Protein AF-A0A1G2Z1W2-F1 (afdb_monomer)

pLDDT: mean 92.96, std 8.69, range [34.88, 98.88]

Structure (mmCIF, N/CA/C/O backbone):
data_AF-A0A1G2Z1W2-F1
#
_entry.id   AF-A0A1G2Z1W2-F1
#
loop_
_atom_site.group_PDB
_atom_site.id
_atom_site.type_symbol
_atom_site.label_atom_id
_atom_site.label_alt_id
_atom_site.label_comp_id
_atom_site.label_asym_id
_atom_site.label_entity_id
_atom_site.label_seq_id
_atom_site.pdbx_PDB_ins_code
_atom_site.Cartn_x
_atom_site.Cartn_y
_atom_site.Cartn_z
_atom_site.occupancy
_atom_site.B_iso_or_equiv
_atom_site.auth_seq_id
_atom_site.auth_comp_id
_atom_site.auth_asym_id
_atom_site.auth_atom_id
_atom_site.pdbx_PDB_model_num
ATOM 1 N N . LEU A 1 1 ? -13.202 0.026 4.446 1.00 71.88 1 LEU A N 1
ATOM 2 C CA . LEU A 1 1 ? -12.846 -0.843 3.310 1.00 71.88 1 LEU A CA 1
ATOM 3 C C . LEU A 1 1 ? -12.136 -2.039 3.817 1.00 71.88 1 LEU A C 1
ATOM 5 O O . LEU A 1 1 ? -11.236 -1.894 4.629 1.00 71.88 1 LEU A O 1
ATOM 9 N N . TYR A 1 2 ? -12.531 -3.186 3.313 1.00 85.88 2 TYR A N 1
ATOM 10 C CA . TYR A 1 2 ? -11.848 -4.411 3.625 1.00 85.88 2 TYR A CA 1
ATOM 11 C C . TYR A 1 2 ? -11.833 -5.260 2.369 1.00 85.88 2 TYR A C 1
ATOM 13 O O . TYR A 1 2 ? -12.865 -5.385 1.714 1.00 85.88 2 TYR A O 1
ATOM 21 N N . TRP A 1 3 ? -10.676 -5.829 2.061 1.00 90.25 3 TRP A N 1
ATOM 22 C CA . TRP A 1 3 ? -10.535 -6.864 1.053 1.00 90.25 3 TRP A CA 1
ATOM 23 C C . TRP A 1 3 ? -9.904 -8.080 1.720 1.00 90.25 3 TRP A C 1
ATOM 25 O O . TRP A 1 3 ? -8.816 -7.973 2.282 1.00 90.25 3 TRP A O 1
ATOM 35 N N . ALA A 1 4 ? -10.594 -9.218 1.680 1.00 91.75 4 ALA A N 1
ATOM 36 C CA . ALA A 1 4 ? -9.973 -10.499 1.997 1.00 91.75 4 ALA A CA 1
ATOM 37 C C . ALA A 1 4 ? -9.286 -11.021 0.744 1.00 91.75 4 ALA A C 1
ATOM 39 O O . ALA A 1 4 ? -9.849 -10.923 -0.346 1.00 91.75 4 ALA A O 1
ATOM 40 N N . ASN A 1 5 ? -8.101 -11.592 0.927 1.00 92.25 5 ASN A N 1
ATOM 41 C CA . ASN A 1 5 ? -7.374 -12.310 -0.103 1.00 92.25 5 ASN A CA 1
ATOM 42 C C . ASN A 1 5 ? -7.261 -13.778 0.314 1.00 92.25 5 ASN A C 1
ATOM 44 O O . ASN A 1 5 ? -6.732 -14.068 1.388 1.00 92.25 5 ASN A O 1
ATOM 48 N N . VAL A 1 6 ? -7.788 -14.682 -0.509 1.00 92.94 6 VAL A N 1
ATOM 49 C CA . VAL A 1 6 ? -7.682 -16.126 -0.313 1.00 92.94 6 VAL A CA 1
ATOM 50 C C . VAL A 1 6 ? -6.874 -16.708 -1.461 1.00 92.94 6 VAL A C 1
ATOM 52 O O . VAL A 1 6 ? -7.348 -16.770 -2.596 1.00 92.94 6 VAL A O 1
ATOM 55 N N . ALA A 1 7 ? -5.658 -17.150 -1.145 1.00 93.25 7 ALA A N 1
ATOM 56 C CA . ALA A 1 7 ? -4.825 -17.894 -2.074 1.00 93.25 7 ALA A CA 1
ATOM 57 C C . ALA A 1 7 ? -5.368 -19.321 -2.250 1.00 93.25 7 ALA A C 1
ATOM 59 O O . ALA A 1 7 ? -5.729 -19.991 -1.278 1.00 93.25 7 ALA A O 1
ATOM 60 N N . VAL A 1 8 ? -5.425 -19.780 -3.496 1.00 93.12 8 VAL A N 1
ATOM 61 C CA . VAL A 1 8 ? -5.879 -21.118 -3.891 1.00 93.12 8 VAL A CA 1
ATOM 62 C C . VAL A 1 8 ? -4.878 -21.724 -4.860 1.00 93.12 8 VAL A C 1
ATOM 64 O O . VAL A 1 8 ? -4.378 -21.027 -5.739 1.00 93.12 8 VAL A O 1
ATOM 67 N N . HIS A 1 9 ? -4.598 -23.017 -4.714 1.00 93.25 9 HIS A N 1
ATOM 68 C CA . HIS A 1 9 ? -3.774 -23.749 -5.673 1.00 93.25 9 HIS A CA 1
ATOM 69 C C . HIS A 1 9 ? -4.472 -23.792 -7.036 1.00 93.25 9 HIS A C 1
ATOM 71 O O . HIS A 1 9 ? -5.678 -24.049 -7.100 1.00 93.25 9 HIS A O 1
ATOM 77 N N . VAL A 1 10 ? -3.722 -23.582 -8.118 1.00 94.75 10 VAL A N 1
ATOM 78 C CA . VAL A 1 10 ? -4.261 -23.580 -9.486 1.00 94.75 10 VAL A CA 1
ATOM 79 C C . VAL A 1 10 ? -3.436 -24.444 -10.433 1.00 94.75 10 VAL A C 1
ATOM 81 O O . VAL A 1 10 ? -2.288 -24.778 -10.170 1.00 94.75 10 VAL A O 1
ATOM 84 N N . ASN A 1 11 ? -4.046 -24.868 -11.533 1.00 94.38 11 ASN A N 1
ATOM 85 C CA . ASN A 1 11 ? -3.431 -25.647 -12.604 1.00 94.38 11 ASN A CA 1
ATOM 86 C C . ASN A 1 11 ? -4.302 -25.535 -13.868 1.00 94.38 11 ASN A C 1
ATOM 88 O O . ASN A 1 11 ? -5.266 -24.766 -13.903 1.00 94.38 11 ASN A O 1
ATOM 92 N N . ASP A 1 12 ? -3.989 -26.314 -14.904 1.00 96.19 12 ASP A N 1
ATOM 93 C CA . ASP A 1 12 ? -4.707 -26.276 -16.185 1.00 96.19 12 ASP A CA 1
ATOM 94 C C . ASP A 1 12 ? -6.192 -26.684 -16.103 1.00 96.19 12 ASP A C 1
ATOM 96 O O . ASP A 1 12 ? -6.970 -26.397 -17.026 1.00 96.19 12 ASP A O 1
ATOM 100 N N . ASP A 1 13 ? -6.589 -27.322 -15.000 1.00 97.19 13 ASP A N 1
ATOM 101 C CA . ASP A 1 13 ? -7.950 -27.756 -14.693 1.00 97.19 13 ASP A CA 1
ATOM 102 C C . ASP A 1 13 ? -8.655 -26.826 -13.690 1.00 97.19 13 ASP A C 1
ATOM 104 O O . ASP A 1 13 ? -9.794 -27.091 -13.295 1.00 97.19 13 ASP A O 1
ATOM 108 N N . TYR A 1 14 ? -8.020 -25.719 -13.293 1.00 97.56 14 TYR A N 1
ATOM 109 C CA . TYR A 1 14 ? -8.613 -24.742 -12.390 1.00 97.56 14 TYR A CA 1
ATOM 110 C C . TYR A 1 14 ? -9.492 -23.729 -13.128 1.00 97.56 14 TYR A C 1
ATOM 112 O O . TYR A 1 14 ? -9.069 -23.074 -14.088 1.00 97.56 14 TYR A O 1
ATOM 120 N N . GLN A 1 15 ? -10.716 -23.570 -12.627 1.00 97.56 15 GLN A N 1
ATOM 121 C CA . GLN A 1 15 ? -11.714 -22.642 -13.134 1.00 97.56 15 GLN A CA 1
ATOM 122 C C . GLN A 1 15 ? -12.184 -21.683 -12.038 1.00 97.56 15 GLN A C 1
ATOM 124 O O . GLN A 1 15 ? -12.613 -22.099 -10.960 1.00 97.56 15 GLN A O 1
ATOM 129 N N . VAL A 1 16 ? -12.194 -20.390 -12.340 1.00 97.25 16 VAL A N 1
ATOM 130 C CA . VAL A 1 16 ? -12.794 -19.355 -11.498 1.00 97.25 16 VAL A CA 1
ATOM 131 C C . VAL A 1 16 ? -14.272 -19.215 -11.809 1.00 97.25 16 VAL A C 1
ATOM 133 O O . VAL A 1 16 ? -14.702 -19.190 -12.960 1.00 97.25 16 VAL A O 1
ATOM 136 N N . ILE A 1 17 ? -15.067 -19.110 -10.753 1.00 96.56 17 ILE A N 1
ATOM 137 C CA . ILE A 1 17 ? -16.518 -19.081 -10.826 1.00 96.56 17 ILE A CA 1
ATOM 138 C C . ILE A 1 17 ? -16.985 -17.741 -10.271 1.00 96.56 17 ILE A C 1
ATOM 140 O O . ILE A 1 17 ? -17.149 -17.552 -9.061 1.00 96.56 17 ILE A O 1
ATOM 144 N N . PHE A 1 18 ? -17.213 -16.804 -11.188 1.00 96.38 18 PHE A N 1
ATOM 145 C CA . PHE A 1 18 ? -18.070 -15.658 -10.918 1.00 96.38 18 PHE A CA 1
ATOM 146 C C . PHE A 1 18 ? -19.538 -16.030 -11.152 1.00 96.38 18 PHE A C 1
ATOM 148 O O . PHE A 1 18 ? -19.828 -16.885 -11.995 1.00 96.38 18 PHE A O 1
ATOM 155 N N . PRO A 1 19 ? -20.471 -15.424 -10.400 1.00 94.38 19 PRO A N 1
ATOM 156 C CA . PRO A 1 19 ? -21.889 -15.683 -10.580 1.00 94.38 19 PRO A CA 1
ATOM 157 C C . PRO A 1 19 ? -22.423 -15.349 -11.978 1.00 94.38 19 PRO A C 1
ATOM 159 O O . PRO A 1 19 ? -21.851 -14.503 -12.667 1.00 94.38 19 PRO A O 1
ATOM 162 N N . PRO A 1 20 ? -23.568 -15.942 -12.364 1.00 91.50 20 PRO A N 1
ATOM 163 C CA . PRO A 1 20 ? -24.259 -15.661 -13.621 1.00 91.50 20 PRO A CA 1
ATOM 164 C C . PRO A 1 20 ? -24.502 -14.180 -13.941 1.00 91.50 20 PRO A C 1
ATOM 166 O O . PRO A 1 20 ? -24.516 -13.831 -15.120 1.00 91.50 20 PRO A O 1
ATOM 169 N N . SER A 1 21 ? -24.700 -13.305 -12.947 1.00 92.06 21 SER A N 1
ATOM 170 C CA . SER A 1 21 ? -24.908 -11.876 -13.224 1.00 92.06 21 SER A CA 1
ATOM 171 C C . SER A 1 21 ? -23.671 -11.160 -13.772 1.00 92.06 21 SER A C 1
ATOM 173 O O . SER A 1 21 ? -23.793 -10.045 -14.274 1.00 92.06 21 SER A O 1
ATOM 175 N N . VAL A 1 22 ? -22.478 -11.741 -13.628 1.00 94.31 22 VAL A N 1
ATOM 176 C CA . VAL A 1 22 ? -21.221 -11.106 -14.026 1.00 94.31 22 VAL A CA 1
ATOM 177 C C . VAL A 1 22 ? -20.993 -11.355 -15.513 1.00 94.31 22 VAL A C 1
ATOM 179 O O . VAL A 1 22 ? -20.490 -12.403 -15.910 1.00 94.31 22 VAL A O 1
ATOM 182 N N . THR A 1 23 ? -21.358 -10.375 -16.339 1.00 94.56 23 THR A N 1
ATOM 183 C CA . THR A 1 23 ? -21.179 -10.420 -17.804 1.00 94.56 23 THR A CA 1
ATOM 184 C C . THR A 1 23 ? -19.966 -9.633 -18.293 1.00 94.56 23 THR A C 1
ATOM 186 O O . THR A 1 23 ? -19.616 -9.699 -19.469 1.00 94.56 23 THR A O 1
ATOM 189 N N . ALA A 1 24 ? -19.317 -8.875 -17.410 1.00 95.31 24 ALA A N 1
ATOM 190 C CA . ALA A 1 24 ? -18.117 -8.113 -17.717 1.00 95.31 24 ALA A CA 1
ATOM 191 C C . ALA A 1 24 ? -17.120 -8.175 -16.557 1.00 95.31 24 ALA A C 1
ATOM 193 O O . ALA A 1 24 ? -17.496 -8.257 -15.383 1.00 95.31 24 ALA A O 1
ATOM 194 N N . ALA A 1 25 ? -15.841 -8.094 -16.901 1.00 95.56 25 ALA A N 1
ATOM 195 C CA . ALA A 1 25 ? -14.747 -7.920 -15.965 1.00 95.56 25 ALA A CA 1
ATOM 196 C C . ALA A 1 25 ? -14.007 -6.611 -16.254 1.00 95.56 25 ALA A C 1
ATOM 198 O O . ALA A 1 25 ? -13.977 -6.129 -17.388 1.00 95.56 25 ALA A O 1
ATOM 199 N N . THR A 1 26 ? -13.401 -6.026 -15.223 1.00 94.62 26 THR A N 1
ATOM 200 C CA . THR A 1 26 ? -12.651 -4.772 -15.348 1.00 94.62 26 THR A CA 1
ATOM 201 C C . THR A 1 26 ? -11.296 -4.830 -14.662 1.00 94.62 26 THR A C 1
ATOM 203 O O . THR A 1 26 ? -11.068 -5.642 -13.762 1.00 94.62 26 THR A O 1
ATOM 206 N N . TYR A 1 27 ? -10.392 -3.946 -15.082 1.00 92.00 27 TYR A N 1
ATOM 207 C CA . TYR A 1 27 ? -9.109 -3.752 -14.422 1.00 92.00 27 TYR A CA 1
ATOM 208 C C . TYR A 1 27 ? -9.239 -2.784 -13.241 1.00 92.00 27 TYR A C 1
ATOM 210 O O . TYR A 1 27 ? -10.185 -2.007 -13.136 1.00 92.00 27 TYR A O 1
ATOM 218 N N . HIS A 1 28 ? -8.233 -2.761 -12.369 1.00 85.69 28 HIS A N 1
ATOM 219 C CA . HIS A 1 28 ? -8.225 -1.956 -11.145 1.00 85.69 28 HIS A CA 1
ATOM 220 C C . HIS A 1 28 ? -8.648 -0.485 -11.291 1.00 85.69 28 HIS A C 1
ATOM 222 O O . HIS A 1 28 ? -9.197 0.074 -10.353 1.00 85.69 28 HIS A O 1
ATOM 228 N N . SER A 1 29 ? -8.350 0.183 -12.405 1.00 82.00 29 SER A N 1
ATOM 229 C CA . SER A 1 29 ? -8.670 1.610 -12.577 1.00 82.00 29 SER A CA 1
ATOM 230 C C . SER A 1 29 ? -9.964 1.842 -13.362 1.00 82.00 29 SER A C 1
ATOM 232 O O . SER A 1 29 ? -10.246 2.982 -13.725 1.00 82.00 29 SER A O 1
ATOM 234 N N . LYS A 1 30 ? -10.732 0.778 -13.652 1.00 88.44 30 LYS A N 1
ATOM 235 C CA . LYS A 1 30 ? -11.927 0.803 -14.513 1.00 88.44 30 LYS A CA 1
ATOM 236 C C . LYS A 1 30 ? -11.662 1.489 -15.864 1.00 88.44 30 LYS A C 1
ATOM 238 O O . LYS A 1 30 ? -12.521 2.165 -16.421 1.00 88.44 30 LYS A O 1
ATOM 243 N N . ASN A 1 31 ? -10.434 1.365 -16.368 1.00 87.69 31 ASN A N 1
ATOM 244 C CA . ASN A 1 31 ? -9.975 1.957 -17.627 1.00 87.69 31 ASN A CA 1
ATOM 245 C C . ASN A 1 31 ? -9.820 0.924 -18.753 1.00 87.69 31 ASN A C 1
ATOM 247 O O . ASN A 1 31 ? -9.452 1.295 -19.863 1.00 87.69 31 ASN A O 1
ATOM 251 N N . ASP A 1 32 ? -10.096 -0.344 -18.456 1.00 92.06 32 ASP A N 1
ATOM 252 C CA . ASP A 1 32 ? -10.070 -1.462 -19.390 1.00 92.06 32 ASP A CA 1
ATOM 253 C C . ASP A 1 32 ? -11.142 -2.475 -18.959 1.00 92.06 32 ASP A C 1
ATOM 255 O O . ASP A 1 32 ? -11.325 -2.703 -17.755 1.00 92.06 32 ASP A O 1
ATOM 259 N N . PHE A 1 33 ? -11.873 -3.031 -19.920 1.00 95.19 33 PHE A N 1
ATOM 260 C CA . PHE A 1 33 ? -12.997 -3.943 -19.700 1.00 95.19 33 PHE A CA 1
ATOM 261 C C . PHE A 1 33 ? -12.946 -5.083 -20.718 1.00 95.19 33 PHE A C 1
ATOM 263 O O . PHE A 1 33 ? -12.510 -4.890 -21.850 1.00 95.19 33 PHE A O 1
ATOM 270 N N . ALA A 1 34 ? -13.438 -6.250 -20.317 1.00 95.88 34 ALA A N 1
ATOM 271 C CA . ALA A 1 34 ? -13.633 -7.404 -21.188 1.00 95.88 34 ALA A CA 1
ATOM 272 C C . ALA A 1 34 ? -14.966 -8.081 -20.859 1.00 95.88 34 ALA A C 1
ATOM 274 O O . ALA A 1 34 ? -15.425 -8.037 -19.712 1.00 95.88 34 ALA A O 1
ATOM 275 N N . HIS A 1 35 ? -15.575 -8.726 -21.851 1.00 96.06 35 HIS A N 1
ATOM 276 C CA . HIS A 1 35 ? -16.728 -9.587 -21.601 1.00 96.06 35 HIS A CA 1
ATOM 277 C C . HIS A 1 35 ? -16.319 -10.815 -20.778 1.00 96.06 35 HIS A C 1
ATOM 279 O O . HIS A 1 35 ? -15.209 -11.332 -20.916 1.00 96.06 35 HIS A O 1
ATOM 285 N N . TRP A 1 36 ? -17.218 -11.273 -19.906 1.00 94.75 36 TRP A N 1
ATOM 286 C CA . TRP A 1 36 ? -16.995 -12.423 -19.032 1.00 94.75 36 TRP A CA 1
ATOM 287 C C . TRP A 1 36 ? -18.115 -13.468 -19.182 1.00 94.75 36 TRP A C 1
ATOM 289 O O . TRP A 1 36 ? -19.285 -13.097 -19.277 1.00 94.75 36 TRP A O 1
ATOM 299 N N . PRO A 1 37 ? -17.796 -14.778 -19.156 1.00 93.56 37 PRO A N 1
ATOM 300 C CA . PRO A 1 37 ? -16.445 -15.351 -19.155 1.00 93.56 37 PRO A CA 1
ATOM 301 C C . PRO A 1 37 ? -15.809 -15.381 -20.553 1.00 93.56 37 PRO A C 1
ATOM 303 O O . PRO A 1 37 ? -14.594 -15.464 -20.667 1.00 93.56 37 PRO A O 1
ATOM 306 N N . MET A 1 38 ? -16.609 -15.288 -21.618 1.00 94.50 38 MET A N 1
ATOM 307 C CA . MET A 1 38 ? -16.114 -15.290 -22.996 1.00 94.50 38 MET A CA 1
ATOM 308 C C . MET A 1 38 ? -15.749 -13.873 -23.434 1.00 94.50 38 MET A C 1
ATOM 310 O O . MET A 1 38 ? -16.642 -13.053 -23.647 1.00 94.50 38 MET A O 1
ATOM 314 N N . ALA A 1 39 ? -14.459 -13.601 -23.612 1.00 94.81 39 ALA A N 1
ATOM 315 C CA . ALA A 1 39 ? -13.980 -12.294 -24.048 1.00 94.81 39 ALA A CA 1
ATOM 316 C C . ALA A 1 39 ? -13.980 -12.143 -25.577 1.00 94.81 39 ALA A C 1
ATOM 318 O O . ALA A 1 39 ? -13.818 -13.107 -26.335 1.00 94.81 39 ALA A O 1
ATOM 319 N N . ASN A 1 40 ? -14.126 -10.902 -26.042 1.00 91.50 40 ASN A N 1
ATOM 320 C CA . ASN A 1 40 ? -14.011 -10.533 -27.456 1.00 91.50 40 ASN A CA 1
ATOM 321 C C . ASN A 1 40 ? -13.103 -9.305 -27.668 1.00 91.50 40 ASN A C 1
ATOM 323 O O . ASN A 1 40 ? -13.138 -8.643 -28.708 1.00 91.50 40 ASN A O 1
ATOM 327 N N . GLU A 1 41 ? -12.268 -9.003 -26.677 1.00 93.69 41 GLU A N 1
ATOM 328 C CA . GLU A 1 41 ? -11.473 -7.785 -26.603 1.00 93.69 41 GLU A CA 1
ATOM 329 C C . GLU A 1 41 ? -9.975 -8.086 -26.510 1.00 93.69 41 GLU A C 1
ATOM 331 O O . GLU A 1 41 ? -9.539 -9.180 -26.143 1.00 93.69 41 GLU A O 1
ATOM 336 N N . ASN A 1 42 ? -9.172 -7.065 -26.811 1.00 92.00 42 ASN A N 1
ATOM 337 C CA . ASN A 1 42 ? -7.828 -6.981 -26.264 1.00 92.00 42 ASN A CA 1
ATOM 338 C C . ASN A 1 42 ? -7.945 -6.391 -24.856 1.00 92.00 42 ASN A C 1
ATOM 340 O O . ASN A 1 42 ? -8.435 -5.274 -24.716 1.00 92.00 42 ASN A O 1
ATOM 344 N N . TYR A 1 43 ? -7.500 -7.132 -23.847 1.00 92.44 43 TYR A N 1
ATOM 345 C CA . TYR A 1 43 ? -7.539 -6.715 -22.451 1.00 92.44 43 TYR A CA 1
ATOM 346 C C . TYR A 1 43 ? -6.119 -6.740 -21.896 1.00 92.44 43 TYR A C 1
ATOM 348 O O . TYR A 1 43 ? -5.414 -7.750 -21.981 1.00 92.44 43 TYR A O 1
ATOM 356 N N . ARG A 1 44 ? -5.663 -5.602 -21.365 1.00 89.81 44 ARG A N 1
ATOM 357 C CA . ARG A 1 44 ? -4.308 -5.419 -20.815 1.00 89.81 44 ARG A CA 1
ATOM 358 C C . ARG A 1 44 ? -3.174 -5.791 -21.781 1.00 89.81 44 ARG A C 1
ATOM 360 O O . ARG A 1 44 ? -2.088 -6.167 -21.350 1.00 89.81 44 ARG A O 1
ATOM 367 N N . GLY A 1 45 ? -3.394 -5.624 -23.086 1.00 85.31 45 GLY A N 1
ATOM 368 C CA . GLY A 1 45 ? -2.399 -5.899 -24.127 1.00 85.31 45 GLY A CA 1
ATOM 369 C C . GLY A 1 45 ? -2.371 -7.353 -24.609 1.00 85.31 45 GLY A C 1
ATOM 370 O O . GLY A 1 45 ? -1.552 -7.682 -25.471 1.00 85.31 45 GLY A O 1
ATOM 371 N N . VAL A 1 46 ? -3.258 -8.210 -24.096 1.00 88.94 46 VAL A N 1
ATOM 372 C CA . VAL A 1 46 ? -3.440 -9.590 -24.547 1.00 88.94 46 VAL A CA 1
ATOM 373 C C . VAL A 1 46 ? -4.735 -9.698 -25.349 1.00 88.94 46 VAL A C 1
ATOM 375 O O . VAL A 1 46 ? -5.795 -9.250 -24.924 1.00 88.94 46 VAL A O 1
ATOM 378 N N . ASP A 1 47 ? -4.643 -10.304 -26.530 1.00 91.31 47 ASP A N 1
ATOM 379 C CA . ASP A 1 47 ? -5.796 -10.613 -27.373 1.00 91.31 47 ASP A CA 1
ATOM 380 C C . ASP A 1 47 ? -6.534 -11.845 -26.831 1.00 91.31 47 ASP A C 1
ATOM 382 O O . ASP A 1 47 ? -6.022 -12.961 -26.940 1.00 91.31 47 ASP A O 1
ATOM 386 N N . TYR A 1 48 ? -7.715 -11.628 -26.248 1.00 94.19 48 TYR A N 1
ATOM 387 C CA . TYR A 1 48 ? -8.566 -12.673 -25.671 1.00 94.19 48 TYR A CA 1
ATOM 388 C C . TYR A 1 48 ? -9.808 -12.963 -26.524 1.00 94.19 48 TYR A C 1
ATOM 390 O O . TYR A 1 48 ? -10.783 -13.530 -26.033 1.00 94.19 48 TYR A O 1
ATOM 398 N N . ARG A 1 49 ? -9.806 -12.600 -27.812 1.00 94.88 49 ARG A N 1
ATOM 399 C CA . ARG A 1 49 ? -10.956 -12.848 -28.692 1.00 94.88 49 ARG A CA 1
ATOM 400 C C . ARG A 1 49 ? -11.293 -14.335 -28.795 1.00 94.88 49 ARG A C 1
ATOM 402 O O . ARG A 1 49 ? -10.497 -15.125 -29.297 1.00 94.88 49 ARG A O 1
ATOM 409 N N . GLY A 1 50 ? -12.498 -14.694 -28.352 1.00 95.00 50 GLY A N 1
ATOM 410 C CA . GLY A 1 50 ? -12.990 -16.072 -28.341 1.00 95.00 50 GLY A CA 1
ATOM 411 C C . GLY A 1 50 ? -12.404 -16.937 -27.221 1.00 95.00 50 GLY A C 1
ATOM 412 O O . GLY A 1 50 ? -12.529 -18.158 -27.285 1.00 95.00 50 GLY A O 1
ATOM 413 N N . VAL A 1 51 ? -11.766 -16.329 -26.217 1.00 96.50 51 VAL A N 1
ATOM 414 C CA . VAL A 1 51 ? -11.144 -17.031 -25.088 1.00 96.50 51 VAL A CA 1
ATOM 415 C C . VAL A 1 51 ? -12.077 -17.021 -23.878 1.00 96.50 51 VAL A C 1
ATOM 417 O O . VAL A 1 51 ? -12.688 -16.002 -23.560 1.00 96.50 51 VAL A O 1
ATOM 420 N N . ASP A 1 52 ? -12.173 -18.163 -23.199 1.00 96.94 52 ASP A N 1
ATOM 421 C CA . ASP A 1 52 ? -12.862 -18.297 -21.914 1.00 96.94 52 ASP A CA 1
ATOM 422 C C . ASP A 1 52 ? -11.917 -17.880 -20.774 1.00 96.94 52 ASP A C 1
ATOM 424 O O . ASP A 1 52 ? -11.005 -18.625 -20.408 1.00 96.94 52 ASP A O 1
ATOM 428 N N . LEU A 1 53 ? -12.131 -16.690 -20.217 1.00 97.19 53 LEU A N 1
ATOM 429 C CA . LEU A 1 53 ? -11.339 -16.108 -19.130 1.00 97.19 53 LEU A CA 1
ATOM 430 C C . LEU A 1 53 ? -11.549 -16.800 -17.775 1.00 97.19 53 LEU A C 1
ATOM 432 O O . LEU A 1 53 ? -10.862 -16.491 -16.805 1.00 97.19 53 LEU A O 1
ATOM 436 N N . SER A 1 54 ? -12.502 -17.730 -17.663 1.00 96.62 54 SER A N 1
ATOM 437 C CA . SER A 1 54 ? -12.702 -18.453 -16.405 1.00 96.62 54 SER A CA 1
ATOM 438 C C . SER A 1 54 ? -11.599 -19.476 -16.121 1.00 96.62 54 SER A C 1
ATOM 440 O O . SER A 1 54 ? -11.476 -19.915 -14.982 1.00 96.62 54 SER A O 1
ATOM 442 N N . TRP A 1 55 ? -10.780 -19.848 -17.110 1.00 97.69 55 TRP A N 1
ATOM 443 C CA . TRP A 1 55 ? -9.751 -20.882 -16.967 1.00 97.69 55 TRP A CA 1
ATOM 444 C C . TRP A 1 55 ? -8.353 -20.302 -16.795 1.00 97.69 55 TRP A C 1
ATOM 446 O O . TRP A 1 55 ? -7.863 -19.597 -17.674 1.00 97.69 55 TRP A O 1
ATOM 456 N N . TRP A 1 56 ? -7.659 -20.724 -15.737 1.00 96.31 56 TRP A N 1
ATOM 457 C CA . TRP A 1 56 ? -6.289 -20.288 -15.435 1.00 96.31 56 TRP A CA 1
ATOM 458 C C . TRP A 1 56 ? -5.316 -20.497 -16.610 1.00 96.31 56 TRP A C 1
ATOM 460 O O . TRP A 1 56 ? -4.569 -19.597 -16.989 1.00 96.31 56 TRP A O 1
ATOM 470 N N . LYS A 1 57 ? -5.388 -21.658 -17.279 1.00 96.31 57 LYS A N 1
ATOM 471 C CA . LYS A 1 57 ? -4.534 -21.985 -18.441 1.00 96.31 57 LYS A CA 1
ATOM 472 C C . LYS A 1 57 ? -4.618 -20.991 -19.605 1.00 96.31 57 LYS A C 1
ATOM 474 O O . LYS A 1 57 ? -3.735 -20.974 -20.461 1.00 96.31 57 LYS A O 1
ATOM 479 N N . ASN A 1 58 ? -5.690 -20.200 -19.680 1.00 96.38 58 ASN A N 1
ATOM 480 C CA . ASN A 1 58 ? -5.937 -19.298 -20.798 1.00 96.38 58 ASN A CA 1
ATOM 481 C C . ASN A 1 58 ? -5.260 -17.933 -20.631 1.00 96.38 58 ASN A C 1
ATOM 483 O O . ASN A 1 58 ? -5.282 -17.139 -21.573 1.00 96.38 58 ASN A O 1
ATOM 487 N N . HIS A 1 59 ? -4.641 -17.651 -19.485 1.00 95.00 59 HIS A N 1
ATOM 488 C CA . HIS A 1 59 ? -3.998 -16.371 -19.212 1.00 95.00 59 HIS A CA 1
ATOM 489 C C . HIS A 1 59 ? -2.490 -16.488 -19.453 1.00 95.00 59 HIS A C 1
ATOM 491 O O . HIS A 1 59 ? -1.781 -17.088 -18.667 1.00 95.00 59 HIS A O 1
ATOM 497 N N . PRO A 1 60 ? -1.925 -15.961 -20.548 1.00 91.56 60 PRO A N 1
ATOM 498 C CA . PRO A 1 60 ? -0.498 -16.125 -20.828 1.00 91.56 60 PRO A CA 1
ATOM 499 C C . PRO A 1 60 ? 0.400 -15.168 -20.031 1.00 91.56 60 PRO A C 1
ATOM 501 O O . PRO A 1 60 ? 1.617 -15.310 -20.062 1.00 91.56 60 PRO A O 1
ATOM 504 N N . GLU A 1 61 ? -0.177 -14.190 -19.332 1.00 91.56 61 GLU A N 1
ATOM 505 C CA . GLU A 1 61 ? 0.511 -13.115 -18.607 1.00 91.56 61 GLU A CA 1
ATOM 506 C C . GLU A 1 61 ? -0.217 -12.830 -17.284 1.00 91.56 61 GLU A C 1
ATOM 508 O O . GLU A 1 61 ? -1.430 -13.066 -17.229 1.00 91.56 61 GLU A O 1
ATOM 513 N N . PRO A 1 62 ? 0.473 -12.317 -16.243 1.00 92.62 62 PRO A N 1
ATOM 514 C CA . PRO A 1 62 ? -0.170 -11.930 -14.992 1.00 92.62 62 PRO A CA 1
ATOM 515 C C . PRO A 1 62 ? -1.342 -10.975 -15.230 1.00 92.62 62 PRO A C 1
ATOM 517 O O . PRO A 1 62 ? -1.222 -9.993 -15.974 1.00 92.62 62 PRO A O 1
ATOM 520 N N . VAL A 1 63 ? -2.487 -11.239 -14.604 1.00 93.62 63 VAL A N 1
ATOM 521 C CA . VAL A 1 63 ? -3.728 -10.521 -14.918 1.00 93.62 63 VAL A CA 1
ATOM 522 C C . VAL A 1 63 ? -4.647 -10.399 -13.706 1.00 93.62 63 VAL A C 1
ATOM 524 O O . VAL A 1 63 ? -4.602 -11.180 -12.762 1.00 93.62 63 VAL A O 1
ATOM 527 N N . SER A 1 64 ? -5.479 -9.355 -13.717 1.00 94.50 64 SER A N 1
ATOM 528 C CA . SER A 1 64 ? -6.558 -9.157 -12.749 1.00 94.50 64 SER A CA 1
ATOM 529 C C . SER A 1 64 ? -7.897 -9.048 -13.453 1.00 94.50 64 SER A C 1
ATOM 531 O O . SER A 1 64 ? -8.004 -8.322 -14.445 1.00 94.50 64 SER A O 1
ATOM 533 N N . PHE A 1 65 ? -8.924 -9.654 -12.867 1.00 96.12 65 PHE A N 1
ATOM 534 C CA . PHE A 1 65 ? -10.314 -9.514 -13.287 1.00 96.12 65 PHE A CA 1
ATOM 535 C C . PHE A 1 65 ? -11.172 -9.153 -12.081 1.00 96.12 65 PHE A C 1
ATOM 537 O O . PHE A 1 65 ? -11.326 -9.957 -11.166 1.00 96.12 65 PHE A O 1
ATOM 544 N N . PHE A 1 66 ? -11.729 -7.945 -12.068 1.00 96.00 66 PHE A N 1
ATOM 545 C CA . PHE A 1 66 ? -12.759 -7.551 -11.109 1.00 96.00 66 PHE A CA 1
ATOM 546 C C . PHE A 1 66 ? -14.128 -7.847 -11.708 1.00 96.00 66 PHE A C 1
ATOM 548 O O . PHE A 1 66 ? -14.406 -7.403 -12.821 1.00 96.00 66 PHE A O 1
ATOM 555 N N . ALA A 1 67 ? -14.979 -8.559 -10.974 1.00 95.31 67 ALA A N 1
ATOM 556 C CA . ALA A 1 67 ? -16.356 -8.794 -11.380 1.00 95.31 67 ALA A CA 1
ATOM 557 C C . ALA A 1 67 ? -17.122 -7.465 -11.430 1.00 95.31 67 ALA A C 1
ATOM 559 O O . ALA A 1 67 ? -17.204 -6.752 -10.427 1.00 95.31 67 ALA A O 1
ATOM 560 N N . TRP A 1 68 ? -17.697 -7.137 -12.587 1.00 93.75 68 TRP A N 1
ATOM 561 C CA . TRP A 1 68 ? -18.543 -5.959 -12.738 1.00 93.75 68 TRP A CA 1
ATOM 562 C C . TRP A 1 68 ? -20.000 -6.289 -12.394 1.00 93.75 68 TRP A C 1
ATOM 564 O O . TRP A 1 68 ? -20.557 -7.257 -12.903 1.00 93.75 68 TRP A O 1
ATOM 574 N N . ASP A 1 69 ? -20.608 -5.464 -11.539 1.00 90.44 69 ASP A N 1
ATOM 575 C CA . ASP A 1 69 ? -22.039 -5.493 -11.195 1.00 90.44 69 ASP A CA 1
ATOM 576 C C . ASP A 1 69 ? -22.592 -6.849 -10.687 1.00 90.44 69 ASP A C 1
ATOM 578 O O . ASP A 1 69 ? -23.697 -7.272 -11.030 1.00 90.44 69 ASP A O 1
ATOM 582 N N . LYS A 1 70 ? -21.826 -7.540 -9.831 1.00 92.81 70 LYS A N 1
ATOM 583 C CA . LYS A 1 70 ? -22.225 -8.804 -9.178 1.00 92.81 70 LYS A CA 1
ATOM 584 C C . LYS A 1 70 ? -23.536 -8.656 -8.375 1.00 92.81 70 LYS A C 1
ATOM 586 O O . LYS A 1 70 ? -23.623 -7.782 -7.510 1.00 92.81 70 LYS A O 1
ATOM 591 N N . LYS A 1 71 ? -24.522 -9.537 -8.600 1.00 93.62 71 LYS A N 1
ATOM 592 C CA . LYS A 1 71 ? -25.852 -9.521 -7.947 1.00 93.62 71 LYS A CA 1
ATOM 593 C C . LYS A 1 71 ? -26.087 -10.672 -6.970 1.00 93.62 71 LYS A C 1
ATOM 595 O O . LYS A 1 71 ? -27.048 -10.640 -6.207 1.00 93.62 71 LYS A O 1
ATOM 600 N N . GLU A 1 72 ? -25.248 -11.696 -7.002 1.00 95.12 72 GLU A N 1
ATOM 601 C CA . GLU A 1 72 ? -25.350 -12.860 -6.133 1.00 95.12 72 GLU A CA 1
ATOM 602 C C . GLU A 1 72 ? -24.349 -12.797 -4.974 1.00 95.12 72 GLU A C 1
ATOM 604 O O . GLU A 1 72 ? -23.281 -12.186 -5.052 1.00 95.12 72 GLU A O 1
ATOM 609 N N . ASP A 1 73 ? -24.689 -13.501 -3.894 1.00 97.25 73 ASP A N 1
ATOM 610 C CA . ASP A 1 73 ? -23.927 -13.532 -2.641 1.00 97.25 73 ASP A CA 1
ATOM 611 C C . ASP A 1 73 ? -22.685 -14.431 -2.686 1.00 97.25 73 ASP A C 1
ATOM 613 O O . ASP A 1 73 ? -22.055 -14.639 -1.653 1.00 97.25 73 ASP A O 1
ATOM 617 N N . PHE A 1 74 ? -22.324 -15.007 -3.835 1.00 97.50 74 PHE A N 1
ATOM 618 C CA . PHE A 1 74 ? -21.261 -16.007 -3.909 1.00 97.50 74 PHE A CA 1
ATOM 619 C C . PHE A 1 74 ? -20.203 -15.697 -4.966 1.00 97.50 74 PHE A C 1
ATOM 621 O O . PHE A 1 74 ? -20.398 -14.884 -5.858 1.00 97.50 74 PHE A O 1
ATOM 628 N N . MET A 1 75 ? -19.058 -16.354 -4.846 1.00 97.50 75 MET A N 1
ATOM 629 C CA . MET A 1 75 ? -18.087 -16.580 -5.920 1.00 97.50 75 MET A CA 1
ATOM 630 C C . MET A 1 75 ? -17.195 -17.751 -5.498 1.00 97.50 75 MET A C 1
ATOM 632 O O . MET A 1 75 ? -17.348 -18.283 -4.397 1.00 97.50 75 MET A O 1
ATOM 636 N N . GLY A 1 76 ? -16.229 -18.138 -6.318 1.00 97.38 76 GLY A N 1
ATOM 637 C CA . GLY A 1 76 ? -15.178 -19.041 -5.870 1.00 97.38 76 GLY A CA 1
ATOM 638 C C . GLY A 1 76 ? -14.354 -19.565 -7.024 1.00 97.38 76 GLY A C 1
ATOM 639 O O . GLY A 1 76 ? -14.235 -18.917 -8.061 1.00 97.38 76 GLY A O 1
ATOM 640 N N . GLY A 1 77 ? -13.819 -20.761 -6.848 1.00 97.38 77 GLY A N 1
ATOM 641 C CA . GLY A 1 77 ? -13.187 -21.496 -7.928 1.00 97.38 77 GLY A CA 1
ATOM 642 C C . GLY A 1 77 ? -13.143 -22.986 -7.640 1.00 97.38 77 GLY A C 1
ATOM 643 O O . GLY A 1 77 ? -13.417 -23.436 -6.522 1.00 97.38 77 GLY A O 1
ATOM 644 N N . TYR A 1 78 ? -12.886 -23.751 -8.690 1.00 97.94 78 TYR A N 1
ATOM 645 C CA . TYR A 1 78 ? -12.957 -25.199 -8.684 1.00 97.94 78 TYR A CA 1
ATOM 646 C C . TYR A 1 78 ? -11.850 -25.783 -9.554 1.00 97.94 78 TYR A C 1
ATOM 648 O O . TYR A 1 78 ? -11.707 -25.421 -10.719 1.00 97.94 78 TYR A O 1
ATOM 656 N N . ASP A 1 79 ? -11.100 -26.709 -8.979 1.00 97.56 79 ASP A N 1
ATOM 657 C CA . ASP A 1 79 ? -10.153 -27.565 -9.667 1.00 97.56 79 ASP A CA 1
ATOM 658 C C . ASP A 1 79 ? -10.889 -28.821 -10.148 1.00 97.56 79 ASP A C 1
ATOM 660 O O . ASP A 1 79 ? -11.317 -29.667 -9.353 1.00 97.56 79 ASP A O 1
ATOM 664 N N . HIS A 1 80 ? -11.070 -28.934 -11.463 1.00 96.94 80 HIS A N 1
ATOM 665 C CA . HIS A 1 80 ? -11.756 -30.071 -12.074 1.00 96.94 80 HIS A CA 1
ATOM 666 C C . HIS A 1 80 ? -10.916 -31.351 -12.052 1.00 96.94 80 HIS A C 1
ATOM 668 O O . HIS A 1 80 ? -11.493 -32.440 -12.004 1.00 96.94 80 HIS A O 1
ATOM 674 N N . GLY A 1 81 ? -9.586 -31.235 -12.028 1.00 96.12 81 GLY A N 1
ATOM 675 C CA . GLY A 1 81 ? -8.659 -32.363 -11.956 1.00 96.12 81 GLY A CA 1
ATOM 676 C C . GLY A 1 81 ? -8.635 -32.988 -10.561 1.00 96.12 81 GLY A C 1
ATOM 677 O O . GLY A 1 81 ? -8.694 -34.210 -10.424 1.00 96.12 81 GLY A O 1
ATOM 678 N N . GLN A 1 82 ? -8.642 -32.153 -9.519 1.00 95.56 82 GLN A N 1
ATOM 679 C CA . GLN A 1 82 ? -8.734 -32.582 -8.115 1.00 95.56 82 GLN A CA 1
ATOM 680 C C . GLN A 1 82 ? -10.174 -32.815 -7.646 1.00 95.56 82 GLN A C 1
ATOM 682 O O . GLN A 1 82 ? -10.402 -33.324 -6.548 1.00 95.56 82 GLN A O 1
ATOM 687 N N . GLN A 1 83 ? -11.154 -32.420 -8.460 1.00 96.81 83 GLN A N 1
ATOM 688 C CA . GLN A 1 83 ? -12.573 -32.423 -8.119 1.00 96.81 83 GLN A CA 1
ATOM 689 C C . GLN A 1 83 ? -12.862 -31.704 -6.795 1.00 96.81 83 GLN A C 1
ATOM 691 O O . GLN A 1 83 ? -13.714 -32.136 -6.016 1.00 96.81 83 GLN A O 1
ATOM 696 N N . ALA A 1 84 ? -12.192 -30.587 -6.533 1.00 96.62 84 ALA A N 1
ATOM 697 C CA . ALA A 1 84 ? -12.316 -29.835 -5.291 1.00 96.62 84 ALA A CA 1
ATOM 698 C C . ALA A 1 84 ? -12.302 -28.331 -5.562 1.00 96.62 84 ALA A C 1
ATOM 700 O O . ALA A 1 84 ? -11.736 -27.867 -6.542 1.00 96.62 84 ALA A O 1
ATOM 701 N N . GLY A 1 85 ? -12.924 -27.548 -4.691 1.00 96.00 85 GLY A N 1
ATOM 702 C CA . GLY A 1 85 ? -12.947 -26.100 -4.834 1.00 96.00 85 GLY A CA 1
ATOM 703 C C . GLY A 1 85 ? -13.255 -25.390 -3.533 1.00 96.00 85 GLY A C 1
ATOM 704 O O . GLY A 1 85 ? -13.521 -26.015 -2.503 1.00 96.00 85 GLY A O 1
ATOM 705 N N . VAL A 1 86 ? -13.251 -24.066 -3.604 1.00 97.06 86 VAL A N 1
ATOM 706 C CA . VAL A 1 86 ? -13.616 -23.193 -2.494 1.00 97.06 86 VAL A CA 1
ATOM 707 C C . VAL A 1 86 ? -14.723 -22.250 -2.933 1.00 97.06 86 VAL A C 1
ATOM 709 O O . VAL A 1 86 ? -14.713 -21.710 -4.041 1.00 97.06 86 VAL A O 1
ATOM 712 N N . VAL A 1 87 ? -15.685 -22.058 -2.041 1.00 97.69 87 VAL A N 1
ATOM 713 C CA . VAL A 1 87 ? -16.798 -21.135 -2.216 1.00 97.69 87 VAL A CA 1
ATOM 714 C C . VAL A 1 87 ? -16.666 -20.019 -1.197 1.00 97.69 87 VAL A C 1
ATOM 716 O O . VAL A 1 87 ? -16.473 -20.275 -0.008 1.00 97.69 87 VAL A O 1
ATOM 719 N N . HIS A 1 88 ? -16.833 -18.790 -1.666 1.00 98.00 88 HIS A N 1
ATOM 720 C CA . HIS A 1 88 ? -17.132 -17.635 -0.839 1.00 98.00 88 HIS A CA 1
ATOM 721 C C . HIS A 1 88 ? -18.640 -17.379 -0.822 1.00 98.00 88 HIS A C 1
ATOM 723 O O . HIS A 1 88 ? -19.280 -17.421 -1.874 1.00 98.00 88 HIS A O 1
ATOM 729 N N . VAL A 1 89 ? -19.183 -17.030 0.349 1.00 97.88 89 VAL A N 1
ATOM 730 C CA . VAL A 1 89 ? -20.535 -16.483 0.511 1.00 97.88 89 VAL A CA 1
ATOM 731 C C . VAL A 1 89 ? -20.515 -15.246 1.414 1.00 97.88 89 VAL A C 1
ATOM 733 O O . VAL A 1 89 ? -20.018 -15.292 2.540 1.00 97.88 89 VAL A O 1
ATOM 736 N N . GLY A 1 90 ? -21.127 -14.155 0.959 1.00 96.62 90 GLY A N 1
ATOM 737 C CA . GLY A 1 90 ? -21.321 -12.921 1.716 1.00 96.62 90 GLY A CA 1
ATOM 738 C C . GLY A 1 90 ? -22.423 -12.069 1.092 1.00 96.62 90 GLY A C 1
ATOM 739 O O . GLY A 1 90 ? -22.575 -12.060 -0.123 1.00 96.62 90 GLY A O 1
ATOM 740 N N . ASN A 1 91 ? -23.189 -11.347 1.917 1.00 95.69 91 ASN A N 1
ATOM 741 C CA . ASN A 1 91 ? -24.264 -10.465 1.443 1.00 95.69 91 ASN A CA 1
ATOM 742 C C . ASN A 1 91 ? -23.699 -9.450 0.437 1.00 95.69 91 ASN A C 1
ATOM 744 O O . ASN A 1 91 ? -22.990 -8.538 0.861 1.00 95.69 91 ASN A O 1
ATOM 748 N N . HIS A 1 92 ? -24.021 -9.571 -0.851 1.00 94.62 92 HIS A N 1
ATOM 749 C CA . HIS A 1 92 ? -23.446 -8.762 -1.931 1.00 94.62 92 HIS A CA 1
ATOM 750 C C . HIS A 1 92 ? -23.748 -7.263 -1.810 1.00 94.62 92 HIS A C 1
ATOM 752 O O . HIS A 1 92 ? -23.030 -6.454 -2.390 1.00 94.62 92 HIS A O 1
ATOM 758 N N . GLN A 1 93 ? -24.760 -6.870 -1.029 1.00 93.62 93 GLN A N 1
ATOM 759 C CA . GLN A 1 93 ? -25.031 -5.458 -0.732 1.00 93.62 93 GLN A CA 1
ATOM 760 C C . GLN A 1 93 ? -23.961 -4.842 0.181 1.00 93.62 93 GLN A C 1
ATOM 762 O O . GLN A 1 93 ? -23.791 -3.626 0.208 1.00 93.62 93 GLN A O 1
ATOM 767 N N . VAL A 1 94 ? -23.244 -5.680 0.938 1.00 93.56 94 VAL A N 1
ATOM 768 C CA . VAL A 1 94 ? -22.124 -5.286 1.800 1.00 93.56 94 VAL A CA 1
ATOM 769 C C . VAL A 1 94 ? -20.803 -5.777 1.212 1.00 93.56 94 VAL A C 1
ATOM 771 O O . VAL A 1 94 ? -19.890 -4.981 1.054 1.00 93.56 94 VAL A O 1
ATOM 774 N N . VAL A 1 95 ? -20.696 -7.057 0.851 1.00 94.38 95 VAL A N 1
ATOM 775 C CA . VAL A 1 95 ? -19.531 -7.708 0.226 1.00 94.38 95 VAL A CA 1
ATOM 776 C C . VAL A 1 95 ? -19.666 -7.671 -1.305 1.00 94.38 95 VAL A C 1
ATOM 778 O O . VAL A 1 95 ? -19.824 -8.688 -1.990 1.00 94.38 95 VAL A O 1
ATOM 781 N N . CYS A 1 96 ? -19.682 -6.459 -1.854 1.00 91.94 96 CYS A N 1
ATOM 782 C CA . CYS A 1 96 ? -19.929 -6.216 -3.275 1.00 91.94 96 CYS A CA 1
ATOM 783 C C . CYS A 1 96 ? -18.723 -6.541 -4.173 1.00 91.94 96 CYS A C 1
ATOM 785 O O . CYS A 1 96 ? -18.923 -6.992 -5.301 1.00 91.94 96 CYS A O 1
ATOM 787 N N . GLY A 1 97 ? -17.488 -6.429 -3.677 1.00 93.25 97 GLY A N 1
ATOM 788 C CA . GLY A 1 97 ? -16.278 -6.724 -4.448 1.00 93.25 97 GLY A CA 1
ATOM 789 C C . GLY A 1 97 ? -16.044 -8.218 -4.665 1.00 93.25 97 GLY A C 1
ATOM 790 O O . GLY A 1 97 ? -16.251 -9.027 -3.759 1.00 93.25 97 GLY A O 1
ATOM 791 N N . ALA A 1 98 ? -15.609 -8.581 -5.869 1.00 95.31 98 ALA A N 1
ATOM 792 C CA . ALA A 1 98 ? -15.084 -9.900 -6.213 1.00 95.31 98 ALA A CA 1
ATOM 793 C C . ALA A 1 98 ? -14.001 -9.731 -7.283 1.00 95.31 98 ALA A C 1
ATOM 795 O O . ALA A 1 98 ? -14.192 -8.988 -8.248 1.00 95.31 98 ALA A O 1
ATOM 796 N N . LYS A 1 99 ? -12.854 -10.380 -7.097 1.00 95.25 99 LYS A N 1
ATOM 797 C CA . LYS A 1 99 ? -11.695 -10.239 -7.975 1.00 95.25 99 LYS A CA 1
ATOM 798 C C . LYS A 1 99 ? -10.904 -11.543 -8.035 1.00 95.25 99 LYS A C 1
ATOM 800 O O . LYS A 1 99 ? -10.727 -12.210 -7.021 1.00 95.25 99 LYS A O 1
ATOM 805 N N . LEU A 1 100 ? -10.408 -11.848 -9.226 1.00 95.81 100 LEU A N 1
ATOM 806 C CA . LEU A 1 100 ? -9.347 -12.812 -9.481 1.00 95.81 100 LEU A CA 1
ATOM 807 C C . LEU A 1 100 ? -8.043 -12.058 -9.756 1.00 95.81 100 LEU A C 1
ATOM 809 O O . LEU A 1 100 ? -8.033 -11.123 -10.562 1.00 95.81 100 LEU A O 1
ATOM 813 N N . TRP A 1 101 ? -6.952 -12.471 -9.123 1.00 95.38 101 TRP A N 1
ATOM 814 C CA . TRP A 1 101 ? -5.596 -12.136 -9.552 1.00 95.38 101 TRP A CA 1
ATOM 815 C C . TRP A 1 101 ? -4.754 -13.405 -9.650 1.00 95.38 101 TRP A C 1
ATOM 817 O O . TRP A 1 101 ? -4.924 -14.324 -8.854 1.00 95.38 101 TRP A O 1
ATOM 827 N N . GLU A 1 102 ? -3.861 -13.463 -10.629 1.00 94.38 102 GLU A N 1
ATOM 828 C CA . GLU A 1 102 ? -2.975 -14.606 -10.835 1.00 94.38 102 GLU A CA 1
ATOM 829 C C . GLU A 1 102 ? -1.712 -14.211 -11.606 1.00 94.38 102 GLU A C 1
ATOM 831 O O . GLU A 1 102 ? -1.716 -13.274 -12.411 1.00 94.38 102 GLU A O 1
ATOM 836 N N . TRP A 1 103 ? -0.640 -14.973 -11.381 1.00 92.06 103 TRP A N 1
ATOM 837 C CA . TRP A 1 103 ? 0.653 -14.802 -12.047 1.00 92.06 103 TRP A CA 1
ATOM 838 C C . TRP A 1 103 ? 0.720 -15.399 -13.457 1.00 92.06 103 TRP A C 1
ATOM 840 O O . TRP A 1 103 ? 1.595 -15.009 -14.227 1.00 92.06 103 TRP A O 1
ATOM 850 N N . SER A 1 104 ? -0.246 -16.255 -13.815 1.00 91.62 104 SER A N 1
ATOM 851 C CA . SER A 1 104 ? -0.385 -16.971 -15.094 1.00 91.62 104 SER A CA 1
ATOM 852 C C . SER A 1 104 ? 0.515 -18.215 -15.300 1.00 91.62 104 SER A C 1
ATOM 854 O O . SER A 1 104 ? 1.605 -18.305 -14.737 1.00 91.62 104 SER A O 1
ATOM 856 N N . PRO A 1 105 ? 0.102 -19.194 -16.136 1.00 93.75 105 PRO A N 1
ATOM 857 C CA . PRO A 1 105 ? 0.930 -20.318 -16.609 1.00 93.75 105 PRO A CA 1
ATOM 858 C C . PRO A 1 105 ? 2.151 -19.930 -17.462 1.00 93.75 105 PRO A C 1
ATOM 860 O O . PRO A 1 105 ? 2.994 -20.785 -17.749 1.00 93.75 105 PRO A O 1
ATOM 863 N N . GLY A 1 106 ? 2.239 -18.683 -17.935 1.00 92.44 106 GLY A N 1
ATOM 864 C CA . GLY A 1 106 ? 3.338 -18.201 -18.773 1.00 92.44 106 GLY A CA 1
ATOM 865 C C . GLY A 1 106 ? 4.679 -18.171 -18.034 1.00 92.44 106 GLY A C 1
ATOM 866 O O . GLY A 1 106 ? 4.735 -18.178 -16.810 1.00 92.44 106 GLY A O 1
ATOM 867 N N . ALA A 1 107 ? 5.796 -18.099 -18.764 1.00 91.75 107 ALA A N 1
ATOM 868 C CA . ALA A 1 107 ? 7.130 -18.172 -18.155 1.00 91.75 107 ALA A CA 1
ATOM 869 C C . ALA A 1 107 ? 7.403 -17.062 -17.120 1.00 91.75 107 ALA A C 1
ATOM 871 O O . ALA A 1 107 ? 8.144 -17.297 -16.168 1.00 91.75 107 ALA A O 1
ATOM 872 N N . THR A 1 108 ? 6.791 -15.881 -17.269 1.00 90.06 108 THR A N 1
ATOM 873 C CA . THR A 1 108 ? 6.790 -14.837 -16.233 1.00 90.06 108 THR A CA 1
ATOM 874 C C . THR A 1 108 ? 6.109 -15.312 -14.954 1.00 90.06 108 THR A C 1
ATOM 876 O O . THR A 1 108 ? 6.712 -15.212 -13.891 1.00 90.06 108 THR A O 1
ATOM 879 N N . GLY A 1 109 ? 4.909 -15.883 -15.040 1.00 91.44 109 GLY A N 1
ATOM 880 C CA . GLY A 1 109 ? 4.197 -16.384 -13.869 1.00 91.44 109 GLY A CA 1
ATOM 881 C C . GLY A 1 109 ? 4.860 -17.580 -13.203 1.00 91.44 109 GLY A C 1
ATOM 882 O O . GLY A 1 109 ? 5.036 -17.591 -11.992 1.00 91.44 109 GLY A O 1
ATOM 883 N N . ARG A 1 110 ? 5.383 -18.520 -13.998 1.00 91.81 110 ARG A N 1
ATOM 884 C CA . ARG A 1 110 ? 6.139 -19.679 -13.485 1.00 91.81 110 ARG A CA 1
ATOM 885 C C . ARG A 1 110 ? 7.403 -19.287 -12.723 1.00 91.81 110 ARG A C 1
ATOM 887 O O . ARG A 1 110 ? 7.880 -20.061 -11.900 1.00 91.81 110 ARG A O 1
ATOM 894 N N . MET A 1 111 ? 7.972 -18.114 -13.006 1.00 92.38 111 MET A N 1
ATOM 895 C CA . MET A 1 111 ? 9.063 -17.577 -12.197 1.00 92.38 111 MET A CA 1
ATOM 896 C C . MET A 1 111 ? 8.551 -17.095 -10.835 1.00 92.38 111 MET A C 1
ATOM 898 O O . MET A 1 111 ? 9.180 -17.372 -9.820 1.00 92.38 111 MET A O 1
ATOM 902 N N . TRP A 1 112 ? 7.392 -16.439 -10.793 1.00 91.62 112 TRP A N 1
ATOM 903 C CA . TRP A 1 112 ? 6.768 -16.005 -9.543 1.00 91.62 112 TRP A CA 1
ATOM 904 C C . TRP A 1 112 ? 6.348 -17.163 -8.644 1.00 91.62 112 TRP A C 1
ATOM 906 O O . TRP A 1 112 ? 6.521 -17.051 -7.433 1.00 91.62 112 TRP A O 1
ATOM 916 N N . ASP A 1 113 ? 5.927 -18.295 -9.216 1.00 90.75 113 ASP A N 1
ATOM 917 C CA . ASP A 1 113 ? 5.706 -19.529 -8.453 1.00 90.75 113 ASP A CA 1
ATOM 918 C C . ASP A 1 113 ? 6.961 -19.895 -7.640 1.00 90.75 113 ASP A C 1
ATOM 920 O O . ASP A 1 113 ? 6.863 -20.214 -6.460 1.00 90.75 113 ASP A O 1
ATOM 924 N N . LYS A 1 114 ? 8.157 -19.779 -8.234 1.00 88.56 114 LYS A N 1
ATOM 925 C CA . LYS A 1 114 ? 9.432 -20.063 -7.552 1.00 88.56 114 LYS A CA 1
ATOM 926 C C . LYS A 1 114 ? 9.844 -18.986 -6.546 1.00 88.56 114 LYS A C 1
ATOM 928 O O . LYS A 1 114 ? 10.531 -19.297 -5.582 1.00 88.56 114 LYS A O 1
ATOM 933 N N . ILE A 1 115 ? 9.496 -17.722 -6.801 1.00 89.69 115 ILE A N 1
ATOM 934 C CA . ILE A 1 115 ? 9.870 -16.593 -5.931 1.00 89.69 115 ILE A CA 1
ATOM 935 C C . ILE A 1 115 ? 9.003 -16.567 -4.668 1.00 89.69 115 ILE A C 1
ATOM 937 O O . ILE A 1 115 ? 9.489 -16.206 -3.599 1.00 89.69 115 ILE A O 1
ATOM 941 N N . LEU A 1 116 ? 7.715 -16.894 -4.801 1.00 89.81 116 LEU A N 1
ATOM 942 C CA . LEU A 1 116 ? 6.713 -16.675 -3.756 1.00 89.81 116 LEU A CA 1
ATOM 943 C C . LEU A 1 116 ? 6.200 -17.960 -3.109 1.00 89.81 116 LEU A C 1
ATOM 945 O O . LEU A 1 116 ? 5.487 -17.870 -2.110 1.00 89.81 116 LEU A O 1
ATOM 949 N N . THR A 1 117 ? 6.543 -19.134 -3.643 1.00 87.50 117 THR A N 1
ATOM 950 C CA . THR A 1 117 ? 6.159 -20.419 -3.049 1.00 87.50 117 THR A CA 1
ATOM 951 C C . THR A 1 117 ? 7.369 -21.323 -2.859 1.00 87.50 117 THR A C 1
ATOM 953 O O . THR A 1 117 ? 8.251 -21.382 -3.712 1.00 87.50 117 THR A O 1
ATOM 956 N N . ASP A 1 118 ? 7.394 -22.048 -1.738 1.00 86.75 118 ASP A N 1
ATOM 957 C CA . ASP A 1 118 ? 8.439 -23.038 -1.469 1.00 86.75 118 ASP A CA 1
ATOM 958 C C . ASP A 1 118 ? 8.169 -24.328 -2.264 1.00 86.75 118 ASP A C 1
ATOM 960 O O . ASP A 1 118 ? 8.958 -24.736 -3.115 1.00 86.75 118 ASP A O 1
ATOM 964 N N . ALA A 1 119 ? 7.033 -24.981 -1.983 1.00 86.44 119 ALA A N 1
ATOM 965 C CA . ALA A 1 119 ? 6.642 -26.260 -2.587 1.00 86.44 119 ALA A CA 1
ATOM 966 C C . ALA A 1 119 ? 5.182 -26.305 -3.072 1.00 86.44 119 ALA A C 1
ATOM 968 O O . ALA A 1 119 ? 4.783 -27.300 -3.677 1.00 86.44 119 ALA A O 1
ATOM 969 N N . ASP A 1 120 ? 4.397 -25.254 -2.814 1.00 84.75 120 ASP A N 1
ATOM 970 C CA . ASP A 1 120 ? 2.962 -25.225 -3.121 1.00 84.75 120 ASP A CA 1
ATOM 971 C C . ASP A 1 120 ? 2.671 -24.950 -4.605 1.00 84.75 120 ASP A C 1
ATOM 973 O O . ASP A 1 120 ? 1.614 -25.335 -5.092 1.00 84.75 120 ASP A O 1
ATOM 977 N N . GLY A 1 121 ? 3.609 -24.361 -5.356 1.00 89.94 121 GLY A N 1
ATOM 978 C CA . GLY A 1 121 ? 3.469 -24.162 -6.797 1.00 89.94 121 GLY A CA 1
ATOM 979 C C . GLY A 1 121 ? 2.513 -23.018 -7.172 1.00 89.94 121 GLY A C 1
ATOM 980 O O . GLY A 1 121 ? 2.332 -22.083 -6.393 1.00 89.94 121 GLY A O 1
ATOM 981 N N . PRO A 1 122 ? 1.935 -23.031 -8.385 1.00 93.75 122 PRO A N 1
ATOM 982 C CA . PRO A 1 122 ? 1.097 -21.935 -8.855 1.00 93.75 122 PRO A CA 1
ATOM 983 C C . PRO A 1 122 ? -0.141 -21.732 -7.984 1.00 93.75 122 PRO A C 1
ATOM 985 O O . PRO A 1 122 ? -0.866 -22.671 -7.639 1.00 93.75 122 PRO A O 1
ATOM 988 N N . TYR A 1 123 ? -0.430 -20.464 -7.702 1.00 94.50 123 TYR A N 1
ATOM 989 C CA . TYR A 1 123 ? -1.618 -20.051 -6.971 1.00 94.50 123 TYR A CA 1
ATOM 990 C C . TYR A 1 123 ? -2.336 -18.894 -7.675 1.00 94.50 123 TYR A C 1
ATOM 992 O O . TYR A 1 123 ? -1.754 -18.140 -8.459 1.00 94.50 123 TYR A O 1
ATOM 1000 N N . ALA A 1 124 ? -3.622 -18.759 -7.376 1.00 94.75 124 ALA A N 1
ATOM 1001 C CA . ALA A 1 124 ? -4.411 -17.580 -7.692 1.00 94.75 124 ALA A CA 1
ATOM 1002 C C . ALA A 1 124 ? -4.973 -16.975 -6.407 1.00 94.75 124 ALA A C 1
ATOM 1004 O O . ALA A 1 124 ? -5.094 -17.634 -5.376 1.00 94.75 124 ALA A O 1
ATOM 1005 N N . GLU A 1 125 ? -5.339 -15.709 -6.484 1.00 95.44 125 GLU A N 1
ATOM 1006 C CA . GLU A 1 125 ? -5.896 -14.930 -5.393 1.00 95.44 125 GLU A CA 1
ATOM 1007 C C . GLU A 1 125 ? -7.370 -14.657 -5.682 1.00 95.44 125 GLU A C 1
ATOM 1009 O O . GLU A 1 125 ? -7.722 -13.867 -6.566 1.00 95.44 125 GLU A O 1
ATOM 1014 N N . LEU A 1 126 ? -8.245 -15.321 -4.924 1.00 96.12 126 LEU A N 1
ATOM 1015 C CA . LEU A 1 126 ? -9.666 -15.008 -4.882 1.00 96.12 126 LEU A CA 1
ATOM 1016 C C . LEU A 1 126 ? -9.874 -13.924 -3.831 1.00 96.12 126 LEU A C 1
ATOM 1018 O O . LEU A 1 126 ? -9.723 -14.161 -2.630 1.00 96.12 126 LEU A O 1
ATOM 1022 N N . MET A 1 127 ? -10.226 -12.726 -4.278 1.00 95.62 127 MET A N 1
ATOM 1023 C CA . MET A 1 127 ? -10.405 -11.584 -3.395 1.00 95.62 127 MET A CA 1
ATOM 1024 C C . MET A 1 127 ? -11.853 -11.116 -3.357 1.00 95.62 127 MET A C 1
ATOM 1026 O O . MET A 1 127 ? -12.526 -11.048 -4.385 1.00 95.62 127 MET A O 1
ATOM 1030 N N . VAL A 1 128 ? -12.315 -10.712 -2.176 1.00 94.69 128 VAL A N 1
ATOM 1031 C CA . VAL A 1 128 ? -13.666 -10.168 -1.970 1.00 94.69 128 VAL A CA 1
ATOM 1032 C C . VAL A 1 128 ? -13.618 -8.905 -1.128 1.00 94.69 128 VAL A C 1
ATOM 1034 O O . VAL A 1 128 ? -12.848 -8.816 -0.171 1.00 94.69 128 VAL A O 1
ATOM 1037 N N . GLY A 1 129 ? -14.431 -7.920 -1.509 1.00 92.69 129 GLY A N 1
ATOM 1038 C CA . GLY A 1 129 ? -14.389 -6.563 -0.970 1.00 92.69 129 GLY A CA 1
ATOM 1039 C C . GLY A 1 129 ? -15.686 -6.171 -0.271 1.00 92.69 129 GLY A C 1
ATOM 1040 O O . GLY A 1 129 ? -16.764 -6.365 -0.830 1.00 92.69 129 GLY A O 1
ATOM 1041 N N . ALA A 1 130 ? -15.591 -5.597 0.931 1.00 92.19 130 ALA A N 1
ATOM 1042 C CA . ALA A 1 130 ? -16.725 -5.030 1.658 1.00 92.19 130 ALA A CA 1
ATOM 1043 C C . ALA A 1 130 ? -16.789 -3.496 1.516 1.00 92.19 130 ALA A C 1
ATOM 1045 O O . ALA A 1 130 ? -15.786 -2.800 1.723 1.00 92.19 130 ALA A O 1
ATOM 1046 N N . TRP A 1 131 ? -17.985 -2.986 1.202 1.00 89.81 131 TRP A N 1
ATOM 1047 C CA . TRP A 1 131 ? -18.327 -1.586 0.906 1.00 89.81 131 TRP A CA 1
ATOM 1048 C C . TRP A 1 131 ? -17.591 -0.966 -0.287 1.00 89.81 131 TRP A C 1
ATOM 1050 O O . TRP A 1 131 ? -17.598 0.251 -0.443 1.00 89.81 131 TRP A O 1
ATOM 1060 N N . SER A 1 132 ? -16.953 -1.786 -1.119 1.00 87.81 132 SER A N 1
ATOM 1061 C CA . SER A 1 132 ? -16.340 -1.355 -2.369 1.00 87.81 132 SER A CA 1
ATOM 1062 C C . SER A 1 132 ? -16.225 -2.522 -3.339 1.00 87.81 132 SER A C 1
ATOM 1064 O O . SER A 1 132 ? -15.885 -3.641 -2.944 1.00 87.81 132 SER A O 1
ATOM 1066 N N . ASP A 1 133 ? -16.513 -2.245 -4.608 1.00 86.06 133 ASP A N 1
ATOM 1067 C CA . ASP A 1 133 ? -16.413 -3.211 -5.697 1.00 86.06 133 ASP A CA 1
ATOM 1068 C C . ASP A 1 133 ? -15.002 -3.262 -6.314 1.00 86.06 133 ASP A C 1
ATOM 1070 O O . ASP A 1 133 ? -14.713 -4.157 -7.107 1.00 86.06 133 ASP A O 1
ATOM 1074 N N . ASN A 1 134 ? -14.105 -2.335 -5.941 1.00 84.94 134 ASN A N 1
ATOM 1075 C CA . ASN A 1 134 ? -12.792 -2.183 -6.566 1.00 84.94 134 ASN A CA 1
ATOM 1076 C C . ASN A 1 134 ? -11.670 -1.726 -5.594 1.00 84.94 134 ASN A C 1
ATOM 1078 O O . ASN A 1 134 ? -11.923 -1.190 -4.520 1.00 84.94 134 ASN A O 1
ATOM 1082 N N . GLN A 1 135 ? -10.400 -1.932 -5.968 1.00 77.19 135 GLN A N 1
ATOM 1083 C CA . GLN A 1 135 ? -9.211 -1.714 -5.112 1.00 77.19 135 GLN A CA 1
ATOM 1084 C C . GLN A 1 135 ? -8.481 -0.343 -5.223 1.00 77.19 135 GLN A C 1
ATOM 1086 O O . GLN A 1 135 ? -7.380 -0.219 -4.686 1.00 77.19 135 GLN A O 1
ATOM 1091 N N . PRO A 1 136 ? -9.043 0.714 -5.847 1.00 68.31 136 PRO A N 1
ATOM 1092 C CA . PRO A 1 136 ? -8.684 2.095 -5.502 1.00 68.31 136 PRO A CA 1
ATOM 1093 C C . PRO A 1 136 ? -9.862 2.927 -4.969 1.00 68.31 136 PRO A C 1
ATOM 1095 O O . PRO A 1 136 ? -9.676 4.089 -4.631 1.00 68.31 136 PRO A O 1
ATOM 1098 N N . ASP A 1 137 ? -11.078 2.378 -4.916 1.00 68.94 137 ASP A N 1
ATOM 1099 C CA . ASP A 1 137 ? -12.276 3.130 -4.523 1.00 68.94 137 ASP A CA 1
ATOM 1100 C C . ASP A 1 137 ? -12.535 2.982 -3.018 1.00 68.94 137 ASP A C 1
ATOM 1102 O O . ASP A 1 137 ? -13.305 2.120 -2.583 1.00 68.94 137 ASP A O 1
ATOM 1106 N N . TYR A 1 138 ? -11.820 3.776 -2.212 1.00 69.12 138 TYR A N 1
ATOM 1107 C CA . TYR A 1 138 ? -11.828 3.659 -0.755 1.00 69.12 138 TYR A CA 1
ATOM 1108 C C . TYR A 1 138 ? -12.830 4.612 -0.060 1.00 69.12 138 TYR A C 1
ATOM 1110 O O . TYR A 1 138 ? -12.502 5.749 0.223 1.00 69.12 138 TYR A O 1
ATOM 1118 N N . SER A 1 139 ? -14.040 4.181 0.304 1.00 67.69 139 SER A N 1
ATOM 1119 C CA . SER A 1 139 ? -14.885 4.822 1.337 1.00 67.69 139 SER A CA 1
ATOM 1120 C C . SER A 1 139 ? -14.188 4.997 2.705 1.00 67.69 139 SER A C 1
ATOM 1122 O O . SER A 1 139 ? -13.540 4.073 3.208 1.00 67.69 139 SER A O 1
ATOM 1124 N N . TRP A 1 140 ? -14.419 6.113 3.391 1.00 72.44 140 TRP A N 1
ATOM 1125 C CA . TRP A 1 140 ? -13.807 6.376 4.701 1.00 72.44 140 TRP A CA 1
ATOM 1126 C C . TRP A 1 140 ? -14.621 5.785 5.866 1.00 72.44 140 TRP A C 1
ATOM 1128 O O . TRP A 1 140 ? -15.790 5.413 5.710 1.00 72.44 140 TRP A O 1
ATOM 1138 N N . ILE A 1 141 ? -13.977 5.661 7.028 1.00 85.81 141 ILE A N 1
ATOM 1139 C CA . ILE A 1 141 ? -14.619 5.351 8.313 1.00 85.81 141 ILE A CA 1
ATOM 1140 C C . ILE A 1 141 ? -14.639 6.656 9.113 1.00 85.81 141 ILE A C 1
ATOM 1142 O O . ILE A 1 141 ? -13.607 7.323 9.225 1.00 85.81 141 ILE A O 1
ATOM 1146 N N . LYS A 1 142 ? -15.810 7.057 9.613 1.00 89.50 142 LYS A N 1
ATOM 1147 C CA . LYS A 1 142 ? -15.936 8.249 10.463 1.00 89.50 142 LYS A CA 1
ATOM 1148 C C . LYS A 1 142 ? -15.287 7.999 11.835 1.00 89.50 142 LYS A C 1
ATOM 1150 O O . LYS A 1 142 ? -15.162 6.846 12.245 1.00 89.50 142 LYS A O 1
ATOM 1155 N N . PRO A 1 143 ? -14.885 9.046 12.577 1.00 92.81 143 PRO A N 1
ATOM 1156 C CA . PRO A 1 143 ? -14.387 8.880 13.940 1.00 92.81 143 PRO A CA 1
ATOM 1157 C C . PRO A 1 143 ? -15.342 8.026 14.784 1.00 92.81 143 PRO A C 1
ATOM 1159 O O . PRO A 1 143 ? -16.544 8.283 14.789 1.00 92.81 143 PRO A O 1
ATOM 1162 N N . HIS A 1 144 ? -14.803 7.012 15.464 1.00 93.00 144 HIS A N 1
ATOM 1163 C CA . HIS A 1 144 ? -15.545 6.034 16.272 1.00 93.00 144 HIS A CA 1
ATOM 1164 C C . HIS A 1 144 ? -16.590 5.178 15.526 1.00 93.00 144 HIS A C 1
ATOM 1166 O O . HIS A 1 144 ? -17.222 4.333 16.147 1.00 93.00 144 HIS A O 1
ATOM 1172 N N . GLU A 1 145 ? -16.781 5.314 14.210 1.00 92.31 145 GLU A N 1
ATOM 1173 C CA . GLU A 1 145 ? -17.736 4.481 13.471 1.00 92.31 145 GLU A CA 1
ATOM 1174 C C . GLU A 1 145 ? -17.319 3.003 13.494 1.00 92.31 145 GLU A C 1
ATOM 1176 O O . GLU A 1 145 ? -16.207 2.644 13.106 1.00 92.31 145 GLU A O 1
ATOM 1181 N N . VAL A 1 146 ? -18.250 2.129 13.888 1.00 91.56 146 VAL A N 1
ATOM 1182 C CA . VAL A 1 146 ? -18.066 0.675 13.852 1.00 91.56 146 VAL A CA 1
ATOM 1183 C C . VAL A 1 146 ? -18.848 0.095 12.679 1.00 91.56 146 VAL A C 1
ATOM 1185 O O . VAL A 1 146 ? -20.073 0.201 12.614 1.00 91.56 146 VAL A O 1
ATOM 1188 N N . LYS A 1 147 ? -18.141 -0.554 11.748 1.00 90.44 147 LYS A N 1
ATOM 1189 C CA . LYS A 1 147 ? -18.741 -1.293 10.630 1.00 90.44 147 LYS A CA 1
ATOM 1190 C C . LYS A 1 147 ? -18.543 -2.791 10.828 1.00 90.44 147 LYS A C 1
ATOM 1192 O O . LYS A 1 147 ? -17.414 -3.255 10.950 1.00 90.44 147 LYS A O 1
ATOM 1197 N N . VAL A 1 148 ? -19.635 -3.553 10.794 1.00 90.00 148 VAL A N 1
ATOM 1198 C CA . VAL A 1 148 ? -19.616 -5.016 10.946 1.00 90.00 148 VAL A CA 1
ATOM 1199 C C . VAL A 1 148 ? -20.155 -5.677 9.688 1.00 90.00 148 VAL A C 1
ATOM 1201 O O . VAL A 1 148 ? -21.207 -5.309 9.172 1.00 90.00 148 VAL A O 1
ATOM 1204 N N . PHE A 1 149 ? -19.440 -6.689 9.213 1.00 92.50 149 PHE A N 1
ATOM 1205 C CA . PHE A 1 149 ? -19.855 -7.536 8.103 1.00 92.50 149 PHE A CA 1
ATOM 1206 C C . PHE A 1 149 ? -19.463 -8.985 8.391 1.00 92.50 149 PHE A C 1
ATOM 1208 O O . PHE A 1 149 ? -18.666 -9.265 9.287 1.00 92.50 149 PHE A O 1
ATOM 1215 N N . LYS A 1 150 ? -20.054 -9.918 7.643 1.00 94.00 150 LYS A N 1
ATOM 1216 C CA . LYS A 1 150 ? -19.718 -11.341 7.699 1.00 94.00 150 LYS A CA 1
ATOM 1217 C C . LYS A 1 150 ? -19.509 -11.858 6.286 1.00 94.00 150 LYS A C 1
ATOM 1219 O O . LYS A 1 150 ? -20.264 -11.512 5.380 1.00 94.00 150 LYS A O 1
ATOM 1224 N N . GLN A 1 151 ? -18.508 -12.706 6.145 1.00 94.44 151 GLN A N 1
ATOM 1225 C CA . GLN A 1 151 ? -18.210 -13.476 4.947 1.00 94.44 151 GLN A CA 1
ATOM 1226 C C . GLN A 1 151 ? -17.810 -14.882 5.383 1.00 94.44 151 GLN A C 1
ATOM 1228 O O . GLN A 1 151 ? -17.313 -15.077 6.496 1.00 94.44 151 GLN A O 1
ATOM 1233 N N . TYR A 1 152 ? -18.050 -15.853 4.517 1.00 96.56 152 TYR A N 1
ATOM 1234 C CA . TYR A 1 152 ? -17.869 -17.263 4.809 1.00 96.56 152 TYR A CA 1
ATOM 1235 C C . TYR A 1 152 ? -17.124 -17.913 3.657 1.00 96.56 152 TYR A C 1
ATOM 1237 O O . TYR A 1 152 ? -17.441 -17.666 2.497 1.00 96.56 152 TYR A O 1
ATOM 1245 N N . TRP A 1 153 ? -16.165 -18.766 3.995 1.00 97.19 153 TRP A N 1
ATOM 1246 C CA . TRP A 1 153 ? -15.417 -19.568 3.040 1.00 97.19 153 TRP A CA 1
ATOM 1247 C C . TRP A 1 153 ? -15.579 -21.034 3.420 1.00 97.19 153 TRP A C 1
ATOM 1249 O O . TRP A 1 153 ? -15.399 -21.387 4.588 1.00 97.19 153 TRP A O 1
ATOM 1259 N N . TYR A 1 154 ? -15.950 -21.884 2.467 1.00 97.06 154 TYR A N 1
ATOM 1260 C CA . TYR A 1 154 ? -16.068 -23.320 2.707 1.00 97.06 154 TYR A CA 1
ATOM 1261 C C . TYR A 1 154 ? -15.646 -24.143 1.484 1.00 97.06 154 TYR A C 1
ATOM 1263 O O . TYR A 1 154 ? -15.797 -23.687 0.347 1.00 97.06 154 TYR A O 1
ATOM 1271 N N . PRO A 1 155 ? -15.113 -25.359 1.696 1.00 96.44 155 PRO A N 1
ATOM 1272 C CA . PRO A 1 155 ? -14.706 -26.229 0.606 1.00 96.44 155 PRO A CA 1
ATOM 1273 C C . PRO A 1 155 ? -15.903 -26.964 -0.008 1.00 96.44 155 PRO A C 1
ATOM 1275 O O . PRO A 1 155 ? -16.881 -27.278 0.674 1.00 96.44 155 PRO A O 1
ATOM 1278 N N . ILE A 1 156 ? -15.774 -27.319 -1.281 1.00 97.12 156 ILE A N 1
ATOM 1279 C CA . ILE A 1 156 ? -16.683 -28.205 -2.018 1.00 97.12 156 ILE A CA 1
ATOM 1280 C C . ILE A 1 156 ? -15.875 -29.286 -2.737 1.00 97.12 156 ILE A C 1
ATOM 1282 O O . ILE A 1 156 ? -14.703 -29.076 -3.047 1.00 97.12 156 ILE A O 1
ATOM 1286 N N . ARG A 1 157 ? -16.482 -30.445 -3.006 1.00 97.19 157 ARG A N 1
ATOM 1287 C CA . ARG A 1 157 ? -15.827 -31.558 -3.703 1.00 97.19 157 ARG A CA 1
ATOM 1288 C C . ARG A 1 157 ? -16.796 -32.373 -4.559 1.00 97.19 157 ARG A C 1
ATOM 1290 O O . ARG A 1 157 ? -17.995 -32.373 -4.308 1.00 97.19 157 ARG A O 1
ATOM 1297 N N . GLU A 1 158 ? -16.260 -33.025 -5.585 1.00 97.38 158 GLU A N 1
ATOM 1298 C CA . GLU A 1 158 ? -16.875 -34.062 -6.436 1.00 97.38 158 GLU A CA 1
ATOM 1299 C C . GLU A 1 158 ? -18.203 -33.692 -7.130 1.00 97.38 158 GLU A C 1
ATOM 1301 O O . GLU A 1 158 ? -18.872 -34.558 -7.687 1.00 97.38 158 GLU A O 1
ATOM 1306 N N . ILE A 1 159 ? -18.589 -32.410 -7.151 1.00 96.50 159 ILE A N 1
ATOM 1307 C CA . ILE A 1 159 ? -19.810 -31.917 -7.818 1.00 96.50 159 ILE A CA 1
ATOM 1308 C C . ILE A 1 159 ? -19.568 -31.324 -9.218 1.00 96.50 159 ILE A C 1
ATOM 1310 O O . ILE A 1 159 ? -20.532 -30.977 -9.904 1.00 96.50 159 ILE A O 1
ATOM 1314 N N . GLY A 1 160 ? -18.310 -31.263 -9.676 1.00 93.00 160 GLY A N 1
ATOM 1315 C CA . GLY A 1 160 ? -17.936 -30.803 -11.022 1.00 93.00 160 GLY A CA 1
ATOM 1316 C C . GLY A 1 160 ? -18.089 -29.293 -11.230 1.00 93.00 160 GLY A C 1
ATOM 1317 O O . GLY A 1 160 ? -18.594 -28.869 -12.264 1.00 93.00 160 GLY A O 1
ATOM 1318 N N . GLY A 1 161 ? -17.723 -28.492 -10.227 1.00 94.81 161 GLY A N 1
ATOM 1319 C CA . GLY A 1 161 ? -17.980 -27.052 -10.172 1.00 94.81 161 GLY A CA 1
ATOM 1320 C C . GLY A 1 161 ? -19.293 -26.717 -9.466 1.00 94.81 161 GLY A C 1
ATOM 1321 O O . GLY A 1 161 ? -19.924 -27.571 -8.845 1.00 94.81 161 GLY A O 1
ATOM 1322 N N . PHE A 1 162 ? -19.710 -25.456 -9.530 1.00 96.50 162 PHE A N 1
ATOM 1323 C CA . PHE A 1 162 ? -20.982 -24.998 -8.972 1.00 96.50 162 PHE A CA 1
ATOM 1324 C C . PHE A 1 162 ? -21.516 -23.807 -9.766 1.00 96.50 162 PHE A C 1
ATOM 1326 O O . PHE A 1 162 ? -20.752 -23.048 -10.359 1.00 96.50 162 PHE A O 1
ATOM 1333 N N . LYS A 1 163 ? -22.840 -23.651 -9.790 1.00 94.94 163 LYS A N 1
ATOM 1334 C CA . LYS A 1 163 ? -23.528 -22.531 -10.454 1.00 94.94 163 LYS A CA 1
ATOM 1335 C C . LYS A 1 163 ? -24.310 -21.653 -9.479 1.00 94.94 163 LYS A C 1
ATOM 1337 O O . LYS A 1 163 ? -24.757 -20.575 -9.855 1.00 94.94 163 LYS A O 1
ATOM 1342 N N . TYR A 1 164 ? -24.495 -22.126 -8.247 1.00 97.38 164 TYR A N 1
ATOM 1343 C CA . TYR A 1 164 ? -25.133 -21.393 -7.163 1.00 97.38 164 TYR A CA 1
ATOM 1344 C C . TYR A 1 164 ? -24.630 -21.892 -5.811 1.00 97.38 164 TYR A C 1
ATOM 1346 O O . TYR A 1 164 ? -24.371 -23.088 -5.650 1.00 97.38 164 TYR A O 1
ATOM 1354 N N . ALA A 1 165 ? -24.513 -20.990 -4.840 1.00 98.06 165 ALA A N 1
ATOM 1355 C CA . ALA A 1 165 ? -24.089 -21.333 -3.493 1.00 98.06 165 ALA A CA 1
ATOM 1356 C C . ALA A 1 165 ? -24.704 -20.405 -2.437 1.00 98.06 165 ALA A C 1
ATOM 1358 O O . ALA A 1 165 ? -24.983 -19.236 -2.701 1.00 98.06 165 ALA A O 1
ATOM 1359 N N . ASN A 1 166 ? -24.908 -20.938 -1.234 1.00 98.00 166 ASN A N 1
ATOM 1360 C CA . ASN A 1 166 ? -25.363 -20.208 -0.050 1.00 98.00 166 ASN A CA 1
ATOM 1361 C C . ASN A 1 166 ? -24.692 -20.784 1.217 1.00 98.00 166 ASN A C 1
ATOM 1363 O O . ASN A 1 166 ? -23.739 -21.554 1.118 1.00 98.00 166 ASN A O 1
ATOM 1367 N N . LEU A 1 167 ? -25.149 -20.418 2.419 1.00 97.56 167 LEU A N 1
ATOM 1368 C CA . LEU A 1 167 ? -24.550 -20.918 3.668 1.00 97.56 167 LEU A CA 1
ATOM 1369 C C . LEU A 1 167 ? -24.825 -22.404 3.954 1.00 97.56 167 LEU A C 1
ATOM 1371 O O . LEU A 1 167 ? -24.104 -23.001 4.752 1.00 97.56 167 LEU A O 1
ATOM 1375 N N . ASP A 1 168 ? -25.841 -23.005 3.332 1.00 98.12 168 ASP A N 1
ATOM 1376 C CA . ASP A 1 168 ? -26.195 -24.416 3.522 1.00 98.12 168 ASP A CA 1
ATOM 1377 C C . ASP A 1 168 ? -25.423 -25.349 2.571 1.00 98.12 168 ASP A C 1
ATOM 1379 O O . ASP A 1 168 ? -25.219 -26.526 2.892 1.00 98.12 168 ASP A O 1
ATOM 1383 N N . GLY A 1 169 ? -24.972 -24.845 1.418 1.00 97.81 169 GLY A N 1
ATOM 1384 C CA . GLY A 1 169 ? -24.169 -25.600 0.459 1.00 97.81 169 GLY A CA 1
ATOM 1385 C C . GLY A 1 169 ? -24.060 -24.960 -0.924 1.00 97.81 169 GLY A C 1
ATOM 1386 O O . GLY A 1 169 ? -24.512 -23.840 -1.154 1.00 97.81 169 GLY A O 1
ATOM 1387 N N . ALA A 1 170 ? -23.488 -25.720 -1.856 1.00 98.50 170 ALA A N 1
ATOM 1388 C CA . ALA A 1 170 ? -23.370 -25.373 -3.270 1.00 98.50 170 ALA A CA 1
ATOM 1389 C C . ALA A 1 170 ? -24.116 -26.380 -4.153 1.00 98.50 170 ALA A C 1
ATOM 1391 O O . ALA A 1 170 ? -24.242 -27.558 -3.800 1.00 98.50 170 ALA A O 1
ATOM 1392 N N . ALA A 1 171 ? -24.601 -25.908 -5.301 1.00 98.12 171 ALA A N 1
ATOM 1393 C CA . ALA A 1 171 ? -25.307 -26.699 -6.297 1.00 98.12 171 ALA A CA 1
ATOM 1394 C C . ALA A 1 171 ? -24.664 -26.544 -7.678 1.00 98.12 171 ALA A C 1
ATOM 1396 O O . ALA A 1 171 ? -24.329 -25.436 -8.110 1.00 98.12 171 ALA A O 1
ATOM 1397 N N . ASN A 1 172 ? -24.562 -27.661 -8.390 1.00 97.38 172 ASN A N 1
ATOM 1398 C CA . ASN A 1 172 ? -24.251 -27.694 -9.811 1.00 97.38 172 ASN A CA 1
ATOM 1399 C C . ASN A 1 172 ? -25.437 -28.279 -10.582 1.00 97.38 172 ASN A C 1
ATOM 1401 O O . ASN A 1 172 ? -26.086 -29.211 -10.103 1.00 97.38 172 ASN A O 1
ATOM 1405 N N . LEU A 1 173 ? -25.716 -27.735 -11.763 1.00 96.81 173 LEU A N 1
ATOM 1406 C CA . LEU A 1 173 ? -26.729 -28.243 -12.684 1.00 96.81 173 LEU A CA 1
ATOM 1407 C C . LEU A 1 173 ? -26.321 -27.876 -14.108 1.00 96.81 173 LEU A C 1
ATOM 1409 O O . LEU A 1 173 ? -26.252 -26.699 -14.464 1.00 96.81 173 LEU A O 1
ATOM 1413 N N . GLU A 1 174 ? -26.075 -28.898 -14.912 1.00 94.38 174 GLU A N 1
ATOM 1414 C CA . GLU A 1 174 ? -25.653 -28.788 -16.300 1.00 94.38 174 GLU A CA 1
ATOM 1415 C C . GLU A 1 174 ? -26.532 -29.687 -17.166 1.00 94.38 174 GLU A C 1
ATOM 1417 O O . GLU A 1 174 ? -26.901 -30.790 -16.763 1.00 94.38 174 GLU A O 1
ATOM 1422 N N . LEU A 1 175 ? -26.876 -29.207 -18.359 1.00 93.81 175 LEU A N 1
ATOM 1423 C CA . LEU A 1 175 ? -27.583 -29.983 -19.370 1.00 93.81 175 LEU A CA 1
ATOM 1424 C C . LEU A 1 175 ? -26.602 -30.290 -20.501 1.00 93.81 175 LEU A C 1
ATOM 1426 O O . LEU A 1 175 ? -26.148 -29.375 -21.189 1.00 93.81 175 LEU A O 1
ATOM 1430 N N . ALA A 1 176 ? -26.267 -31.566 -20.669 1.00 87.50 176 ALA A N 1
ATOM 1431 C CA . ALA A 1 176 ? -25.433 -32.040 -21.761 1.00 87.50 176 ALA A CA 1
ATOM 1432 C C . ALA A 1 176 ? -26.217 -32.084 -23.084 1.00 87.50 176 ALA A C 1
ATOM 1434 O O . ALA A 1 176 ? -27.448 -32.126 -23.107 1.00 87.50 176 ALA A O 1
ATOM 1435 N N . SER A 1 177 ? -25.492 -32.105 -24.206 1.00 83.50 177 SER A N 1
ATOM 1436 C CA . SER A 1 177 ? -26.057 -32.088 -25.566 1.00 83.50 177 SER A CA 1
ATOM 1437 C C . SER A 1 177 ? -26.866 -33.335 -25.944 1.00 83.50 177 SER A C 1
ATOM 1439 O O . SER A 1 177 ? -27.556 -33.332 -26.957 1.00 83.50 177 SER A O 1
ATOM 1441 N N . ASN A 1 178 ? -26.788 -34.397 -25.147 1.00 86.06 178 ASN A N 1
ATOM 1442 C CA . ASN A 1 178 ? -27.476 -35.672 -25.338 1.00 86.06 178 ASN A CA 1
ATOM 1443 C C . ASN A 1 178 ? -28.760 -35.797 -24.494 1.00 86.06 178 ASN A C 1
ATOM 1445 O O . ASN A 1 178 ? -29.141 -36.913 -24.148 1.00 86.06 178 ASN A O 1
ATOM 1449 N N . ASP A 1 179 ? -29.390 -34.674 -24.130 1.00 91.88 179 ASP A N 1
ATOM 1450 C CA . ASP A 1 179 ? -30.578 -34.625 -23.265 1.00 91.88 179 ASP A CA 1
ATOM 1451 C C . ASP A 1 179 ? -30.356 -35.324 -21.904 1.00 91.88 179 ASP A C 1
ATOM 1453 O O . ASP A 1 179 ? -31.236 -36.003 -21.372 1.00 91.88 179 ASP A O 1
ATOM 1457 N N . VAL A 1 180 ? -29.170 -35.161 -21.306 1.00 95.19 180 VAL A N 1
ATOM 1458 C CA . VAL A 1 180 ? -28.856 -35.647 -19.951 1.00 95.19 180 VAL A CA 1
ATOM 1459 C C . VAL A 1 180 ? -28.530 -34.468 -19.044 1.00 95.19 180 VAL A C 1
ATOM 1461 O O . VAL A 1 180 ? -27.621 -33.687 -19.318 1.00 95.19 180 VAL A O 1
ATOM 1464 N N . ALA A 1 181 ? -29.256 -34.351 -17.933 1.00 96.25 181 ALA A N 1
ATOM 1465 C CA . ALA A 1 181 ? -28.959 -33.384 -16.888 1.00 96.25 181 ALA A CA 1
ATOM 1466 C C . ALA A 1 181 ? -28.031 -34.003 -15.838 1.00 96.25 181 ALA A C 1
ATOM 1468 O O . ALA A 1 181 ? -28.370 -35.020 -15.225 1.00 96.25 181 ALA A O 1
ATOM 1469 N N . LYS A 1 182 ? -26.887 -33.364 -15.594 1.00 96.44 182 LYS A N 1
ATOM 1470 C CA . LYS A 1 182 ? -25.984 -33.668 -14.483 1.00 96.44 182 LYS A CA 1
ATOM 1471 C C . LYS A 1 182 ? -26.205 -32.636 -13.390 1.00 96.44 182 LYS A C 1
ATOM 1473 O O . LYS A 1 182 ? -26.065 -31.440 -13.631 1.00 96.44 182 LYS A O 1
ATOM 1478 N N . PHE A 1 183 ? -26.548 -33.081 -12.188 1.00 97.25 183 PHE A N 1
ATOM 1479 C CA . PHE A 1 183 ? -26.723 -32.181 -11.052 1.00 97.25 183 PHE A CA 1
ATOM 1480 C C . PHE A 1 183 ? -26.094 -32.746 -9.787 1.00 97.25 183 PHE A C 1
ATOM 1482 O O . PHE A 1 183 ? -25.946 -33.961 -9.635 1.00 97.25 183 PHE A O 1
ATOM 1489 N N . GLY A 1 184 ? -25.714 -31.856 -8.878 1.00 97.56 184 GLY A N 1
ATOM 1490 C CA . GLY A 1 184 ? -25.070 -32.245 -7.637 1.00 97.56 184 GLY A CA 1
ATOM 1491 C C . GLY A 1 184 ? -25.127 -31.186 -6.552 1.00 97.56 184 GLY A C 1
ATOM 1492 O O . GLY A 1 184 ? -25.367 -30.009 -6.822 1.00 97.56 184 GLY A O 1
ATOM 1493 N N . PHE A 1 185 ? -24.905 -31.633 -5.320 1.00 98.56 185 PHE A N 1
ATOM 1494 C CA . PHE A 1 185 ? -24.914 -30.813 -4.118 1.00 98.56 185 PHE A CA 1
ATOM 1495 C C . PHE A 1 185 ? -23.748 -31.176 -3.197 1.00 98.56 185 PHE A C 1
ATOM 1497 O O . PHE A 1 185 ? -23.432 -32.353 -3.019 1.00 98.56 185 PHE A O 1
ATOM 1504 N N . ASN A 1 186 ? -23.170 -30.169 -2.546 1.00 98.50 186 ASN A N 1
ATOM 1505 C CA . ASN A 1 186 ? -22.264 -30.341 -1.411 1.00 98.50 186 ASN A CA 1
ATOM 1506 C C . ASN A 1 186 ? -22.719 -29.402 -0.291 1.00 98.50 186 ASN A C 1
ATOM 1508 O O . ASN A 1 186 ? -22.786 -28.193 -0.499 1.00 98.50 186 ASN A O 1
ATOM 1512 N N . THR A 1 187 ? -23.034 -29.937 0.889 1.00 98.31 187 THR A N 1
ATOM 1513 C CA . THR A 1 187 ? -23.535 -29.138 2.019 1.00 98.31 187 THR A CA 1
ATOM 1514 C C . THR A 1 187 ? -22.428 -28.751 2.993 1.00 98.31 187 THR A C 1
ATOM 1516 O O . THR A 1 187 ? -21.434 -29.461 3.122 1.00 98.31 187 THR A O 1
ATOM 1519 N N . THR A 1 188 ? -22.618 -27.651 3.724 1.00 97.69 188 THR A N 1
ATOM 1520 C CA . THR A 1 188 ? -21.702 -27.177 4.784 1.00 97.69 188 THR A CA 1
ATOM 1521 C C . THR A 1 188 ? -21.905 -27.903 6.119 1.00 97.69 188 THR A C 1
ATOM 1523 O O . THR A 1 188 ? -21.108 -27.768 7.043 1.00 97.69 188 THR A O 1
ATOM 1526 N N . SER A 1 189 ? -22.970 -28.700 6.231 1.00 97.31 189 SER A N 1
ATOM 1527 C CA . SER A 1 189 ? -23.332 -29.502 7.405 1.00 97.31 189 SER A CA 1
ATOM 1528 C C . SER A 1 189 ? -23.838 -30.883 6.990 1.00 97.31 189 SER A C 1
ATOM 1530 O O . SER A 1 189 ? -24.253 -31.080 5.845 1.00 97.31 189 SER A O 1
ATOM 1532 N N . ARG A 1 190 ? -23.801 -31.852 7.913 1.00 97.94 190 ARG A N 1
ATOM 1533 C CA . ARG A 1 190 ? -24.299 -33.216 7.671 1.00 97.94 190 ARG A CA 1
ATOM 1534 C C . ARG A 1 190 ? -25.825 -33.281 7.770 1.00 97.94 190 ARG A C 1
ATOM 1536 O O . ARG A 1 190 ? -26.412 -32.757 8.715 1.00 97.94 190 ARG A O 1
ATOM 1543 N N . TYR A 1 191 ? -26.446 -33.998 6.838 1.00 97.88 191 TYR A N 1
ATOM 1544 C CA . TYR A 1 191 ? -27.878 -34.278 6.789 1.00 97.88 191 TYR A CA 1
ATOM 1545 C C . TYR A 1 191 ? -28.112 -35.738 6.386 1.00 97.88 191 TYR A C 1
ATOM 1547 O O . TYR A 1 191 ? -27.854 -36.118 5.250 1.00 97.88 191 TYR A O 1
ATOM 1555 N N . GLU A 1 192 ? -28.645 -36.561 7.292 1.00 96.75 192 GLU A N 1
ATOM 1556 C CA . GLU A 1 192 ? -28.770 -38.014 7.059 1.00 96.75 192 GLU A CA 1
ATOM 1557 C C . GLU A 1 192 ? -29.932 -38.428 6.147 1.00 96.75 192 GLU A C 1
ATOM 1559 O O . GLU A 1 192 ? -29.944 -39.531 5.603 1.00 96.75 192 GLU A O 1
ATOM 1564 N N . LYS A 1 193 ? -30.948 -37.570 6.019 1.00 97.06 193 LYS A N 1
ATOM 1565 C CA . LYS A 1 193 ? -32.189 -37.851 5.280 1.00 97.06 193 LYS A CA 1
ATOM 1566 C C . LYS A 1 193 ? -32.621 -36.644 4.447 1.00 97.06 193 LYS A C 1
ATOM 1568 O O . LYS A 1 193 ? -33.774 -36.220 4.520 1.00 97.06 193 LYS A O 1
ATOM 1573 N N . ALA A 1 194 ? -31.683 -36.045 3.719 1.00 97.94 194 ALA A N 1
ATOM 1574 C CA . ALA A 1 194 ? -31.994 -34.968 2.787 1.00 97.94 194 ALA A CA 1
ATOM 1575 C C . ALA A 1 194 ? -32.670 -35.532 1.526 1.00 97.94 194 ALA A C 1
ATOM 1577 O O . ALA A 1 194 ? -32.365 -36.645 1.111 1.00 97.94 194 ALA A O 1
ATOM 1578 N N . ARG A 1 195 ? -33.583 -34.785 0.907 1.00 98.19 195 ARG A N 1
ATOM 1579 C CA . ARG A 1 195 ? -34.231 -35.143 -0.364 1.00 98.19 195 ARG A CA 1
ATOM 1580 C C . ARG A 1 195 ? -33.584 -34.346 -1.489 1.00 98.19 195 ARG A C 1
ATOM 1582 O O . ARG A 1 195 ? -33.731 -33.126 -1.522 1.00 98.19 195 ARG A O 1
ATOM 1589 N N . ALA A 1 196 ? -32.873 -35.029 -2.381 1.00 98.38 196 ALA A N 1
ATOM 1590 C CA . ALA A 1 196 ? -32.301 -34.458 -3.595 1.00 98.38 196 ALA A CA 1
ATOM 1591 C C . ALA A 1 196 ? -33.273 -34.669 -4.762 1.00 98.38 196 ALA A C 1
ATOM 1593 O O . ALA A 1 196 ? -33.712 -35.795 -5.006 1.00 98.38 196 ALA A O 1
ATOM 1594 N N . MET A 1 197 ? -33.617 -33.597 -5.472 1.00 98.31 197 MET A N 1
ATOM 1595 C CA . MET A 1 197 ? -34.594 -33.614 -6.558 1.00 98.31 197 MET A CA 1
ATOM 1596 C C . MET A 1 197 ? -34.086 -32.863 -7.787 1.00 98.31 197 MET A C 1
ATOM 1598 O O . MET A 1 197 ? -33.454 -31.814 -7.661 1.00 98.31 197 MET A O 1
ATOM 1602 N N . LEU A 1 198 ? -34.465 -33.360 -8.963 1.00 98.25 198 LEU A N 1
ATOM 1603 C CA . LEU A 1 198 ? -34.406 -32.630 -10.227 1.00 98.25 198 LEU A CA 1
ATOM 1604 C C . LEU A 1 198 ? -35.826 -32.482 -10.771 1.00 98.25 198 LEU A C 1
ATOM 1606 O O . LEU A 1 198 ? -36.573 -33.463 -10.854 1.00 98.25 198 LEU A O 1
ATOM 1610 N N . ARG A 1 199 ? -36.199 -31.262 -11.147 1.00 97.19 199 ARG A N 1
ATOM 1611 C CA . ARG A 1 199 ? -37.515 -30.928 -11.700 1.00 97.19 199 ARG A CA 1
ATOM 1612 C C . ARG A 1 199 ? -37.380 -30.297 -13.079 1.00 97.19 199 ARG A C 1
ATOM 1614 O O . ARG A 1 199 ? -36.373 -29.653 -13.338 1.00 97.19 199 ARG A O 1
ATOM 1621 N N . ALA A 1 200 ? -38.399 -30.466 -13.914 1.00 94.25 200 ALA A N 1
ATOM 1622 C CA . ALA A 1 200 ? -38.645 -29.660 -15.105 1.00 94.25 200 ALA A CA 1
ATOM 1623 C C . ALA A 1 200 ? -40.013 -28.980 -14.946 1.00 94.25 200 ALA A C 1
ATOM 1625 O O . ALA A 1 200 ? -41.047 -29.655 -15.009 1.00 94.25 200 ALA A O 1
ATOM 1626 N N . GLY A 1 201 ? -40.025 -27.678 -14.651 1.00 87.50 201 GLY A N 1
ATOM 1627 C CA . GLY A 1 201 ? -41.222 -26.996 -14.143 1.00 87.50 201 GLY A CA 1
ATOM 1628 C C . GLY A 1 201 ? -41.790 -27.700 -12.900 1.00 87.50 201 GLY A C 1
ATOM 1629 O O . GLY A 1 201 ? -41.058 -28.004 -11.957 1.00 87.50 201 GLY A O 1
ATOM 1630 N N . ASP A 1 202 ? -43.082 -28.033 -12.918 1.00 87.69 202 ASP A N 1
ATOM 1631 C CA . ASP A 1 202 ? -43.748 -28.749 -11.816 1.00 87.69 202 ASP A CA 1
ATOM 1632 C C . ASP A 1 202 ? -43.477 -30.265 -11.798 1.00 87.69 202 ASP A C 1
ATOM 1634 O O . ASP A 1 202 ? -43.806 -30.958 -10.830 1.00 87.69 202 ASP A O 1
ATOM 1638 N N . LYS A 1 203 ? -42.878 -30.817 -12.860 1.00 93.56 203 LYS A N 1
ATOM 1639 C CA . LYS A 1 203 ? -42.651 -32.258 -12.986 1.00 93.56 203 LYS A CA 1
ATOM 1640 C C . LYS A 1 203 ? -41.351 -32.663 -12.299 1.00 93.56 203 LYS A C 1
ATOM 1642 O O . LYS A 1 203 ? -40.272 -32.235 -12.698 1.00 93.56 203 LYS A O 1
ATOM 1647 N N . VAL A 1 204 ? -41.434 -33.569 -11.327 1.00 96.12 204 VAL A N 1
ATOM 1648 C CA . VAL A 1 204 ? -40.251 -34.214 -10.739 1.00 96.12 204 VAL A CA 1
ATOM 1649 C C . VAL A 1 204 ? -39.713 -35.262 -11.713 1.00 96.12 204 VAL A C 1
ATOM 1651 O O . VAL A 1 204 ? -40.402 -36.227 -12.041 1.00 96.12 204 VAL A O 1
ATOM 1654 N N . LEU A 1 205 ? -38.489 -35.055 -12.195 1.00 96.69 205 LEU A N 1
ATOM 1655 C CA . LEU A 1 205 ? -37.780 -35.990 -13.072 1.00 96.69 205 LEU A CA 1
ATOM 1656 C C . LEU A 1 205 ? -36.975 -37.013 -12.272 1.00 96.69 205 LEU A C 1
ATOM 1658 O O . LEU A 1 205 ? -36.817 -38.154 -12.697 1.00 96.69 205 LEU A O 1
ATOM 1662 N N . PHE A 1 206 ? -36.479 -36.606 -11.105 1.00 98.00 206 PHE A N 1
ATOM 1663 C CA . PHE A 1 206 ? -35.726 -37.460 -10.203 1.00 98.00 206 PHE A CA 1
ATOM 1664 C C . PHE A 1 206 ? -35.942 -37.031 -8.756 1.00 98.00 206 PHE A C 1
ATOM 1666 O O . PHE A 1 206 ? -35.992 -35.837 -8.459 1.00 98.00 206 PHE A O 1
ATOM 1673 N N . GLU A 1 207 ? -36.006 -38.010 -7.859 1.00 97.75 207 GLU A N 1
ATOM 1674 C CA . GLU A 1 207 ? -36.022 -37.795 -6.420 1.00 97.75 207 GLU A CA 1
ATOM 1675 C C . GLU A 1 207 ? -35.309 -38.944 -5.695 1.00 97.75 207 GLU A C 1
ATOM 1677 O O . GLU A 1 207 ? -35.557 -40.117 -5.978 1.00 97.75 207 GLU A O 1
ATOM 1682 N N . GLN A 1 208 ? -34.453 -38.608 -4.728 1.00 98.12 208 GLN A N 1
ATOM 1683 C CA . GLN A 1 208 ? -33.802 -39.582 -3.856 1.00 98.12 208 GLN A CA 1
ATOM 1684 C C . GLN A 1 208 ? -33.582 -39.014 -2.447 1.00 98.12 208 GLN A C 1
ATOM 1686 O O . GLN A 1 208 ? -33.137 -37.879 -2.282 1.00 98.12 208 GLN A O 1
ATOM 1691 N N . THR A 1 209 ? -33.825 -39.836 -1.422 1.00 98.12 209 THR A N 1
ATOM 1692 C CA . THR A 1 209 ? -33.378 -39.553 -0.050 1.00 98.12 209 THR A CA 1
ATOM 1693 C C . THR A 1 209 ? -31.914 -39.958 0.113 1.00 98.12 209 THR A C 1
ATOM 1695 O O . THR A 1 209 ? -31.549 -41.098 -0.176 1.00 98.12 209 THR A O 1
ATOM 1698 N N . VAL A 1 210 ? -31.081 -39.037 0.591 1.00 97.81 210 VAL A N 1
ATOM 1699 C CA . VAL A 1 210 ? -29.624 -39.171 0.673 1.00 97.81 210 VAL A CA 1
ATOM 1700 C C . VAL A 1 210 ? -29.090 -38.725 2.035 1.00 97.81 210 VAL A C 1
ATOM 1702 O O . VAL A 1 210 ? -29.650 -37.845 2.690 1.00 97.81 210 VAL A O 1
ATOM 1705 N N . SER A 1 211 ? -27.974 -39.334 2.435 1.00 97.81 211 SER A N 1
ATOM 1706 C CA . SER A 1 211 ? -27.109 -38.851 3.513 1.00 97.81 211 SER A CA 1
ATOM 1707 C C . SER A 1 211 ? -25.985 -38.042 2.865 1.00 97.81 211 SER A C 1
ATOM 1709 O O . SER A 1 211 ? -25.233 -38.600 2.062 1.00 97.81 211 SER A O 1
ATOM 1711 N N . ILE A 1 212 ? -25.927 -36.742 3.158 1.00 98.25 212 ILE A N 1
ATOM 1712 C CA . ILE A 1 212 ? -25.062 -35.745 2.506 1.00 98.25 212 ILE A CA 1
ATOM 1713 C C . ILE A 1 212 ? -24.324 -34.905 3.557 1.00 98.25 212 ILE A C 1
ATOM 1715 O O . ILE A 1 212 ? -24.855 -34.649 4.639 1.00 98.25 212 ILE A O 1
ATOM 1719 N N . GLY A 1 213 ? -23.097 -34.481 3.266 1.00 97.44 213 GLY A N 1
ATOM 1720 C CA . GLY A 1 213 ? -22.290 -33.647 4.159 1.00 97.44 213 GLY A CA 1
ATOM 1721 C C . GLY A 1 213 ? -21.077 -33.027 3.459 1.00 97.44 213 GLY A C 1
ATOM 1722 O O . GLY A 1 213 ? -20.860 -33.303 2.278 1.00 97.44 213 GLY A O 1
ATOM 1723 N N . PRO A 1 214 ? -20.253 -32.241 4.181 1.00 96.62 214 PRO A N 1
ATOM 1724 C CA . PRO A 1 214 ? -19.043 -31.622 3.625 1.00 96.62 214 PRO A CA 1
ATOM 1725 C C . PRO A 1 214 ? -18.061 -32.611 2.981 1.00 96.62 214 PRO A C 1
ATOM 1727 O O . PRO A 1 214 ? -17.367 -32.270 2.029 1.00 96.62 214 PRO A O 1
ATOM 1730 N N . ASP A 1 215 ? -18.010 -33.830 3.511 1.00 95.81 215 ASP A N 1
ATOM 1731 C CA . ASP A 1 215 ? -17.168 -34.957 3.101 1.00 95.81 215 ASP A CA 1
ATOM 1732 C C . ASP A 1 215 ? -17.900 -35.986 2.227 1.00 95.81 215 ASP A C 1
ATOM 1734 O O . ASP A 1 215 ? -17.289 -36.956 1.792 1.00 95.81 215 ASP A O 1
ATOM 1738 N N . LYS A 1 216 ? -19.206 -35.807 2.004 1.00 97.00 216 LYS A N 1
ATOM 1739 C CA . LYS A 1 216 ? -20.062 -36.759 1.293 1.00 97.00 216 LYS A CA 1
ATOM 1740 C C . LYS A 1 216 ? -21.031 -36.002 0.381 1.00 97.00 216 LYS A C 1
ATOM 1742 O O . LYS A 1 216 ? -22.193 -35.824 0.760 1.00 97.00 216 LYS A O 1
ATOM 1747 N N . PRO A 1 217 ? -20.561 -35.503 -0.773 1.00 97.31 217 PRO A N 1
ATOM 1748 C CA . PRO A 1 217 ? -21.409 -34.821 -1.743 1.00 97.31 217 PRO A CA 1
ATOM 1749 C C . PRO A 1 217 ? -22.379 -35.797 -2.425 1.00 97.31 217 PRO A C 1
ATOM 1751 O O . PRO A 1 217 ? -22.287 -37.018 -2.288 1.00 97.31 217 PRO A O 1
ATOM 1754 N N . PHE A 1 218 ? -23.333 -35.246 -3.171 1.00 98.12 218 PHE A N 1
ATOM 1755 C CA . PHE A 1 218 ? -24.263 -36.006 -4.001 1.00 98.12 218 PHE A CA 1
ATOM 1756 C C . PHE A 1 218 ? -24.169 -35.540 -5.450 1.00 98.12 218 PHE A C 1
ATOM 1758 O O . PHE A 1 218 ? -24.241 -34.341 -5.704 1.00 98.12 218 PHE A O 1
ATOM 1765 N N . THR A 1 219 ? -24.092 -36.473 -6.395 1.00 97.62 219 THR A N 1
ATOM 1766 C CA . THR A 1 219 ? -24.192 -36.200 -7.833 1.00 97.62 219 THR A CA 1
ATOM 1767 C C . THR A 1 219 ? -25.063 -37.239 -8.527 1.00 97.62 219 THR A C 1
ATOM 1769 O O . THR A 1 219 ? -25.150 -38.398 -8.104 1.00 97.62 219 THR A O 1
ATOM 1772 N N . LYS A 1 220 ? -25.739 -36.827 -9.602 1.00 97.56 220 LYS A N 1
ATOM 1773 C CA . LYS A 1 220 ? -26.553 -37.719 -10.424 1.00 97.56 220 LYS A CA 1
ATOM 1774 C C . LYS A 1 220 ? -26.668 -37.218 -11.859 1.00 97.56 220 LYS A C 1
ATOM 1776 O O . LYS A 1 220 ? -26.805 -36.022 -12.099 1.00 97.56 220 LYS A O 1
ATOM 1781 N N . GLU A 1 221 ? -26.681 -38.163 -12.791 1.00 96.88 221 GLU A N 1
ATOM 1782 C CA . GLU A 1 221 ? -27.065 -37.948 -14.185 1.00 96.88 221 GLU A CA 1
ATOM 1783 C C . GLU A 1 221 ? -28.471 -38.507 -14.421 1.00 96.88 221 GLU A C 1
ATOM 1785 O O . GLU A 1 221 ? -28.793 -39.621 -13.988 1.00 96.88 221 GLU A O 1
ATOM 1790 N N . VAL A 1 222 ? -29.322 -37.712 -15.066 1.00 96.69 222 VAL A N 1
ATOM 1791 C CA . VAL A 1 222 ? -30.736 -38.018 -15.300 1.00 96.69 222 VAL A CA 1
ATOM 1792 C C . VAL A 1 222 ? -31.082 -37.673 -16.749 1.00 96.69 222 VAL A C 1
ATOM 1794 O O . VAL A 1 222 ? -30.949 -36.509 -17.130 1.00 96.69 222 VAL A O 1
ATOM 1797 N N . PRO A 1 223 ? -31.545 -38.638 -17.562 1.00 95.62 223 PRO A N 1
ATOM 1798 C CA . PRO A 1 223 ? -32.103 -38.343 -18.877 1.00 95.62 223 PRO A CA 1
ATOM 1799 C C . PRO A 1 223 ? -33.307 -37.406 -18.753 1.00 95.62 223 PRO A C 1
ATOM 1801 O O . PRO A 1 223 ? -34.199 -37.637 -17.929 1.00 95.62 223 PRO A O 1
ATOM 1804 N N . VAL A 1 224 ? -33.348 -36.363 -19.575 1.00 95.19 224 VAL A N 1
ATOM 1805 C CA . VAL A 1 224 ? -34.447 -35.397 -19.629 1.00 95.19 224 VAL A CA 1
ATOM 1806 C C . VAL A 1 224 ? -35.224 -35.548 -20.940 1.00 95.19 224 VAL A C 1
ATOM 1808 O O . VAL A 1 224 ? -34.717 -36.125 -21.901 1.00 95.19 224 VAL A O 1
ATOM 1811 N N . PRO A 1 225 ? -36.487 -35.090 -21.008 1.00 91.62 225 PRO A N 1
ATOM 1812 C CA . PRO A 1 225 ? -37.234 -35.102 -22.262 1.00 91.62 225 PRO A CA 1
ATOM 1813 C C . PRO A 1 225 ? -36.500 -34.334 -23.373 1.00 91.62 225 PRO A C 1
ATOM 1815 O O . PRO A 1 225 ? -35.950 -33.264 -23.116 1.00 91.62 225 PRO A O 1
ATOM 1818 N N . ALA A 1 226 ? -36.538 -34.842 -24.606 1.00 89.56 226 ALA A N 1
ATOM 1819 C CA . ALA A 1 226 ? -35.910 -34.176 -25.745 1.00 89.56 226 ALA A CA 1
ATOM 1820 C C . ALA A 1 226 ? -36.421 -32.734 -25.910 1.00 89.56 226 ALA A C 1
ATOM 1822 O O . ALA A 1 226 ? -37.627 -32.480 -25.834 1.00 89.56 226 ALA A O 1
ATOM 1823 N N . GLY A 1 227 ? -35.498 -31.796 -26.134 1.00 88.50 227 GLY A N 1
ATOM 1824 C CA . GLY A 1 227 ? -35.815 -30.372 -26.281 1.00 88.50 227 GLY A CA 1
ATOM 1825 C C . GLY A 1 227 ? -36.059 -29.623 -24.965 1.00 88.50 227 GLY A C 1
ATOM 1826 O O . GLY A 1 227 ? -36.411 -28.443 -25.012 1.00 88.50 227 GLY A O 1
ATOM 1827 N N . THR A 1 228 ? -35.856 -30.269 -23.810 1.00 91.81 228 THR A N 1
ATOM 1828 C CA . THR A 1 228 ? -35.799 -29.579 -22.510 1.00 91.81 228 THR A CA 1
ATOM 1829 C C . THR A 1 228 ? -34.705 -28.519 -22.555 1.00 91.81 228 THR A C 1
ATOM 1831 O O . THR A 1 228 ? -33.562 -28.816 -22.903 1.00 91.81 228 THR A O 1
ATOM 1834 N N . LYS A 1 229 ? -35.021 -27.278 -22.190 1.00 92.19 229 LYS A N 1
ATOM 1835 C CA . LYS A 1 229 ? -34.015 -26.224 -22.061 1.00 92.19 229 LYS A CA 1
ATOM 1836 C C . LYS A 1 229 ? -33.395 -26.278 -20.674 1.00 92.19 229 LYS A C 1
ATOM 1838 O O . LYS A 1 229 ? -34.041 -26.644 -19.695 1.00 92.19 229 LYS A O 1
ATOM 1843 N N . ARG A 1 230 ? -32.149 -25.813 -20.553 1.00 92.38 230 ARG A N 1
ATOM 1844 C CA . ARG A 1 230 ? -31.476 -25.696 -19.247 1.00 92.38 230 ARG A CA 1
ATOM 1845 C C . ARG A 1 230 ? -32.292 -24.885 -18.232 1.00 92.38 230 ARG A C 1
ATOM 1847 O O . ARG A 1 230 ? -32.267 -25.197 -17.051 1.00 92.38 230 ARG A O 1
ATOM 1854 N N . THR A 1 231 ? -33.020 -23.871 -18.695 1.00 94.38 231 THR A N 1
ATOM 1855 C CA . THR A 1 231 ? -33.843 -22.983 -17.867 1.00 94.38 231 THR A CA 1
ATOM 1856 C C . THR A 1 231 ? -35.152 -23.616 -17.409 1.00 94.38 231 THR A C 1
ATOM 1858 O O . THR A 1 231 ? -35.763 -23.110 -16.474 1.00 94.38 231 THR A O 1
ATOM 1861 N N . ASP A 1 232 ? -35.561 -24.746 -17.992 1.00 94.38 232 ASP A N 1
ATOM 1862 C CA . ASP A 1 232 ? -36.719 -25.508 -17.519 1.00 94.38 232 ASP A CA 1
ATOM 1863 C C . ASP A 1 232 ? -36.375 -26.330 -16.266 1.00 94.38 232 ASP A C 1
ATOM 1865 O O . ASP A 1 232 ? -37.273 -26.732 -15.523 1.00 94.38 232 ASP A O 1
ATOM 1869 N N . LEU A 1 233 ? -35.083 -26.595 -16.032 1.00 97.12 233 LEU A N 1
ATOM 1870 C CA . LEU A 1 233 ? -34.599 -27.493 -14.990 1.00 97.12 233 LEU A CA 1
ATOM 1871 C C . LEU A 1 233 ? -34.377 -26.785 -13.654 1.00 97.12 233 LEU A C 1
ATOM 1873 O O . LEU A 1 233 ? -33.842 -25.683 -13.589 1.00 97.12 233 LEU A O 1
ATOM 1877 N N . THR A 1 234 ? -34.721 -27.453 -12.556 1.00 98.06 234 THR A N 1
ATOM 1878 C CA . THR A 1 234 ? -34.427 -26.978 -11.198 1.00 98.06 234 THR A CA 1
ATOM 1879 C C . THR A 1 234 ? -33.888 -28.111 -10.336 1.00 98.06 234 THR A C 1
ATOM 1881 O O . THR A 1 234 ? -34.548 -29.137 -10.156 1.00 98.06 234 THR A O 1
ATOM 1884 N N . ALA A 1 235 ? -32.699 -27.913 -9.772 1.00 98.12 235 ALA A N 1
ATOM 1885 C CA . ALA A 1 235 ? -32.100 -28.799 -8.783 1.00 98.12 235 ALA A CA 1
ATOM 1886 C C . ALA A 1 235 ? -32.474 -28.304 -7.378 1.00 98.12 235 ALA A C 1
ATOM 1888 O O . ALA A 1 235 ? -32.211 -27.151 -7.039 1.00 98.12 235 ALA A O 1
ATOM 1889 N N . VAL A 1 236 ? -33.081 -29.165 -6.557 1.00 98.25 236 VAL A N 1
ATOM 1890 C CA . VAL A 1 236 ? -33.537 -28.820 -5.201 1.00 98.25 236 VAL A CA 1
ATOM 1891 C C . VAL A 1 236 ? -33.018 -29.830 -4.179 1.00 98.25 236 VAL A C 1
ATOM 1893 O O . VAL A 1 236 ? -33.187 -31.036 -4.356 1.00 98.25 236 VAL A O 1
ATOM 1896 N N . LEU A 1 237 ? -32.455 -29.339 -3.074 1.00 98.56 237 LEU A N 1
ATOM 1897 C CA . LEU A 1 237 ? -32.107 -30.133 -1.897 1.00 98.56 237 LEU A CA 1
ATOM 1898 C C . LEU A 1 237 ? -32.918 -29.661 -0.686 1.00 98.56 237 LEU A C 1
ATOM 1900 O O . LEU A 1 237 ? -32.904 -28.479 -0.335 1.00 98.56 237 LEU A O 1
ATOM 1904 N N . GLN A 1 238 ? -33.600 -30.590 -0.022 1.00 98.31 238 GLN A N 1
ATOM 1905 C CA . GLN A 1 238 ? -34.418 -30.320 1.164 1.00 98.31 238 GLN A CA 1
ATOM 1906 C C . GLN A 1 238 ? -34.008 -31.188 2.351 1.00 98.31 238 GLN A C 1
ATOM 1908 O O . GLN A 1 238 ? -33.554 -32.316 2.182 1.00 98.31 238 GLN A O 1
ATOM 1913 N N . THR A 1 239 ? -34.214 -30.696 3.570 1.00 97.50 239 THR A N 1
ATOM 1914 C CA . THR A 1 239 ? -34.146 -31.521 4.783 1.00 97.50 239 THR A CA 1
ATOM 1915 C C . THR A 1 239 ? -35.301 -32.529 4.825 1.00 97.50 239 THR A C 1
ATOM 1917 O O . THR A 1 239 ? -36.293 -32.404 4.104 1.00 97.50 239 THR A O 1
ATOM 1920 N N . SER A 1 240 ? -35.234 -33.490 5.749 1.00 94.88 240 SER A N 1
ATOM 1921 C CA . SER A 1 240 ? -36.348 -34.409 6.027 1.00 94.88 240 SER A CA 1
ATOM 1922 C C . SER A 1 240 ? -37.631 -33.704 6.486 1.00 94.88 240 SER A C 1
ATOM 1924 O O . SER A 1 240 ? -38.717 -34.243 6.301 1.00 94.88 240 SER A O 1
ATOM 1926 N N . SER A 1 241 ? -37.517 -32.500 7.060 1.00 95.50 241 SER A N 1
ATOM 1927 C CA . SER A 1 241 ? -38.648 -31.657 7.469 1.00 95.50 241 SER A CA 1
ATOM 1928 C C . SER A 1 241 ? -39.220 -30.790 6.340 1.00 95.50 241 SER A C 1
ATOM 1930 O O . SER A 1 241 ? -40.172 -30.052 6.574 1.00 95.50 241 SER A O 1
ATOM 1932 N N . GLY A 1 242 ? -38.652 -30.853 5.130 1.00 94.69 242 GLY A N 1
ATOM 1933 C CA . GLY A 1 242 ? -39.098 -30.069 3.974 1.00 94.69 242 GLY A CA 1
ATOM 1934 C C . GLY A 1 242 ? -38.498 -28.663 3.872 1.00 94.69 242 GLY A C 1
ATOM 1935 O O . GLY A 1 242 ? -38.872 -27.916 2.971 1.00 94.69 242 GLY A O 1
ATOM 1936 N N . ARG A 1 243 ? -37.547 -28.288 4.742 1.00 97.19 243 ARG A N 1
ATOM 1937 C CA . ARG A 1 243 ? -36.808 -27.022 4.606 1.00 97.19 243 ARG A CA 1
ATOM 1938 C C . ARG A 1 243 ? -35.878 -27.113 3.400 1.00 97.19 243 ARG A C 1
ATOM 1940 O O . ARG A 1 243 ? -35.019 -27.990 3.364 1.00 97.19 243 ARG A O 1
ATOM 1947 N N . THR A 1 244 ? -36.008 -26.201 2.443 1.00 98.12 244 THR A N 1
ATOM 1948 C CA . THR A 1 244 ? -35.059 -26.076 1.327 1.00 98.12 244 THR A CA 1
ATOM 1949 C C . THR A 1 244 ? -33.708 -25.597 1.839 1.00 98.12 244 THR A C 1
ATOM 1951 O O . THR A 1 244 ? -33.630 -24.560 2.486 1.00 98.12 244 THR A O 1
ATOM 1954 N N . LEU A 1 245 ? -32.667 -26.381 1.564 1.00 98.00 245 LEU A N 1
ATOM 1955 C CA . LEU A 1 245 ? -31.272 -26.035 1.832 1.00 98.00 245 LEU A CA 1
ATOM 1956 C C . LEU A 1 245 ? -30.700 -25.237 0.658 1.00 98.00 245 LEU A C 1
ATOM 1958 O O . LEU A 1 245 ? -30.129 -24.169 0.832 1.00 98.00 245 LEU A O 1
ATOM 1962 N N . ILE A 1 246 ? -30.906 -25.735 -0.561 1.00 98.00 246 ILE A N 1
ATOM 1963 C CA . ILE A 1 246 ? -30.468 -25.068 -1.784 1.00 98.00 246 ILE A CA 1
ATOM 1964 C C . ILE A 1 246 ? -31.423 -25.407 -2.929 1.00 98.00 246 ILE A C 1
ATOM 1966 O O . ILE A 1 246 ? -31.936 -26.525 -3.018 1.00 98.00 246 ILE A O 1
ATOM 1970 N N . SER A 1 247 ? -31.697 -24.422 -3.779 1.00 97.38 247 SER A N 1
ATOM 1971 C CA . SER A 1 247 ? -32.521 -24.561 -4.977 1.00 97.38 247 SER A CA 1
ATOM 1972 C C . SER A 1 247 ? -31.900 -23.725 -6.078 1.00 97.38 247 SER A C 1
ATOM 1974 O O . SER A 1 247 ? -31.677 -22.533 -5.880 1.00 97.38 247 SER A O 1
ATOM 1976 N N . TYR A 1 248 ? -31.625 -24.338 -7.222 1.00 96.81 248 TYR A N 1
ATOM 1977 C CA . TYR A 1 248 ? -30.997 -23.664 -8.346 1.00 96.81 248 TYR A CA 1
ATOM 1978 C C . TYR A 1 248 ? -31.717 -23.982 -9.651 1.00 96.81 248 TYR A C 1
ATOM 1980 O O . TYR A 1 248 ? -31.937 -25.147 -9.984 1.00 96.81 248 TYR A O 1
ATOM 1988 N N . GLN A 1 249 ? -32.041 -22.922 -10.383 1.00 95.69 249 GLN A N 1
ATOM 1989 C CA . GLN A 1 249 ? -32.572 -22.950 -11.736 1.00 95.69 249 GLN A CA 1
ATOM 1990 C C . GLN A 1 249 ? -31.644 -22.099 -12.615 1.00 95.69 249 GLN A C 1
ATOM 1992 O O . GLN A 1 249 ? -31.385 -20.944 -12.262 1.00 95.69 249 GLN A O 1
ATOM 1997 N N . PRO A 1 250 ? -31.120 -22.630 -13.732 1.00 93.38 250 PRO A N 1
ATOM 1998 C CA . PRO A 1 250 ? -30.322 -21.849 -14.662 1.00 93.38 250 PRO A CA 1
ATOM 1999 C C . PRO A 1 250 ? -31.111 -20.663 -15.216 1.00 93.38 250 PRO A C 1
ATOM 2001 O O . PRO A 1 250 ? -32.288 -20.788 -15.548 1.00 93.38 250 PRO A O 1
ATOM 2004 N N . VAL A 1 251 ? -30.435 -19.527 -15.368 1.00 87.94 251 VAL A N 1
ATOM 2005 C CA . VAL A 1 251 ? -30.992 -18.316 -15.984 1.00 87.94 251 VAL A CA 1
ATOM 2006 C C . VAL A 1 251 ? -30.433 -18.127 -17.394 1.00 87.94 251 VAL A C 1
ATOM 2008 O O . VAL A 1 251 ? -29.310 -18.543 -17.699 1.00 87.94 251 VAL A O 1
ATOM 2011 N N . GLU A 1 252 ? -31.214 -17.516 -18.286 1.00 84.50 252 GLU A N 1
ATOM 2012 C CA . GLU A 1 252 ? -30.670 -17.000 -19.543 1.00 84.50 252 GLU A CA 1
ATOM 2013 C C . GLU A 1 252 ? -29.885 -15.724 -19.247 1.00 84.50 252 GLU A C 1
ATOM 2015 O O . GLU A 1 252 ? -30.439 -14.736 -18.774 1.00 84.50 252 GLU A O 1
ATOM 2020 N N . ILE A 1 253 ? -28.580 -15.769 -19.504 1.00 78.19 253 ILE A N 1
ATOM 2021 C CA . ILE A 1 253 ? -27.702 -14.610 -19.391 1.00 78.19 253 ILE A CA 1
ATOM 2022 C C . ILE A 1 253 ? -27.615 -14.006 -20.787 1.00 78.19 253 ILE A C 1
ATOM 2024 O O . ILE A 1 253 ? -27.099 -14.644 -21.707 1.00 78.19 253 ILE A O 1
ATOM 2028 N N . VAL A 1 254 ? -28.133 -12.793 -20.945 1.00 76.56 254 VAL A N 1
ATOM 2029 C CA . VAL A 1 254 ? -27.926 -11.991 -22.149 1.00 76.56 254 VAL A CA 1
ATOM 2030 C C . VAL A 1 254 ? -26.783 -11.038 -21.837 1.00 76.56 254 VAL A C 1
ATOM 2032 O O . VAL A 1 254 ? -26.953 -10.121 -21.039 1.00 76.56 254 VAL A O 1
ATOM 2035 N N . SER A 1 255 ? -25.610 -11.283 -22.422 1.00 74.19 255 SER A N 1
ATOM 2036 C CA . SER A 1 255 ? -24.501 -10.333 -22.319 1.00 74.19 255 SER A CA 1
ATOM 2037 C C . SER A 1 255 ? -24.897 -9.035 -23.017 1.00 74.19 255 SER A C 1
ATOM 2039 O O . SER A 1 255 ? -25.336 -9.077 -24.169 1.00 74.19 255 SER A O 1
ATOM 2041 N N . ASP A 1 256 ? -24.731 -7.894 -22.344 1.00 80.62 256 ASP A N 1
ATOM 2042 C CA . ASP A 1 256 ? -24.771 -6.599 -23.027 1.00 80.62 256 ASP A CA 1
ATOM 2043 C C . ASP A 1 256 ? -23.629 -6.589 -24.051 1.00 80.62 256 ASP A C 1
ATOM 2045 O O . ASP A 1 256 ? -22.501 -6.883 -23.663 1.00 80.62 256 ASP A O 1
ATOM 2049 N N . PRO A 1 257 ? -23.883 -6.325 -25.344 1.00 83.88 257 PRO A N 1
ATOM 2050 C CA . PRO A 1 257 ? -22.812 -6.200 -26.329 1.00 83.88 257 PRO A CA 1
ATOM 2051 C C . PRO A 1 257 ? -21.927 -4.965 -26.098 1.00 83.88 257 PRO A C 1
ATOM 2053 O O . PRO A 1 257 ? -20.856 -4.864 -26.698 1.00 83.88 257 PRO A O 1
ATOM 2056 N N . ASN A 1 258 ? -22.377 -4.003 -25.286 1.00 89.75 258 ASN A N 1
ATOM 2057 C CA . ASN A 1 258 ? -21.635 -2.795 -24.967 1.00 89.75 258 ASN A CA 1
ATOM 2058 C C . ASN A 1 258 ? -21.005 -2.910 -23.581 1.00 89.75 258 ASN A C 1
ATOM 2060 O O . ASN A 1 258 ? -21.689 -3.018 -22.564 1.00 89.75 258 ASN A O 1
ATOM 2064 N N . LEU A 1 259 ? -19.681 -2.797 -23.538 1.00 92.50 259 LEU A N 1
ATOM 2065 C CA . LEU A 1 259 ? -18.962 -2.694 -22.277 1.00 92.50 259 LEU A CA 1
ATOM 2066 C C . LEU A 1 259 ? -19.226 -1.337 -21.596 1.00 92.50 259 LEU A C 1
ATOM 2068 O O . LEU A 1 259 ? -19.474 -0.335 -22.279 1.00 92.50 259 LEU A O 1
ATOM 2072 N N . PRO A 1 260 ? -19.130 -1.271 -20.254 1.00 91.62 260 PRO A N 1
ATOM 2073 C CA . PRO A 1 260 ? -19.252 -0.019 -19.518 1.00 91.62 260 PRO A CA 1
ATOM 2074 C C . PRO A 1 260 ? -18.245 1.045 -19.990 1.00 91.62 260 PRO A C 1
ATOM 2076 O O . PRO A 1 260 ? -17.144 0.714 -20.440 1.00 91.62 260 PRO A O 1
ATOM 2079 N N . PRO A 1 261 ? -18.575 2.343 -19.854 1.00 91.44 261 PRO A N 1
ATOM 2080 C CA . PRO A 1 261 ? -17.642 3.407 -20.192 1.00 91.44 261 PRO A CA 1
ATOM 2081 C C . PRO A 1 261 ? -16.416 3.371 -19.276 1.00 91.44 261 PRO A C 1
ATOM 2083 O O . PRO A 1 261 ? -16.525 3.227 -18.057 1.00 91.44 261 PRO A O 1
ATOM 2086 N N . THR A 1 262 ? -15.239 3.575 -19.864 1.00 90.44 262 THR A N 1
ATOM 2087 C CA . THR A 1 262 ? -13.988 3.649 -19.112 1.00 90.44 262 THR A CA 1
ATOM 2088 C C . THR A 1 262 ? -13.886 4.943 -18.313 1.00 90.44 262 THR A C 1
ATOM 2090 O O . THR A 1 262 ? -14.298 6.027 -18.745 1.00 90.44 262 THR A O 1
ATOM 2093 N N . VAL A 1 263 ? -13.290 4.839 -17.128 1.00 86.00 263 VAL A N 1
ATOM 2094 C CA . VAL A 1 263 ? -12.969 5.993 -16.294 1.00 86.00 263 VAL A CA 1
ATOM 2095 C C . VAL A 1 263 ? -11.947 6.882 -17.005 1.00 86.00 263 VAL A C 1
ATOM 2097 O O . VAL A 1 263 ? -10.952 6.400 -17.541 1.00 86.00 263 VAL A O 1
ATOM 2100 N N . LYS A 1 264 ? -12.181 8.200 -16.970 1.00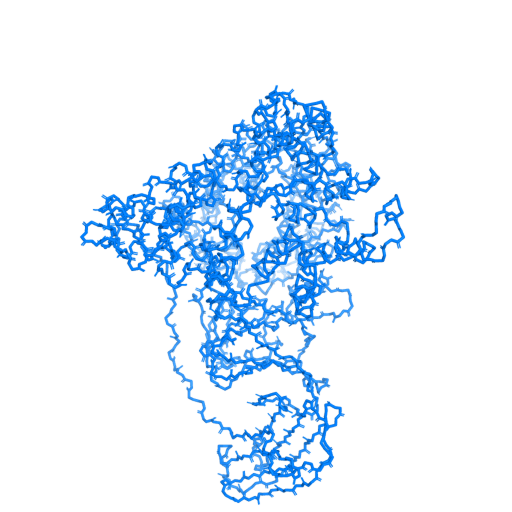 86.19 264 LYS A N 1
ATOM 2101 C CA . LYS A 1 264 ? -11.290 9.233 -17.521 1.00 86.19 264 LYS A CA 1
ATOM 2102 C C . LYS A 1 264 ? -10.615 10.042 -16.412 1.00 86.19 264 LYS A C 1
ATOM 2104 O O . LYS A 1 264 ? -11.140 10.130 -15.297 1.00 86.19 264 LYS A O 1
ATOM 2109 N N . ALA A 1 265 ? -9.466 10.631 -16.742 1.00 85.81 265 ALA A N 1
ATOM 2110 C CA . ALA A 1 265 ? -8.776 11.586 -15.881 1.00 85.81 265 ALA A CA 1
ATOM 2111 C C . ALA A 1 265 ? -9.645 12.843 -15.650 1.00 85.81 265 ALA A C 1
ATOM 2113 O O . ALA A 1 265 ? -10.395 13.227 -16.555 1.00 85.81 265 ALA A O 1
ATOM 2114 N N . PRO A 1 266 ? -9.575 13.472 -14.463 1.00 89.00 266 PRO A N 1
ATOM 2115 C CA . PRO A 1 266 ? -10.288 14.714 -14.189 1.00 89.00 266 PRO A CA 1
ATOM 2116 C C . PRO A 1 266 ? -9.732 15.881 -15.034 1.00 89.00 266 PRO A C 1
ATOM 2118 O O . PRO A 1 266 ? -8.539 15.885 -15.352 1.00 89.00 266 PRO A O 1
ATOM 2121 N N . PRO A 1 267 ? -10.567 16.875 -15.402 1.00 91.81 267 PRO A N 1
ATOM 2122 C CA . PRO A 1 267 ? -10.098 18.135 -15.985 1.00 91.81 267 PRO A CA 1
ATOM 2123 C C . PRO A 1 267 ? -9.195 18.910 -15.015 1.00 91.81 267 PRO A C 1
ATOM 2125 O O . PRO A 1 267 ? -9.279 18.711 -13.806 1.00 91.81 267 PRO A O 1
ATOM 2128 N N . ALA A 1 268 ? -8.378 19.836 -15.525 1.00 92.44 268 ALA A N 1
ATOM 2129 C CA . ALA A 1 268 ? -7.593 20.720 -14.662 1.00 92.44 268 ALA A CA 1
ATOM 2130 C C . ALA A 1 268 ? -8.513 21.629 -13.813 1.00 92.44 268 ALA A C 1
ATOM 2132 O O . ALA A 1 268 ? -9.579 22.013 -14.303 1.00 92.44 268 ALA A O 1
ATOM 2133 N N . PRO A 1 269 ? -8.106 22.045 -12.593 1.00 95.88 269 PRO A N 1
ATOM 2134 C CA . PRO A 1 269 ? -8.954 22.836 -11.690 1.00 95.88 269 PRO A CA 1
ATOM 2135 C C . PRO A 1 269 ? -9.590 24.070 -12.352 1.00 95.88 269 PRO A C 1
ATOM 2137 O O . PRO A 1 269 ? -10.803 24.262 -12.301 1.00 95.88 269 PRO A O 1
ATOM 2140 N N . LYS A 1 270 ? -8.796 24.855 -13.089 1.00 95.50 270 LYS A N 1
ATOM 2141 C CA . LYS A 1 270 ? -9.261 26.055 -13.808 1.00 95.50 270 LYS A CA 1
ATOM 2142 C C . LYS A 1 270 ? -10.378 25.794 -14.833 1.00 95.50 270 LYS A C 1
ATOM 2144 O O . LYS A 1 270 ? -11.155 26.700 -15.121 1.00 95.50 270 LYS A O 1
ATOM 2149 N N . ASP A 1 271 ? -10.453 24.580 -15.382 1.00 96.31 271 ASP A N 1
ATOM 2150 C CA . ASP A 1 271 ? -11.404 24.211 -16.436 1.00 96.31 271 ASP A CA 1
ATOM 2151 C C . ASP A 1 271 ? -12.731 23.685 -15.854 1.00 96.31 271 ASP A C 1
ATOM 2153 O O . ASP A 1 271 ? -13.728 23.563 -16.572 1.00 96.31 271 ASP A O 1
ATOM 2157 N N . ILE A 1 272 ? -12.771 23.398 -14.548 1.00 97.25 272 ILE A N 1
ATOM 2158 C CA . ILE A 1 272 ? -13.988 23.025 -13.824 1.00 97.25 272 ILE A CA 1
ATOM 2159 C C . ILE A 1 272 ? -14.787 24.292 -13.514 1.00 97.25 272 ILE A C 1
ATOM 2161 O O . ILE A 1 272 ? -14.227 25.314 -13.120 1.00 97.25 272 ILE A O 1
ATOM 2165 N N . LYS A 1 273 ? -16.111 24.259 -13.708 1.00 96.38 273 LYS A N 1
ATOM 2166 C CA . LYS A 1 273 ? -16.946 25.473 -13.704 1.00 96.38 273 LYS A CA 1
ATOM 2167 C C . LYS A 1 273 ? -17.443 25.860 -12.319 1.00 96.38 273 LYS A C 1
ATOM 2169 O O . LYS A 1 273 ? -17.537 27.049 -12.022 1.00 96.38 273 LYS A O 1
ATOM 2174 N N . THR A 1 274 ? -17.767 24.884 -11.480 1.00 98.00 274 THR A N 1
ATOM 2175 C CA . THR A 1 274 ? -18.439 25.134 -10.200 1.00 98.00 274 THR A CA 1
ATOM 2176 C C . THR A 1 274 ? -17.553 24.791 -9.004 1.00 98.00 274 THR A C 1
ATOM 2178 O O . THR A 1 274 ? -16.708 23.902 -9.073 1.00 98.00 274 THR A O 1
ATOM 2181 N N . VAL A 1 275 ? -17.774 25.487 -7.883 1.00 98.31 275 VAL A N 1
ATOM 2182 C CA . VAL A 1 275 ? -17.136 25.177 -6.588 1.00 98.31 275 VAL A CA 1
ATOM 2183 C C . VAL A 1 275 ? -17.479 23.753 -6.138 1.00 98.31 275 VAL A C 1
ATOM 2185 O O . VAL A 1 275 ? -16.631 23.050 -5.600 1.00 98.31 275 VAL A O 1
ATOM 2188 N N . GLU A 1 276 ? -18.703 23.296 -6.411 1.00 97.75 276 GLU A N 1
ATOM 2189 C CA . GLU A 1 276 ? -19.136 21.937 -6.086 1.00 97.75 276 GLU A CA 1
ATOM 2190 C C . GLU A 1 276 ? -18.359 20.866 -6.858 1.00 97.75 276 GLU A C 1
ATOM 2192 O O . GLU A 1 276 ? -17.856 19.924 -6.251 1.00 97.75 276 GLU A O 1
ATOM 2197 N N . GLU A 1 277 ? -18.206 21.009 -8.175 1.00 97.56 277 GLU A N 1
ATOM 2198 C CA . GLU A 1 277 ? -17.435 20.051 -8.975 1.00 97.56 277 GLU A CA 1
ATOM 2199 C C . GLU A 1 277 ? -15.946 20.054 -8.600 1.00 97.56 277 GLU A C 1
ATOM 2201 O O . GLU A 1 277 ? -15.319 18.995 -8.617 1.00 97.56 277 GLU A O 1
ATOM 2206 N N . LEU A 1 278 ? -15.380 21.212 -8.234 1.00 98.06 278 LEU A N 1
ATOM 2207 C CA . LEU A 1 278 ? -14.008 21.312 -7.724 1.00 98.06 278 LEU A CA 1
ATOM 2208 C C . LEU A 1 278 ? -13.851 20.524 -6.422 1.00 98.06 278 LEU A C 1
ATOM 2210 O O . LEU A 1 278 ? -12.971 19.670 -6.321 1.00 98.06 278 LEU A O 1
ATOM 2214 N N . TYR A 1 279 ? -14.752 20.751 -5.464 1.00 97.50 279 TYR A N 1
ATOM 2215 C CA . TYR A 1 279 ? -14.785 20.026 -4.198 1.00 97.50 279 TYR A CA 1
ATOM 2216 C C . TYR A 1 279 ? -14.920 18.508 -4.405 1.00 97.50 279 TYR A C 1
ATOM 2218 O O . TYR A 1 279 ? -14.120 17.740 -3.872 1.00 97.50 279 TYR A O 1
ATOM 2226 N N . LEU A 1 280 ? -15.876 18.062 -5.227 1.00 95.75 280 LEU A N 1
ATOM 2227 C CA . LEU A 1 280 ? -16.088 16.638 -5.517 1.00 95.75 280 LEU A CA 1
ATOM 2228 C C . LEU A 1 280 ? -14.898 16.005 -6.253 1.00 95.75 280 LEU A C 1
ATOM 2230 O O . LEU A 1 280 ? -14.567 14.843 -6.010 1.00 95.75 280 LEU A O 1
ATOM 2234 N N . THR A 1 281 ? -14.238 16.756 -7.136 1.00 94.56 281 THR A N 1
ATOM 2235 C CA . THR A 1 281 ? -13.037 16.277 -7.833 1.00 94.56 281 THR A CA 1
ATOM 2236 C C . THR A 1 281 ? -11.864 16.138 -6.870 1.00 94.56 281 THR A C 1
ATOM 2238 O O . THR A 1 281 ? -11.204 15.099 -6.890 1.00 94.56 281 THR A O 1
ATOM 2241 N N . GLY A 1 282 ? -11.649 17.119 -5.987 1.00 94.75 282 GLY A N 1
ATOM 2242 C CA . GLY A 1 282 ? -10.650 17.035 -4.921 1.00 94.75 282 GLY A CA 1
ATOM 2243 C C . GLY A 1 282 ? -10.881 15.821 -4.018 1.00 94.75 282 GLY A C 1
ATOM 2244 O O . GLY A 1 282 ? -9.966 15.016 -3.850 1.00 94.75 282 GLY A O 1
ATOM 2245 N N . LEU A 1 283 ? -12.125 15.603 -3.565 1.00 91.88 283 LEU A N 1
ATOM 2246 C CA . LEU A 1 283 ? -12.489 14.427 -2.763 1.00 91.88 283 LEU A CA 1
ATOM 2247 C C . LEU A 1 283 ? -12.177 13.121 -3.490 1.00 91.88 283 LEU A C 1
ATOM 2249 O O . LEU A 1 283 ? -11.606 12.208 -2.904 1.00 91.88 283 LEU A O 1
ATOM 2253 N N . ARG A 1 284 ? -12.530 13.024 -4.777 1.00 88.81 284 ARG A N 1
ATOM 2254 C CA . ARG A 1 284 ? -12.268 11.825 -5.578 1.00 88.81 284 ARG A CA 1
ATOM 2255 C C . ARG A 1 284 ? -10.772 11.557 -5.723 1.00 88.81 284 ARG A C 1
ATOM 2257 O O . ARG A 1 284 ? -10.366 10.403 -5.637 1.00 88.81 284 ARG A O 1
ATOM 2264 N N . VAL A 1 285 ? -9.965 12.591 -5.966 1.00 89.06 285 VAL A N 1
ATOM 2265 C CA . VAL A 1 285 ? -8.500 12.478 -6.083 1.00 89.06 285 VAL A CA 1
ATOM 2266 C C . VAL A 1 285 ? -7.874 12.057 -4.750 1.00 89.06 285 VAL A C 1
ATOM 2268 O O . VAL A 1 285 ? -7.004 11.184 -4.736 1.00 89.06 285 VAL A O 1
ATOM 2271 N N . GLU A 1 286 ? -8.347 12.624 -3.639 1.00 87.69 286 GLU A N 1
ATOM 2272 C CA . GLU A 1 286 ? -7.929 12.252 -2.285 1.00 87.69 286 GLU A CA 1
ATOM 2273 C C . GLU A 1 286 ? -8.304 10.793 -1.970 1.00 87.69 286 GLU A C 1
ATOM 2275 O O . GLU A 1 286 ? -7.471 10.021 -1.499 1.00 87.69 286 GLU A O 1
ATOM 2280 N N . GLN A 1 287 ? -9.531 10.383 -2.307 1.00 84.44 287 GLN A N 1
ATOM 2281 C CA . GLN A 1 287 ? -10.067 9.045 -2.051 1.00 84.44 287 GLN A CA 1
ATOM 2282 C C . GLN A 1 287 ? -9.289 7.932 -2.769 1.00 84.44 287 GLN A C 1
ATOM 2284 O O . GLN A 1 287 ? -9.056 6.874 -2.186 1.00 84.44 287 GLN A O 1
ATOM 2289 N N . ILE A 1 288 ? -8.886 8.160 -4.023 1.00 79.44 288 ILE A N 1
ATOM 2290 C CA . ILE A 1 288 ? -8.107 7.184 -4.806 1.00 79.44 288 ILE A CA 1
ATOM 2291 C C . ILE A 1 288 ? -6.614 7.177 -4.451 1.00 79.44 288 ILE A C 1
ATOM 2293 O O . ILE A 1 288 ? -5.876 6.366 -5.008 1.00 79.44 288 ILE A O 1
ATOM 2297 N N . HIS A 1 289 ? -6.173 8.088 -3.574 1.00 77.88 289 HIS A N 1
ATOM 2298 C CA . HIS A 1 289 ? -4.777 8.284 -3.185 1.00 77.88 289 HIS A CA 1
ATOM 2299 C C . HIS A 1 289 ? -3.835 8.377 -4.400 1.00 77.88 289 HIS A C 1
ATOM 2301 O O . HIS A 1 289 ? -2.877 7.614 -4.540 1.00 77.88 289 HIS A O 1
ATOM 2307 N N . ASN A 1 290 ? -4.145 9.281 -5.339 1.00 76.56 290 ASN A N 1
ATOM 2308 C CA . ASN A 1 290 ? -3.349 9.423 -6.558 1.00 76.56 290 ASN A CA 1
ATOM 2309 C C . ASN A 1 290 ? -1.976 10.051 -6.239 1.00 76.56 290 ASN A C 1
ATOM 2311 O O . ASN A 1 290 ? -1.935 11.210 -5.830 1.00 76.56 290 ASN A O 1
ATOM 2315 N N . PRO A 1 291 ? -0.843 9.373 -6.500 1.00 71.62 291 PRO A N 1
ATOM 2316 C CA . PRO A 1 291 ? 0.480 9.905 -6.162 1.00 71.62 291 PRO A CA 1
ATOM 2317 C C . PRO A 1 291 ? 0.944 11.040 -7.091 1.00 71.62 291 PRO A C 1
ATOM 2319 O O . PRO A 1 291 ? 2.017 11.606 -6.893 1.00 71.62 291 PRO A O 1
ATOM 2322 N N . ARG A 1 292 ? 0.191 11.342 -8.157 1.00 74.38 292 ARG A N 1
ATOM 2323 C CA . ARG A 1 292 ? 0.592 12.277 -9.216 1.00 74.38 292 ARG A CA 1
ATOM 2324 C C . ARG A 1 292 ? -0.295 13.509 -9.339 1.00 74.38 292 ARG A C 1
ATOM 2326 O O . ARG A 1 292 ? 0.109 14.445 -10.027 1.00 74.38 292 ARG A O 1
ATOM 2333 N N . VAL A 1 293 ? -1.470 13.512 -8.714 1.00 83.44 293 VAL A N 1
ATOM 2334 C CA . VAL A 1 293 ? -2.402 14.645 -8.729 1.00 83.44 293 VAL A CA 1
ATOM 2335 C C . VAL A 1 293 ? -2.672 15.076 -7.301 1.00 83.44 293 VAL A C 1
ATOM 2337 O O . VAL A 1 293 ? -3.144 14.282 -6.495 1.00 83.44 293 VAL A O 1
ATOM 2340 N N . ASN A 1 294 ? -2.387 16.341 -7.007 1.00 87.94 294 ASN A N 1
ATOM 2341 C CA . ASN A 1 294 ? -2.613 16.914 -5.694 1.00 87.94 294 ASN A CA 1
ATOM 2342 C C . ASN A 1 294 ? -4.093 17.323 -5.546 1.00 87.94 294 ASN A C 1
ATOM 2344 O O . ASN A 1 294 ? -4.559 18.171 -6.312 1.00 87.94 294 ASN A O 1
ATOM 2348 N N . PRO A 1 295 ? -4.858 16.762 -4.589 1.00 92.62 295 PRO A N 1
ATOM 2349 C CA . PRO A 1 295 ? -6.249 17.169 -4.377 1.00 92.62 295 PRO A CA 1
ATOM 2350 C C . PRO A 1 295 ? -6.374 18.641 -3.947 1.00 92.62 295 PRO A C 1
ATOM 2352 O O . PRO A 1 295 ? -7.390 19.272 -4.239 1.00 92.62 295 PRO A O 1
ATOM 2355 N N . PHE A 1 296 ? -5.335 19.215 -3.325 1.00 93.44 296 PHE A N 1
ATOM 2356 C CA . PHE A 1 296 ? -5.338 20.612 -2.887 1.00 93.44 296 PHE A CA 1
ATOM 2357 C C . PHE A 1 296 ? -5.458 21.614 -4.026 1.00 93.44 296 PHE A C 1
ATOM 2359 O O . PHE A 1 296 ? -6.108 22.632 -3.829 1.00 93.44 296 PHE A O 1
ATOM 2366 N N . ASP A 1 297 ? -4.947 21.309 -5.218 1.00 95.31 297 ASP A N 1
ATOM 2367 C CA . ASP A 1 297 ? -5.056 22.216 -6.366 1.00 95.31 297 ASP A CA 1
ATOM 2368 C C . ASP A 1 297 ? -6.538 22.501 -6.708 1.00 95.31 297 ASP A C 1
ATOM 2370 O O . ASP A 1 297 ? -6.895 23.588 -7.160 1.00 95.31 297 ASP A O 1
ATOM 2374 N N . TYR A 1 298 ? -7.429 21.535 -6.448 1.00 97.56 298 TYR A N 1
ATOM 2375 C CA . TYR A 1 298 ? -8.875 21.685 -6.633 1.00 97.56 298 TYR A CA 1
ATOM 2376 C C . TYR A 1 298 ? -9.534 22.430 -5.468 1.00 97.56 298 TYR A C 1
ATOM 2378 O O . TYR A 1 298 ? -10.413 23.266 -5.688 1.00 97.56 298 TYR A O 1
ATOM 2386 N N . TYR A 1 299 ? -9.116 22.145 -4.231 1.00 97.94 299 TYR A N 1
ATOM 2387 C CA . TYR A 1 299 ? -9.631 22.826 -3.041 1.00 97.94 299 TYR A CA 1
ATOM 2388 C C . TYR A 1 299 ? -9.220 24.306 -2.997 1.00 97.94 299 TYR A C 1
ATOM 2390 O O . TYR A 1 299 ? -10.024 25.156 -2.619 1.00 97.94 299 TYR A O 1
ATOM 2398 N N . GLU A 1 300 ? -7.999 24.633 -3.416 1.00 97.75 300 GLU A N 1
ATOM 2399 C CA . GLU A 1 300 ? -7.499 26.006 -3.498 1.00 97.75 300 GLU A CA 1
ATOM 2400 C C . GLU A 1 300 ? -8.272 26.818 -4.538 1.00 97.75 300 GLU A C 1
ATOM 2402 O O . GLU A 1 300 ? -8.757 27.902 -4.219 1.00 97.75 300 GLU A O 1
ATOM 2407 N N . GLU A 1 301 ? -8.484 26.271 -5.739 1.00 98.25 301 GLU A N 1
ATOM 2408 C CA . GLU A 1 301 ? -9.310 26.916 -6.767 1.00 98.25 301 GLU A CA 1
ATOM 2409 C C . GLU A 1 301 ? -10.760 27.115 -6.281 1.00 98.25 301 GLU A C 1
ATOM 2411 O O . GLU A 1 301 ? -11.365 28.164 -6.519 1.00 98.25 301 GLU A O 1
ATOM 2416 N N . ALA A 1 302 ? -11.325 26.148 -5.547 1.00 98.50 302 ALA A N 1
ATOM 2417 C CA . ALA A 1 302 ? -12.654 26.281 -4.950 1.00 98.50 302 ALA A CA 1
ATOM 2418 C C . ALA A 1 302 ? -12.719 27.442 -3.942 1.00 98.50 302 ALA A C 1
ATOM 2420 O O . ALA A 1 302 ? -13.620 28.280 -4.033 1.00 98.50 302 ALA A O 1
ATOM 2421 N N . LEU A 1 303 ? -11.744 27.538 -3.031 1.00 98.25 303 LEU A N 1
ATOM 2422 C CA . LEU A 1 303 ? -11.667 28.610 -2.031 1.00 98.25 303 LEU A CA 1
ATOM 2423 C C . LEU A 1 303 ? -11.283 29.967 -2.629 1.00 98.25 303 LEU A C 1
ATOM 2425 O O . LEU A 1 303 ? -11.632 31.000 -2.061 1.00 98.25 303 LEU A O 1
ATOM 2429 N N . GLN A 1 304 ? -10.604 30.000 -3.775 1.00 97.94 304 GLN A N 1
ATOM 2430 C CA . GLN A 1 304 ? -10.364 31.242 -4.505 1.00 97.94 304 GLN A CA 1
ATOM 2431 C C . GLN A 1 304 ? -11.676 31.830 -5.046 1.00 97.94 304 GLN A C 1
ATOM 2433 O O . GLN A 1 304 ? -11.845 33.051 -5.060 1.00 97.94 304 GLN A O 1
ATOM 2438 N N . ARG A 1 305 ? -12.613 30.974 -5.474 1.00 98.12 305 ARG A N 1
ATOM 2439 C CA . ARG A 1 305 ? -13.922 31.384 -6.009 1.00 98.12 305 ARG A CA 1
ATOM 2440 C C . ARG A 1 305 ? -14.949 31.678 -4.918 1.00 98.12 305 ARG A C 1
ATOM 2442 O O . ARG A 1 305 ? -15.694 32.647 -5.041 1.00 98.12 305 ARG A O 1
ATOM 2449 N N . ASP A 1 306 ? -14.985 30.862 -3.867 1.00 98.25 306 ASP A N 1
ATOM 2450 C CA . ASP A 1 306 ? -15.788 31.098 -2.664 1.00 98.25 306 ASP A CA 1
ATOM 2451 C C . ASP A 1 306 ? -14.945 30.832 -1.402 1.00 98.25 306 ASP A C 1
ATOM 2453 O O . ASP A 1 306 ? -14.903 29.703 -0.901 1.00 98.25 306 ASP A O 1
ATOM 2457 N N . PRO A 1 307 ? -14.308 31.872 -0.831 1.00 97.81 307 PRO A N 1
ATOM 2458 C CA . PRO A 1 307 ? -13.498 31.738 0.383 1.00 97.81 307 PRO A CA 1
ATOM 2459 C C . PRO A 1 307 ? -14.261 31.201 1.602 1.00 97.81 307 PRO A C 1
ATOM 2461 O O . PRO A 1 307 ? -13.640 30.735 2.567 1.00 97.81 307 PRO A O 1
ATOM 2464 N N . GLY A 1 308 ? -15.595 31.296 1.579 1.00 96.56 308 GLY A N 1
ATOM 2465 C CA . GLY A 1 308 ? -16.493 30.877 2.645 1.00 96.56 308 GLY A CA 1
ATOM 2466 C C . GLY A 1 308 ? -17.159 29.520 2.420 1.00 96.56 308 GLY A C 1
ATOM 2467 O O . GLY A 1 308 ? -17.952 29.136 3.280 1.00 96.56 308 GLY A O 1
ATOM 2468 N N . ASP A 1 309 ? -16.881 28.789 1.329 1.00 97.88 309 ASP A N 1
ATOM 2469 C CA . ASP A 1 309 ? -17.510 27.480 1.090 1.00 97.88 309 ASP A CA 1
ATOM 2470 C C . ASP A 1 309 ? -17.218 26.541 2.270 1.00 97.88 309 ASP A C 1
ATOM 2472 O O . ASP A 1 309 ? -16.066 26.227 2.596 1.00 97.88 309 ASP A O 1
ATOM 2476 N N . ALA A 1 310 ? -18.283 26.133 2.963 1.00 96.44 310 ALA A N 1
ATOM 2477 C CA . ALA A 1 310 ? -18.160 25.414 4.223 1.00 96.44 310 ALA A CA 1
ATOM 2478 C C . ALA A 1 310 ? -17.608 23.996 4.030 1.00 96.44 310 ALA A C 1
ATOM 2480 O O . ALA A 1 310 ? -16.866 23.514 4.884 1.00 96.44 310 ALA A O 1
ATOM 2481 N N . ARG A 1 311 ? -17.926 23.339 2.906 1.00 97.12 311 ARG A N 1
ATOM 2482 C CA . ARG A 1 311 ? -17.506 21.956 2.620 1.00 97.12 311 ARG A CA 1
ATOM 2483 C C . ARG A 1 311 ? -16.002 21.890 2.375 1.00 97.12 311 ARG A C 1
ATOM 2485 O O . ARG A 1 311 ? -15.308 21.076 2.983 1.00 97.12 311 ARG A O 1
ATOM 2492 N N . THR A 1 312 ? -15.500 22.808 1.554 1.00 98.12 312 THR A N 1
ATOM 2493 C CA . THR A 1 312 ? -14.084 22.906 1.200 1.00 98.12 312 THR A CA 1
ATOM 2494 C C . THR A 1 312 ? -13.249 23.347 2.399 1.00 98.12 312 THR A C 1
ATOM 2496 O O . THR A 1 312 ? -12.237 22.723 2.708 1.00 98.12 312 THR A O 1
ATOM 2499 N N . ASN A 1 313 ? -13.700 24.352 3.158 1.00 98.50 313 ASN A N 1
ATOM 2500 C CA . ASN A 1 313 ? -13.021 24.726 4.402 1.00 98.50 313 ASN A CA 1
ATOM 2501 C C . ASN A 1 313 ? -13.010 23.582 5.434 1.00 98.50 313 ASN A C 1
ATOM 2503 O O . ASN A 1 313 ? -12.015 23.408 6.134 1.00 98.50 313 ASN A O 1
ATOM 2507 N N . THR A 1 314 ? -14.075 22.775 5.513 1.00 97.94 314 THR A N 1
ATOM 2508 C CA . THR A 1 314 ? -14.109 21.614 6.416 1.00 97.94 314 THR A CA 1
ATOM 2509 C C . THR A 1 314 ? -13.073 20.568 6.018 1.00 97.94 314 THR A C 1
ATOM 2511 O O . THR A 1 314 ? -12.282 20.168 6.869 1.00 97.94 314 THR A O 1
ATOM 2514 N N . ILE A 1 315 ? -13.019 20.153 4.744 1.00 96.75 315 ILE A N 1
ATOM 2515 C CA . ILE A 1 315 ? -12.068 19.111 4.320 1.00 96.75 315 ILE A CA 1
ATOM 2516 C C . ILE A 1 315 ? -10.609 19.578 4.410 1.00 96.75 315 ILE A C 1
ATOM 2518 O O . ILE A 1 315 ? -9.764 18.837 4.906 1.00 96.75 315 ILE A O 1
ATOM 2522 N N . VAL A 1 316 ? -10.325 20.837 4.057 1.00 97.88 316 VAL A N 1
ATOM 2523 C CA . VAL A 1 316 ? -8.990 21.436 4.220 1.00 97.88 316 VAL A CA 1
ATOM 2524 C C . VAL A 1 316 ? -8.594 21.505 5.700 1.00 97.88 316 VAL A C 1
ATOM 2526 O O . VAL A 1 316 ? -7.457 21.206 6.060 1.00 97.88 316 VAL A O 1
ATOM 2529 N N . GLY A 1 317 ? -9.534 21.840 6.586 1.00 98.25 317 GLY A N 1
ATOM 2530 C CA . GLY A 1 317 ? -9.304 21.817 8.028 1.00 98.25 317 GLY A CA 1
ATOM 2531 C C . GLY A 1 317 ? -9.027 20.415 8.584 1.00 98.25 317 GLY A C 1
ATOM 2532 O O . GLY A 1 317 ? -8.161 20.251 9.444 1.00 98.25 317 GLY A O 1
ATOM 2533 N N . ILE A 1 318 ? -9.727 19.393 8.080 1.00 96.69 318 ILE A N 1
ATOM 2534 C CA . ILE A 1 318 ? -9.482 17.983 8.425 1.00 96.69 318 ILE A CA 1
ATOM 2535 C C . ILE A 1 318 ? -8.075 17.562 7.999 1.00 96.69 318 ILE A C 1
ATOM 2537 O O . ILE A 1 318 ? -7.363 16.942 8.790 1.00 96.69 318 ILE A O 1
ATOM 2541 N N . ASP A 1 319 ? -7.660 17.918 6.786 1.00 95.06 319 ASP A N 1
ATOM 2542 C CA . ASP A 1 319 ? -6.309 17.635 6.310 1.00 95.06 319 ASP A CA 1
ATOM 2543 C C . ASP A 1 319 ? -5.242 18.321 7.178 1.00 95.06 319 ASP A C 1
ATOM 2545 O O . ASP A 1 319 ? -4.313 17.664 7.649 1.00 95.06 319 ASP A O 1
ATOM 2549 N N . TYR A 1 320 ? -5.415 19.605 7.514 1.00 97.69 320 TYR A N 1
ATOM 2550 C CA . TYR A 1 320 ? -4.485 20.286 8.418 1.00 97.69 320 TYR A CA 1
ATOM 2551 C C . TYR A 1 320 ? -4.411 19.639 9.806 1.00 97.69 320 TYR A C 1
ATOM 2553 O O . TYR A 1 320 ? -3.324 19.578 10.382 1.00 97.69 320 TYR A O 1
ATOM 2561 N N . ASN A 1 321 ? -5.518 19.100 10.327 1.00 97.31 321 ASN A N 1
ATOM 2562 C CA . ASN A 1 321 ? -5.495 18.294 11.549 1.00 97.31 321 ASN A CA 1
ATOM 2563 C C . ASN A 1 321 ? -4.651 17.020 11.380 1.00 97.31 321 ASN A C 1
ATOM 2565 O O . ASN A 1 321 ? -3.807 16.748 12.234 1.00 97.31 321 ASN A O 1
ATOM 2569 N N . ARG A 1 322 ? -4.827 16.263 10.283 1.00 93.44 322 ARG A N 1
ATOM 2570 C CA . ARG A 1 322 ? -4.019 15.056 9.991 1.00 93.44 322 ARG A CA 1
ATOM 2571 C C . ARG A 1 322 ? -2.530 15.383 9.911 1.00 93.44 322 ARG A C 1
ATOM 2573 O O . ARG A 1 322 ? -1.703 14.637 10.420 1.00 93.44 322 ARG A O 1
ATOM 2580 N N . ARG A 1 323 ? -2.202 16.543 9.343 1.00 94.81 323 ARG A N 1
ATOM 2581 C CA . ARG A 1 323 ? -0.830 17.038 9.207 1.00 94.81 323 ARG A CA 1
ATOM 2582 C C . ARG A 1 323 ? -0.280 17.680 10.477 1.00 94.81 323 ARG A C 1
ATOM 2584 O O . ARG A 1 323 ? 0.840 18.169 10.438 1.00 94.81 323 ARG A O 1
ATOM 2591 N N . LEU A 1 324 ? -1.011 17.693 11.595 1.00 96.19 324 LEU A N 1
ATOM 2592 C CA . LEU A 1 324 ? -0.606 18.312 12.869 1.00 96.19 324 LEU A CA 1
ATOM 2593 C C . LEU A 1 324 ? -0.402 19.843 12.789 1.00 96.19 324 LEU A C 1
ATOM 2595 O O . LEU A 1 324 ? 0.396 20.409 13.541 1.00 96.19 324 LEU A O 1
ATOM 2599 N N . MET A 1 325 ? -1.098 20.515 11.866 1.00 97.06 325 MET A N 1
ATOM 2600 C CA . MET A 1 325 ? -1.078 21.970 11.650 1.00 97.06 325 MET A CA 1
ATOM 2601 C C . MET A 1 325 ? -2.331 22.620 12.255 1.00 97.06 325 MET A C 1
ATOM 2603 O O . MET A 1 325 ? -3.163 23.203 11.555 1.00 97.06 325 MET A O 1
ATOM 2607 N N . TYR A 1 326 ? -2.487 22.475 13.569 1.00 97.94 326 TYR A N 1
ATOM 2608 C CA . TYR A 1 326 ? -3.744 22.736 14.270 1.00 97.94 326 TYR A CA 1
ATOM 2609 C C . TYR A 1 326 ? -4.220 24.194 14.207 1.00 97.94 326 TYR A C 1
ATOM 2611 O O . TYR A 1 326 ? -5.424 24.432 14.168 1.00 97.94 326 TYR A O 1
ATOM 2619 N N . GLU A 1 327 ? -3.315 25.170 14.133 1.00 98.25 327 GLU A N 1
ATOM 2620 C CA . GLU A 1 327 ? -3.676 26.585 13.997 1.00 98.25 327 GLU A CA 1
ATOM 2621 C C . GLU A 1 327 ? -4.321 26.873 12.633 1.00 98.25 327 GLU A C 1
ATOM 2623 O O . GLU A 1 327 ? -5.332 27.572 12.554 1.00 98.25 327 GLU A O 1
ATOM 2628 N N . LYS A 1 328 ? -3.781 26.283 11.555 1.00 98.31 328 LYS A N 1
ATOM 2629 C CA . LYS A 1 328 ? -4.377 26.386 10.213 1.00 98.31 328 LYS A CA 1
ATOM 2630 C C . LYS A 1 328 ? -5.702 25.634 10.137 1.00 98.31 328 LYS A C 1
ATOM 2632 O O . LYS A 1 328 ? -6.654 26.133 9.540 1.00 98.31 328 LYS A O 1
ATOM 2637 N N . ALA A 1 329 ? -5.775 24.461 10.769 1.00 98.69 329 ALA A N 1
ATOM 2638 C CA . ALA A 1 329 ? -7.021 23.715 10.881 1.00 98.69 329 ALA A CA 1
ATOM 2639 C C . ALA A 1 329 ? -8.103 24.569 11.557 1.00 98.69 329 ALA A C 1
ATOM 2641 O O . ALA A 1 329 ? -9.193 24.719 11.008 1.00 98.69 329 ALA A O 1
ATOM 2642 N N . GLU A 1 330 ? -7.790 25.191 12.699 1.00 98.69 330 GLU A N 1
ATOM 2643 C CA . GLU A 1 330 ? -8.703 26.085 13.415 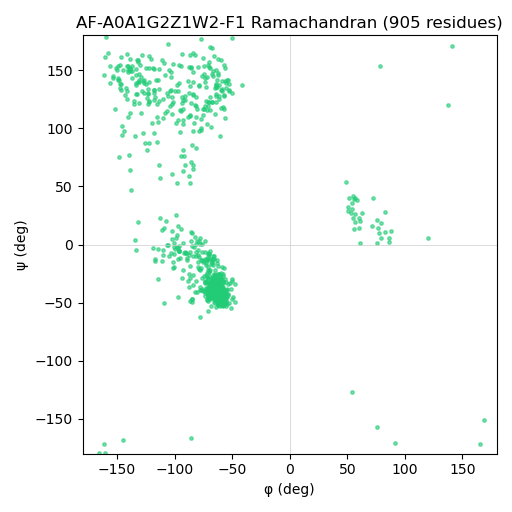1.00 98.69 330 GLU A CA 1
ATOM 2644 C C . GLU A 1 330 ? -9.208 27.229 12.526 1.00 98.69 330 GLU A C 1
ATOM 2646 O O . GLU A 1 330 ? -10.410 27.488 12.508 1.00 98.69 330 GLU A O 1
ATOM 2651 N N . GLU A 1 331 ? -8.330 27.888 11.766 1.00 98.50 331 GLU A N 1
ATOM 2652 C CA . GLU A 1 331 ? -8.713 28.993 10.880 1.00 98.50 331 GLU A CA 1
ATOM 2653 C C . GLU A 1 331 ? -9.772 28.571 9.847 1.00 98.50 331 GLU A C 1
ATOM 2655 O O . GLU A 1 331 ? -10.830 29.200 9.730 1.00 98.50 331 GLU A O 1
ATOM 2660 N N . HIS A 1 332 ? -9.511 27.485 9.116 1.00 98.69 332 HIS A N 1
ATOM 2661 C CA . HIS A 1 332 ? -10.431 26.968 8.103 1.00 98.69 332 HIS A CA 1
ATOM 2662 C C . HIS A 1 332 ? -11.735 26.456 8.726 1.00 98.69 332 HIS A C 1
ATOM 2664 O O . HIS A 1 332 ? -12.828 26.778 8.255 1.00 98.69 332 HIS A O 1
ATOM 2670 N N . LEU A 1 333 ? -11.652 25.720 9.835 1.00 98.69 333 LEU A N 1
ATOM 2671 C CA . LEU A 1 333 ? -12.830 25.156 10.493 1.00 98.69 333 LEU A CA 1
ATOM 2672 C C . LEU A 1 333 ? -13.712 26.251 11.101 1.00 98.69 333 LEU A C 1
ATOM 2674 O O . LEU A 1 333 ? -14.935 26.175 10.996 1.00 98.69 333 LEU A O 1
ATOM 2678 N N . ARG A 1 334 ? -13.130 27.326 11.650 1.00 97.88 334 ARG A N 1
ATOM 2679 C CA . ARG A 1 334 ? -13.900 28.496 12.099 1.00 97.88 334 ARG A CA 1
ATOM 2680 C C . ARG A 1 334 ? -14.603 29.202 10.941 1.00 97.88 334 ARG A C 1
ATOM 2682 O O . ARG A 1 334 ? -15.756 29.592 11.117 1.00 97.88 334 ARG A O 1
ATOM 2689 N N . ARG A 1 335 ? -13.974 29.324 9.762 1.00 97.62 335 ARG A N 1
ATOM 2690 C CA . ARG A 1 335 ? -14.639 29.853 8.552 1.00 97.62 335 ARG A CA 1
ATOM 2691 C C . ARG A 1 335 ? -15.836 28.995 8.141 1.00 97.62 335 ARG A C 1
ATOM 2693 O O . ARG A 1 335 ? -16.917 29.540 7.915 1.00 97.62 335 ARG A O 1
ATOM 2700 N N . ALA A 1 336 ? -15.674 27.671 8.120 1.00 97.25 336 ALA A N 1
ATOM 2701 C CA . ALA A 1 336 ? -16.772 26.747 7.836 1.00 97.25 336 ALA A CA 1
ATOM 2702 C C . ALA A 1 336 ? -17.921 26.895 8.850 1.00 97.25 336 ALA A C 1
ATOM 2704 O O . ALA A 1 336 ? -19.072 27.080 8.456 1.00 97.25 336 ALA A O 1
ATOM 2705 N N . VAL A 1 337 ? -17.615 26.900 10.153 1.00 95.50 337 VAL A N 1
ATOM 2706 C CA . VAL A 1 337 ? -18.616 27.070 11.221 1.00 95.50 337 VAL A CA 1
ATOM 2707 C C . VAL A 1 337 ? -19.335 28.415 11.110 1.00 95.50 337 VAL A C 1
ATOM 2709 O O . VAL A 1 337 ? -20.557 28.456 11.258 1.00 95.50 337 VAL A O 1
ATOM 2712 N N . ALA A 1 338 ? -18.612 29.502 10.822 1.00 94.50 338 ALA A N 1
ATOM 2713 C CA . ALA A 1 338 ? -19.198 30.827 10.643 1.00 94.50 338 ALA A CA 1
ATOM 2714 C C . ALA A 1 338 ? -20.189 30.855 9.470 1.00 94.50 338 ALA A C 1
ATOM 2716 O O . ALA A 1 338 ? -21.291 31.379 9.619 1.00 94.50 338 ALA A O 1
ATOM 2717 N N . ARG A 1 339 ? -19.840 30.234 8.333 1.00 93.81 339 ARG A N 1
ATOM 2718 C CA . ARG A 1 339 ? -20.744 30.107 7.180 1.00 93.81 339 ARG A CA 1
ATOM 2719 C C . ARG A 1 339 ? -21.989 29.292 7.519 1.00 93.81 339 ARG A C 1
ATOM 2721 O O . ARG A 1 339 ? -23.092 29.711 7.186 1.00 93.81 339 ARG A O 1
ATOM 2728 N N . LEU A 1 340 ? -21.815 28.147 8.176 1.00 92.44 340 LEU A N 1
ATOM 2729 C CA . LEU A 1 340 ? -22.919 27.248 8.525 1.00 92.44 340 LEU A CA 1
ATOM 2730 C C . LEU A 1 340 ? -23.851 27.833 9.598 1.00 92.44 340 LEU A C 1
ATOM 2732 O O . LEU A 1 340 ? -25.002 27.415 9.690 1.00 92.44 340 LEU A O 1
ATOM 2736 N N . SER A 1 341 ? -23.364 28.792 10.391 1.00 89.75 341 SER A N 1
ATOM 2737 C CA . SER A 1 341 ? -24.092 29.357 11.535 1.00 89.75 341 SER A CA 1
ATOM 2738 C C . SER A 1 341 ? -24.529 30.815 11.338 1.00 89.75 341 SER A C 1
ATOM 2740 O O . SER A 1 341 ? -24.894 31.471 12.310 1.00 89.75 341 SER A O 1
ATOM 2742 N N . ILE A 1 342 ? -24.464 31.351 10.112 1.00 87.38 342 ILE A N 1
ATOM 2743 C CA . ILE A 1 342 ? -24.764 32.770 9.853 1.00 87.38 342 ILE A CA 1
ATOM 2744 C C . ILE A 1 342 ? -26.234 33.116 10.140 1.00 87.38 342 ILE A C 1
ATOM 2746 O O . ILE A 1 342 ? -26.506 34.069 10.863 1.00 87.38 342 ILE A O 1
ATOM 2750 N N . ASP A 1 343 ? -27.159 32.290 9.646 1.00 84.19 343 ASP A N 1
ATOM 2751 C CA . ASP A 1 343 ? -28.611 32.469 9.807 1.00 84.19 343 ASP A CA 1
ATOM 2752 C C . ASP A 1 343 ? -29.237 31.423 10.746 1.00 84.19 343 ASP A C 1
ATOM 2754 O O . ASP A 1 343 ? -30.422 31.485 11.076 1.00 84.19 343 ASP A O 1
ATOM 2758 N N . TYR A 1 344 ? -28.439 30.453 11.198 1.00 75.69 344 TYR A N 1
ATOM 2759 C CA . TYR A 1 344 ? -28.869 29.354 12.052 1.00 75.69 344 TYR A CA 1
ATOM 2760 C C . TYR A 1 344 ? -27.985 29.293 13.289 1.00 75.69 344 TYR A C 1
ATOM 2762 O O . TYR A 1 344 ? -26.766 29.215 13.199 1.00 75.69 344 TYR A O 1
ATOM 2770 N N . THR A 1 345 ? -28.590 29.217 14.470 1.00 70.81 345 THR A N 1
ATOM 2771 C CA . THR A 1 345 ? -27.832 28.959 15.705 1.00 70.81 345 THR A CA 1
ATOM 2772 C C . THR A 1 345 ? -27.307 27.522 15.784 1.00 70.81 345 THR A C 1
ATOM 2774 O O . THR A 1 345 ? -26.527 27.204 16.683 1.00 70.81 345 THR A O 1
ATOM 2777 N N . ARG A 1 346 ? -27.744 26.639 14.869 1.00 78.94 346 ARG A N 1
ATOM 2778 C CA . ARG A 1 346 ? -27.439 25.204 14.861 1.00 78.94 346 ARG A CA 1
ATOM 2779 C C . ARG A 1 346 ? -27.192 24.708 13.433 1.00 78.94 346 ARG A C 1
ATOM 2781 O O . ARG A 1 346 ? -28.151 24.646 12.661 1.00 78.94 346 ARG A O 1
ATOM 2788 N N . PRO A 1 347 ? -25.949 24.352 13.075 1.00 83.81 347 PRO A N 1
ATOM 2789 C CA . PRO A 1 347 ? -25.675 23.738 11.785 1.00 83.81 347 PRO A CA 1
ATOM 2790 C C . PRO A 1 347 ? -26.176 22.286 11.770 1.00 83.81 347 PRO A C 1
ATOM 2792 O O . PRO A 1 347 ? -26.104 21.596 12.785 1.00 83.81 347 PRO A O 1
ATOM 2795 N N . VAL A 1 348 ? -26.701 21.834 10.626 1.00 86.06 348 VAL A N 1
ATOM 2796 C CA . VAL A 1 348 ? -27.157 20.441 10.439 1.00 86.06 348 VAL A CA 1
ATOM 2797 C C . VAL A 1 348 ? -25.969 19.482 10.401 1.00 86.06 348 VAL A C 1
ATOM 2799 O O . VAL A 1 348 ? -25.998 18.448 11.054 1.00 86.06 348 VAL A O 1
ATOM 2802 N N . ASP A 1 349 ? -24.926 19.845 9.653 1.00 90.38 349 ASP A N 1
ATOM 2803 C CA . ASP A 1 349 ? -23.650 19.133 9.624 1.00 90.38 349 ASP A CA 1
ATOM 2804 C C . ASP A 1 349 ? -22.704 19.773 10.643 1.00 90.38 349 ASP A C 1
ATOM 2806 O O . ASP A 1 349 ? -22.351 20.953 10.529 1.00 90.38 349 ASP A O 1
ATOM 2810 N N . THR A 1 350 ? -22.308 19.004 11.657 1.00 95.00 350 THR A N 1
ATOM 2811 C CA . THR A 1 350 ? -21.403 19.474 12.711 1.00 95.00 350 THR A CA 1
ATOM 2812 C C . THR A 1 350 ? -19.967 18.972 12.543 1.00 95.00 350 THR A C 1
ATOM 2814 O O . THR A 1 350 ? -19.144 19.170 13.441 1.00 95.00 350 THR A O 1
ATOM 2817 N N . GLY A 1 351 ? -19.606 18.393 11.392 1.00 95.69 351 GLY A N 1
ATOM 2818 C CA . GLY A 1 351 ? -18.255 17.882 11.150 1.00 95.69 351 GLY A CA 1
ATOM 2819 C C . GLY A 1 351 ? -17.171 18.942 11.330 1.00 95.69 351 GLY A C 1
ATOM 2820 O O . GLY A 1 351 ? -16.146 18.681 11.964 1.00 95.69 351 GLY A O 1
ATOM 2821 N N . ALA A 1 352 ? -17.434 20.177 10.891 1.00 97.19 352 ALA A N 1
ATOM 2822 C CA . ALA A 1 352 ? -16.538 21.306 11.133 1.00 97.19 352 ALA A CA 1
ATOM 2823 C C . ALA A 1 352 ? -16.328 21.587 12.636 1.00 97.19 352 ALA A C 1
ATOM 2825 O O . ALA A 1 352 ? -15.212 21.887 13.050 1.00 97.19 352 ALA A O 1
ATOM 2826 N N . LEU A 1 353 ? -17.373 21.455 13.466 1.00 97.69 353 LEU A N 1
ATOM 2827 C CA . LEU A 1 353 ? -17.296 21.654 14.921 1.00 97.69 353 LEU A CA 1
ATOM 2828 C C . LEU A 1 353 ? -16.515 20.532 15.610 1.00 97.69 353 LEU A C 1
ATOM 2830 O O . LEU A 1 353 ? -15.668 20.824 16.453 1.00 97.69 353 LEU A O 1
ATOM 2834 N N . TYR A 1 354 ? -16.749 19.270 15.233 1.00 98.38 354 TYR A N 1
ATOM 2835 C CA . TYR A 1 354 ? -16.001 18.138 15.789 1.00 98.38 354 TYR A CA 1
ATOM 2836 C C . TYR A 1 354 ? -14.500 18.298 15.529 1.00 98.38 354 TYR A C 1
ATOM 2838 O O . TYR A 1 354 ? -13.687 18.268 16.454 1.00 98.38 354 TYR A O 1
ATOM 2846 N N . HIS A 1 355 ? -14.128 18.536 14.271 1.00 98.44 355 HIS A N 1
ATOM 2847 C CA . HIS A 1 355 ? -12.727 18.703 13.900 1.00 98.44 355 HIS A CA 1
ATOM 2848 C C . HIS A 1 355 ? -12.121 19.999 14.454 1.00 98.44 355 HIS A C 1
ATOM 2850 O O . HIS A 1 355 ? -10.917 20.034 14.717 1.00 98.44 355 HIS A O 1
ATOM 2856 N N . LEU A 1 356 ? -12.927 21.045 14.683 1.00 98.69 356 LEU A N 1
ATOM 2857 C CA . LEU A 1 356 ? -12.481 22.249 15.386 1.00 98.69 356 LEU A CA 1
ATOM 2858 C C . LEU A 1 356 ? -12.137 21.917 16.842 1.00 98.69 356 LEU A C 1
ATOM 2860 O O . LEU A 1 356 ? -11.082 22.323 17.319 1.00 98.69 356 LEU A O 1
ATOM 2864 N N . GLY A 1 357 ? -12.972 21.127 17.522 1.00 98.62 357 GLY A N 1
ATOM 2865 C CA . GLY A 1 357 ? -12.689 20.623 18.867 1.00 98.62 357 GLY A CA 1
ATOM 2866 C C . GLY A 1 357 ? -11.372 19.845 18.934 1.00 98.62 357 GLY A C 1
ATOM 2867 O O . GLY A 1 357 ? -10.569 20.082 19.836 1.00 98.62 357 GLY A O 1
ATOM 2868 N N . VAL A 1 358 ? -11.094 18.992 17.940 1.00 98.44 358 VAL A N 1
ATOM 2869 C CA . VAL A 1 358 ? -9.810 18.271 17.823 1.00 98.44 358 VAL A CA 1
ATOM 2870 C C . VAL A 1 358 ? -8.630 19.246 17.712 1.00 98.44 358 VAL A C 1
ATOM 2872 O O . VAL A 1 358 ? -7.666 19.123 18.470 1.00 98.44 358 VAL A O 1
ATOM 2875 N N . ALA A 1 359 ? -8.721 20.247 16.830 1.00 98.62 359 ALA A N 1
ATOM 2876 C CA . ALA A 1 359 ? -7.673 21.254 16.645 1.00 98.62 359 ALA A CA 1
ATOM 2877 C C . ALA A 1 359 ? -7.421 22.074 17.923 1.00 98.62 359 ALA A C 1
ATOM 2879 O O . ALA A 1 359 ? -6.276 22.303 18.316 1.00 98.62 359 ALA A O 1
ATOM 2880 N N . LEU A 1 360 ? -8.494 22.500 18.596 1.00 98.69 360 LEU A N 1
ATOM 2881 C CA . LEU A 1 360 ? -8.434 23.278 19.835 1.00 98.69 360 LEU A CA 1
ATOM 2882 C C . LEU A 1 360 ? -7.843 22.460 20.988 1.00 98.69 360 LEU A C 1
ATOM 2884 O O . LEU A 1 360 ? -6.988 22.957 21.724 1.00 98.69 360 LEU A O 1
ATOM 2888 N N . ARG A 1 361 ? -8.241 21.186 21.114 1.00 97.38 361 ARG A N 1
ATOM 2889 C CA . ARG A 1 361 ? -7.695 20.260 22.115 1.00 97.38 361 ARG A CA 1
ATOM 2890 C C . ARG A 1 361 ? -6.189 20.090 21.933 1.00 97.38 361 ARG A C 1
ATOM 2892 O O . ARG A 1 361 ? -5.457 20.159 22.919 1.00 97.38 361 ARG A O 1
ATOM 2899 N N . ALA A 1 362 ? -5.727 19.898 20.699 1.00 96.25 362 ALA A N 1
ATOM 2900 C CA . ALA A 1 362 ? -4.309 19.728 20.401 1.00 96.25 362 ALA A CA 1
ATOM 2901 C C . ALA A 1 362 ? -3.472 20.992 20.683 1.00 96.25 362 ALA A C 1
ATOM 2903 O O . ALA A 1 362 ? -2.309 20.886 21.061 1.00 96.25 362 ALA A O 1
ATOM 2904 N N . GLN A 1 363 ? -4.082 22.177 20.584 1.00 96.75 363 GLN A N 1
ATOM 2905 C CA . GLN A 1 363 ? -3.498 23.459 21.004 1.00 96.75 363 GLN A CA 1
ATOM 2906 C C . GLN A 1 363 ? -3.630 23.734 22.515 1.00 96.75 363 GLN A C 1
ATOM 2908 O O . GLN A 1 363 ? -3.317 24.832 22.973 1.00 96.75 363 GLN A O 1
ATOM 2913 N N . ASN A 1 364 ? -4.125 22.772 23.303 1.00 94.56 364 ASN A N 1
ATOM 2914 C CA . ASN A 1 364 ? -4.399 22.913 24.736 1.00 94.56 364 ASN A CA 1
ATOM 2915 C C . ASN A 1 364 ? -5.440 24.008 25.087 1.00 94.56 364 ASN A C 1
ATOM 2917 O O . ASN A 1 364 ? -5.531 24.441 26.236 1.00 94.56 364 ASN A O 1
ATOM 2921 N N . LYS A 1 365 ? -6.279 24.424 24.127 1.00 97.75 365 LYS A N 1
ATOM 2922 C CA . LYS A 1 365 ? -7.432 25.323 24.332 1.00 97.75 365 LYS A CA 1
ATOM 2923 C C . LYS A 1 365 ? -8.643 24.507 24.800 1.00 97.75 365 LYS A C 1
ATOM 2925 O O . LYS A 1 365 ? -9.624 24.339 24.077 1.00 97.75 365 LYS A O 1
ATOM 2930 N N . LEU A 1 366 ? -8.531 23.915 25.990 1.00 96.19 366 LEU A N 1
ATOM 2931 C CA . LEU A 1 366 ? -9.420 22.831 26.428 1.00 96.19 366 LEU A CA 1
ATOM 2932 C C . LEU A 1 366 ? -10.882 23.253 26.621 1.00 96.19 366 LEU A C 1
ATOM 2934 O O . LEU A 1 366 ? -11.767 22.456 26.326 1.00 96.19 366 LEU A O 1
ATOM 2938 N N . ASP A 1 367 ? -11.151 24.472 27.090 1.00 96.69 367 ASP A N 1
ATOM 2939 C CA . ASP A 1 367 ? -12.531 24.931 27.300 1.00 96.69 367 ASP A CA 1
ATOM 2940 C C . ASP A 1 367 ? -13.237 25.247 25.971 1.00 96.69 367 ASP A C 1
ATOM 2942 O O . ASP A 1 367 ? -14.380 24.834 25.776 1.00 96.69 367 ASP A O 1
ATOM 2946 N N . ASP A 1 368 ? -12.535 25.858 25.010 1.00 98.19 368 ASP A N 1
ATOM 2947 C CA . ASP A 1 368 ? -13.058 26.057 23.651 1.00 98.19 368 ASP A CA 1
ATOM 2948 C C . ASP A 1 368 ? -13.294 24.712 22.945 1.00 98.19 368 ASP A C 1
ATOM 2950 O O . ASP A 1 368 ? -14.290 24.535 22.242 1.00 98.19 368 ASP A O 1
ATOM 2954 N N . ALA A 1 369 ? -12.386 23.746 23.135 1.00 98.56 369 ALA A N 1
ATOM 2955 C CA . ALA A 1 369 ? -12.549 22.396 22.603 1.00 98.56 369 ALA A CA 1
ATOM 2956 C C . ALA A 1 369 ? -13.791 21.711 23.190 1.00 98.56 369 ALA A C 1
ATOM 2958 O O . ALA A 1 369 ? -14.560 21.090 22.459 1.00 98.56 369 ALA A O 1
ATOM 2959 N N . TYR A 1 370 ? -14.003 21.856 24.499 1.00 98.38 370 TYR A N 1
ATOM 2960 C CA . TYR A 1 370 ? -15.155 21.307 25.207 1.00 98.38 370 TYR A CA 1
ATOM 2961 C C . TYR A 1 370 ? -16.481 21.888 24.683 1.00 98.38 370 TYR A C 1
ATOM 2963 O O . TYR A 1 370 ? -17.413 21.124 24.429 1.00 98.38 370 TYR A O 1
ATOM 2971 N N . ASP A 1 371 ? -16.561 23.204 24.439 1.00 97.38 371 ASP A N 1
ATOM 2972 C CA . ASP A 1 371 ? -17.729 23.830 23.789 1.00 97.38 371 ASP A CA 1
ATOM 2973 C C . ASP A 1 371 ? -17.950 23.289 22.368 1.00 97.38 371 ASP A C 1
ATOM 2975 O O . ASP A 1 371 ? -19.054 22.856 22.022 1.00 97.38 371 ASP A O 1
ATOM 2979 N N . ALA A 1 372 ? -16.892 23.256 21.553 1.00 97.81 372 ALA A N 1
ATOM 2980 C CA . ALA A 1 372 ? -16.969 22.783 20.176 1.00 97.81 372 ALA A CA 1
ATOM 2981 C C . ALA A 1 372 ? -17.449 21.325 20.096 1.00 97.81 372 ALA A C 1
ATOM 2983 O O . ALA A 1 372 ? -18.325 21.016 19.284 1.00 97.81 372 ALA A O 1
ATOM 2984 N N . PHE A 1 373 ? -16.947 20.443 20.968 1.00 98.56 373 PHE A N 1
ATOM 2985 C CA . PHE A 1 373 ? -17.405 19.058 21.033 1.00 98.56 373 PHE A CA 1
ATOM 2986 C C . PHE A 1 373 ? -18.867 18.955 21.464 1.00 98.56 373 PHE A C 1
ATOM 2988 O O . PHE A 1 373 ? -19.623 18.265 20.790 1.00 98.56 373 PHE A O 1
ATOM 2995 N N . TYR A 1 374 ? -19.315 19.671 22.501 1.00 97.75 374 TYR A N 1
ATOM 2996 C CA . TYR A 1 374 ? -20.734 19.650 22.890 1.00 97.75 374 TYR A CA 1
ATOM 2997 C C . TYR A 1 374 ? -21.665 20.132 21.782 1.00 97.75 374 TYR A C 1
ATOM 2999 O O . TYR A 1 374 ? -22.757 19.599 21.617 1.00 97.75 374 TYR A O 1
ATOM 3007 N N . ARG A 1 375 ? -21.246 21.126 21.001 1.00 95.94 375 ARG A N 1
ATOM 3008 C CA . ARG A 1 375 ? -22.016 21.575 19.836 1.00 95.94 375 ARG A CA 1
ATOM 3009 C C . ARG A 1 375 ? -21.974 20.554 18.703 1.00 95.94 375 ARG A C 1
ATOM 3011 O O . ARG A 1 375 ? -22.938 20.443 17.952 1.00 95.94 375 ARG A O 1
ATOM 3018 N N . ALA A 1 376 ? -20.892 19.785 18.593 1.00 97.12 376 ALA A N 1
ATOM 3019 C CA . ALA A 1 376 ? -20.794 18.699 17.631 1.00 97.12 376 ALA A CA 1
ATOM 3020 C C . ALA A 1 376 ? -21.752 17.537 17.936 1.00 97.12 376 ALA A C 1
ATOM 3022 O O . ALA A 1 376 ? -22.224 16.897 16.996 1.00 97.12 376 ALA A O 1
ATOM 3023 N N . THR A 1 377 ? -22.114 17.304 19.207 1.00 96.62 377 THR A N 1
ATOM 3024 C CA . THR A 1 377 ? -23.014 16.197 19.589 1.00 96.62 377 THR A CA 1
ATOM 3025 C C . THR A 1 377 ? -24.448 16.335 19.072 1.00 96.62 377 THR A C 1
ATOM 3027 O O . THR A 1 377 ? -25.234 15.389 19.179 1.00 96.62 377 THR A O 1
ATOM 3030 N N . TRP A 1 378 ? -24.805 17.501 18.524 1.00 92.69 378 TRP A N 1
ATOM 3031 C CA . TRP A 1 378 ? -26.138 17.782 17.989 1.00 92.69 378 TRP A CA 1
ATOM 3032 C C . TRP A 1 378 ? -26.417 17.068 16.658 1.00 92.69 378 TRP A C 1
ATOM 3034 O O . TRP A 1 378 ? -27.582 16.917 16.297 1.00 92.69 378 TRP A O 1
ATOM 3044 N N . ASP A 1 379 ? -25.376 16.603 15.961 1.00 92.56 379 ASP A N 1
ATOM 3045 C CA . ASP A 1 379 ? -25.483 15.719 14.797 1.00 92.56 379 ASP A CA 1
ATOM 3046 C C . ASP A 1 379 ? -25.270 14.264 15.228 1.00 92.56 379 ASP A C 1
ATOM 3048 O O . ASP A 1 379 ? -24.287 13.929 15.894 1.00 92.56 379 ASP A O 1
ATOM 3052 N N . TYR A 1 380 ? -26.160 13.378 14.783 1.00 93.50 380 TYR A N 1
ATOM 3053 C CA . TYR A 1 380 ? -26.047 11.941 15.005 1.00 93.50 380 TYR A CA 1
ATOM 3054 C C . TYR A 1 380 ? -24.699 11.381 14.525 1.00 93.50 380 TYR A C 1
ATOM 3056 O O . TYR A 1 380 ? -24.117 10.533 15.202 1.00 93.50 380 TYR A O 1
ATOM 3064 N N . ALA A 1 381 ? -24.173 11.876 13.397 1.00 92.69 381 ALA A N 1
ATOM 3065 C CA . ALA A 1 381 ? -22.932 11.371 12.810 1.00 92.69 381 ALA A CA 1
ATOM 3066 C C . ALA A 1 381 ? -21.685 11.620 13.675 1.00 92.69 381 ALA A C 1
ATOM 3068 O O . ALA A 1 381 ? -20.724 10.860 13.564 1.00 92.69 381 ALA A O 1
ATOM 3069 N N . PHE A 1 382 ? -21.699 12.654 14.521 1.00 95.75 382 PHE A N 1
ATOM 3070 C CA . PHE A 1 382 ? -20.584 13.011 15.404 1.00 95.75 382 PHE A CA 1
ATOM 3071 C C . PHE A 1 382 ? -20.917 12.858 16.890 1.00 95.75 382 PHE A C 1
ATOM 3073 O O . PHE A 1 382 ? -20.023 13.004 17.718 1.00 95.75 382 PHE A O 1
ATOM 3080 N N . HIS A 1 383 ? -22.158 12.508 17.242 1.00 96.44 383 HIS A N 1
ATOM 3081 C CA . HIS A 1 383 ? -22.613 12.324 18.619 1.00 96.44 383 HIS A CA 1
ATOM 3082 C C . HIS A 1 383 ? -21.700 11.397 19.426 1.00 96.44 383 HIS A C 1
ATOM 3084 O O . HIS A 1 383 ? -21.182 11.796 20.467 1.00 96.44 383 HIS A O 1
ATOM 3090 N N . SER A 1 384 ? -21.460 10.184 18.918 1.00 97.19 384 SER A N 1
ATOM 3091 C CA . SER A 1 384 ? -20.641 9.186 19.611 1.00 97.19 384 SER A CA 1
ATOM 3092 C C . SER A 1 384 ? -19.199 9.669 19.802 1.00 97.19 384 SER A C 1
ATOM 3094 O O . SER A 1 384 ? -18.705 9.721 20.931 1.00 97.19 384 SER A O 1
ATOM 3096 N N . ALA A 1 385 ? -18.559 10.117 18.719 1.00 97.69 385 ALA A N 1
ATOM 3097 C CA . ALA A 1 385 ? -17.178 10.587 18.741 1.00 97.69 385 ALA A CA 1
ATOM 3098 C C . ALA A 1 385 ? -16.982 11.830 19.625 1.00 97.69 385 ALA A C 1
ATOM 3100 O O . ALA A 1 385 ? -16.030 11.901 20.396 1.00 97.69 385 ALA A O 1
ATOM 3101 N N . ALA A 1 386 ? -17.881 12.812 19.551 1.00 98.38 386 ALA A N 1
ATOM 3102 C CA . ALA A 1 386 ? -17.778 14.036 20.338 1.00 98.38 386 ALA A CA 1
ATOM 3103 C C . ALA A 1 386 ? -17.971 13.771 21.839 1.00 98.38 386 ALA A C 1
ATOM 3105 O O . ALA A 1 386 ? -17.201 14.284 22.649 1.00 98.38 386 ALA A O 1
ATOM 3106 N N . TYR A 1 387 ? -18.937 12.929 22.223 1.00 98.75 387 TYR A N 1
ATOM 3107 C CA . TYR A 1 387 ? -19.112 12.547 23.626 1.00 98.75 387 TYR A CA 1
ATOM 3108 C C . TYR A 1 387 ? -17.953 11.710 24.174 1.00 98.75 387 TYR A C 1
ATOM 3110 O O . TYR A 1 387 ? -17.604 11.872 25.342 1.00 98.75 387 TYR A O 1
ATOM 3118 N N . TYR A 1 388 ? -17.308 10.886 23.343 1.00 98.69 388 TYR A N 1
ATOM 3119 C CA . TYR A 1 388 ? -16.071 10.204 23.725 1.00 98.69 388 TYR A CA 1
ATOM 3120 C C . TYR A 1 388 ? -14.963 11.219 24.063 1.00 98.69 388 TYR A C 1
ATOM 3122 O O . TYR A 1 388 ? -14.371 11.162 25.139 1.00 98.69 388 TYR A O 1
ATOM 3130 N N . GLN A 1 389 ? -14.741 12.214 23.194 1.00 98.50 389 GLN A N 1
ATOM 3131 C CA . GLN A 1 389 ? -13.753 13.280 23.425 1.00 98.50 389 GLN A CA 1
ATOM 3132 C C . GLN A 1 389 ? -14.061 14.090 24.697 1.00 98.50 389 GLN A C 1
ATOM 3134 O O . GLN A 1 389 ? -13.152 14.427 25.457 1.00 98.50 389 GLN A O 1
ATOM 3139 N N . LEU A 1 390 ? -15.341 14.384 24.953 1.00 98.81 390 LEU A N 1
ATOM 3140 C CA . LEU A 1 390 ? -15.790 15.056 26.174 1.00 98.81 390 LEU A CA 1
ATOM 3141 C C . LEU A 1 390 ? -15.494 14.227 27.430 1.00 98.81 390 LEU A C 1
ATOM 3143 O O . LEU A 1 390 ? -14.959 14.780 28.391 1.00 98.81 390 LEU A O 1
ATOM 3147 N N . ALA A 1 391 ? -15.775 12.920 27.399 1.00 98.75 391 ALA A N 1
ATOM 3148 C CA . ALA A 1 391 ? -15.502 12.018 28.514 1.00 98.75 391 ALA A CA 1
ATOM 3149 C C . ALA A 1 391 ? -14.008 11.995 28.870 1.00 98.75 391 ALA A C 1
ATOM 3151 O O . ALA A 1 391 ? -13.665 12.141 30.042 1.00 98.75 391 ALA A O 1
ATOM 3152 N N . GLU A 1 392 ? -13.112 11.921 27.877 1.00 98.38 392 GLU A N 1
ATOM 3153 C CA . GLU A 1 392 ? -11.664 12.011 28.116 1.00 98.38 392 GLU A CA 1
ATOM 3154 C C . GLU A 1 392 ? -11.268 13.347 28.776 1.00 98.38 392 GLU A C 1
ATOM 3156 O O . GLU A 1 392 ? -10.490 13.369 29.734 1.00 98.38 392 GLU A O 1
ATOM 3161 N N . LEU A 1 393 ? -11.824 14.476 28.314 1.00 98.19 393 LEU A N 1
ATOM 3162 C CA . LEU A 1 393 ? -11.562 15.791 28.913 1.00 98.19 393 LEU A CA 1
ATOM 3163 C C . LEU A 1 393 ? -12.084 15.891 30.355 1.00 98.19 393 LEU A C 1
ATOM 3165 O O . LEU A 1 393 ? -11.406 16.466 31.212 1.00 98.19 393 LEU A O 1
ATOM 3169 N N . SER A 1 394 ? -13.254 15.322 30.648 1.00 98.62 394 SER A N 1
ATOM 3170 C CA . SER A 1 394 ? -13.799 15.263 32.007 1.00 98.62 394 SER A CA 1
ATOM 3171 C C . SER A 1 394 ? -12.994 14.324 32.912 1.00 98.62 394 SER A C 1
ATOM 3173 O O . SER A 1 394 ? -12.750 14.685 34.066 1.00 98.62 394 SER A O 1
ATOM 3175 N N . CYS A 1 395 ? -12.468 13.203 32.397 1.00 98.44 395 CYS A N 1
ATOM 3176 C CA . CYS A 1 395 ? -11.493 12.366 33.110 1.00 98.44 395 CYS A CA 1
ATOM 3177 C C . CYS A 1 395 ? -10.243 13.160 33.499 1.00 98.44 395 CYS A C 1
ATOM 3179 O O . CYS A 1 395 ? -9.855 13.139 34.667 1.00 98.44 395 CYS A O 1
ATOM 3181 N N . ARG A 1 396 ? -9.674 13.949 32.574 1.00 95.44 396 ARG A N 1
ATOM 3182 C CA . ARG A 1 396 ? -8.505 14.805 32.861 1.00 95.44 396 ARG A CA 1
ATOM 3183 C C . ARG A 1 396 ? -8.773 15.846 33.949 1.00 95.44 396 ARG A C 1
ATOM 3185 O O . ARG A 1 396 ? -7.851 16.225 34.666 1.00 95.44 396 ARG A O 1
ATOM 3192 N N . LYS A 1 397 ? -10.021 16.313 34.073 1.00 95.88 397 LYS A N 1
ATOM 3193 C CA . LYS A 1 397 ? -10.471 17.237 35.131 1.00 95.88 397 LYS A CA 1
ATOM 3194 C C . LYS A 1 397 ? -10.836 16.518 36.445 1.00 95.88 397 LYS A C 1
ATOM 3196 O O . LYS A 1 397 ? -11.200 17.190 37.406 1.00 95.88 397 LYS A O 1
ATOM 3201 N N . GLY A 1 398 ? -10.764 15.183 36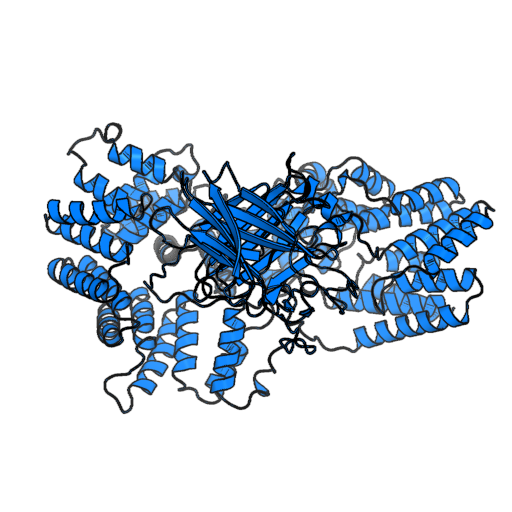.501 1.00 96.50 398 GLY A N 1
ATOM 3202 C CA . GLY A 1 398 ? -11.174 14.371 37.655 1.00 96.50 398 GLY A CA 1
ATOM 3203 C C . GLY A 1 398 ? -12.691 14.301 37.874 1.00 96.50 398 GLY A C 1
ATOM 3204 O O . GLY A 1 398 ? -13.141 13.929 38.954 1.00 96.50 398 GLY A O 1
ATOM 3205 N N . GLN A 1 399 ? -13.491 14.680 36.874 1.00 98.19 399 GLN A N 1
ATOM 3206 C CA . GLN A 1 399 ? -14.955 14.745 36.938 1.00 98.19 399 GLN A CA 1
ATOM 3207 C C . GLN A 1 399 ? -15.568 13.414 36.480 1.00 98.19 399 GLN A C 1
ATOM 3209 O O . GLN A 1 399 ? -16.153 13.327 35.399 1.00 98.19 399 GLN A O 1
ATOM 3214 N N . PHE A 1 400 ? -15.386 12.354 37.270 1.00 98.50 400 PHE A N 1
ATOM 3215 C CA . PHE A 1 400 ? -15.719 10.989 36.849 1.00 98.50 400 PHE A CA 1
ATOM 3216 C C . PHE A 1 400 ? -17.220 10.731 36.680 1.00 98.50 400 PHE A C 1
ATOM 3218 O O . PHE A 1 400 ? -17.598 9.976 35.789 1.00 98.50 400 PHE A O 1
ATOM 3225 N N . GLU A 1 401 ? -18.081 11.373 37.470 1.00 98.56 401 GLU A N 1
ATOM 3226 C CA . GLU A 1 401 ? -19.535 11.298 37.295 1.00 98.56 401 GLU A CA 1
ATOM 3227 C C . GLU A 1 401 ? -19.955 11.865 35.934 1.00 98.56 401 GLU A C 1
ATOM 3229 O O . GLU A 1 401 ? -20.641 11.188 35.172 1.00 98.56 401 GLU A O 1
ATOM 3234 N N . THR A 1 402 ? -19.471 13.062 35.592 1.00 98.75 402 THR A N 1
ATOM 3235 C CA . THR A 1 402 ? -19.727 13.696 34.291 1.00 98.75 402 THR A CA 1
ATOM 3236 C C . THR A 1 402 ? -19.161 12.862 33.144 1.00 98.75 402 THR A C 1
ATOM 3238 O O . THR A 1 402 ? -19.836 12.662 32.138 1.00 98.75 402 THR A O 1
ATOM 3241 N N . ALA A 1 403 ? -17.941 12.338 33.299 1.00 98.81 403 ALA A N 1
ATOM 3242 C CA . ALA A 1 403 ? -17.323 11.482 32.292 1.00 98.81 403 ALA A CA 1
ATOM 3243 C C . ALA A 1 403 ? -18.138 10.198 32.060 1.00 98.81 403 ALA A C 1
ATOM 3245 O O . ALA A 1 403 ? -18.290 9.767 30.918 1.00 98.81 403 ALA A O 1
ATOM 3246 N N . LEU A 1 404 ? -18.702 9.609 33.124 1.00 98.88 404 LEU A N 1
ATOM 3247 C CA . LEU A 1 404 ? -19.575 8.440 33.024 1.00 98.88 404 LEU A CA 1
ATOM 3248 C C . LEU A 1 404 ? -20.873 8.763 32.264 1.00 98.88 404 LEU A C 1
ATOM 3250 O O . LEU A 1 404 ? -21.288 7.987 31.408 1.00 98.88 404 LEU A O 1
ATOM 3254 N N . GLU A 1 405 ? -21.493 9.914 32.530 1.00 98.75 405 GLU A N 1
ATOM 3255 C CA . GLU A 1 405 ? -22.676 10.362 31.783 1.00 98.75 405 GLU A CA 1
ATOM 3256 C C . GLU A 1 405 ? -22.358 10.593 30.299 1.00 98.75 405 GLU A C 1
ATOM 3258 O O . GLU A 1 405 ? -23.111 10.169 29.421 1.00 98.75 405 GLU A O 1
ATOM 3263 N N . GLN A 1 406 ? -21.223 11.229 30.003 1.00 98.81 406 GLN A N 1
ATOM 3264 C CA . GLN A 1 406 ? -20.786 11.507 28.635 1.00 98.81 406 GLN A CA 1
ATOM 3265 C C . GLN A 1 406 ? -20.457 10.228 27.867 1.00 98.81 406 GLN A C 1
ATOM 3267 O O . GLN A 1 406 ? -20.908 10.072 26.735 1.00 98.81 406 GLN A O 1
ATOM 3272 N N . ILE A 1 407 ? -19.728 9.284 28.465 1.00 98.69 407 ILE A N 1
ATOM 3273 C CA . ILE A 1 407 ? -19.418 8.023 27.782 1.00 98.69 407 ILE A CA 1
ATOM 3274 C C . ILE A 1 407 ? -20.679 7.170 27.576 1.00 98.69 407 ILE A C 1
ATOM 3276 O O . ILE A 1 407 ? -20.802 6.486 26.561 1.00 98.69 407 ILE A O 1
ATOM 3280 N N . ASP A 1 408 ? -21.668 7.275 28.470 1.00 98.69 408 ASP A N 1
ATOM 3281 C CA . ASP A 1 408 ? -22.987 6.669 28.272 1.00 98.69 408 ASP A CA 1
ATOM 3282 C C . ASP A 1 408 ? -23.745 7.301 27.095 1.00 98.69 408 ASP A C 1
ATOM 3284 O O . ASP A 1 408 ? -24.368 6.576 26.317 1.00 98.69 408 ASP A O 1
ATOM 3288 N N . GLN A 1 409 ? -23.651 8.624 26.903 1.00 98.56 409 GLN A N 1
ATOM 3289 C CA . GLN A 1 409 ? -24.176 9.274 25.695 1.00 98.56 409 GLN A CA 1
ATOM 3290 C C . GLN A 1 409 ? -23.430 8.820 24.436 1.00 98.56 409 GLN A C 1
ATOM 3292 O O . GLN A 1 409 ? -24.073 8.495 23.439 1.00 98.56 409 GLN A O 1
ATOM 3297 N N . SER A 1 410 ? -22.099 8.703 24.488 1.00 98.44 410 SER A N 1
ATOM 3298 C CA . SER A 1 410 ? -21.303 8.206 23.358 1.00 98.44 410 SER A CA 1
ATOM 3299 C C . SER A 1 410 ? -21.772 6.822 22.886 1.00 98.44 410 SER A C 1
ATOM 3301 O O . SER A 1 410 ? -21.977 6.595 21.689 1.00 98.44 410 SER A O 1
ATOM 3303 N N . LEU A 1 411 ? -22.021 5.919 23.838 1.00 97.94 411 LEU A N 1
ATOM 3304 C CA . LEU A 1 411 ? -22.497 4.556 23.592 1.00 97.94 411 LEU A CA 1
ATOM 3305 C C . LEU A 1 411 ? -23.985 4.483 23.213 1.00 97.94 411 LEU A C 1
ATOM 3307 O O . LEU A 1 411 ? -24.428 3.453 22.702 1.00 97.94 411 LEU A O 1
ATOM 3311 N N . SER A 1 412 ? -24.761 5.549 23.432 1.00 96.94 412 SER A N 1
ATOM 3312 C CA . SER A 1 412 ? -26.201 5.569 23.140 1.00 96.94 412 SER A CA 1
ATOM 3313 C C . SER A 1 412 ? -26.510 5.494 21.640 1.00 96.94 412 SER A C 1
ATOM 3315 O O . SER A 1 412 ? -27.523 4.910 21.252 1.00 96.94 412 SER A O 1
ATOM 3317 N N . THR A 1 413 ? -25.621 6.024 20.791 1.00 94.50 413 THR A N 1
ATOM 3318 C CA . THR A 1 413 ? -25.734 5.945 19.325 1.00 94.50 413 THR A CA 1
ATOM 3319 C C . THR A 1 413 ? -24.765 4.944 18.699 1.00 94.50 413 THR A C 1
ATOM 3321 O O . THR A 1 413 ? -24.919 4.613 17.525 1.00 94.50 413 THR A O 1
ATOM 3324 N N . ASN A 1 414 ? -23.810 4.418 19.473 1.00 93.94 414 ASN A N 1
ATOM 3325 C CA . ASN A 1 414 ? -22.830 3.440 19.012 1.00 93.94 414 ASN A CA 1
ATOM 3326 C C . ASN A 1 414 ? -22.408 2.474 20.130 1.00 93.94 414 ASN A C 1
ATOM 3328 O O . ASN A 1 414 ? -21.310 2.541 20.680 1.00 93.94 414 ASN A O 1
ATOM 3332 N N . SER A 1 415 ? -23.281 1.526 20.457 1.00 94.69 415 SER A N 1
ATOM 3333 C CA . SER A 1 415 ? -23.029 0.568 21.540 1.00 94.69 415 SER A CA 1
ATOM 3334 C C . SER A 1 415 ? -21.927 -0.454 21.230 1.00 94.69 415 SER A C 1
ATOM 3336 O O . SER A 1 415 ? -21.590 -1.258 22.098 1.00 94.69 415 SER A O 1
ATOM 3338 N N . GLN A 1 416 ? -21.428 -0.490 19.987 1.00 93.56 416 GLN A N 1
ATOM 3339 C CA . GLN A 1 416 ? -20.415 -1.444 19.534 1.00 93.56 416 GLN A CA 1
ATOM 3340 C C . GLN A 1 416 ? -18.986 -0.891 19.591 1.00 93.56 416 GLN A C 1
ATOM 3342 O O . GLN A 1 416 ? -18.049 -1.660 19.392 1.00 93.56 416 GLN A O 1
ATOM 3347 N N . ASP A 1 417 ? -18.786 0.385 19.914 1.00 95.75 417 ASP A N 1
ATOM 3348 C CA . ASP A 1 417 ? -17.447 0.944 20.112 1.00 95.75 417 ASP A CA 1
ATOM 3349 C C . ASP A 1 417 ? -16.774 0.283 21.330 1.00 95.75 417 ASP A C 1
ATOM 3351 O O . ASP A 1 417 ? -17.252 0.426 22.460 1.00 95.75 417 ASP A O 1
ATOM 3355 N N . SER A 1 418 ? -15.718 -0.512 21.113 1.00 95.19 418 SER A N 1
ATOM 3356 C CA . SER A 1 418 ? -14.981 -1.148 22.213 1.00 95.19 418 SER A CA 1
ATOM 3357 C C . SER A 1 418 ? -14.190 -0.121 23.018 1.00 95.19 418 SER A C 1
ATOM 3359 O O . SER A 1 418 ? -14.324 -0.115 24.238 1.00 95.19 418 SER A O 1
ATOM 3361 N N . LYS A 1 419 ? -13.523 0.846 22.367 1.00 95.69 419 LYS A N 1
ATOM 3362 C CA . LYS A 1 419 ? -12.777 1.914 23.053 1.00 95.69 419 LYS A CA 1
ATOM 3363 C C . LYS A 1 419 ? -13.670 2.712 24.004 1.00 95.69 419 LYS A C 1
ATOM 3365 O O . LYS A 1 419 ? -13.278 2.983 25.139 1.00 95.69 419 LYS A O 1
ATOM 3370 N N . ALA A 1 420 ? -14.894 3.054 23.595 1.00 98.12 420 ALA A N 1
ATOM 3371 C CA . ALA A 1 420 ? -15.836 3.741 24.483 1.00 98.12 420 ALA A CA 1
ATOM 3372 C C . ALA A 1 420 ? -16.300 2.856 25.659 1.00 98.12 420 ALA A C 1
ATOM 3374 O O . ALA A 1 420 ? -16.446 3.334 26.789 1.00 98.12 420 ALA A O 1
ATOM 3375 N N . ARG A 1 421 ? -16.503 1.552 25.423 1.00 98.44 421 ARG A N 1
ATOM 3376 C CA . ARG A 1 421 ? -16.824 0.578 26.481 1.00 98.44 421 ARG A CA 1
ATOM 3377 C C . ARG A 1 421 ? -15.666 0.416 27.469 1.00 98.44 421 ARG A C 1
ATOM 3379 O O . ARG A 1 421 ? -15.913 0.360 28.676 1.00 98.44 421 ARG A O 1
ATOM 3386 N N . ASP A 1 422 ? -14.431 0.412 26.992 1.00 98.25 422 ASP A N 1
ATOM 3387 C CA . ASP A 1 422 ? -13.249 0.313 27.840 1.00 98.25 422 ASP A CA 1
ATOM 3388 C C . ASP A 1 422 ? -13.027 1.579 28.651 1.00 98.25 422 ASP A C 1
ATOM 3390 O O . ASP A 1 422 ? -12.862 1.483 29.866 1.00 98.25 422 ASP A O 1
ATOM 3394 N N . LEU A 1 423 ? -13.148 2.765 28.046 1.00 98.56 423 LEU A N 1
ATOM 3395 C CA . LEU A 1 423 ? -13.089 4.027 28.785 1.00 98.56 423 LEU A CA 1
ATOM 3396 C C . LEU A 1 423 ? -14.154 4.075 29.890 1.00 98.56 423 LEU A C 1
ATOM 3398 O O . LEU A 1 423 ? -13.865 4.466 31.023 1.00 98.56 423 LEU A O 1
ATOM 3402 N N . LYS A 1 424 ? -15.371 3.586 29.620 1.00 98.75 424 LYS A N 1
ATOM 3403 C CA . LYS A 1 424 ? -16.398 3.430 30.659 1.00 98.75 424 LYS A CA 1
ATOM 3404 C C . LYS A 1 424 ? -15.935 2.508 31.792 1.00 98.75 424 LYS A C 1
ATOM 3406 O O . LYS A 1 424 ? -16.170 2.818 32.962 1.00 98.75 424 LYS A O 1
ATOM 3411 N N . ALA A 1 425 ? -15.282 1.388 31.485 1.00 98.56 425 ALA A N 1
ATOM 3412 C CA . ALA A 1 425 ? -14.735 0.494 32.503 1.00 98.56 425 ALA A CA 1
ATOM 3413 C C . ALA A 1 425 ? -13.603 1.149 33.317 1.00 98.56 425 ALA A C 1
ATOM 3415 O O . ALA A 1 425 ? -13.602 1.009 34.544 1.00 98.56 425 ALA A O 1
ATOM 3416 N N . VAL A 1 426 ? -12.714 1.912 32.668 1.00 98.44 426 VAL A N 1
ATOM 3417 C CA . VAL A 1 426 ? -11.659 2.707 33.320 1.00 98.44 426 VAL A CA 1
ATOM 3418 C C . VAL A 1 426 ? -12.287 3.707 34.299 1.00 98.44 426 VAL A C 1
ATOM 3420 O O . VAL A 1 426 ? -11.959 3.700 35.486 1.00 98.44 426 VAL A O 1
ATOM 3423 N N . ILE A 1 427 ? -13.263 4.508 33.848 1.00 98.75 427 ILE A N 1
ATOM 3424 C CA . ILE A 1 427 ? -13.991 5.477 34.688 1.00 98.75 427 ILE A CA 1
ATOM 3425 C C . ILE A 1 427 ? -14.612 4.776 35.903 1.00 98.75 427 ILE A C 1
ATOM 3427 O O . ILE A 1 427 ? -14.423 5.206 37.041 1.00 98.75 427 ILE A O 1
ATOM 3431 N N . LEU A 1 428 ? -15.300 3.650 35.693 1.00 98.62 428 LEU A N 1
ATOM 3432 C CA . LEU A 1 428 ? -15.919 2.882 36.776 1.00 98.62 428 LEU A CA 1
ATOM 3433 C C . LEU A 1 428 ? -14.895 2.326 37.776 1.00 98.62 428 LEU A C 1
ATOM 3435 O O . LEU A 1 428 ? -15.207 2.259 38.966 1.00 98.62 428 LEU A O 1
ATOM 3439 N N . ARG A 1 429 ? -13.688 1.941 37.340 1.00 97.44 429 ARG A N 1
ATOM 3440 C CA . ARG A 1 429 ? -12.604 1.556 38.257 1.00 97.44 429 ARG A CA 1
ATOM 3441 C C . ARG A 1 429 ? -12.172 2.743 39.120 1.00 97.44 429 ARG A C 1
ATOM 3443 O O . ARG A 1 429 ? -12.059 2.574 40.332 1.00 97.44 429 ARG A O 1
ATOM 3450 N N . HIS A 1 430 ? -11.982 3.926 38.533 1.00 96.94 430 HIS A N 1
ATOM 3451 C CA . HIS A 1 430 ? -11.622 5.142 39.279 1.00 96.94 430 HIS A CA 1
ATOM 3452 C C . HIS A 1 430 ? -12.729 5.619 40.236 1.00 96.94 430 HIS A C 1
ATOM 3454 O O . HIS A 1 430 ? -12.427 6.227 41.258 1.00 96.94 430 HIS A O 1
ATOM 3460 N N . MET A 1 431 ? -13.992 5.278 39.964 1.00 97.75 431 MET A N 1
ATOM 3461 C CA . MET A 1 431 ? -15.133 5.508 40.863 1.00 97.75 431 MET A CA 1
ATOM 3462 C C . MET A 1 431 ? -15.338 4.405 41.923 1.00 97.75 431 MET A C 1
ATOM 3464 O O . MET A 1 431 ? -16.394 4.366 42.556 1.00 97.75 431 MET A O 1
ATOM 3468 N N . ASP A 1 432 ? -14.397 3.469 42.078 1.00 96.62 432 ASP A N 1
ATOM 3469 C CA . ASP A 1 432 ? -14.500 2.313 42.985 1.00 96.62 432 ASP A CA 1
ATOM 3470 C C . ASP A 1 432 ? -15.742 1.424 42.729 1.00 96.62 432 ASP A C 1
ATOM 3472 O O . ASP A 1 432 ? -16.404 0.908 43.632 1.00 96.62 432 ASP A O 1
ATOM 3476 N N . LYS A 1 433 ? -16.074 1.201 41.447 1.00 97.69 433 LYS A N 1
ATOM 3477 C CA . LYS A 1 433 ? -17.160 0.306 40.989 1.00 97.69 433 LYS A CA 1
ATOM 3478 C C . LYS A 1 433 ? -16.624 -0.927 40.233 1.00 97.69 433 LYS A C 1
ATOM 3480 O O . LYS A 1 433 ? -17.067 -1.217 39.115 1.00 97.69 433 LYS A O 1
ATOM 3485 N N . PRO A 1 434 ? -15.740 -1.750 40.835 1.00 95.56 434 PRO A N 1
ATOM 3486 C CA . PRO A 1 434 ? -15.001 -2.807 40.132 1.00 95.56 434 PRO A CA 1
ATOM 3487 C C . PRO A 1 434 ? -15.883 -3.932 39.569 1.00 95.56 434 PRO A C 1
ATOM 3489 O O . PRO A 1 434 ? -15.529 -4.563 38.575 1.00 95.56 434 PRO A O 1
ATOM 3492 N N . LYS A 1 435 ? -17.049 -4.201 40.177 1.00 96.94 435 LYS A N 1
ATOM 3493 C CA . LYS A 1 435 ? -17.990 -5.218 39.670 1.00 96.94 435 LYS A CA 1
ATOM 3494 C C . LYS A 1 435 ? -18.597 -4.817 38.325 1.00 96.94 435 LYS A C 1
ATOM 3496 O O . LYS A 1 435 ? -18.748 -5.673 37.459 1.00 96.94 435 LYS A O 1
ATOM 3501 N N . GLN A 1 436 ? -18.934 -3.536 38.161 1.00 98.19 436 GLN A N 1
ATOM 3502 C CA . GLN A 1 436 ? -19.516 -3.022 36.921 1.00 98.19 436 GLN A CA 1
ATOM 3503 C C . GLN A 1 436 ? -18.457 -2.977 35.818 1.00 98.19 436 GLN A C 1
ATOM 3505 O O . GLN A 1 436 ? -18.695 -3.517 34.740 1.00 98.19 436 GLN A O 1
ATOM 3510 N N . ALA A 1 437 ? -17.267 -2.449 36.132 1.00 98.19 437 ALA A N 1
ATOM 3511 C CA . ALA A 1 437 ? -16.123 -2.447 35.221 1.00 98.19 437 ALA A CA 1
ATOM 3512 C C . ALA A 1 437 ? -15.819 -3.863 34.700 1.00 98.19 437 ALA A C 1
ATOM 3514 O O . ALA A 1 437 ? -15.806 -4.097 33.495 1.00 98.19 437 ALA A O 1
ATOM 3515 N N . ARG A 1 438 ? -15.706 -4.854 35.597 1.00 97.75 438 ARG A N 1
ATOM 3516 C CA . ARG A 1 438 ? -15.461 -6.257 35.218 1.00 97.75 438 ARG A CA 1
ATOM 3517 C C . ARG A 1 438 ? -16.524 -6.824 34.275 1.00 97.75 438 ARG A C 1
ATOM 3519 O O . ARG A 1 438 ? -16.178 -7.592 33.379 1.00 97.75 438 ARG A O 1
ATOM 3526 N N . GLY A 1 439 ? -17.797 -6.488 34.485 1.00 97.81 439 GLY A N 1
ATOM 3527 C CA . GLY A 1 439 ? -18.892 -6.946 33.628 1.00 97.81 439 GLY A CA 1
ATOM 3528 C C . GLY A 1 439 ? -18.739 -6.464 32.185 1.00 97.81 439 GLY A C 1
ATOM 3529 O O . GLY A 1 439 ? -18.866 -7.266 31.261 1.00 97.81 439 GLY A O 1
ATOM 3530 N N . ILE A 1 440 ? -18.390 -5.186 32.007 1.00 98.19 440 ILE A N 1
ATOM 3531 C CA . ILE A 1 440 ? -18.142 -4.585 30.689 1.00 98.19 440 ILE A CA 1
ATOM 3532 C C . ILE A 1 440 ? -16.939 -5.253 30.021 1.00 98.19 440 ILE A C 1
ATOM 3534 O O . ILE A 1 440 ? -17.079 -5.809 28.933 1.00 98.19 440 ILE A O 1
ATOM 3538 N N . LEU A 1 441 ? -15.802 -5.298 30.720 1.00 97.75 441 LEU A N 1
ATOM 3539 C CA . LEU A 1 441 ? -14.550 -5.865 30.210 1.00 97.75 441 LEU A CA 1
ATOM 3540 C C . LEU A 1 441 ? -14.696 -7.339 29.809 1.00 97.75 441 LEU A C 1
ATOM 3542 O O . LEU A 1 441 ? -14.129 -7.780 28.818 1.00 97.75 441 LEU A O 1
ATOM 3546 N N . THR A 1 442 ? -15.496 -8.117 30.546 1.00 97.44 442 THR A N 1
ATOM 3547 C CA . THR A 1 442 ? -15.771 -9.522 30.194 1.00 97.44 442 THR A CA 1
ATOM 3548 C C . THR A 1 442 ? -16.551 -9.637 28.883 1.00 97.44 442 THR A C 1
ATOM 3550 O O . THR A 1 442 ? -16.323 -10.573 28.120 1.00 97.44 442 THR A O 1
ATOM 3553 N N . SER A 1 443 ? -17.475 -8.707 28.610 1.00 96.94 443 SER A N 1
ATOM 3554 C CA . SER A 1 443 ? -18.194 -8.684 27.333 1.00 96.94 443 SER A CA 1
ATOM 3555 C C . SER A 1 443 ? -17.282 -8.265 26.186 1.00 96.94 443 SER A C 1
ATOM 3557 O O . SER A 1 443 ? -17.318 -8.923 25.150 1.00 96.94 443 SER A O 1
ATOM 3559 N N . VAL A 1 444 ? -16.455 -7.230 26.386 1.00 97.38 444 VAL A N 1
ATOM 3560 C CA . VAL A 1 444 ? -15.478 -6.770 25.384 1.00 97.38 444 VAL A CA 1
ATOM 3561 C C . VAL A 1 444 ? -14.522 -7.906 25.030 1.00 97.38 444 VAL A C 1
ATOM 3563 O O . VAL A 1 444 ? -14.476 -8.310 23.878 1.00 97.38 444 VAL A O 1
ATOM 3566 N N . LEU A 1 445 ? -13.894 -8.549 26.019 1.00 96.19 445 LEU A N 1
ATOM 3567 C CA . LEU A 1 445 ? -12.932 -9.639 25.792 1.00 96.19 445 LEU A CA 1
ATOM 3568 C C . LEU A 1 445 ? -13.539 -10.927 25.209 1.00 96.19 445 LEU A C 1
ATOM 3570 O O . LEU A 1 445 ? -12.809 -11.821 24.780 1.00 96.19 445 LEU A O 1
ATOM 3574 N N . ARG A 1 446 ? -14.869 -11.063 25.221 1.00 96.50 446 ARG A N 1
ATOM 3575 C CA . ARG A 1 446 ? -15.572 -12.145 24.517 1.00 96.50 446 ARG A CA 1
ATOM 3576 C C . ARG A 1 446 ? -15.742 -11.829 23.028 1.00 96.50 446 ARG A C 1
ATOM 3578 O O . ARG A 1 446 ? -15.806 -12.761 22.232 1.00 96.50 446 ARG A O 1
ATOM 3585 N N . GLU A 1 447 ? -15.868 -10.552 22.678 1.00 94.00 447 GLU A N 1
ATOM 3586 C CA . GLU A 1 447 ? -15.997 -10.062 21.301 1.00 94.00 447 GLU A CA 1
ATOM 3587 C C . GLU A 1 447 ? -14.620 -9.879 20.650 1.00 94.00 447 GLU A C 1
ATOM 3589 O O . GLU A 1 447 ? -14.401 -10.389 19.554 1.00 94.00 447 GLU A O 1
ATOM 3594 N N . ASP A 1 448 ? -13.690 -9.235 21.359 1.00 95.56 448 ASP A N 1
ATOM 3595 C CA . ASP A 1 448 ? -12.295 -9.042 20.972 1.00 95.56 448 ASP A CA 1
ATOM 3596 C C . ASP A 1 448 ? -11.343 -9.516 22.091 1.00 95.56 448 ASP A C 1
ATOM 3598 O O . ASP A 1 448 ? -11.044 -8.782 23.038 1.00 95.56 448 ASP A O 1
ATOM 3602 N N . PRO A 1 449 ? -10.839 -10.761 22.011 1.00 94.62 449 PRO A N 1
ATOM 3603 C CA . PRO A 1 449 ? -9.889 -11.297 22.983 1.00 94.62 449 PRO A CA 1
ATOM 3604 C C . PRO A 1 449 ? -8.512 -10.612 22.995 1.00 94.62 449 PRO A C 1
ATOM 3606 O O . PRO A 1 449 ? -7.710 -10.938 23.876 1.00 94.62 449 PRO A O 1
ATOM 3609 N N . LEU A 1 450 ? -8.220 -9.741 22.020 1.00 95.00 450 LEU A N 1
ATOM 3610 C CA . LEU A 1 450 ? -6.967 -8.995 21.882 1.00 95.00 450 LEU A CA 1
ATOM 3611 C C . LEU A 1 450 ? -7.138 -7.495 22.167 1.00 95.00 450 LEU A C 1
ATOM 3613 O O . LEU A 1 450 ? -6.219 -6.723 21.897 1.00 95.00 450 LEU A O 1
ATOM 3617 N N . ASP A 1 451 ? -8.257 -7.084 22.771 1.00 97.06 451 ASP A N 1
ATOM 3618 C CA . ASP A 1 451 ? -8.416 -5.714 23.254 1.00 97.06 451 ASP A CA 1
ATOM 3619 C C . ASP A 1 451 ? -7.477 -5.451 24.448 1.00 97.06 451 ASP A C 1
ATOM 3621 O O . ASP A 1 451 ? -7.712 -5.873 25.587 1.00 97.06 451 ASP A O 1
ATOM 3625 N N . PHE A 1 452 ? -6.356 -4.780 24.179 1.00 97.00 452 PHE A N 1
ATOM 3626 C CA . PHE A 1 452 ? -5.282 -4.617 25.157 1.00 97.00 452 PHE A CA 1
ATOM 3627 C C . PHE A 1 452 ? -5.626 -3.655 26.294 1.00 97.00 452 PHE A C 1
ATOM 3629 O O . PHE A 1 452 ? -5.110 -3.844 27.401 1.00 97.00 452 PHE A O 1
ATOM 3636 N N . LEU A 1 453 ? -6.497 -2.665 26.064 1.00 97.38 453 LEU A N 1
ATOM 3637 C CA . LEU A 1 453 ? -6.978 -1.790 27.131 1.00 97.38 453 LEU A CA 1
ATOM 3638 C C . LEU A 1 453 ? -7.891 -2.585 28.062 1.00 97.38 453 LEU A C 1
ATOM 3640 O O . LEU A 1 453 ? -7.670 -2.585 29.278 1.00 97.38 453 LEU A O 1
ATOM 3644 N N . ALA A 1 454 ? -8.813 -3.371 27.500 1.00 97.38 454 ALA A N 1
ATOM 3645 C CA . ALA A 1 454 ? -9.681 -4.231 28.288 1.00 97.38 454 ALA A CA 1
ATOM 3646 C C . ALA A 1 454 ? -8.891 -5.279 29.096 1.00 97.38 454 ALA A C 1
ATOM 3648 O O . ALA A 1 454 ? -9.157 -5.517 30.283 1.00 97.38 454 ALA A O 1
ATOM 3649 N N . MET A 1 455 ? -7.880 -5.901 28.477 1.00 96.75 455 MET A N 1
ATOM 3650 C CA . MET A 1 455 ? -6.986 -6.846 29.150 1.00 96.75 455 MET A CA 1
ATOM 3651 C C . MET A 1 455 ? -6.183 -6.175 30.275 1.00 96.75 455 MET A C 1
ATOM 3653 O O . MET A 1 455 ? -6.039 -6.765 31.351 1.00 96.75 455 MET A O 1
ATOM 3657 N N . ASN A 1 456 ? -5.669 -4.959 30.058 1.00 96.69 456 ASN A N 1
ATOM 3658 C CA . ASN A 1 456 ? -4.903 -4.233 31.070 1.00 96.69 456 ASN A CA 1
ATOM 3659 C C . ASN A 1 456 ? -5.778 -3.797 32.248 1.00 96.69 456 ASN A C 1
ATOM 3661 O O . ASN A 1 456 ? -5.389 -3.991 33.397 1.00 96.69 456 ASN A O 1
ATOM 3665 N N . GLU A 1 457 ? -6.987 -3.306 31.992 1.00 96.62 457 GLU A N 1
ATOM 3666 C CA . GLU A 1 457 ? -7.953 -2.981 33.044 1.00 96.62 457 GLU A CA 1
ATOM 3667 C C . GLU A 1 457 ? -8.378 -4.225 33.835 1.00 96.62 457 GLU A C 1
ATOM 3669 O O . GLU A 1 457 ? -8.464 -4.191 35.067 1.00 96.62 457 GLU A O 1
ATOM 3674 N N . MET A 1 458 ? -8.554 -5.370 33.166 1.00 94.69 458 MET A N 1
ATOM 3675 C CA . MET A 1 458 ? -8.811 -6.638 33.851 1.00 94.69 458 MET A CA 1
ATOM 3676 C C . MET A 1 458 ? -7.639 -7.044 34.758 1.00 94.69 458 MET A C 1
ATOM 3678 O O . MET A 1 458 ? -7.870 -7.499 35.880 1.00 94.69 458 MET A O 1
ATOM 3682 N N . TYR A 1 459 ? -6.396 -6.844 34.308 1.00 93.12 459 TYR A N 1
ATOM 3683 C CA . TYR A 1 459 ? -5.201 -7.023 35.135 1.00 93.12 459 TYR A CA 1
ATOM 3684 C C . TYR A 1 459 ? -5.207 -6.079 36.348 1.00 93.12 459 TYR A C 1
ATOM 3686 O O . TYR A 1 459 ? -5.052 -6.542 37.479 1.00 93.12 459 TYR A O 1
ATOM 3694 N N . LEU A 1 460 ? -5.461 -4.781 36.156 1.00 93.19 460 LEU A N 1
ATOM 3695 C CA . LEU A 1 460 ? -5.497 -3.798 37.246 1.00 93.19 460 LEU A CA 1
ATOM 3696 C C . LEU A 1 460 ? -6.567 -4.127 38.302 1.00 93.19 460 LEU A C 1
ATOM 3698 O O . LEU A 1 460 ? -6.313 -3.965 39.494 1.00 93.19 460 LEU A O 1
ATOM 3702 N N . LEU A 1 461 ? -7.727 -4.657 37.894 1.00 91.69 461 LEU A N 1
ATOM 3703 C CA . LEU A 1 461 ? -8.792 -5.107 38.804 1.00 91.69 461 LEU A CA 1
ATOM 3704 C C . LEU A 1 461 ? -8.453 -6.388 39.588 1.00 91.69 461 LEU A C 1
ATOM 3706 O O . LEU A 1 461 ? -9.101 -6.670 40.601 1.00 91.69 461 LEU A O 1
ATOM 3710 N N . GLN A 1 462 ? -7.512 -7.202 39.103 1.00 87.25 462 GLN A N 1
ATOM 3711 C CA . GLN A 1 462 ? -7.116 -8.480 39.713 1.00 87.25 462 GLN A CA 1
ATOM 3712 C C . GLN A 1 462 ? -5.811 -8.384 40.510 1.00 87.25 462 GLN A C 1
ATOM 3714 O O . GLN A 1 462 ? -5.563 -9.226 41.382 1.00 87.25 462 GLN A O 1
ATOM 3719 N N . ARG A 1 463 ? -5.001 -7.353 40.242 1.00 81.25 463 ARG A N 1
ATOM 3720 C CA . ARG A 1 463 ? -3.688 -7.157 40.850 1.00 81.25 463 ARG A CA 1
ATOM 3721 C C . ARG A 1 463 ? -3.796 -7.087 42.372 1.00 81.25 463 ARG A C 1
ATOM 3723 O O . ARG A 1 463 ? -4.399 -6.174 42.936 1.00 81.25 463 ARG A O 1
ATOM 3730 N N . LYS A 1 464 ? -3.145 -8.026 43.062 1.00 68.38 464 LYS A N 1
ATOM 3731 C CA . LYS A 1 464 ? -3.004 -7.978 44.525 1.00 68.38 464 LYS A CA 1
ATOM 3732 C C . LYS A 1 464 ? -1.946 -6.937 44.928 1.00 68.38 464 LYS A C 1
ATOM 3734 O O . LYS A 1 464 ? -0.937 -6.811 44.234 1.00 68.38 464 LYS A O 1
ATOM 3739 N N . PRO A 1 465 ? -2.110 -6.223 46.056 1.00 60.28 465 PRO A N 1
ATOM 3740 C CA . PRO A 1 465 ? -1.052 -5.366 46.586 1.00 60.28 465 PRO A CA 1
ATOM 3741 C C . PRO A 1 465 ? 0.197 -6.195 46.937 1.00 60.28 465 PRO A C 1
ATOM 3743 O O . PRO A 1 465 ? 0.094 -7.176 47.673 1.00 60.28 465 PRO A O 1
ATOM 3746 N N . GLY A 1 466 ? 1.375 -5.808 46.435 1.00 60.72 466 GLY A N 1
ATOM 3747 C CA . GLY A 1 466 ? 2.665 -6.415 46.798 1.00 60.72 466 GLY A CA 1
ATOM 3748 C C . GLY A 1 466 ? 3.651 -6.590 45.628 1.00 60.72 466 GLY A C 1
ATOM 3749 O O . GLY A 1 466 ? 3.279 -6.415 44.471 1.00 60.72 466 GLY A O 1
ATOM 3750 N N . PRO A 1 467 ? 4.921 -6.956 45.903 1.00 51.69 467 PRO A N 1
ATOM 3751 C CA . PRO A 1 467 ? 6.002 -6.996 44.906 1.00 51.69 467 PRO A CA 1
ATOM 3752 C C . PRO A 1 467 ? 5.991 -8.227 43.976 1.00 51.69 467 PRO A C 1
ATOM 3754 O O . PRO A 1 467 ? 6.851 -8.346 43.106 1.00 51.69 467 PRO A O 1
ATOM 3757 N N . ARG A 1 468 ? 5.034 -9.157 44.114 1.00 56.44 468 ARG A N 1
ATOM 3758 C CA . ARG A 1 468 ? 4.995 -10.419 43.343 1.00 56.44 468 ARG A CA 1
ATOM 3759 C C . ARG A 1 468 ? 4.283 -10.279 41.996 1.00 56.44 468 ARG A C 1
ATOM 3761 O O . ARG A 1 468 ? 3.376 -11.035 41.669 1.00 56.44 468 ARG A O 1
ATOM 3768 N N . ARG A 1 469 ? 4.716 -9.303 41.196 1.00 58.81 469 ARG A N 1
ATOM 3769 C CA . ARG A 1 469 ? 4.160 -9.021 39.861 1.00 58.81 469 ARG A CA 1
ATOM 3770 C C . ARG A 1 469 ? 4.350 -10.183 38.875 1.00 58.81 469 ARG A C 1
ATOM 3772 O O . ARG A 1 469 ? 3.489 -10.412 38.038 1.00 58.81 469 ARG A O 1
ATOM 3779 N N . ALA A 1 470 ? 5.452 -10.927 38.995 1.00 54.66 470 ALA A N 1
ATOM 3780 C CA . ALA A 1 470 ? 5.780 -12.064 38.128 1.00 54.66 470 ALA A CA 1
ATOM 3781 C C . ALA A 1 470 ? 4.897 -13.310 38.362 1.00 54.66 470 ALA A C 1
ATOM 3783 O O . ALA A 1 470 ? 4.911 -14.234 37.552 1.00 54.66 470 ALA A O 1
ATOM 3784 N N . GLU A 1 471 ? 4.124 -13.341 39.451 1.00 58.66 471 GLU A N 1
ATOM 3785 C CA . GLU A 1 471 ? 3.209 -14.440 39.792 1.00 58.66 471 GLU A CA 1
ATOM 3786 C C . GLU A 1 471 ? 1.757 -14.160 39.348 1.00 58.66 471 GLU A C 1
ATOM 3788 O O . GLU A 1 471 ? 0.898 -15.023 39.506 1.00 58.66 471 GLU A O 1
ATOM 3793 N N . ASP A 1 472 ? 1.471 -12.978 38.784 1.00 71.25 472 ASP A N 1
ATOM 3794 C CA . ASP A 1 472 ? 0.129 -12.585 38.341 1.00 71.25 472 ASP A CA 1
ATOM 3795 C C . ASP A 1 472 ? -0.190 -13.168 36.952 1.00 71.25 472 ASP A C 1
ATOM 3797 O O . ASP A 1 472 ? 0.382 -12.770 35.934 1.00 71.25 472 ASP A O 1
ATOM 3801 N N . GLU A 1 473 ? -1.109 -14.132 36.908 1.00 80.31 473 GLU A N 1
ATOM 3802 C CA . GLU A 1 473 ? -1.536 -14.799 35.672 1.00 80.31 473 GLU A CA 1
ATOM 3803 C C . GLU A 1 473 ? -2.158 -13.838 34.645 1.00 80.31 473 GLU A C 1
ATOM 3805 O O . GLU A 1 473 ? -1.959 -14.017 33.441 1.00 80.31 473 GLU A O 1
ATOM 3810 N N . ALA A 1 474 ? -2.857 -12.782 35.081 1.00 80.62 474 ALA A N 1
ATOM 3811 C CA . ALA A 1 474 ? -3.425 -11.795 34.163 1.00 80.62 474 ALA A CA 1
ATOM 3812 C C . ALA A 1 474 ? -2.324 -10.948 33.512 1.00 80.62 474 ALA A C 1
ATOM 3814 O O . ALA A 1 474 ? -2.375 -10.702 32.305 1.00 80.62 474 ALA A O 1
ATOM 3815 N N . ALA A 1 475 ? -1.289 -10.579 34.275 1.00 82.00 475 ALA A N 1
ATOM 3816 C CA . ALA A 1 475 ? -0.119 -9.883 33.739 1.00 82.00 475 ALA A CA 1
ATOM 3817 C C . ALA A 1 475 ? 0.641 -10.741 32.717 1.00 82.00 475 ALA A C 1
ATOM 3819 O O . ALA A 1 475 ? 0.999 -10.248 31.647 1.00 82.00 475 ALA A O 1
ATOM 3820 N N . LYS A 1 476 ? 0.846 -12.035 33.013 1.00 83.94 476 LYS A N 1
ATOM 3821 C CA . LYS A 1 476 ? 1.485 -12.977 32.077 1.00 83.94 476 LYS A CA 1
ATOM 3822 C C . LYS A 1 476 ? 0.687 -13.112 30.784 1.00 83.94 476 LYS A C 1
ATOM 3824 O O . LYS A 1 476 ? 1.270 -13.058 29.705 1.00 83.94 476 LYS A O 1
ATOM 3829 N N . LYS A 1 477 ? -0.640 -13.262 30.886 1.00 88.94 477 LYS A N 1
ATOM 3830 C CA . LYS A 1 477 ? -1.525 -13.374 29.721 1.00 88.94 477 LYS A CA 1
ATOM 3831 C C . LYS A 1 477 ? -1.484 -12.111 28.858 1.00 88.94 477 LYS A C 1
ATOM 3833 O O . LYS A 1 477 ? -1.402 -12.226 27.639 1.00 88.94 477 LYS A O 1
ATOM 3838 N N . LEU A 1 478 ? -1.514 -10.931 29.480 1.00 91.69 478 LEU A N 1
ATOM 3839 C CA . LEU A 1 478 ? -1.397 -9.653 28.780 1.00 91.69 478 LEU A CA 1
ATOM 3840 C C . LEU A 1 478 ? -0.047 -9.520 28.070 1.00 91.69 478 LEU A C 1
ATOM 3842 O O . LEU A 1 478 ? -0.015 -9.242 26.877 1.00 91.69 478 LEU A O 1
ATOM 3846 N N . ASP A 1 479 ? 1.062 -9.765 28.768 1.00 88.12 479 ASP A N 1
ATOM 3847 C CA . ASP A 1 479 ? 2.394 -9.659 28.165 1.00 88.12 479 ASP A CA 1
ATOM 3848 C C . ASP A 1 479 ? 2.592 -10.663 27.016 1.00 88.12 479 ASP A C 1
ATOM 3850 O O . ASP A 1 479 ? 3.211 -10.323 26.006 1.00 88.12 479 ASP A O 1
ATOM 3854 N N . ALA A 1 480 ? 2.038 -11.876 27.137 1.00 90.94 480 ALA A N 1
ATOM 3855 C CA . ALA A 1 480 ? 2.041 -12.865 26.062 1.00 90.94 480 ALA A CA 1
ATOM 3856 C C . ALA A 1 480 ? 1.219 -12.398 24.847 1.00 90.94 480 ALA A C 1
ATOM 3858 O O . ALA A 1 480 ? 1.695 -12.502 23.718 1.00 90.94 480 ALA A O 1
ATOM 3859 N N . ALA A 1 481 ? 0.023 -11.840 25.066 1.00 93.81 481 ALA A N 1
ATOM 3860 C CA . ALA A 1 481 ? -0.835 -11.331 23.994 1.00 93.81 481 ALA A CA 1
ATOM 3861 C C . ALA A 1 481 ? -0.232 -10.107 23.282 1.00 93.81 481 ALA A C 1
ATOM 3863 O O . ALA A 1 481 ? -0.315 -10.004 22.060 1.00 93.81 481 ALA A O 1
ATOM 3864 N N . MET A 1 482 ? 0.434 -9.214 24.022 1.00 93.81 482 MET A N 1
ATOM 3865 C CA . MET A 1 482 ? 1.132 -8.050 23.461 1.00 93.81 482 MET A CA 1
ATOM 3866 C C . MET A 1 482 ? 2.436 -8.426 22.736 1.00 93.81 482 MET A C 1
ATOM 3868 O O . MET A 1 482 ? 3.006 -7.587 22.045 1.00 93.81 482 MET A O 1
ATOM 3872 N N . ARG A 1 483 ? 2.933 -9.666 22.886 1.00 93.25 483 ARG A N 1
ATOM 3873 C CA . ARG A 1 483 ? 4.112 -10.227 22.185 1.00 93.25 483 ARG A CA 1
ATOM 3874 C C . ARG A 1 483 ? 5.415 -9.434 22.356 1.00 93.25 483 ARG A C 1
ATOM 3876 O O . ARG A 1 483 ? 6.326 -9.573 21.547 1.00 93.25 483 ARG A O 1
ATOM 3883 N N . ARG A 1 484 ? 5.508 -8.585 23.388 1.00 91.06 484 ARG A N 1
ATOM 3884 C CA . ARG A 1 484 ? 6.578 -7.575 23.525 1.00 91.06 484 ARG A CA 1
ATOM 3885 C C . ARG A 1 484 ? 6.720 -6.666 22.288 1.00 91.06 484 ARG A C 1
ATOM 3887 O O . ARG A 1 484 ? 7.782 -6.105 22.048 1.00 91.06 484 ARG A O 1
ATOM 3894 N N . ASP A 1 485 ? 5.634 -6.479 21.538 1.00 94.25 485 ASP A N 1
ATOM 3895 C CA . ASP A 1 485 ? 5.551 -5.537 20.425 1.00 94.25 485 ASP A CA 1
ATOM 3896 C C . ASP A 1 485 ? 5.437 -4.109 20.971 1.00 94.25 485 ASP A C 1
ATOM 3898 O O . ASP A 1 485 ? 4.425 -3.736 21.572 1.00 94.25 485 ASP A O 1
ATOM 3902 N N . VAL A 1 486 ? 6.486 -3.309 20.769 1.00 94.69 486 VAL A N 1
ATOM 3903 C CA . VAL A 1 486 ? 6.599 -1.958 21.334 1.00 94.69 486 VAL A CA 1
ATOM 3904 C C . VAL A 1 486 ? 5.453 -1.036 20.921 1.00 94.69 486 VAL A C 1
ATOM 3906 O O . VAL A 1 486 ? 5.026 -0.202 21.722 1.00 94.69 486 VAL A O 1
ATOM 3909 N N . GLN A 1 487 ? 4.903 -1.205 19.714 1.00 95.75 487 GLN A N 1
ATOM 3910 C CA . GLN A 1 487 ? 3.834 -0.334 19.232 1.00 95.75 487 GLN A CA 1
ATOM 3911 C C . GLN A 1 487 ? 2.545 -0.545 20.022 1.00 95.75 487 GLN A C 1
ATOM 3913 O O . GLN A 1 487 ? 1.836 0.426 20.274 1.00 95.75 487 GLN A O 1
ATOM 3918 N N . THR A 1 488 ? 2.294 -1.770 20.486 1.00 96.19 488 THR A N 1
ATOM 3919 C CA . THR A 1 488 ? 1.146 -2.100 21.340 1.00 96.19 488 THR A CA 1
ATOM 3920 C C . THR A 1 488 ? 1.240 -1.422 22.710 1.00 96.19 488 THR A C 1
ATOM 3922 O O . THR A 1 488 ? 0.243 -0.935 23.234 1.00 96.19 488 THR A O 1
ATOM 3925 N N . TYR A 1 489 ? 2.442 -1.343 23.296 1.00 97.12 489 TYR A N 1
ATOM 3926 C CA . TYR A 1 489 ? 2.644 -0.652 24.578 1.00 97.12 489 TYR A CA 1
ATOM 3927 C C . TYR A 1 489 ? 2.504 0.866 24.448 1.00 97.12 489 TYR A C 1
ATOM 3929 O O . TYR A 1 489 ? 1.939 1.494 25.339 1.00 97.12 489 TYR A O 1
ATOM 3937 N N . LEU A 1 490 ? 3.011 1.453 23.358 1.00 97.69 490 LEU A N 1
ATOM 3938 C CA . LEU A 1 490 ? 2.868 2.889 23.102 1.00 97.69 490 LEU A CA 1
ATOM 3939 C C . LEU A 1 490 ? 1.403 3.278 22.860 1.00 97.69 490 LEU A C 1
ATOM 3941 O O . LEU A 1 490 ? 0.981 4.313 23.366 1.00 97.69 490 LEU A O 1
ATOM 3945 N N . GLU A 1 491 ? 0.634 2.447 22.148 1.00 96.88 491 GLU A N 1
ATOM 3946 C CA . GLU A 1 491 ? -0.809 2.655 21.944 1.00 96.88 491 GLU A CA 1
ATOM 3947 C C . GLU A 1 491 ? -1.572 2.614 23.272 1.00 96.88 491 GLU A C 1
ATOM 3949 O O . GLU A 1 491 ? -2.247 3.572 23.633 1.00 96.88 491 GLU A O 1
ATOM 3954 N N . LEU A 1 492 ? -1.372 1.552 24.058 1.00 97.50 492 LEU A N 1
ATOM 3955 C CA . LEU A 1 492 ? -2.030 1.401 25.353 1.00 97.50 492 LEU A CA 1
ATOM 3956 C C . LEU A 1 492 ? -1.660 2.535 26.326 1.00 97.50 492 LEU A C 1
ATOM 3958 O O . LEU A 1 492 ? -2.495 3.004 27.095 1.00 97.50 492 LEU A O 1
ATOM 3962 N N . ALA A 1 493 ? -0.406 2.994 26.308 1.00 98.12 493 ALA A N 1
ATOM 3963 C CA . ALA A 1 493 ? 0.004 4.147 27.101 1.00 98.12 493 ALA A CA 1
ATOM 3964 C C . ALA A 1 493 ? -0.679 5.439 26.625 1.00 98.12 493 ALA A C 1
ATOM 3966 O O . ALA A 1 493 ? -1.086 6.242 27.463 1.00 98.12 493 ALA A O 1
ATOM 3967 N N . ALA A 1 494 ? -0.834 5.630 25.310 1.00 97.38 494 ALA A N 1
ATOM 3968 C CA . ALA A 1 494 ? -1.522 6.782 24.735 1.00 97.38 494 ALA A CA 1
ATOM 3969 C C . ALA A 1 494 ? -3.007 6.839 25.141 1.00 97.38 494 ALA A C 1
ATOM 3971 O O . ALA A 1 494 ? -3.474 7.919 25.507 1.00 97.38 494 ALA A O 1
ATOM 3972 N N . ASP A 1 495 ? -3.707 5.697 25.185 1.00 96.88 495 ASP A N 1
ATOM 3973 C CA . ASP A 1 495 ? -5.099 5.624 25.666 1.00 96.88 495 ASP A CA 1
ATOM 3974 C C . ASP A 1 495 ? -5.222 6.107 27.132 1.00 96.88 495 ASP A C 1
ATOM 3976 O O . ASP A 1 495 ? -6.142 6.842 27.486 1.00 96.88 495 ASP A O 1
ATOM 3980 N N . TYR A 1 496 ? -4.262 5.782 28.008 1.00 98.38 496 TYR A N 1
ATOM 3981 C CA . TYR A 1 496 ? -4.248 6.320 29.379 1.00 98.38 496 TYR A CA 1
ATOM 3982 C C . TYR A 1 496 ? -3.851 7.802 29.438 1.00 98.38 496 TYR A C 1
ATOM 3984 O O . TYR A 1 496 ? -4.409 8.577 30.225 1.00 98.38 496 TYR A O 1
ATOM 3992 N N . MET A 1 497 ? -2.895 8.218 28.603 1.00 97.19 497 MET A N 1
ATOM 3993 C CA . MET A 1 497 ? -2.445 9.610 28.513 1.00 97.19 497 MET A CA 1
ATOM 3994 C C . MET A 1 497 ? -3.573 10.549 28.071 1.00 97.19 497 MET A C 1
ATOM 3996 O O . MET A 1 497 ? -3.659 11.668 28.585 1.00 97.19 497 MET A O 1
ATOM 4000 N N . SER A 1 498 ? -4.453 10.112 27.161 1.00 95.12 498 SER A N 1
ATOM 4001 C CA . SER A 1 498 ? -5.573 10.922 26.660 1.00 95.12 498 SER A CA 1
ATOM 4002 C C . SER A 1 498 ? -6.536 11.342 27.778 1.00 95.12 498 SER A C 1
ATOM 4004 O O . SER A 1 498 ? -7.080 12.448 27.731 1.00 95.12 498 SER A O 1
ATOM 4006 N N . CYS A 1 499 ? -6.665 10.504 28.811 1.00 96.31 499 CYS A N 1
ATOM 4007 C CA . CYS A 1 499 ? -7.527 10.692 29.977 1.00 96.31 499 CYS A CA 1
ATOM 4008 C C . CYS A 1 499 ? -6.806 11.295 31.195 1.00 96.31 499 CYS A C 1
ATOM 4010 O O . CYS A 1 499 ? -7.448 11.612 32.195 1.00 96.31 499 CYS A O 1
ATOM 4012 N N . GLY A 1 500 ? -5.483 11.483 31.127 1.00 95.75 500 GLY A N 1
ATOM 4013 C CA . GLY A 1 500 ? -4.670 11.986 32.242 1.00 95.75 500 GLY A CA 1
ATOM 4014 C C . GLY A 1 500 ? -4.324 10.935 33.305 1.00 95.75 500 GLY A C 1
ATOM 4015 O O . GLY A 1 500 ? -3.937 11.293 34.417 1.00 95.75 500 GLY A O 1
ATOM 4016 N N . PHE A 1 501 ? -4.438 9.645 32.981 1.00 97.44 501 PHE A N 1
ATOM 4017 C CA . PHE A 1 501 ? -4.116 8.528 33.874 1.00 97.44 501 PHE A CA 1
ATOM 4018 C C . PHE A 1 501 ? -2.624 8.174 33.795 1.00 97.44 501 PHE A C 1
ATOM 4020 O O . PHE A 1 501 ? -2.198 7.173 33.218 1.00 97.44 501 PHE A O 1
ATOM 4027 N N . TRP A 1 502 ? -1.798 9.065 34.345 1.00 96.75 502 TRP A N 1
ATOM 4028 C CA . TRP A 1 502 ? -0.340 9.011 34.208 1.00 96.75 502 TRP A CA 1
ATOM 4029 C C . TRP A 1 502 ? 0.305 7.785 34.868 1.00 96.75 502 TRP A C 1
ATOM 4031 O O . TRP A 1 502 ? 1.301 7.277 34.357 1.00 96.75 502 TRP A O 1
ATOM 4041 N N . ASP A 1 503 ? -0.243 7.295 35.982 1.00 95.75 503 ASP A N 1
ATOM 4042 C CA . ASP A 1 503 ? 0.313 6.141 36.700 1.00 95.75 503 ASP A CA 1
ATOM 4043 C C . ASP A 1 503 ? 0.157 4.840 35.907 1.00 95.75 503 ASP A C 1
ATOM 4045 O O . ASP A 1 503 ? 1.098 4.048 35.809 1.00 95.75 503 ASP A O 1
ATOM 4049 N N . GLU A 1 504 ? -1.002 4.642 35.287 1.00 97.12 504 GLU A N 1
ATOM 4050 C CA . GLU A 1 504 ? -1.273 3.525 34.392 1.00 97.12 504 GLU A CA 1
ATOM 4051 C C . GLU A 1 504 ? -0.381 3.579 33.145 1.00 97.12 504 GLU A C 1
ATOM 4053 O O . GLU A 1 504 ? 0.238 2.572 32.792 1.00 97.12 504 GLU A O 1
ATOM 4058 N N . ALA A 1 505 ? -0.226 4.757 32.529 1.00 98.06 505 ALA A N 1
ATOM 4059 C CA . ALA A 1 505 ? 0.685 4.939 31.399 1.00 98.06 505 ALA A CA 1
ATOM 4060 C C . ALA A 1 505 ? 2.148 4.617 31.774 1.00 98.06 505 ALA A C 1
ATOM 4062 O O . ALA A 1 505 ? 2.836 3.904 31.037 1.00 98.06 505 ALA A O 1
ATOM 4063 N N . ILE A 1 506 ? 2.622 5.072 32.943 1.00 97.00 506 ILE A N 1
ATOM 4064 C CA . ILE A 1 506 ? 3.962 4.737 33.458 1.00 97.00 506 ILE A CA 1
ATOM 4065 C C . ILE A 1 506 ? 4.102 3.227 33.662 1.00 97.00 506 ILE A C 1
ATOM 4067 O O . ILE A 1 506 ? 5.134 2.662 33.291 1.00 97.00 506 ILE A O 1
ATOM 4071 N N . ASP A 1 507 ? 3.094 2.558 34.228 1.00 94.81 507 ASP A N 1
ATOM 4072 C CA . ASP A 1 507 ? 3.133 1.111 34.449 1.00 94.81 507 ASP A CA 1
ATOM 4073 C C . ASP A 1 507 ? 3.263 0.329 33.131 1.00 94.81 507 ASP A C 1
ATOM 4075 O O . ASP A 1 507 ? 4.101 -0.574 33.027 1.00 94.81 507 ASP A O 1
ATOM 4079 N N . VAL A 1 508 ? 2.487 0.708 32.111 1.00 96.44 508 VAL A N 1
ATOM 4080 C CA . VAL A 1 508 ? 2.535 0.117 30.764 1.00 96.44 508 VAL A CA 1
ATOM 4081 C C . VAL A 1 508 ? 3.917 0.302 30.139 1.00 96.44 508 VAL A C 1
ATOM 4083 O O . VAL A 1 508 ? 4.553 -0.673 29.730 1.00 96.44 508 VAL A O 1
ATOM 4086 N N . LEU A 1 509 ? 4.425 1.533 30.107 1.00 97.38 509 LEU A N 1
ATOM 4087 C CA . LEU A 1 509 ? 5.710 1.838 29.477 1.00 97.38 509 LEU A CA 1
ATOM 4088 C C . LEU A 1 509 ? 6.892 1.215 30.235 1.00 97.38 509 LEU A C 1
ATOM 4090 O O . LEU A 1 509 ? 7.857 0.751 29.626 1.00 97.38 509 LEU A O 1
ATOM 4094 N N . THR A 1 510 ? 6.804 1.123 31.563 1.00 95.12 510 THR A N 1
ATOM 4095 C CA . THR A 1 510 ? 7.815 0.438 32.382 1.00 95.12 510 THR A CA 1
ATOM 4096 C C . THR A 1 510 ? 7.862 -1.060 32.065 1.00 95.12 510 THR A C 1
ATOM 4098 O O . THR A 1 510 ? 8.946 -1.643 32.056 1.00 95.12 510 THR A O 1
ATOM 4101 N N . ARG A 1 511 ? 6.724 -1.699 31.743 1.00 92.12 511 ARG A N 1
ATOM 4102 C CA . ARG A 1 511 ? 6.704 -3.101 31.276 1.00 92.12 511 ARG A CA 1
ATOM 4103 C C . ARG A 1 511 ? 7.371 -3.288 29.917 1.00 92.12 511 ARG A C 1
ATOM 4105 O O . ARG A 1 511 ? 8.052 -4.301 29.728 1.00 92.12 511 ARG A O 1
ATOM 4112 N N . ALA A 1 512 ? 7.204 -2.340 28.996 1.00 94.00 512 ALA A N 1
ATOM 4113 C CA . ALA A 1 512 ? 7.930 -2.353 27.728 1.00 94.00 512 ALA A CA 1
ATOM 4114 C C . ALA A 1 512 ? 9.442 -2.259 27.993 1.00 94.00 512 ALA A C 1
ATOM 4116 O O . ALA A 1 512 ? 10.200 -3.144 27.600 1.00 94.00 512 ALA A O 1
ATOM 4117 N N . GLY A 1 513 ? 9.842 -1.269 28.797 1.00 92.75 513 GLY A N 1
ATOM 4118 C CA . GLY A 1 513 ? 11.228 -0.953 29.141 1.00 92.75 513 GLY A CA 1
ATOM 4119 C C . GLY A 1 513 ? 11.937 -1.903 30.116 1.00 92.75 513 GLY A C 1
ATOM 4120 O O . GLY A 1 513 ? 13.058 -1.596 30.520 1.00 92.75 513 GLY A O 1
ATOM 4121 N N . ARG A 1 514 ? 11.315 -3.002 30.563 1.00 89.62 514 ARG A N 1
ATOM 4122 C CA . ARG A 1 514 ? 11.838 -3.810 31.685 1.00 89.62 514 ARG A CA 1
ATOM 4123 C C . ARG A 1 514 ? 13.074 -4.650 31.357 1.00 89.62 514 ARG A C 1
ATOM 4125 O O . ARG A 1 514 ? 13.889 -4.869 32.246 1.00 89.62 514 ARG A O 1
ATOM 4132 N N . ASP A 1 515 ? 13.197 -5.124 30.120 1.00 89.44 515 ASP A N 1
ATOM 4133 C CA . ASP A 1 515 ? 14.289 -5.989 29.670 1.00 89.44 515 ASP A CA 1
ATOM 4134 C C . ASP A 1 515 ? 15.135 -5.245 28.638 1.00 89.44 515 ASP A C 1
ATOM 4136 O O . ASP A 1 515 ? 14.719 -5.057 27.502 1.00 89.44 515 ASP A O 1
ATOM 4140 N N . LYS A 1 516 ? 16.325 -4.796 29.041 1.00 89.25 516 LYS A N 1
ATOM 4141 C CA . LYS A 1 516 ? 17.215 -3.995 28.185 1.00 89.25 516 LYS A CA 1
ATOM 4142 C C . LYS A 1 516 ? 17.949 -4.823 27.127 1.00 89.25 516 LYS A C 1
ATOM 4144 O O . LYS A 1 516 ? 18.773 -4.267 26.410 1.00 89.25 516 LYS A O 1
ATOM 4149 N N . THR A 1 517 ? 17.718 -6.133 27.074 1.00 90.19 517 THR A N 1
ATOM 4150 C CA . THR A 1 517 ? 18.361 -7.024 26.102 1.00 90.19 517 THR A CA 1
ATOM 4151 C C . THR A 1 517 ? 17.508 -7.257 24.859 1.00 90.19 517 THR A C 1
ATOM 4153 O O . THR A 1 517 ? 18.021 -7.763 23.864 1.00 90.19 517 THR A O 1
ATOM 4156 N N . ASP A 1 518 ? 16.235 -6.852 24.886 1.00 91.88 518 ASP A N 1
ATOM 4157 C CA . ASP A 1 518 ? 15.324 -6.984 23.753 1.00 91.88 518 ASP A CA 1
ATOM 4158 C C . ASP A 1 518 ? 15.045 -5.656 23.031 1.00 91.88 518 ASP A C 1
ATOM 4160 O O . ASP A 1 518 ? 15.444 -4.566 23.457 1.00 91.88 518 ASP A O 1
ATOM 4164 N N . PHE A 1 519 ? 14.341 -5.762 21.902 1.00 92.56 519 PHE A N 1
ATOM 4165 C CA . PHE A 1 519 ? 13.991 -4.621 21.060 1.00 92.56 519 PHE A CA 1
ATOM 4166 C C . PHE A 1 519 ? 13.095 -3.605 21.783 1.00 92.56 519 PHE A C 1
ATOM 4168 O O . PHE A 1 519 ? 13.347 -2.405 21.721 1.00 92.56 519 PHE A O 1
ATOM 4175 N N . ALA A 1 520 ? 12.072 -4.055 22.516 1.00 92.88 520 ALA A N 1
ATOM 4176 C CA . ALA A 1 520 ? 11.138 -3.154 23.193 1.00 92.88 520 ALA A CA 1
ATOM 4177 C C . ALA A 1 520 ? 11.809 -2.360 24.323 1.00 92.88 520 ALA A C 1
ATOM 4179 O O . ALA A 1 520 ? 11.532 -1.173 24.499 1.00 92.88 520 ALA A O 1
ATOM 4180 N N . GLY A 1 521 ? 12.708 -2.990 25.078 1.00 94.75 521 GLY A N 1
ATOM 4181 C CA . GLY A 1 521 ? 13.438 -2.352 26.161 1.00 94.75 521 GLY A CA 1
ATOM 4182 C C . GLY A 1 521 ? 14.641 -1.536 25.712 1.00 94.75 521 GLY A C 1
ATOM 4183 O O . GLY A 1 521 ? 15.200 -0.814 26.533 1.00 94.75 521 GLY A O 1
ATOM 4184 N N . THR A 1 522 ? 15.014 -1.567 24.437 1.00 95.69 522 THR A N 1
ATOM 4185 C CA . THR A 1 522 ? 16.002 -0.644 23.852 1.00 95.69 522 THR A CA 1
ATOM 4186 C C . THR A 1 522 ? 15.364 0.406 22.942 1.00 95.69 522 THR A C 1
ATOM 4188 O O . THR A 1 522 ? 16.055 1.292 22.451 1.00 95.69 522 THR A O 1
ATOM 4191 N N . TYR A 1 523 ? 14.039 0.378 22.765 1.00 97.25 523 TYR A N 1
ATOM 4192 C CA . TYR A 1 523 ? 13.346 1.285 21.858 1.00 97.25 523 TYR A CA 1
ATOM 4193 C C . TYR A 1 523 ? 13.274 2.727 22.411 1.00 97.25 523 TYR A C 1
ATOM 4195 O O . TYR A 1 523 ? 12.703 2.953 23.485 1.00 97.25 523 TYR A O 1
ATOM 4203 N N . PRO A 1 524 ? 13.779 3.740 21.683 1.00 97.81 524 PRO A N 1
ATOM 4204 C CA . PRO A 1 524 ? 13.949 5.108 22.186 1.00 97.81 524 PRO A CA 1
ATOM 4205 C C . PRO A 1 524 ? 12.630 5.784 22.584 1.00 97.81 524 PRO A C 1
ATOM 4207 O O . PRO A 1 524 ? 12.571 6.461 23.613 1.00 97.81 524 PRO A O 1
ATOM 4210 N N . LEU A 1 525 ? 11.546 5.589 21.816 1.00 98.38 525 LEU A N 1
ATOM 4211 C CA . LEU A 1 525 ? 10.267 6.250 22.114 1.00 98.38 525 LEU A CA 1
ATOM 4212 C C . LEU A 1 525 ? 9.657 5.806 23.443 1.00 98.38 525 LEU A C 1
ATOM 4214 O O . LEU A 1 525 ? 8.962 6.606 24.056 1.00 98.38 525 LEU A O 1
ATOM 4218 N N . VAL A 1 526 ? 9.941 4.595 23.937 1.00 98.12 526 VAL A N 1
ATOM 4219 C CA . VAL A 1 526 ? 9.459 4.173 25.265 1.00 98.12 526 VAL A CA 1
ATOM 4220 C C . VAL A 1 526 ? 9.960 5.141 26.338 1.00 98.12 526 VAL A C 1
ATOM 4222 O O . VAL A 1 526 ? 9.202 5.548 27.215 1.00 98.12 526 VAL A O 1
ATOM 4225 N N . TYR A 1 527 ? 11.218 5.569 26.237 1.00 98.31 527 TYR A N 1
ATOM 4226 C CA . TYR A 1 527 ? 11.841 6.474 27.198 1.00 98.31 527 TYR A CA 1
ATOM 4227 C C . TYR A 1 527 ? 11.431 7.927 27.004 1.00 98.31 527 TYR A C 1
ATOM 4229 O O . TYR A 1 527 ? 11.214 8.614 27.999 1.00 98.31 527 TYR A O 1
ATOM 4237 N N . TYR A 1 528 ? 11.255 8.381 25.758 1.00 98.62 528 TYR A N 1
ATOM 4238 C CA . TYR A 1 528 ? 10.675 9.701 25.501 1.00 98.62 528 TYR A CA 1
ATOM 4239 C C . TYR A 1 528 ? 9.255 9.805 26.075 1.00 98.62 528 TYR A C 1
ATOM 4241 O O . TYR A 1 528 ? 8.943 10.779 26.757 1.00 98.62 528 TYR A O 1
ATOM 4249 N N . TYR A 1 529 ? 8.418 8.782 25.877 1.00 98.56 529 TYR A N 1
ATOM 4250 C CA . TYR A 1 529 ? 7.075 8.731 26.458 1.00 98.56 529 TYR A CA 1
ATOM 4251 C C . TYR A 1 529 ? 7.122 8.661 27.991 1.00 98.56 529 TYR A C 1
ATOM 4253 O O . TYR A 1 529 ? 6.407 9.411 28.650 1.00 98.56 529 TYR A O 1
ATOM 4261 N N . LEU A 1 530 ? 7.987 7.821 28.578 1.00 97.94 530 LEU A N 1
ATOM 4262 C CA . LEU A 1 530 ? 8.156 7.759 30.036 1.00 97.94 530 LEU A CA 1
ATOM 4263 C C . LEU A 1 530 ? 8.568 9.113 30.616 1.00 97.94 530 LEU A C 1
ATOM 4265 O O . LEU A 1 530 ? 7.997 9.539 31.617 1.00 97.94 530 LEU A O 1
ATOM 4269 N N . ALA A 1 531 ? 9.534 9.792 29.995 1.00 97.94 531 ALA A N 1
ATOM 4270 C CA . ALA A 1 531 ? 9.980 11.114 30.416 1.00 97.94 531 ALA A CA 1
ATOM 4271 C C . ALA A 1 531 ? 8.838 12.133 30.336 1.00 97.94 531 ALA A C 1
ATOM 4273 O O . ALA A 1 531 ? 8.592 12.860 31.299 1.00 97.94 531 ALA A O 1
ATOM 4274 N N . PHE A 1 532 ? 8.093 12.139 29.227 1.00 97.69 532 PHE A N 1
ATOM 4275 C CA . PHE A 1 532 ? 6.937 13.011 29.053 1.00 97.69 532 PHE A CA 1
ATOM 4276 C C . PHE A 1 532 ? 5.888 12.783 30.146 1.00 97.69 532 PHE A C 1
ATOM 4278 O O . PHE A 1 532 ? 5.494 13.737 30.815 1.00 97.69 532 PHE A O 1
ATOM 4285 N N . VAL A 1 533 ? 5.478 11.537 30.393 1.00 96.88 533 VAL A N 1
ATOM 4286 C CA . VAL A 1 533 ? 4.459 11.232 31.407 1.00 96.88 533 VAL A CA 1
ATOM 4287 C C . VAL A 1 533 ? 4.949 11.560 32.824 1.00 96.88 533 VAL A C 1
ATOM 4289 O O . VAL A 1 533 ? 4.196 12.132 33.610 1.00 96.88 533 VAL A O 1
ATOM 4292 N N . GLN A 1 534 ? 6.216 11.288 33.152 1.00 95.75 534 GLN A N 1
ATOM 4293 C CA . GLN A 1 534 ? 6.799 11.677 34.446 1.00 95.75 534 GLN A CA 1
ATOM 4294 C C . GLN A 1 534 ? 6.852 13.200 34.625 1.00 95.75 534 GLN A C 1
ATOM 4296 O O . GLN A 1 534 ? 6.608 13.701 35.726 1.00 95.75 534 GLN A O 1
ATOM 4301 N N . SER A 1 535 ? 7.086 13.949 33.543 1.00 95.00 535 SER A N 1
ATOM 4302 C CA . SER A 1 535 ? 7.072 15.413 33.584 1.00 95.00 535 SER A CA 1
ATOM 4303 C C . SER A 1 535 ? 5.693 15.970 33.951 1.00 95.00 535 SER A C 1
ATOM 4305 O O . SER A 1 535 ? 5.616 16.929 34.716 1.00 95.00 535 SER A O 1
ATOM 4307 N N . GLN A 1 536 ? 4.605 15.312 33.521 1.00 93.69 536 GLN A N 1
ATOM 4308 C CA . GLN A 1 536 ? 3.232 15.692 33.890 1.00 93.69 536 GLN A CA 1
ATOM 4309 C C . GLN A 1 536 ? 2.956 15.522 35.393 1.00 93.69 536 GLN A C 1
ATOM 4311 O O . GLN A 1 536 ? 2.066 16.172 35.938 1.00 93.69 536 GLN A O 1
ATOM 4316 N N . LYS A 1 537 ? 3.737 14.679 36.083 1.00 91.38 537 LYS A N 1
ATOM 4317 C CA . LYS A 1 537 ? 3.678 14.487 37.540 1.00 91.38 537 LYS A CA 1
ATOM 4318 C C . LYS A 1 537 ? 4.599 15.424 38.332 1.00 91.38 537 LYS A C 1
ATOM 4320 O O . LYS A 1 537 ? 4.534 15.428 39.559 1.00 91.38 537 LYS A O 1
ATOM 4325 N N . GLY A 1 538 ? 5.454 16.199 37.662 1.00 88.38 538 GLY A N 1
ATOM 4326 C CA . GLY A 1 538 ? 6.368 17.153 38.297 1.00 88.38 538 GLY A CA 1
ATOM 4327 C C . GLY A 1 538 ? 7.686 16.572 38.834 1.00 88.38 538 GLY A C 1
ATOM 4328 O O . GLY A 1 538 ? 8.411 17.289 39.525 1.00 88.38 538 GLY A O 1
ATOM 4329 N N . ASP A 1 539 ? 8.049 15.319 38.524 1.00 82.25 539 ASP A N 1
ATOM 4330 C CA . ASP A 1 539 ? 9.347 14.744 38.930 1.00 82.25 539 ASP A CA 1
ATOM 4331 C C . ASP A 1 539 ? 10.459 15.105 37.929 1.00 82.25 539 ASP A C 1
ATOM 4333 O O . ASP A 1 539 ? 10.779 14.361 36.996 1.00 82.25 539 ASP A O 1
ATOM 4337 N N . SER A 1 540 ? 11.058 16.282 38.120 1.00 85.50 540 SER A N 1
ATOM 4338 C CA . SER A 1 540 ? 12.060 16.839 37.200 1.00 85.50 540 SER A CA 1
ATOM 4339 C C . SER A 1 540 ? 13.329 15.976 37.070 1.00 85.50 540 SER A C 1
ATOM 4341 O O . SER A 1 540 ? 13.871 15.828 35.975 1.00 85.50 540 SER A O 1
ATOM 4343 N N . LYS A 1 541 ? 13.790 15.331 38.154 1.00 90.62 541 LYS A N 1
ATOM 4344 C CA . LYS A 1 541 ? 15.051 14.566 38.132 1.00 90.62 541 LYS A CA 1
ATOM 4345 C C . LYS A 1 541 ? 14.908 13.253 37.361 1.00 90.62 541 LYS A C 1
ATOM 4347 O O . LYS A 1 541 ? 15.792 12.898 36.574 1.00 90.62 541 LYS A O 1
ATOM 4352 N N . VAL A 1 542 ? 13.814 12.525 37.590 1.00 93.19 542 VAL A N 1
ATOM 4353 C CA . VAL A 1 542 ? 13.520 11.292 36.845 1.00 93.19 542 VAL A CA 1
ATOM 4354 C C . VAL A 1 542 ? 13.272 11.616 35.372 1.00 93.19 542 VAL A C 1
ATOM 4356 O O . VAL A 1 542 ? 13.804 10.926 34.503 1.00 93.19 542 VAL A O 1
ATOM 4359 N N . THR A 1 543 ? 12.556 12.710 35.096 1.00 94.31 543 THR A N 1
ATOM 4360 C CA . THR A 1 543 ? 12.300 13.209 33.736 1.00 94.31 543 THR A CA 1
ATOM 4361 C C . THR A 1 543 ? 13.597 13.441 32.956 1.00 94.31 543 THR A C 1
ATOM 4363 O O . THR A 1 543 ? 13.773 12.876 31.877 1.00 94.31 543 THR A O 1
ATOM 4366 N N . ASP A 1 544 ? 14.543 14.203 33.513 1.00 93.62 544 ASP A N 1
ATOM 4367 C CA . ASP A 1 544 ? 15.806 14.527 32.830 1.00 93.62 544 ASP A CA 1
ATOM 4368 C C . ASP A 1 544 ? 16.672 13.284 32.581 1.00 93.62 544 ASP A C 1
ATOM 4370 O O . ASP A 1 544 ? 17.316 13.152 31.535 1.00 93.62 544 ASP A O 1
ATOM 4374 N N . THR A 1 545 ? 16.651 12.340 33.528 1.00 95.62 545 THR A N 1
ATOM 4375 C CA . THR A 1 545 ? 17.354 11.057 33.396 1.00 95.62 545 THR A CA 1
ATOM 4376 C C . THR A 1 545 ? 16.785 10.242 32.236 1.00 95.62 545 THR A C 1
ATOM 4378 O O . THR A 1 545 ? 17.542 9.677 31.449 1.00 95.62 545 THR A O 1
ATOM 4381 N N . LEU A 1 546 ? 15.458 10.196 32.104 1.00 97.25 546 LEU A N 1
ATOM 4382 C CA . LEU A 1 546 ? 14.785 9.444 31.048 1.00 97.25 546 LEU A CA 1
ATOM 4383 C C . LEU A 1 546 ? 14.973 10.079 29.668 1.00 97.25 546 LEU A C 1
ATOM 4385 O O . LEU A 1 546 ? 15.229 9.341 28.722 1.00 97.25 546 LEU A O 1
ATOM 4389 N N . TYR A 1 547 ? 14.920 11.411 29.541 1.00 97.06 547 TYR A N 1
ATOM 4390 C CA . TYR A 1 547 ? 15.235 12.075 28.268 1.00 97.06 547 TYR A CA 1
ATOM 4391 C C . TYR A 1 547 ? 16.687 11.834 27.841 1.00 97.06 547 TYR A C 1
ATOM 4393 O O . TYR A 1 547 ? 16.945 11.518 26.682 1.00 97.06 547 TYR A O 1
ATOM 4401 N N . SER A 1 548 ? 17.631 11.907 28.785 1.00 95.50 548 SER A N 1
ATOM 4402 C CA . SER A 1 548 ? 19.041 11.594 28.508 1.00 95.50 548 SER A CA 1
ATOM 4403 C C . SER A 1 548 ? 19.232 10.132 28.100 1.00 95.50 548 SER A C 1
ATOM 4405 O O . SER A 1 548 ? 20.018 9.827 27.210 1.00 95.50 548 SER A O 1
ATOM 4407 N N . LEU A 1 549 ? 18.493 9.212 28.722 1.00 95.88 549 LEU A N 1
ATOM 4408 C CA . LEU A 1 549 ? 18.509 7.808 28.332 1.00 95.88 549 LEU A CA 1
ATOM 4409 C C . LEU A 1 549 ? 17.925 7.619 26.923 1.00 95.88 549 LEU A C 1
ATOM 4411 O O . LEU A 1 549 ? 18.532 6.937 26.103 1.00 95.88 549 LEU A O 1
ATOM 4415 N N . ALA A 1 550 ? 16.795 8.260 26.620 1.00 97.56 550 ALA A N 1
ATOM 4416 C CA . ALA A 1 550 ? 16.116 8.166 25.330 1.00 97.56 550 ALA A CA 1
ATOM 4417 C C . ALA A 1 550 ? 17.014 8.585 24.155 1.00 97.56 550 ALA A C 1
ATOM 4419 O O . ALA A 1 550 ? 17.046 7.896 23.135 1.00 97.56 550 ALA A O 1
ATOM 4420 N N . SER A 1 551 ? 17.789 9.662 24.318 1.00 96.44 551 SER A N 1
ATOM 4421 C CA . SER A 1 551 ? 18.685 10.183 23.276 1.00 96.44 551 SER A CA 1
ATOM 4422 C C . SER A 1 551 ? 19.912 9.303 23.005 1.00 96.44 551 SER A C 1
ATOM 4424 O O . SER A 1 551 ? 20.576 9.474 21.983 1.00 96.44 551 SER A O 1
ATOM 4426 N N . THR A 1 552 ? 20.201 8.340 23.886 1.00 94.62 552 THR A N 1
ATOM 4427 C CA . THR A 1 552 ? 21.326 7.396 23.748 1.00 94.62 552 THR A CA 1
ATOM 4428 C C . THR A 1 552 ? 20.904 6.004 23.284 1.00 94.62 552 THR A C 1
ATOM 4430 O O . THR A 1 552 ? 21.763 5.175 22.990 1.00 94.62 552 THR A O 1
ATOM 4433 N N . MET A 1 553 ? 19.598 5.738 23.196 1.00 96.19 553 MET A N 1
ATOM 4434 C CA . MET A 1 553 ? 19.083 4.463 22.702 1.00 96.19 553 MET A CA 1
ATOM 4435 C C . MET A 1 553 ? 19.345 4.280 21.194 1.00 96.19 553 MET A C 1
ATOM 4437 O O . MET A 1 553 ? 19.395 5.274 20.457 1.00 96.19 553 MET A O 1
ATOM 4441 N N . PRO A 1 554 ? 19.475 3.026 20.713 1.00 94.88 554 PRO A N 1
ATOM 4442 C CA . PRO A 1 554 ? 19.607 2.727 19.289 1.00 94.88 554 PRO A CA 1
ATOM 4443 C C . PRO A 1 554 ? 18.476 3.339 18.456 1.00 94.88 554 PRO A C 1
ATOM 4445 O O . PRO A 1 554 ? 17.316 3.356 18.868 1.00 94.88 554 PRO A O 1
ATOM 4448 N N . ALA A 1 555 ? 18.817 3.840 17.268 1.00 93.69 555 ALA A N 1
ATOM 4449 C CA . ALA A 1 555 ? 17.850 4.440 16.346 1.00 93.69 555 ALA A CA 1
ATOM 4450 C C . ALA A 1 555 ? 17.253 3.433 15.351 1.00 93.69 555 ALA A C 1
ATOM 4452 O O . ALA A 1 555 ? 16.353 3.784 14.581 1.00 93.69 555 ALA A O 1
ATOM 4453 N N . ASP A 1 556 ? 17.760 2.201 15.357 1.00 90.31 556 ASP A N 1
ATOM 4454 C CA . ASP A 1 556 ? 17.363 1.133 14.452 1.00 90.31 556 ASP A CA 1
ATOM 4455 C C . ASP A 1 556 ? 15.869 0.829 14.564 1.00 90.31 556 ASP A C 1
ATOM 4457 O O . ASP A 1 556 ? 15.315 0.678 15.653 1.00 90.31 556 ASP A O 1
ATOM 4461 N N . TYR A 1 557 ? 15.210 0.752 13.407 1.00 91.19 557 TYR A N 1
ATOM 4462 C CA . TYR A 1 557 ? 13.782 0.454 13.276 1.00 91.19 557 TYR A CA 1
ATOM 4463 C C . TYR A 1 557 ? 12.836 1.371 14.081 1.00 91.19 557 TYR A C 1
ATOM 4465 O O . TYR A 1 557 ? 11.694 0.996 14.351 1.00 91.19 557 TYR A O 1
ATOM 4473 N N . CYS A 1 558 ? 13.268 2.588 14.436 1.00 95.19 558 CYS A N 1
ATOM 4474 C CA . CYS A 1 558 ? 12.413 3.578 15.088 1.00 95.19 558 CYS A CA 1
ATOM 4475 C C . CYS A 1 558 ? 11.739 4.519 14.073 1.00 95.19 558 CYS A C 1
ATOM 4477 O O . CYS A 1 558 ? 12.350 5.469 13.570 1.00 95.19 558 CYS A O 1
ATOM 4479 N N . PHE A 1 559 ? 10.450 4.279 13.819 1.00 93.69 559 PHE A N 1
ATOM 4480 C CA . PHE A 1 559 ? 9.617 5.056 12.893 1.00 93.69 559 PHE A CA 1
ATOM 4481 C C . PHE A 1 559 ? 8.356 5.565 13.610 1.00 93.69 559 PHE A C 1
ATOM 4483 O O . PHE A 1 559 ? 7.339 4.870 13.635 1.00 93.69 559 PHE A O 1
ATOM 4490 N N . PRO A 1 560 ? 8.405 6.742 14.263 1.00 95.25 560 PRO A N 1
ATOM 4491 C CA . PRO A 1 560 ? 7.218 7.317 14.888 1.00 95.25 560 PRO A CA 1
ATOM 4492 C C . PRO A 1 560 ? 6.156 7.646 13.828 1.00 95.25 560 PRO A C 1
ATOM 4494 O O . PRO A 1 560 ? 6.482 8.248 12.810 1.00 95.25 560 PRO A O 1
ATOM 4497 N N . PHE A 1 561 ? 4.891 7.302 14.092 1.00 94.38 561 PHE A N 1
ATOM 4498 C CA . PHE A 1 561 ? 3.758 7.552 13.179 1.00 94.38 561 PHE A CA 1
ATOM 4499 C C . PHE A 1 561 ? 2.509 8.142 13.868 1.00 94.38 561 PHE A C 1
ATOM 4501 O O . PHE A 1 561 ? 1.471 8.307 13.234 1.00 94.38 561 PHE A O 1
ATOM 4508 N N . ARG A 1 562 ? 2.581 8.443 15.174 1.00 94.44 562 ARG A N 1
ATOM 4509 C CA . ARG A 1 562 ? 1.441 8.909 15.986 1.00 94.44 562 ARG A CA 1
ATOM 4510 C C . ARG A 1 562 ? 1.483 10.408 16.260 1.00 94.44 562 ARG A C 1
ATOM 4512 O O . ARG A 1 562 ? 2.559 10.966 16.479 1.00 94.44 562 ARG A O 1
ATOM 4519 N N . ALA A 1 563 ? 0.315 11.037 16.379 1.00 94.06 563 ALA A N 1
ATOM 4520 C CA . ALA A 1 563 ? 0.202 12.444 16.773 1.00 94.06 563 ALA A CA 1
ATOM 4521 C C . ALA A 1 563 ? 0.750 12.693 18.193 1.00 94.06 563 ALA A C 1
ATOM 4523 O O . ALA A 1 563 ? 1.439 13.686 18.435 1.00 94.06 563 ALA A O 1
ATOM 4524 N N . GLU A 1 564 ? 0.534 11.755 19.117 1.00 96.00 564 GLU A N 1
ATOM 4525 C CA . GLU A 1 564 ? 1.048 11.794 20.489 1.00 96.00 564 GLU A CA 1
ATOM 4526 C C . GLU A 1 564 ? 2.579 11.791 20.509 1.00 96.00 564 GLU A C 1
ATOM 4528 O O . GLU A 1 564 ? 3.186 12.462 21.344 1.00 96.00 564 GLU A O 1
ATOM 4533 N N . SER A 1 565 ? 3.220 11.105 19.554 1.00 97.62 565 SER A N 1
ATOM 4534 C CA . SER A 1 565 ? 4.681 11.107 19.440 1.00 97.62 565 SER A CA 1
ATOM 4535 C C . SER A 1 565 ? 5.207 12.502 19.105 1.00 97.62 565 SER A C 1
ATOM 4537 O O . SER A 1 565 ? 6.259 12.880 19.613 1.00 97.62 565 SER A O 1
ATOM 4539 N N . ALA A 1 566 ? 4.474 13.307 18.325 1.00 96.31 566 ALA A N 1
ATOM 4540 C CA . ALA A 1 566 ? 4.860 14.694 18.064 1.00 96.31 566 ALA A CA 1
ATOM 4541 C C . ALA A 1 566 ? 4.831 15.535 19.344 1.00 96.31 566 ALA A C 1
ATOM 4543 O O . ALA A 1 566 ? 5.745 16.325 19.565 1.00 96.31 566 ALA A O 1
ATOM 4544 N N . VAL A 1 567 ? 3.807 15.365 20.189 1.00 95.81 567 VAL A N 1
ATOM 4545 C CA . VAL A 1 567 ? 3.696 16.072 21.478 1.00 95.81 567 VAL A CA 1
ATOM 4546 C C . VAL A 1 567 ? 4.862 15.694 22.390 1.00 95.81 567 VAL A C 1
ATOM 4548 O O . VAL A 1 567 ? 5.556 16.569 22.903 1.00 95.81 567 VAL A O 1
ATOM 4551 N N . VAL A 1 568 ? 5.124 14.392 22.523 1.00 98.06 568 VAL A N 1
ATOM 4552 C CA . VAL A 1 568 ? 6.212 13.848 23.344 1.00 98.06 568 VAL A CA 1
ATOM 4553 C C . VAL A 1 568 ? 7.584 14.349 22.874 1.00 98.06 568 VAL A C 1
ATOM 4555 O O . VAL A 1 568 ? 8.388 14.806 23.684 1.00 98.06 568 VAL A O 1
ATOM 4558 N N . LEU A 1 569 ? 7.860 14.302 21.568 1.00 98.44 569 LEU A N 1
ATOM 4559 C CA . LEU A 1 569 ? 9.147 14.728 21.008 1.00 98.44 569 LEU A CA 1
ATOM 4560 C C . LEU A 1 569 ? 9.329 16.250 21.067 1.00 98.44 569 LEU A C 1
ATOM 4562 O O . LEU A 1 569 ? 10.428 16.716 21.357 1.00 98.44 569 LEU A O 1
ATOM 4566 N N . LYS A 1 570 ? 8.266 17.039 20.854 1.00 97.12 570 LYS A N 1
ATOM 4567 C CA . LYS A 1 570 ? 8.315 18.499 21.041 1.00 97.12 570 LYS A CA 1
ATOM 4568 C C . LYS A 1 570 ? 8.618 18.859 22.496 1.00 97.12 570 LYS A C 1
ATOM 4570 O O . LYS A 1 570 ? 9.503 19.674 22.725 1.00 97.12 570 LYS A O 1
ATOM 4575 N N . ALA A 1 571 ? 7.986 18.191 23.462 1.00 96.69 571 ALA A N 1
ATOM 4576 C CA . ALA A 1 571 ? 8.283 18.387 24.882 1.00 96.69 571 ALA A CA 1
ATOM 4577 C C . ALA A 1 571 ? 9.737 18.016 25.235 1.00 96.69 571 ALA A C 1
ATOM 4579 O O . ALA A 1 571 ? 10.387 18.716 26.013 1.00 96.69 571 ALA A O 1
ATOM 4580 N N . ALA A 1 572 ? 10.284 16.957 24.625 1.00 97.81 572 ALA A N 1
ATOM 4581 C CA . ALA A 1 572 ? 11.697 16.610 24.771 1.00 97.81 572 ALA A CA 1
ATOM 4582 C C . ALA A 1 572 ? 12.617 17.737 24.269 1.00 97.81 572 ALA A C 1
ATOM 4584 O O . ALA A 1 572 ? 13.582 18.089 24.945 1.00 97.81 572 ALA A O 1
ATOM 4585 N N . LEU A 1 573 ? 12.291 18.343 23.122 1.00 97.88 573 LEU A N 1
ATOM 4586 C CA . LEU A 1 573 ? 13.056 19.444 22.525 1.00 97.88 573 LEU A CA 1
ATOM 4587 C C . LEU A 1 573 ? 12.899 20.776 23.272 1.00 97.88 573 LEU A C 1
ATOM 4589 O O . LEU A 1 573 ? 13.850 21.554 23.328 1.00 97.88 573 LEU A O 1
ATOM 4593 N N . GLU A 1 574 ? 11.738 21.038 23.872 1.00 96.00 574 GLU A N 1
ATOM 4594 C CA . GLU A 1 574 ? 11.535 22.170 24.786 1.00 96.00 574 GLU A CA 1
ATOM 4595 C C . GLU A 1 574 ? 12.392 22.022 26.047 1.00 96.00 574 GLU A C 1
ATOM 4597 O O . GLU A 1 574 ? 12.955 23.001 26.542 1.00 96.00 574 GLU A O 1
ATOM 4602 N N . ARG A 1 575 ? 12.533 20.788 26.552 1.00 93.50 575 ARG A N 1
ATOM 4603 C CA . ARG A 1 575 ? 13.379 20.484 27.710 1.00 93.50 575 ARG A CA 1
ATOM 4604 C C . ARG A 1 575 ? 14.870 20.498 27.365 1.00 93.50 575 ARG A C 1
ATOM 4606 O O . ARG A 1 575 ? 15.664 20.978 28.174 1.00 93.50 575 ARG A O 1
ATOM 4613 N N . ASN A 1 576 ? 15.244 19.975 26.196 1.00 94.81 576 ASN A N 1
ATOM 4614 C CA . ASN A 1 576 ? 16.611 19.924 25.686 1.00 94.81 576 ASN A CA 1
ATOM 4615 C C . ASN A 1 576 ? 16.664 20.127 24.158 1.00 94.81 576 ASN A C 1
ATOM 4617 O O . ASN A 1 576 ? 16.548 19.184 23.374 1.00 94.81 576 ASN A O 1
ATOM 4621 N N . ALA A 1 577 ? 16.944 21.359 23.730 1.00 96.31 577 ALA A N 1
ATOM 4622 C CA . ALA A 1 577 ? 17.009 21.712 22.312 1.00 96.31 577 ALA A CA 1
ATOM 4623 C C . ALA A 1 577 ? 18.183 21.064 21.548 1.00 96.31 577 ALA A C 1
ATOM 4625 O O . ALA A 1 577 ? 18.169 21.066 20.312 1.00 96.31 577 ALA A O 1
ATOM 4626 N N . THR A 1 578 ? 19.186 20.520 22.253 1.00 96.38 578 THR A N 1
ATOM 4627 C CA . THR A 1 578 ? 20.365 19.860 21.665 1.00 96.38 578 THR A CA 1
ATOM 4628 C C . THR A 1 578 ? 20.235 18.337 21.597 1.00 96.38 578 THR A C 1
ATOM 4630 O O . THR A 1 578 ? 21.223 17.640 21.382 1.00 96.38 578 THR A O 1
ATOM 4633 N N . ASP A 1 579 ? 19.031 17.784 21.746 1.00 97.94 579 ASP A N 1
ATOM 4634 C CA . ASP A 1 579 ? 18.794 16.363 21.500 1.00 97.94 579 ASP A CA 1
ATOM 4635 C C . ASP A 1 579 ? 18.716 16.068 19.987 1.00 97.94 579 ASP A C 1
ATOM 4637 O O . ASP A 1 579 ? 17.683 16.250 19.334 1.00 97.94 579 ASP A O 1
ATOM 4641 N N . ALA A 1 580 ? 19.828 15.590 19.419 1.00 97.81 580 ALA A N 1
ATOM 4642 C CA . ALA A 1 580 ? 19.911 15.233 18.004 1.00 97.81 580 ALA A CA 1
ATOM 4643 C C . ALA A 1 580 ? 18.912 14.134 17.601 1.00 97.81 580 ALA A C 1
ATOM 4645 O O . ALA A 1 580 ? 18.407 14.150 16.473 1.00 97.81 580 ALA A O 1
ATOM 4646 N N . ARG A 1 581 ? 18.627 13.170 18.488 1.00 98.19 581 ARG A N 1
ATOM 4647 C CA . ARG A 1 581 ? 17.749 12.032 18.188 1.00 98.19 581 ARG A CA 1
ATOM 4648 C C . ARG A 1 581 ? 16.281 12.446 18.234 1.00 98.19 581 ARG A C 1
ATOM 4650 O O . ARG A 1 581 ? 15.540 12.064 17.333 1.00 98.19 581 ARG A O 1
ATOM 4657 N N . ALA A 1 582 ? 15.880 13.302 19.173 1.00 98.31 582 ALA A N 1
ATOM 4658 C CA . ALA A 1 582 ? 14.524 13.853 19.201 1.00 98.31 582 ALA A CA 1
ATOM 4659 C C . ALA A 1 582 ? 14.199 14.660 17.930 1.00 98.31 582 ALA A C 1
ATOM 4661 O O . ALA A 1 582 ? 13.141 14.450 17.333 1.00 98.31 582 ALA A O 1
ATOM 4662 N N . HIS A 1 583 ? 15.127 15.509 17.459 1.00 98.56 583 HIS A N 1
ATOM 4663 C CA . HIS A 1 583 ? 14.986 16.188 16.160 1.00 98.56 583 HIS A CA 1
ATOM 4664 C C . HIS A 1 583 ? 14.854 15.179 15.012 1.00 98.56 583 HIS A C 1
ATOM 4666 O O . HIS A 1 583 ? 13.978 15.325 14.164 1.00 98.56 583 HIS A O 1
ATOM 4672 N N . TYR A 1 584 ? 15.676 14.127 14.992 1.00 98.62 584 TYR A N 1
ATOM 4673 C CA . TYR A 1 584 ? 15.602 13.096 13.954 1.00 98.62 584 TYR A CA 1
ATOM 4674 C C . TYR A 1 584 ? 14.251 12.370 13.923 1.00 98.62 584 TYR A C 1
ATOM 4676 O O . TYR A 1 584 ? 13.629 12.279 12.863 1.00 98.62 584 TYR A O 1
ATOM 4684 N N . TYR A 1 585 ? 13.769 11.896 15.075 1.00 98.56 585 TYR A N 1
ATOM 4685 C CA . TYR A 1 585 ? 12.489 11.193 15.169 1.00 98.56 585 TYR A CA 1
ATOM 4686 C C . TYR A 1 585 ? 11.310 12.108 14.832 1.00 98.56 585 TYR A C 1
ATOM 4688 O O . TYR A 1 585 ? 10.378 11.671 14.158 1.00 98.56 585 TYR A O 1
ATOM 4696 N N . LEU A 1 586 ? 11.364 13.383 15.233 1.00 98.38 586 LEU A N 1
ATOM 4697 C CA . LEU A 1 586 ? 10.337 14.352 14.859 1.00 98.38 586 LEU A CA 1
ATOM 4698 C C . LEU A 1 586 ? 10.341 14.596 13.346 1.00 98.38 586 LEU A C 1
ATOM 4700 O O . LEU A 1 586 ? 9.276 14.649 12.739 1.00 98.38 586 LEU A O 1
ATOM 4704 N N . GLY A 1 587 ? 11.520 14.676 12.724 1.00 97.75 587 GLY A N 1
ATOM 4705 C CA . GLY A 1 587 ? 11.634 14.759 11.271 1.00 97.75 587 GLY A CA 1
ATOM 4706 C C . GLY A 1 587 ? 11.032 13.543 10.563 1.00 97.75 587 GLY A C 1
ATOM 4707 O O . GLY A 1 587 ? 10.248 13.710 9.633 1.00 97.75 587 GLY A O 1
ATOM 4708 N N . ASN A 1 588 ? 11.304 12.331 11.058 1.00 97.56 588 ASN A N 1
ATOM 4709 C CA . ASN A 1 588 ? 10.730 11.096 10.507 1.00 97.56 588 ASN A CA 1
ATOM 4710 C C . ASN A 1 588 ? 9.200 11.098 10.554 1.00 97.56 588 ASN A C 1
ATOM 4712 O O . ASN A 1 588 ? 8.565 10.734 9.570 1.00 97.56 588 ASN A O 1
ATOM 4716 N N . LEU A 1 589 ? 8.623 11.539 11.673 1.00 96.88 589 LEU A N 1
ATOM 4717 C CA . LEU A 1 589 ? 7.175 11.637 11.843 1.00 96.88 589 LEU A CA 1
ATOM 4718 C C . LEU A 1 589 ? 6.539 12.659 10.891 1.00 96.88 589 LEU A C 1
ATOM 4720 O O . LEU A 1 589 ? 5.419 12.468 10.433 1.00 96.88 589 LEU A O 1
ATOM 4724 N N . LEU A 1 590 ? 7.232 13.769 10.630 1.00 96.50 590 LEU A N 1
ATOM 4725 C CA . LEU A 1 590 ? 6.683 14.890 9.871 1.00 96.50 590 LEU A CA 1
ATOM 4726 C C . LEU A 1 590 ? 6.844 14.750 8.357 1.00 96.50 590 LEU A C 1
ATOM 4728 O O . LEU A 1 590 ? 6.146 15.456 7.639 1.00 96.50 590 LEU A O 1
ATOM 4732 N N . TYR A 1 591 ? 7.743 13.901 7.856 1.00 95.06 591 TYR A N 1
ATOM 4733 C CA . TYR A 1 591 ? 8.166 13.960 6.453 1.00 95.06 591 TYR A CA 1
ATOM 4734 C C . TYR A 1 591 ? 7.029 13.793 5.441 1.00 95.06 591 TYR A C 1
ATOM 4736 O O . TYR A 1 591 ? 6.983 14.540 4.472 1.00 95.06 591 TYR A O 1
ATOM 4744 N N . ASP A 1 592 ? 6.088 12.882 5.682 1.00 88.75 592 ASP A N 1
ATOM 4745 C CA . ASP A 1 592 ? 4.978 12.639 4.750 1.00 88.75 592 ASP A CA 1
ATOM 4746 C C . ASP A 1 592 ? 3.998 13.830 4.659 1.00 88.75 592 ASP A C 1
ATOM 4748 O O . ASP A 1 592 ? 3.394 14.084 3.621 1.00 88.75 592 ASP A O 1
ATOM 4752 N N . TRP A 1 593 ? 3.865 14.611 5.738 1.00 89.94 593 TRP A N 1
ATOM 4753 C CA . TRP A 1 593 ? 2.795 15.609 5.905 1.00 89.94 593 TRP A CA 1
ATOM 4754 C C . TRP A 1 593 ? 3.272 17.065 5.948 1.00 89.94 593 TRP A C 1
ATOM 4756 O O . TRP A 1 593 ? 2.542 17.996 5.584 1.00 89.94 593 TRP A O 1
ATOM 4766 N N . GLN A 1 594 ? 4.488 17.277 6.440 1.00 94.56 594 GLN A N 1
ATOM 4767 C CA . GLN A 1 594 ? 5.171 18.561 6.576 1.00 94.56 594 GLN A CA 1
ATOM 4768 C C . GLN A 1 594 ? 6.649 18.395 6.178 1.00 94.56 594 GLN A C 1
ATOM 4770 O O . GLN A 1 594 ? 7.546 18.544 7.021 1.00 94.56 594 GLN A O 1
ATOM 4775 N N . PRO A 1 595 ? 6.921 18.066 4.905 1.00 93.62 595 PRO A N 1
ATOM 4776 C CA . PRO A 1 595 ? 8.252 17.680 4.455 1.00 93.62 595 PRO A CA 1
ATOM 4777 C C . PRO A 1 595 ? 9.298 18.793 4.678 1.00 93.62 595 PRO A C 1
ATOM 4779 O O . PRO A 1 595 ? 10.435 18.503 5.049 1.00 93.62 595 PRO A O 1
ATOM 4782 N N . GLU A 1 596 ? 8.923 20.076 4.603 1.00 95.06 596 GLU A N 1
ATOM 4783 C CA . GLU A 1 596 ? 9.832 21.201 4.890 1.00 95.06 596 GLU A CA 1
ATOM 4784 C C . GLU A 1 596 ? 10.243 21.235 6.366 1.00 95.06 596 GLU A C 1
ATOM 4786 O O . GLU A 1 596 ? 11.415 21.432 6.693 1.00 95.06 596 GLU A O 1
ATOM 4791 N N . LYS A 1 597 ? 9.289 20.990 7.274 1.00 96.50 597 LYS A N 1
ATOM 4792 C CA . LYS A 1 597 ? 9.563 20.921 8.715 1.00 96.50 597 LYS A CA 1
ATOM 4793 C C . LYS A 1 597 ? 10.380 19.694 9.081 1.00 96.50 597 LYS A C 1
ATOM 4795 O O . LYS A 1 597 ? 11.222 19.782 9.975 1.00 96.50 597 LYS A O 1
ATOM 4800 N N . ALA A 1 598 ? 10.180 18.582 8.383 1.00 97.31 598 ALA A N 1
ATOM 4801 C CA . ALA A 1 598 ? 11.016 17.405 8.551 1.00 97.31 598 ALA A CA 1
ATOM 4802 C C . ALA A 1 598 ? 12.477 17.686 8.181 1.00 97.31 598 ALA A C 1
ATOM 4804 O O . ALA A 1 598 ? 13.372 17.381 8.971 1.00 97.31 598 ALA A O 1
ATOM 4805 N N . VAL A 1 599 ? 12.714 18.360 7.049 1.00 97.69 599 VAL A N 1
ATOM 4806 C CA . VAL A 1 599 ? 14.057 18.791 6.633 1.00 97.69 599 VAL A CA 1
ATOM 4807 C C . VAL A 1 599 ? 14.684 19.733 7.659 1.00 97.69 599 VAL A C 1
ATOM 4809 O O . VAL A 1 599 ? 15.833 19.517 8.034 1.00 97.69 599 VAL A O 1
ATOM 4812 N N . GLU A 1 600 ? 13.946 20.723 8.179 1.00 97.88 600 GLU A N 1
ATOM 4813 C CA . GLU A 1 600 ? 14.438 21.587 9.267 1.00 97.88 600 GLU A CA 1
ATOM 4814 C C . GLU A 1 600 ? 14.887 20.770 10.494 1.00 97.88 600 GLU A C 1
ATOM 4816 O O . GLU A 1 600 ? 15.927 21.059 11.091 1.00 97.88 600 GLU A O 1
ATOM 4821 N N . CYS A 1 601 ? 14.118 19.747 10.879 1.00 98.38 601 CYS A N 1
ATOM 4822 C CA . CYS A 1 601 ? 14.448 18.891 12.017 1.00 98.38 601 CYS A CA 1
ATOM 4823 C C . CYS A 1 601 ? 15.692 18.035 11.740 1.00 98.38 601 CYS A C 1
ATOM 4825 O O . CYS A 1 601 ? 16.607 17.993 12.562 1.00 98.38 601 CYS A O 1
ATOM 4827 N N . TRP A 1 602 ? 15.786 17.397 10.573 1.00 98.56 602 TRP A N 1
ATOM 4828 C CA . TRP A 1 602 ? 16.968 16.612 10.217 1.00 98.56 602 TRP A CA 1
ATOM 4829 C C . TRP A 1 602 ? 18.227 17.470 10.065 1.00 98.56 602 TRP A C 1
ATOM 4831 O O . TRP A 1 602 ? 19.305 17.042 10.473 1.00 98.56 602 TRP A O 1
ATOM 4841 N N . GLU A 1 603 ? 18.097 18.703 9.574 1.00 98.44 603 GLU A N 1
ATOM 4842 C CA . GLU A 1 603 ? 19.191 19.674 9.532 1.00 98.44 603 GLU A CA 1
ATOM 4843 C C . GLU A 1 603 ? 19.709 20.025 10.928 1.00 98.44 603 GLU A C 1
ATOM 4845 O O . GLU A 1 603 ? 20.920 20.022 11.161 1.00 98.44 603 GLU A O 1
ATOM 4850 N N . ARG A 1 604 ? 18.806 20.249 11.890 1.00 98.62 604 ARG A N 1
ATOM 4851 C CA . ARG A 1 604 ? 19.188 20.447 13.297 1.00 98.62 604 ARG A CA 1
ATOM 4852 C C . ARG A 1 604 ? 19.847 19.203 13.882 1.00 98.62 604 ARG A C 1
ATOM 4854 O O . ARG A 1 604 ? 20.890 19.326 14.516 1.00 98.62 604 ARG A O 1
ATOM 4861 N N . SER A 1 605 ? 19.281 18.021 13.632 1.00 98.62 605 SER A N 1
ATOM 4862 C CA . SER A 1 605 ? 19.851 16.742 14.072 1.00 98.62 605 SER A CA 1
ATOM 4863 C C . SER A 1 605 ? 21.294 16.582 13.587 1.00 98.62 605 SER A C 1
ATOM 4865 O O . SER A 1 605 ? 22.196 16.386 14.399 1.00 98.62 605 SER A O 1
ATOM 4867 N N . ARG A 1 606 ? 21.528 16.784 12.285 1.00 98.25 606 ARG A N 1
ATOM 4868 C CA . ARG A 1 606 ? 22.857 16.765 11.662 1.00 98.25 606 ARG A CA 1
ATOM 486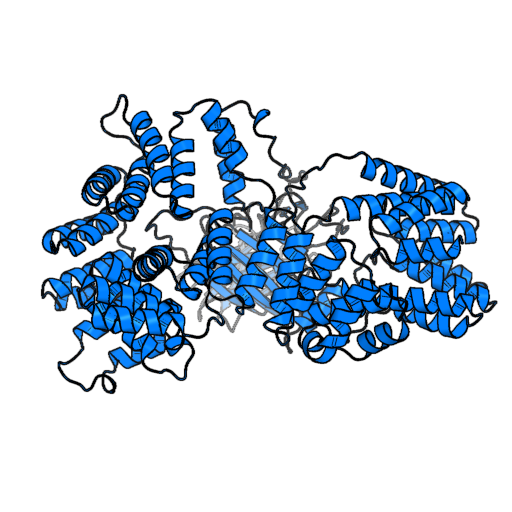9 C C . ARG A 1 606 ? 23.793 17.837 12.225 1.00 98.25 606 ARG A C 1
ATOM 4871 O O . ARG A 1 606 ? 24.982 17.580 12.382 1.00 98.25 606 ARG A O 1
ATOM 4878 N N . GLY A 1 607 ? 23.284 19.041 12.483 1.00 98.25 607 GLY A N 1
ATOM 4879 C CA . GLY A 1 607 ? 24.071 20.140 13.046 1.00 98.25 607 GLY A CA 1
ATOM 4880 C C . GLY A 1 607 ? 24.570 19.858 14.465 1.00 98.25 607 GLY A C 1
ATOM 4881 O O . GLY A 1 607 ? 25.637 20.338 14.839 1.00 98.25 607 GLY A O 1
ATOM 4882 N N . ILE A 1 608 ? 23.822 19.063 15.233 1.00 98.25 608 ILE A N 1
ATOM 4883 C CA . ILE A 1 608 ? 24.184 18.633 16.588 1.00 98.25 608 ILE A CA 1
ATOM 4884 C C . ILE A 1 608 ? 25.092 17.392 16.545 1.00 98.25 608 ILE A C 1
ATOM 4886 O O . ILE A 1 608 ? 26.140 17.378 17.186 1.00 98.25 608 ILE A O 1
ATOM 4890 N N . ASP A 1 609 ? 24.705 16.360 15.790 1.00 97.62 609 ASP A N 1
ATOM 4891 C CA . ASP A 1 609 ? 25.458 15.114 15.606 1.00 97.62 609 ASP A CA 1
ATOM 4892 C C . ASP A 1 609 ? 25.746 14.882 14.116 1.00 97.62 609 ASP A C 1
ATOM 4894 O O . ASP A 1 609 ? 25.019 14.194 13.395 1.00 97.62 609 ASP A O 1
ATOM 4898 N N . GLY A 1 610 ? 26.863 15.446 13.653 1.00 97.25 610 GLY A N 1
ATOM 4899 C CA . GLY A 1 610 ? 27.310 15.315 12.266 1.00 97.25 610 GLY A CA 1
ATOM 4900 C C . GLY A 1 610 ? 27.792 13.912 11.882 1.00 97.25 610 GLY A C 1
ATOM 4901 O O . GLY A 1 610 ? 28.097 13.697 10.705 1.00 97.25 610 GLY A O 1
ATOM 4902 N N . SER A 1 611 ? 27.878 12.978 12.839 1.00 97.12 611 SER A N 1
ATOM 4903 C CA . SER A 1 611 ? 28.273 11.582 12.612 1.00 97.12 611 SER A CA 1
ATOM 4904 C C . SER A 1 611 ? 27.085 10.651 12.352 1.00 97.12 611 SER A C 1
ATOM 4906 O O . SER A 1 611 ? 27.275 9.498 11.970 1.00 97.12 611 SER A O 1
ATOM 4908 N N . PHE A 1 612 ? 25.852 11.142 12.508 1.00 96.94 612 PHE A N 1
ATOM 4909 C CA . PHE A 1 612 ? 24.666 10.309 12.382 1.00 96.94 612 PHE A CA 1
ATOM 4910 C C . PHE A 1 612 ? 24.280 10.043 10.922 1.00 96.94 612 PHE A C 1
ATOM 4912 O O . PHE A 1 612 ? 23.594 10.843 10.281 1.00 96.94 612 PHE A O 1
ATOM 4919 N N . ALA A 1 613 ? 24.689 8.884 10.400 1.00 97.12 613 ALA A N 1
ATOM 4920 C CA . ALA A 1 613 ? 24.477 8.506 9.001 1.00 97.12 613 ALA A CA 1
ATOM 4921 C C . ALA A 1 613 ? 23.001 8.572 8.554 1.00 97.12 613 ALA A C 1
ATOM 4923 O O . ALA A 1 613 ? 22.720 9.044 7.454 1.00 97.12 613 ALA A O 1
ATOM 4924 N N . LEU A 1 614 ? 22.049 8.173 9.408 1.00 96.38 614 LEU A N 1
ATOM 4925 C CA . LEU A 1 614 ? 20.619 8.166 9.063 1.00 96.38 614 LEU A CA 1
ATOM 4926 C C . LEU A 1 614 ? 20.044 9.575 8.842 1.00 96.38 614 LEU A C 1
ATOM 4928 O O . LEU A 1 614 ? 19.208 9.753 7.958 1.00 96.38 614 LEU A O 1
ATOM 4932 N N . ALA A 1 615 ? 20.510 10.588 9.582 1.00 97.69 615 ALA A N 1
ATOM 4933 C CA . ALA A 1 615 ? 20.094 11.972 9.342 1.00 97.69 615 ALA A CA 1
ATOM 4934 C C . ALA A 1 615 ? 20.597 12.476 7.980 1.00 97.69 615 ALA A C 1
ATOM 4936 O O . ALA A 1 615 ? 19.842 13.104 7.239 1.00 97.69 615 ALA A O 1
ATOM 4937 N N . HIS A 1 616 ? 21.842 12.150 7.614 1.00 98.50 616 HIS A N 1
ATOM 4938 C CA . HIS A 1 616 ? 22.390 12.476 6.292 1.00 98.50 616 HIS A CA 1
ATOM 4939 C C . HIS A 1 616 ? 21.655 11.752 5.161 1.00 98.50 616 HIS A C 1
ATOM 4941 O O . HIS A 1 616 ? 21.336 12.388 4.158 1.00 98.50 616 HIS A O 1
ATOM 4947 N N . ARG A 1 617 ? 21.324 10.465 5.338 1.00 97.06 617 ARG A N 1
ATOM 4948 C CA . ARG A 1 617 ? 20.503 9.705 4.382 1.00 97.06 617 ARG A CA 1
ATOM 4949 C C . ARG A 1 617 ? 19.146 10.378 4.165 1.00 97.06 617 ARG A C 1
ATOM 4951 O O . ARG A 1 617 ? 18.778 10.649 3.026 1.00 97.06 617 ARG A O 1
ATOM 4958 N N . ASN A 1 618 ? 18.419 10.687 5.242 1.00 97.12 618 ASN A N 1
ATOM 4959 C CA . ASN A 1 618 ? 17.085 11.288 5.144 1.00 97.12 618 ASN A CA 1
ATOM 4960 C C . ASN A 1 618 ? 17.122 12.684 4.505 1.00 97.12 618 ASN A C 1
ATOM 4962 O O . ASN A 1 618 ? 16.268 13.006 3.682 1.00 97.12 618 ASN A O 1
ATOM 4966 N N . LEU A 1 619 ? 18.142 13.491 4.818 1.00 98.06 619 LEU A N 1
ATOM 4967 C CA . LEU A 1 619 ? 18.372 14.768 4.14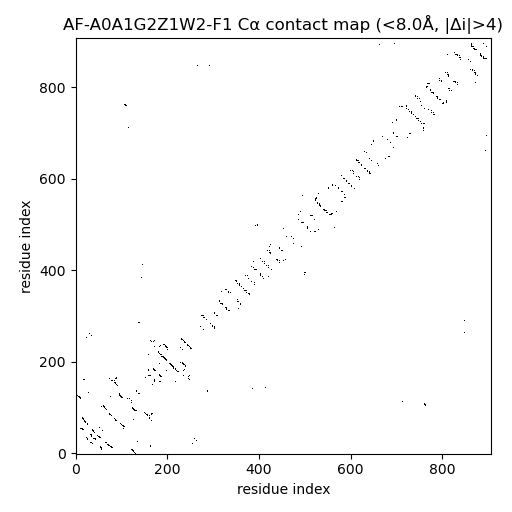0 1.00 98.06 619 LEU A CA 1
ATOM 4968 C C . LEU A 1 619 ? 18.668 14.580 2.654 1.00 98.06 619 LEU A C 1
ATOM 4970 O O . LEU A 1 619 ? 18.098 15.293 1.835 1.00 98.06 619 LEU A O 1
ATOM 4974 N N . GLY A 1 620 ? 19.513 13.608 2.300 1.00 96.62 620 GLY A N 1
ATOM 4975 C CA . GLY A 1 620 ? 19.800 13.271 0.911 1.00 96.62 620 GLY A CA 1
ATOM 4976 C C . GLY A 1 620 ? 18.530 12.936 0.132 1.00 96.62 620 GLY A C 1
ATOM 4977 O O . GLY A 1 620 ? 18.256 13.534 -0.910 1.00 96.62 620 GLY A O 1
ATOM 4978 N N . TRP A 1 621 ? 17.709 12.048 0.695 1.00 94.25 621 TRP A N 1
ATOM 4979 C CA . TRP A 1 621 ? 16.415 11.668 0.137 1.00 94.25 621 TRP A CA 1
ATOM 4980 C C . TRP A 1 621 ? 15.487 12.877 -0.040 1.00 94.25 621 TRP A C 1
ATOM 4982 O O . TRP A 1 621 ? 14.914 13.078 -1.111 1.00 94.25 621 TRP A O 1
ATOM 4992 N N . ALA A 1 622 ? 15.375 13.729 0.979 1.00 94.44 622 ALA A N 1
ATOM 4993 C CA . ALA A 1 622 ? 14.498 14.893 0.947 1.00 94.44 622 ALA A CA 1
ATOM 4994 C C . ALA A 1 622 ? 14.954 15.975 -0.039 1.00 94.44 622 ALA A C 1
ATOM 4996 O O . ALA A 1 622 ? 14.124 16.529 -0.762 1.00 94.44 622 ALA A O 1
ATOM 4997 N N . TYR A 1 623 ? 16.259 16.247 -0.121 1.00 94.50 623 TYR A N 1
ATOM 4998 C CA . TYR A 1 623 ? 16.812 17.204 -1.079 1.00 94.50 623 TYR A CA 1
ATOM 4999 C C . TYR A 1 623 ? 16.521 16.815 -2.519 1.00 94.50 623 TYR A C 1
ATOM 5001 O O . TYR A 1 623 ? 16.168 17.679 -3.324 1.00 94.50 623 TYR A O 1
ATOM 5009 N N . TYR A 1 624 ? 16.570 15.519 -2.817 1.00 89.25 624 TYR A N 1
ATOM 5010 C CA . TYR A 1 624 ? 16.154 15.014 -4.113 1.00 89.25 624 TYR A CA 1
ATOM 5011 C C . TYR A 1 624 ? 14.632 15.087 -4.298 1.00 89.25 624 TYR A C 1
ATOM 5013 O O . TYR A 1 624 ? 14.158 15.739 -5.225 1.00 89.25 624 TYR A O 1
ATOM 5021 N N . ARG A 1 625 ? 13.845 14.467 -3.410 1.00 86.06 625 ARG A N 1
ATOM 5022 C CA . ARG A 1 625 ? 12.398 14.284 -3.624 1.00 86.06 625 ARG A CA 1
ATOM 5023 C C . ARG A 1 625 ? 11.584 15.573 -3.561 1.00 86.06 625 ARG A C 1
ATOM 5025 O O . ARG A 1 625 ? 10.586 15.672 -4.265 1.00 86.06 625 ARG A O 1
ATOM 5032 N N . MET A 1 626 ? 11.990 16.539 -2.737 1.00 84.00 626 MET A N 1
ATOM 5033 C CA . MET A 1 626 ? 11.277 17.813 -2.598 1.00 84.00 626 MET A CA 1
ATOM 5034 C C . MET A 1 626 ? 11.876 18.923 -3.455 1.00 84.00 626 MET A C 1
ATOM 5036 O O . MET A 1 626 ? 11.150 19.703 -4.061 1.00 84.00 626 MET A O 1
ATOM 5040 N N . GLY A 1 627 ? 13.207 19.036 -3.442 1.00 76.62 627 GLY A N 1
ATOM 5041 C CA . GLY A 1 627 ? 13.918 20.163 -4.045 1.00 76.62 627 GLY A CA 1
ATOM 5042 C C . GLY A 1 627 ? 14.445 19.884 -5.447 1.00 76.62 627 GLY A C 1
ATOM 5043 O O . GLY A 1 627 ? 14.883 20.820 -6.112 1.00 76.62 627 GLY A O 1
ATOM 5044 N N . ASN A 1 628 ? 14.445 18.616 -5.882 1.00 83.56 628 ASN A N 1
ATOM 5045 C CA . ASN A 1 628 ? 15.173 18.154 -7.065 1.00 83.56 628 ASN A CA 1
ATOM 5046 C C . ASN A 1 628 ? 16.655 18.606 -7.057 1.00 83.56 628 ASN A C 1
ATOM 5048 O O . ASN A 1 628 ? 17.266 18.814 -8.106 1.00 83.56 628 ASN A O 1
ATOM 5052 N N . ASP A 1 629 ? 17.238 18.784 -5.862 1.00 91.06 629 ASP A N 1
ATOM 5053 C CA . ASP A 1 629 ? 18.608 19.263 -5.654 1.00 91.06 629 ASP A CA 1
ATOM 5054 C C . ASP A 1 629 ? 19.559 18.065 -5.563 1.00 91.06 629 ASP A C 1
ATOM 5056 O O . ASP A 1 629 ? 19.996 17.638 -4.488 1.00 91.06 629 ASP A O 1
ATOM 5060 N N . VAL A 1 630 ? 19.839 17.482 -6.730 1.00 91.19 630 VAL A N 1
ATOM 5061 C CA . VAL A 1 630 ? 20.690 16.294 -6.867 1.00 91.19 630 VAL A CA 1
ATOM 5062 C C . VAL A 1 630 ? 22.108 16.513 -6.312 1.00 91.19 630 VAL A C 1
ATOM 5064 O O . VAL A 1 630 ? 22.589 15.626 -5.601 1.00 91.19 630 VAL A O 1
ATOM 5067 N N . PRO A 1 631 ? 22.797 17.655 -6.541 1.00 95.00 631 PRO A N 1
ATOM 5068 C CA . PRO A 1 631 ? 24.117 17.891 -5.952 1.00 95.00 631 PRO A CA 1
ATOM 5069 C C . PRO A 1 631 ? 24.108 17.864 -4.419 1.00 95.00 631 PRO A C 1
ATOM 5071 O O . PRO A 1 631 ? 24.952 17.206 -3.804 1.00 95.00 631 PRO A O 1
ATOM 5074 N N . LYS A 1 632 ? 23.137 18.533 -3.786 1.00 95.94 632 LYS A N 1
ATOM 5075 C CA . LYS A 1 632 ? 23.030 18.571 -2.322 1.00 95.94 632 LYS A CA 1
ATOM 5076 C C . LYS A 1 632 ? 22.609 17.222 -1.739 1.00 95.94 632 LYS A C 1
ATOM 5078 O O . LYS A 1 632 ? 23.105 16.829 -0.676 1.00 95.94 632 LYS A O 1
ATOM 5083 N N . ALA A 1 633 ? 21.737 16.501 -2.445 1.00 97.00 633 ALA A N 1
ATOM 5084 C CA . ALA A 1 633 ? 21.363 15.136 -2.106 1.00 97.00 633 ALA A CA 1
ATOM 5085 C C . ALA A 1 633 ? 22.586 14.207 -2.118 1.00 97.00 633 ALA A C 1
ATOM 5087 O O . ALA A 1 633 ? 22.875 13.546 -1.122 1.00 97.00 633 ALA A O 1
ATOM 5088 N N . THR A 1 634 ? 23.355 14.247 -3.208 1.00 97.56 634 THR A N 1
ATOM 5089 C CA . THR A 1 634 ? 24.577 13.454 -3.404 1.00 97.56 634 THR A CA 1
ATOM 5090 C C . THR A 1 634 ? 25.598 13.721 -2.301 1.00 97.56 634 THR A C 1
ATOM 5092 O O . THR A 1 634 ? 26.084 12.780 -1.682 1.00 97.56 634 THR A O 1
ATOM 5095 N N . ALA A 1 635 ? 25.872 14.992 -1.986 1.00 98.06 635 ALA A N 1
ATOM 5096 C CA . ALA A 1 635 ? 26.812 15.353 -0.924 1.00 98.06 635 ALA A CA 1
ATOM 5097 C C . ALA A 1 635 ? 26.376 14.827 0.458 1.00 98.06 635 ALA A C 1
ATOM 5099 O O . ALA A 1 635 ? 27.210 14.425 1.271 1.00 98.06 635 ALA A O 1
ATOM 5100 N N . SER A 1 636 ? 25.066 14.800 0.722 1.00 98.31 636 SER A N 1
ATOM 5101 C CA . SER A 1 636 ? 24.522 14.240 1.965 1.00 98.31 636 SER A CA 1
ATOM 5102 C C . SER A 1 636 ? 24.695 12.718 2.007 1.00 98.31 636 SER A C 1
ATOM 5104 O O . SER A 1 636 ? 25.149 12.191 3.018 1.00 98.31 636 SER A O 1
ATOM 5106 N N . TYR A 1 637 ? 24.442 12.007 0.906 1.00 98.50 637 TYR A N 1
ATOM 5107 C CA . TYR A 1 637 ? 24.682 10.562 0.831 1.00 98.50 637 TYR A CA 1
ATOM 5108 C C . TYR A 1 637 ? 26.166 10.182 0.902 1.00 98.50 637 TYR A C 1
ATOM 5110 O O . TYR A 1 637 ? 26.513 9.248 1.621 1.00 98.50 637 TYR A O 1
ATOM 5118 N N . GLU A 1 638 ? 27.059 10.927 0.245 1.00 98.44 638 GLU A N 1
ATOM 5119 C CA . GLU A 1 638 ? 28.512 10.744 0.384 1.00 98.44 638 GLU A CA 1
ATOM 5120 C C . GLU A 1 638 ? 28.935 10.872 1.856 1.00 98.44 638 GLU A C 1
ATOM 5122 O O . GLU A 1 638 ? 29.741 10.084 2.359 1.00 98.44 638 GLU A O 1
ATOM 5127 N N . LYS A 1 639 ? 28.340 11.827 2.584 1.00 98.50 639 LYS A N 1
ATOM 5128 C CA . LYS A 1 639 ? 28.576 11.976 4.019 1.00 98.50 639 LYS A CA 1
ATOM 5129 C C . LYS A 1 639 ? 27.962 10.837 4.838 1.00 98.50 639 LYS A C 1
ATOM 5131 O O . LYS A 1 639 ? 28.608 10.387 5.781 1.00 98.50 639 LYS A O 1
ATOM 5136 N N . ALA A 1 640 ? 26.777 10.344 4.474 1.00 98.31 640 ALA A N 1
ATOM 5137 C CA . ALA A 1 640 ? 26.161 9.179 5.109 1.00 98.31 640 ALA A CA 1
ATOM 5138 C C . ALA A 1 640 ? 27.056 7.934 4.988 1.00 98.31 640 ALA A C 1
ATOM 5140 O O . ALA A 1 640 ? 27.331 7.299 6.003 1.00 98.31 640 ALA A O 1
ATOM 5141 N N . VAL A 1 641 ? 27.588 7.654 3.791 1.00 98.19 641 VAL A N 1
ATOM 5142 C CA . VAL A 1 641 ? 28.536 6.551 3.537 1.00 98.19 641 VAL A CA 1
ATOM 5143 C C . VAL A 1 641 ? 29.826 6.730 4.339 1.00 98.19 641 VAL A C 1
ATOM 5145 O O . VAL A 1 641 ? 30.332 5.777 4.922 1.00 98.19 641 VAL A O 1
ATOM 5148 N N . ALA A 1 642 ? 30.351 7.956 4.429 1.00 97.94 642 ALA A N 1
ATOM 5149 C CA . ALA A 1 642 ? 31.535 8.233 5.243 1.00 97.94 642 ALA A CA 1
ATOM 5150 C C . ALA A 1 642 ? 31.296 8.019 6.751 1.00 97.94 642 ALA A C 1
ATOM 5152 O O . ALA A 1 642 ? 32.242 7.736 7.483 1.00 97.94 642 ALA A O 1
ATOM 5153 N N . CYS A 1 643 ? 30.056 8.184 7.219 1.00 97.56 643 CYS A N 1
ATOM 5154 C CA . CYS A 1 643 ? 29.661 7.952 8.606 1.00 97.56 643 CYS A CA 1
ATOM 5155 C C . CYS A 1 643 ? 29.336 6.478 8.898 1.00 97.56 643 CYS A C 1
ATOM 5157 O O . CYS A 1 643 ? 29.616 6.015 9.999 1.00 97.56 643 CYS A O 1
ATOM 5159 N N . ASN A 1 644 ? 28.756 5.755 7.937 1.00 96.38 644 ASN A N 1
ATOM 5160 C CA . ASN A 1 644 ? 28.454 4.330 8.037 1.00 96.38 644 ASN A CA 1
ATOM 5161 C C . ASN A 1 644 ? 28.617 3.645 6.669 1.00 96.38 644 ASN A C 1
ATOM 5163 O O . ASN A 1 644 ? 27.686 3.616 5.866 1.00 96.38 644 ASN A O 1
ATOM 5167 N N . GLY A 1 645 ? 29.798 3.080 6.418 1.00 95.75 645 GLY A N 1
ATOM 5168 C CA . GLY A 1 645 ? 30.110 2.361 5.178 1.00 95.75 645 GLY A CA 1
ATOM 5169 C C . GLY A 1 645 ? 29.607 0.914 5.134 1.00 95.75 645 GLY A C 1
ATOM 5170 O O . GLY A 1 645 ? 29.844 0.238 4.134 1.00 95.75 645 GLY A O 1
ATOM 5171 N N . ASP A 1 646 ? 28.934 0.453 6.194 1.00 96.25 646 ASP A N 1
ATOM 5172 C CA . ASP A 1 646 ? 28.457 -0.927 6.354 1.00 96.25 646 ASP A CA 1
ATOM 5173 C C . ASP A 1 646 ? 26.958 -1.074 6.026 1.00 96.25 646 ASP A C 1
ATOM 5175 O O . ASP A 1 646 ? 26.421 -2.178 6.055 1.00 96.25 646 ASP A O 1
ATOM 5179 N N . ASP A 1 647 ? 26.262 0.020 5.688 1.00 95.62 647 ASP A N 1
ATOM 5180 C CA . ASP A 1 647 ? 24.860 -0.017 5.253 1.00 95.62 647 ASP A CA 1
ATOM 5181 C C . ASP A 1 647 ? 24.758 -0.117 3.719 1.00 95.62 647 ASP A C 1
ATOM 5183 O O . ASP A 1 647 ? 24.976 0.884 3.025 1.00 95.62 647 ASP A O 1
ATOM 5187 N N . PRO A 1 648 ? 24.378 -1.282 3.155 1.00 96.56 648 PRO A N 1
ATOM 5188 C CA . PRO A 1 648 ? 24.317 -1.465 1.710 1.00 96.56 648 PRO A CA 1
ATOM 5189 C C . PRO A 1 648 ? 23.330 -0.514 1.024 1.00 96.56 648 PRO A C 1
ATOM 5191 O O . PRO A 1 648 ? 23.573 -0.115 -0.115 1.00 96.56 648 PRO A O 1
ATOM 5194 N N . ARG A 1 649 ? 22.244 -0.100 1.697 1.00 95.31 649 ARG A N 1
ATOM 5195 C CA . ARG A 1 649 ? 21.185 0.741 1.098 1.00 95.31 649 ARG A CA 1
ATOM 5196 C C . ARG A 1 649 ? 21.719 2.086 0.618 1.00 95.31 649 ARG A C 1
ATOM 5198 O O . ARG A 1 649 ? 21.253 2.607 -0.392 1.00 95.31 649 ARG A O 1
ATOM 5205 N N . LEU A 1 650 ? 22.719 2.625 1.321 1.00 97.62 650 LEU A N 1
ATOM 5206 C CA . LEU A 1 650 ? 23.323 3.911 0.981 1.00 97.62 650 LEU A CA 1
ATOM 5207 C C . LEU A 1 650 ? 23.977 3.886 -0.400 1.00 97.62 650 LEU A C 1
ATOM 5209 O O . LEU A 1 650 ? 23.963 4.906 -1.077 1.00 97.62 650 LEU A O 1
ATOM 5213 N N . PHE A 1 651 ? 24.514 2.744 -0.833 1.00 98.25 651 PHE A N 1
ATOM 5214 C CA . PHE A 1 651 ? 25.190 2.622 -2.125 1.00 98.25 651 PHE A CA 1
ATOM 5215 C C . PHE A 1 651 ? 24.210 2.546 -3.294 1.00 98.25 651 PHE A C 1
ATOM 5217 O O . PHE A 1 651 ? 24.452 3.189 -4.313 1.00 98.25 651 PHE A O 1
ATOM 5224 N N . ALA A 1 652 ? 23.087 1.835 -3.134 1.00 95.31 652 ALA A N 1
ATOM 5225 C CA . ALA A 1 652 ? 22.027 1.820 -4.141 1.00 95.31 652 ALA A CA 1
ATOM 5226 C C . ALA A 1 652 ? 21.472 3.236 -4.370 1.00 95.31 652 ALA A C 1
ATOM 5228 O O . ALA A 1 652 ? 21.423 3.725 -5.498 1.00 95.31 652 ALA A O 1
ATOM 5229 N N . GLU A 1 653 ? 21.113 3.914 -3.278 1.00 96.25 653 GLU A N 1
ATOM 5230 C CA . GLU A 1 653 ? 20.526 5.256 -3.307 1.00 96.25 653 GLU A CA 1
ATOM 5231 C C . GLU A 1 653 ? 21.538 6.318 -3.782 1.00 96.25 653 GLU A C 1
ATOM 5233 O O . GLU A 1 653 ? 21.194 7.195 -4.577 1.00 96.25 653 GLU A O 1
ATOM 5238 N N . LEU A 1 654 ? 22.808 6.230 -3.362 1.00 97.81 654 LEU A N 1
ATOM 5239 C CA . LEU A 1 654 ? 23.863 7.142 -3.815 1.00 97.81 654 LEU A CA 1
ATOM 5240 C C . LEU A 1 654 ? 24.166 6.972 -5.306 1.00 97.81 654 LEU A C 1
ATOM 5242 O O . LEU A 1 654 ? 24.312 7.972 -6.007 1.00 97.81 654 LEU A O 1
ATOM 5246 N N . ASP A 1 655 ? 24.258 5.740 -5.812 1.00 97.38 655 ASP A N 1
ATOM 5247 C CA . ASP A 1 655 ? 24.550 5.530 -7.230 1.00 97.38 655 ASP A CA 1
ATOM 5248 C C . ASP A 1 655 ? 23.392 5.978 -8.138 1.00 97.38 655 ASP A C 1
ATOM 5250 O O . ASP A 1 655 ? 23.637 6.517 -9.219 1.00 97.38 655 ASP A O 1
ATOM 5254 N N . GLN A 1 656 ? 22.139 5.848 -7.691 1.00 93.75 656 GLN A N 1
ATOM 5255 C CA . GLN A 1 656 ? 20.990 6.455 -8.376 1.00 93.75 656 GLN A CA 1
ATOM 5256 C C . GLN A 1 656 ? 21.122 7.982 -8.451 1.00 93.75 656 GLN A C 1
ATOM 5258 O O . GLN A 1 656 ? 20.890 8.574 -9.506 1.00 93.75 656 GLN A O 1
ATOM 5263 N N . LEU A 1 657 ? 21.551 8.636 -7.367 1.00 94.19 657 LEU A N 1
ATOM 5264 C CA . LEU A 1 657 ? 21.803 10.080 -7.371 1.00 94.19 657 LEU A CA 1
ATOM 5265 C C . LEU A 1 657 ? 22.987 10.466 -8.260 1.00 94.19 657 LEU A C 1
ATOM 5267 O O . LEU A 1 657 ? 22.916 11.482 -8.951 1.00 94.19 657 LEU A O 1
ATOM 5271 N N . TYR A 1 658 ? 24.051 9.663 -8.294 1.00 95.69 658 TYR A N 1
ATOM 5272 C CA . TYR A 1 658 ? 25.150 9.876 -9.230 1.00 95.69 658 TYR A CA 1
ATOM 5273 C C . TYR A 1 658 ? 24.699 9.756 -10.685 1.00 95.69 658 TYR A C 1
ATOM 5275 O O . TYR A 1 658 ? 25.080 10.595 -11.501 1.00 95.69 658 TYR A O 1
ATOM 5283 N N . GLU A 1 659 ? 23.878 8.761 -11.013 1.00 92.06 659 GLU A N 1
ATOM 5284 C CA . GLU A 1 659 ? 23.287 8.613 -12.343 1.00 92.06 659 GLU A CA 1
ATOM 5285 C C . GLU A 1 659 ? 22.413 9.819 -12.710 1.00 92.06 659 GLU A C 1
ATOM 5287 O O . GLU A 1 659 ? 22.614 10.425 -13.762 1.00 92.06 659 GLU A O 1
ATOM 5292 N N . LEU A 1 660 ? 21.503 10.224 -11.820 1.00 88.94 660 LEU A N 1
ATOM 5293 C CA . LEU A 1 660 ? 20.644 11.397 -12.013 1.00 88.94 660 LEU A CA 1
ATOM 5294 C C . LEU A 1 660 ? 21.450 12.693 -12.162 1.00 88.94 660 LEU A C 1
ATOM 5296 O O . LEU A 1 660 ? 21.092 13.564 -12.953 1.00 88.94 660 LEU A O 1
ATOM 5300 N N . GLY A 1 661 ? 22.547 12.813 -11.413 1.00 90.62 661 GLY A N 1
ATOM 5301 C CA . GLY A 1 661 ? 23.483 13.934 -11.461 1.00 90.62 661 GLY A CA 1
ATOM 5302 C C . GLY A 1 661 ? 24.451 13.881 -12.642 1.00 90.62 661 GLY A C 1
ATOM 5303 O O . GLY A 1 661 ? 25.322 14.747 -12.734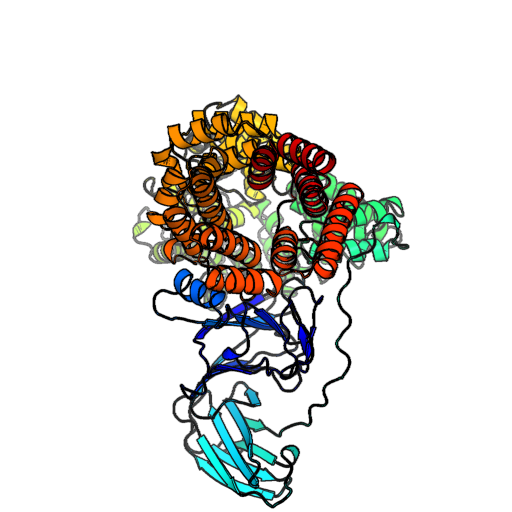 1.00 90.62 661 GLY A O 1
ATOM 5304 N N . ASN A 1 662 ? 24.315 12.886 -13.528 1.00 92.25 662 ASN A N 1
ATOM 5305 C CA . ASN A 1 662 ? 25.179 12.658 -14.684 1.00 92.25 662 ASN A CA 1
ATOM 5306 C C . ASN A 1 662 ? 26.672 12.558 -14.302 1.00 92.25 662 ASN A C 1
ATOM 5308 O O . ASN A 1 662 ? 27.548 13.062 -15.009 1.00 92.25 662 ASN A O 1
ATOM 5312 N N . ALA A 1 663 ? 26.966 11.966 -13.139 1.00 95.56 663 ALA A N 1
ATOM 5313 C CA . ALA A 1 663 ? 28.326 11.809 -12.644 1.00 95.56 663 ALA A CA 1
ATOM 5314 C C . ALA A 1 663 ? 29.122 10.822 -13.522 1.00 95.56 663 ALA A C 1
ATOM 5316 O O . ALA A 1 663 ? 28.549 9.840 -14.002 1.00 95.56 663 ALA A O 1
ATOM 5317 N N . PRO A 1 664 ? 30.444 11.026 -13.695 1.00 96.44 664 PRO A N 1
ATOM 5318 C CA . PRO A 1 664 ? 31.279 10.122 -14.483 1.00 96.44 664 PRO A CA 1
ATOM 5319 C C . PRO A 1 664 ? 31.187 8.671 -14.001 1.00 96.44 664 PRO A C 1
ATOM 5321 O O . PRO A 1 664 ? 31.208 8.407 -12.794 1.00 96.44 664 PRO A O 1
ATOM 5324 N N . VAL A 1 665 ? 31.135 7.734 -14.948 1.00 96.81 665 VAL A N 1
ATOM 5325 C CA . VAL A 1 665 ? 31.015 6.291 -14.681 1.00 96.81 665 VAL A CA 1
ATOM 5326 C C . VAL A 1 665 ? 32.172 5.793 -13.810 1.00 96.81 665 VAL A C 1
ATOM 5328 O O . VAL A 1 665 ? 31.969 4.990 -12.905 1.00 96.81 665 VAL A O 1
ATOM 5331 N N . GLU A 1 666 ? 33.373 6.333 -14.006 1.00 96.88 666 GLU A N 1
ATOM 5332 C CA . GLU A 1 666 ? 34.572 5.971 -13.249 1.00 96.88 666 GLU A CA 1
ATOM 5333 C C . GLU A 1 666 ? 34.450 6.372 -11.774 1.00 96.88 666 GLU A C 1
ATOM 5335 O O . GLU A 1 666 ? 34.880 5.629 -10.893 1.00 96.88 666 GLU A O 1
ATOM 5340 N N . LYS A 1 667 ? 33.821 7.524 -11.486 1.00 96.81 667 LYS A N 1
ATOM 5341 C CA . LYS A 1 667 ? 33.553 7.959 -10.106 1.00 96.81 667 LYS A CA 1
ATOM 5342 C C . LYS A 1 667 ? 32.570 7.003 -9.432 1.00 96.81 667 LYS A C 1
ATOM 5344 O O . LYS A 1 667 ? 32.799 6.605 -8.293 1.00 96.81 667 LYS A O 1
ATOM 5349 N N . ARG A 1 668 ? 31.488 6.664 -10.136 1.00 97.69 668 ARG A N 1
ATOM 5350 C CA . ARG A 1 668 ? 30.443 5.752 -9.654 1.00 97.69 668 ARG A CA 1
ATOM 5351 C C . ARG A 1 668 ? 31.030 4.390 -9.302 1.00 97.69 668 ARG A C 1
ATOM 5353 O O . ARG A 1 668 ? 30.900 3.940 -8.165 1.00 97.69 668 ARG A O 1
ATOM 5360 N N . LEU A 1 669 ? 31.766 3.802 -10.246 1.00 98.25 669 LEU A N 1
ATOM 5361 C CA . LEU A 1 669 ? 32.363 2.482 -10.084 1.00 98.25 669 LEU A CA 1
ATOM 5362 C C . LEU A 1 669 ? 33.376 2.459 -8.936 1.00 98.25 669 LEU A C 1
ATOM 5364 O O . LEU A 1 669 ? 33.321 1.567 -8.099 1.00 98.25 669 LEU A O 1
ATOM 5368 N N . ALA A 1 670 ? 34.239 3.476 -8.833 1.00 98.12 670 ALA A N 1
ATOM 5369 C CA . ALA A 1 670 ? 35.256 3.538 -7.785 1.00 98.12 670 ALA A CA 1
ATOM 5370 C C . ALA A 1 670 ? 34.664 3.539 -6.363 1.00 98.12 670 ALA A C 1
ATOM 5372 O O . ALA A 1 670 ? 35.271 2.984 -5.447 1.00 98.12 670 ALA A O 1
ATOM 5373 N N . VAL A 1 671 ? 33.495 4.160 -6.159 1.00 97.75 671 VAL A N 1
ATOM 5374 C CA . VAL A 1 671 ? 32.807 4.140 -4.857 1.00 97.75 671 VAL A CA 1
ATOM 5375 C C . VAL A 1 671 ? 32.249 2.749 -4.559 1.00 97.75 671 VAL A C 1
ATOM 5377 O O . VAL A 1 671 ? 32.434 2.260 -3.446 1.00 97.75 671 VAL A O 1
ATOM 5380 N N . LEU A 1 672 ? 31.608 2.111 -5.540 1.00 98.38 672 LEU A N 1
ATOM 5381 C CA . LEU A 1 672 ? 31.009 0.783 -5.381 1.00 98.38 672 LEU A CA 1
ATOM 5382 C C . LEU A 1 672 ? 32.084 -0.286 -5.139 1.00 98.38 672 LEU A C 1
ATOM 5384 O O . LEU A 1 672 ? 32.021 -0.982 -4.129 1.00 98.38 672 LEU A O 1
ATOM 5388 N N . GLU A 1 673 ? 33.137 -0.325 -5.961 1.00 97.56 673 GLU A N 1
ATOM 5389 C CA . GLU A 1 673 ? 34.226 -1.306 -5.835 1.00 97.56 673 GLU A CA 1
ATOM 5390 C C . GLU A 1 673 ? 34.989 -1.163 -4.515 1.00 97.56 673 GLU A C 1
ATOM 5392 O O . GLU A 1 673 ? 35.329 -2.152 -3.862 1.00 97.56 673 GLU A O 1
ATOM 5397 N N . LYS A 1 674 ? 35.228 0.078 -4.066 1.00 97.69 674 LYS A N 1
ATOM 5398 C CA . LYS A 1 674 ? 35.873 0.333 -2.771 1.00 97.69 674 LYS A CA 1
ATOM 5399 C C . LYS A 1 674 ? 35.091 -0.292 -1.609 1.00 97.69 674 LYS A C 1
ATOM 5401 O O . LYS A 1 674 ? 35.698 -0.672 -0.608 1.00 97.69 674 LYS A O 1
ATOM 5406 N N . HIS A 1 675 ? 33.769 -0.379 -1.735 1.00 98.06 675 HIS A N 1
ATOM 5407 C CA . HIS A 1 675 ? 32.857 -0.891 -0.717 1.00 98.06 675 HIS A CA 1
ATOM 5408 C C . HIS A 1 675 ? 32.187 -2.213 -1.129 1.00 98.06 675 HIS A C 1
ATOM 5410 O O . HIS A 1 675 ? 31.150 -2.573 -0.568 1.00 98.06 675 HIS A O 1
ATOM 5416 N N . HIS A 1 676 ? 32.796 -2.968 -2.051 1.00 97.62 676 HIS A N 1
ATOM 5417 C CA . HIS A 1 676 ? 32.224 -4.184 -2.636 1.00 97.62 676 HIS A CA 1
ATOM 5418 C C . HIS A 1 676 ? 31.686 -5.168 -1.583 1.00 97.62 676 HIS A C 1
ATOM 5420 O O . HIS A 1 676 ? 30.556 -5.631 -1.684 1.00 97.62 676 HIS A O 1
ATOM 5426 N N . ALA A 1 677 ? 32.444 -5.416 -0.506 1.00 97.88 677 ALA A N 1
ATOM 5427 C CA . ALA A 1 677 ? 32.045 -6.334 0.567 1.00 97.88 677 ALA A CA 1
ATOM 5428 C C . ALA A 1 677 ? 30.738 -5.939 1.287 1.00 97.88 677 ALA A C 1
ATOM 5430 O O . ALA A 1 677 ? 30.046 -6.809 1.817 1.00 97.88 677 ALA A O 1
ATOM 5431 N N . THR A 1 678 ? 30.395 -4.649 1.309 1.00 98.06 678 THR A N 1
ATOM 5432 C CA . THR A 1 678 ? 29.102 -4.158 1.804 1.00 98.06 678 THR A CA 1
ATOM 5433 C C . THR A 1 678 ? 28.054 -4.217 0.701 1.00 98.06 678 THR A C 1
ATOM 5435 O O . THR A 1 678 ? 26.955 -4.718 0.923 1.00 98.06 678 THR A O 1
ATOM 5438 N N . VAL A 1 679 ? 28.397 -3.744 -0.500 1.00 97.88 679 VAL A N 1
ATOM 5439 C CA . VAL A 1 679 ? 27.497 -3.664 -1.660 1.00 97.88 679 VAL A CA 1
ATOM 5440 C C . VAL A 1 679 ? 26.871 -5.025 -1.992 1.00 97.88 679 VAL A C 1
ATOM 5442 O O . VAL A 1 679 ? 25.657 -5.103 -2.173 1.00 97.88 679 VAL A O 1
ATOM 5445 N N . VAL A 1 680 ? 27.651 -6.112 -1.968 1.00 96.81 680 VAL A N 1
ATOM 5446 C CA . VAL A 1 680 ? 27.167 -7.472 -2.283 1.00 96.81 680 VAL A CA 1
ATOM 5447 C C . VAL A 1 680 ? 26.183 -8.054 -1.265 1.00 96.81 680 VAL A C 1
ATOM 5449 O O . VAL A 1 680 ? 25.544 -9.067 -1.547 1.00 96.81 680 VAL A O 1
ATOM 5452 N N . GLN A 1 681 ? 26.029 -7.445 -0.084 1.00 96.12 681 GLN A N 1
ATOM 5453 C CA . GLN A 1 681 ? 25.118 -7.946 0.955 1.00 96.12 681 GLN A CA 1
ATOM 5454 C C . GLN A 1 681 ? 23.640 -7.732 0.600 1.00 96.12 681 GLN A C 1
ATOM 5456 O O . GLN A 1 681 ? 22.764 -8.307 1.249 1.00 96.12 681 GLN A O 1
ATOM 5461 N N . ARG A 1 682 ? 23.340 -6.906 -0.413 1.00 95.00 682 ARG A N 1
ATOM 5462 C CA . ARG A 1 682 ? 21.973 -6.591 -0.837 1.00 95.00 682 ARG A CA 1
ATOM 5463 C C . ARG A 1 682 ? 21.885 -6.498 -2.362 1.00 95.00 682 ARG A C 1
ATOM 5465 O O . ARG A 1 682 ? 22.697 -5.833 -2.995 1.00 95.00 682 ARG A O 1
ATOM 5472 N N . ASN A 1 683 ? 20.887 -7.158 -2.955 1.00 94.44 683 ASN A N 1
ATOM 5473 C CA . ASN A 1 683 ? 20.812 -7.297 -4.412 1.00 94.44 683 ASN A CA 1
ATOM 5474 C C . ASN A 1 683 ? 20.650 -5.979 -5.176 1.00 94.44 683 ASN A C 1
ATOM 5476 O O . ASN A 1 683 ? 21.272 -5.846 -6.220 1.00 94.44 683 ASN A O 1
ATOM 5480 N N . ASP A 1 684 ? 19.874 -5.017 -4.673 1.00 92.69 684 ASP A N 1
ATOM 5481 C CA . ASP A 1 684 ? 19.688 -3.725 -5.351 1.00 92.69 684 ASP A CA 1
ATOM 5482 C C . ASP A 1 684 ? 20.989 -2.909 -5.394 1.00 92.69 684 ASP A C 1
ATOM 5484 O O . ASP A 1 684 ? 21.326 -2.349 -6.430 1.00 92.69 684 ASP A O 1
ATOM 5488 N N . SER A 1 685 ? 21.771 -2.889 -4.314 1.00 95.69 685 SER A N 1
ATOM 5489 C CA . SER A 1 685 ? 23.093 -2.250 -4.297 1.00 95.69 685 SER A CA 1
ATOM 5490 C C . SER A 1 685 ? 24.065 -2.936 -5.249 1.00 95.69 685 SER A C 1
ATOM 5492 O O . SER A 1 685 ? 24.781 -2.264 -5.991 1.00 95.69 685 SER A O 1
ATOM 5494 N N . PHE A 1 686 ? 24.077 -4.268 -5.255 1.00 96.88 686 PHE A N 1
ATOM 5495 C CA . PHE A 1 686 ? 24.966 -5.032 -6.121 1.00 96.88 686 PHE A CA 1
ATOM 5496 C C . PHE A 1 686 ? 24.607 -4.910 -7.606 1.00 96.88 686 PHE A C 1
ATOM 5498 O O . PHE A 1 686 ? 25.487 -4.792 -8.457 1.00 96.88 686 PHE A O 1
ATOM 5505 N N . GLU A 1 687 ? 23.318 -4.842 -7.924 1.00 95.44 687 GLU A N 1
ATOM 5506 C CA . GLU A 1 687 ? 22.827 -4.550 -9.268 1.00 95.44 687 GLU A CA 1
ATOM 5507 C C . GLU A 1 687 ? 23.375 -3.216 -9.797 1.00 95.44 687 GLU A C 1
ATOM 5509 O O . GLU A 1 687 ? 23.837 -3.162 -10.938 1.00 95.44 687 GLU A O 1
ATOM 5514 N N . ARG A 1 688 ? 23.452 -2.169 -8.960 1.00 96.50 688 ARG A N 1
ATOM 5515 C CA . ARG A 1 688 ? 24.074 -0.886 -9.346 1.00 96.50 688 ARG A CA 1
ATOM 5516 C C . ARG A 1 688 ? 25.560 -1.018 -9.692 1.00 96.50 688 ARG A C 1
ATOM 5518 O O . ARG A 1 688 ? 26.028 -0.365 -10.629 1.00 96.50 688 ARG A O 1
ATOM 5525 N N . GLU A 1 689 ? 26.304 -1.869 -8.987 1.00 98.12 689 GLU A N 1
ATOM 5526 C CA . GLU A 1 689 ? 27.712 -2.158 -9.304 1.00 98.12 689 GLU A CA 1
ATOM 5527 C C . GLU A 1 689 ? 27.843 -2.856 -10.661 1.00 98.12 689 GLU A C 1
ATOM 5529 O O . GLU A 1 689 ? 28.602 -2.393 -11.516 1.00 98.12 689 GLU A O 1
ATOM 5534 N N . ILE A 1 690 ? 27.032 -3.888 -10.912 1.00 98.19 690 ILE A N 1
ATOM 5535 C CA . ILE A 1 690 ? 26.997 -4.607 -12.195 1.00 98.19 690 ILE A CA 1
ATOM 5536 C C . ILE A 1 690 ? 26.639 -3.659 -13.348 1.00 98.19 690 ILE A C 1
ATOM 5538 O O . ILE A 1 690 ? 27.332 -3.639 -14.367 1.00 98.19 690 ILE A O 1
ATOM 5542 N N . MET A 1 691 ? 25.598 -2.835 -13.189 1.00 97.12 691 MET A N 1
ATOM 5543 C CA . MET A 1 691 ? 25.215 -1.820 -14.179 1.00 97.12 691 MET A CA 1
ATOM 5544 C C . MET A 1 691 ? 26.387 -0.895 -14.514 1.00 97.12 691 MET A C 1
ATOM 5546 O O . MET A 1 691 ? 26.663 -0.614 -15.682 1.00 97.12 691 MET A O 1
ATOM 5550 N N . THR A 1 692 ? 27.110 -0.438 -13.494 1.00 97.81 692 THR A N 1
ATOM 5551 C CA . THR A 1 692 ? 28.221 0.497 -13.677 1.00 97.81 692 THR A CA 1
ATOM 5552 C C . THR A 1 692 ? 29.435 -0.174 -14.333 1.00 97.81 692 THR A C 1
ATOM 5554 O O . THR A 1 692 ? 30.100 0.460 -15.155 1.00 97.81 692 THR A O 1
ATOM 5557 N N . LEU A 1 693 ? 29.687 -1.464 -14.073 1.00 98.44 693 LEU A N 1
ATOM 5558 C CA . LEU A 1 693 ? 30.693 -2.257 -14.796 1.00 98.44 693 LEU A CA 1
ATOM 5559 C C . LEU A 1 693 ? 30.390 -2.327 -16.300 1.00 98.44 693 LEU A C 1
ATOM 5561 O O . LEU A 1 693 ? 31.294 -2.121 -17.117 1.00 98.44 693 LEU A O 1
ATOM 5565 N N . VAL A 1 694 ? 29.122 -2.542 -16.676 1.00 98.06 694 VAL A N 1
ATOM 5566 C CA . VAL A 1 694 ? 28.693 -2.522 -18.086 1.00 98.06 694 VAL A CA 1
ATOM 5567 C C . VAL A 1 694 ? 28.966 -1.151 -18.712 1.00 98.06 694 VAL A C 1
ATOM 5569 O O . VAL A 1 694 ? 29.583 -1.070 -19.773 1.00 98.06 694 VAL A O 1
ATOM 5572 N N . LEU A 1 695 ? 28.603 -0.056 -18.038 1.00 96.69 695 LEU A N 1
ATOM 5573 C CA . LEU A 1 695 ? 28.855 1.309 -18.528 1.00 96.69 695 LEU A CA 1
ATOM 5574 C C . LEU A 1 695 ? 30.352 1.636 -18.686 1.00 96.69 695 LEU A C 1
ATOM 5576 O O . LEU A 1 695 ? 30.745 2.379 -19.601 1.00 96.69 695 LEU A O 1
ATOM 5580 N N . ALA A 1 696 ? 31.186 1.073 -17.808 1.00 96.69 696 ALA A N 1
ATOM 5581 C CA . ALA A 1 696 ? 32.640 1.214 -17.823 1.00 96.69 696 ALA A CA 1
ATOM 5582 C C . ALA A 1 696 ? 33.320 0.360 -18.909 1.00 96.69 696 ALA A C 1
ATOM 5584 O O . ALA A 1 696 ? 34.527 0.477 -19.111 1.00 96.69 696 ALA A O 1
ATOM 5585 N N . GLY A 1 697 ? 32.571 -0.494 -19.617 1.00 96.19 697 GLY A N 1
ATOM 5586 C CA . GLY A 1 697 ? 33.118 -1.417 -20.610 1.00 96.19 697 GLY A CA 1
ATOM 5587 C C . GLY A 1 697 ? 33.785 -2.660 -20.013 1.00 96.19 697 GLY A C 1
ATOM 5588 O O . GLY A 1 697 ? 34.434 -3.412 -20.739 1.00 96.19 697 GLY A O 1
ATOM 5589 N N . ARG A 1 698 ? 33.634 -2.900 -18.703 1.00 97.88 698 ARG A N 1
ATOM 5590 C CA . ARG A 1 698 ? 34.172 -4.069 -17.986 1.00 97.88 698 ARG A CA 1
ATOM 5591 C C . ARG A 1 698 ? 33.190 -5.237 -18.057 1.00 97.88 698 ARG A C 1
ATOM 5593 O O . ARG A 1 698 ? 32.681 -5.725 -17.051 1.00 97.88 698 ARG A O 1
ATOM 5600 N N . TYR A 1 699 ? 32.889 -5.655 -19.285 1.00 98.00 699 TYR A N 1
ATOM 5601 C CA . TYR A 1 699 ? 31.819 -6.616 -19.547 1.00 98.00 699 TYR A CA 1
ATOM 5602 C C . TYR A 1 699 ? 32.104 -8.017 -18.996 1.00 98.00 699 TYR A C 1
ATOM 5604 O O . TYR A 1 699 ? 31.168 -8.713 -18.615 1.00 98.00 699 TYR A O 1
ATOM 5612 N N . ASP A 1 700 ? 33.371 -8.440 -18.948 1.00 98.06 700 ASP A N 1
ATOM 5613 C CA . ASP A 1 700 ? 33.735 -9.751 -18.398 1.00 98.06 700 ASP A CA 1
ATOM 5614 C C . ASP A 1 700 ? 33.405 -9.855 -16.905 1.00 98.06 700 ASP A C 1
ATOM 5616 O O . ASP A 1 700 ? 32.761 -10.824 -16.506 1.00 98.06 700 ASP A O 1
ATOM 5620 N N . ASP A 1 701 ? 33.730 -8.822 -16.122 1.00 98.06 701 ASP A N 1
ATOM 5621 C CA . ASP A 1 701 ? 33.406 -8.758 -14.692 1.00 98.06 701 ASP A CA 1
A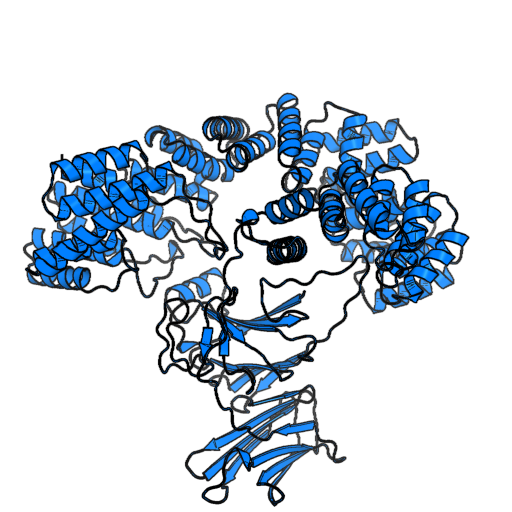TOM 5622 C C . ASP A 1 701 ? 31.886 -8.733 -14.468 1.00 98.06 701 ASP A C 1
ATOM 5624 O O . ASP A 1 701 ? 31.359 -9.470 -13.635 1.00 98.06 701 ASP A O 1
ATOM 5628 N N . ALA A 1 702 ? 31.159 -7.933 -15.261 1.00 98.25 702 ALA A N 1
ATOM 5629 C CA . ALA A 1 702 ? 29.701 -7.857 -15.181 1.00 98.25 702 ALA A CA 1
ATOM 5630 C C . ALA A 1 702 ? 29.044 -9.219 -15.461 1.00 98.25 702 ALA A C 1
ATOM 5632 O O . ALA A 1 702 ? 28.192 -9.663 -14.690 1.00 98.25 702 ALA A O 1
ATOM 5633 N N . VAL A 1 703 ? 29.455 -9.907 -16.534 1.00 98.38 703 VAL A N 1
ATOM 5634 C CA . VAL A 1 703 ? 28.937 -11.244 -16.866 1.00 98.38 703 VAL A CA 1
ATOM 5635 C C . VAL A 1 703 ? 29.327 -12.270 -15.800 1.00 98.38 703 VAL A C 1
ATOM 5637 O O . VAL A 1 703 ? 28.508 -13.122 -15.453 1.00 98.38 703 VAL A O 1
ATOM 5640 N N . GLU A 1 704 ? 30.542 -12.201 -15.254 1.00 97.56 704 GLU A N 1
ATOM 5641 C CA . GLU A 1 704 ? 30.961 -13.084 -14.165 1.00 97.56 704 GLU A CA 1
ATOM 5642 C C . GLU A 1 704 ? 30.042 -12.927 -12.946 1.00 97.56 704 GLU A C 1
ATOM 5644 O O . GLU A 1 704 ? 29.501 -13.926 -12.463 1.00 97.56 704 GLU A O 1
ATOM 5649 N N . TYR A 1 705 ? 29.799 -11.695 -12.500 1.00 97.75 705 TYR A N 1
ATOM 5650 C CA . TYR A 1 705 ? 28.910 -11.403 -11.372 1.00 97.75 705 TYR A CA 1
ATOM 5651 C C . TYR A 1 705 ? 27.476 -11.860 -11.641 1.00 97.75 705 TYR A C 1
ATOM 5653 O O . TYR A 1 705 ? 26.897 -12.589 -10.833 1.00 97.75 705 TYR A O 1
ATOM 5661 N N . LEU A 1 706 ? 26.935 -11.542 -12.818 1.00 97.25 706 LEU A N 1
ATOM 5662 C CA . LEU A 1 706 ? 25.605 -11.989 -13.238 1.00 97.25 706 LEU A CA 1
ATOM 5663 C C . LEU A 1 706 ? 25.471 -13.517 -13.296 1.00 97.25 706 LEU A C 1
ATOM 5665 O O . LEU A 1 706 ? 24.378 -14.034 -13.097 1.00 97.25 706 LEU A O 1
ATOM 5669 N N . SER A 1 707 ? 26.555 -14.249 -13.565 1.00 95.81 707 SER A N 1
ATOM 5670 C CA . SER A 1 707 ? 26.535 -15.717 -13.641 1.00 95.81 707 SER A CA 1
ATOM 5671 C C . SER A 1 707 ? 26.675 -16.418 -12.285 1.00 95.81 707 SER A C 1
ATOM 5673 O O . SER A 1 707 ? 26.227 -17.555 -12.135 1.00 95.81 707 SER A O 1
ATOM 5675 N N . LYS A 1 708 ? 27.309 -15.766 -11.301 1.00 94.12 708 LYS A N 1
ATOM 5676 C CA . LYS A 1 708 ? 27.647 -16.366 -9.998 1.00 94.12 708 LYS A CA 1
ATOM 5677 C C . LYS A 1 708 ? 26.707 -15.961 -8.869 1.00 94.12 708 LYS A C 1
ATOM 5679 O O . LYS A 1 708 ? 26.721 -16.602 -7.819 1.00 94.12 708 LYS A O 1
ATOM 5684 N N . SER A 1 709 ? 25.909 -14.920 -9.068 1.00 93.00 709 SER A N 1
ATOM 5685 C CA . SER A 1 709 ? 25.075 -14.348 -8.015 1.00 93.00 709 SER A CA 1
ATOM 5686 C C . SER A 1 709 ? 23.600 -14.651 -8.223 1.00 93.00 709 SER A C 1
ATOM 5688 O O . SER A 1 709 ? 23.110 -14.698 -9.348 1.00 93.00 709 SER A O 1
ATOM 5690 N N . HIS A 1 710 ? 22.884 -14.839 -7.116 1.00 94.44 710 HIS A N 1
ATOM 5691 C CA . HIS A 1 710 ? 21.430 -14.921 -7.124 1.00 94.44 710 HIS A CA 1
ATOM 5692 C C . HIS A 1 710 ? 20.841 -13.535 -6.840 1.00 94.44 710 HIS A C 1
ATOM 5694 O O . HIS A 1 710 ? 21.145 -12.928 -5.808 1.00 94.44 710 HIS A O 1
ATOM 5700 N N . ILE A 1 711 ? 20.030 -13.032 -7.767 1.00 93.69 711 ILE A N 1
ATOM 5701 C CA . ILE A 1 711 ? 19.365 -11.733 -7.697 1.00 93.69 711 ILE A CA 1
ATOM 5702 C C . ILE A 1 711 ? 17.884 -11.972 -7.421 1.00 93.69 711 ILE A C 1
ATOM 5704 O O . ILE A 1 711 ? 17.175 -12.545 -8.246 1.00 93.69 711 ILE A O 1
ATOM 5708 N N . HIS A 1 712 ? 17.416 -11.528 -6.256 1.00 91.44 712 HIS A N 1
ATOM 5709 C CA . HIS A 1 712 ? 16.000 -11.548 -5.914 1.00 91.44 712 HIS A CA 1
ATOM 5710 C C . HIS A 1 712 ? 15.322 -10.305 -6.490 1.00 91.44 712 HIS A C 1
ATOM 5712 O O . HIS A 1 712 ? 15.766 -9.179 -6.250 1.00 91.44 712 HIS A O 1
ATOM 5718 N N . VAL A 1 713 ? 14.218 -10.500 -7.209 1.00 89.12 713 VAL A N 1
ATOM 5719 C CA . VAL A 1 713 ? 13.402 -9.401 -7.733 1.00 89.12 713 VAL A CA 1
ATOM 5720 C C . VAL A 1 713 ? 12.147 -9.214 -6.888 1.00 89.12 713 VAL A C 1
ATOM 5722 O O . VAL A 1 713 ? 11.554 -10.169 -6.392 1.00 89.12 713 VAL A O 1
ATOM 5725 N N . ARG A 1 714 ? 11.735 -7.957 -6.728 1.00 87.25 714 ARG A N 1
ATOM 5726 C CA . ARG A 1 714 ? 10.444 -7.587 -6.130 1.00 87.25 714 ARG A CA 1
ATOM 5727 C C . ARG A 1 714 ? 9.385 -7.410 -7.212 1.00 87.25 714 ARG A C 1
ATOM 5729 O O . ARG A 1 714 ? 9.724 -7.251 -8.386 1.00 87.25 714 ARG A O 1
ATOM 5736 N N . GLU A 1 715 ? 8.111 -7.393 -6.821 1.00 80.44 715 GLU A N 1
ATOM 5737 C CA . GLU A 1 715 ? 7.016 -7.090 -7.748 1.00 80.44 715 GLU A CA 1
ATOM 5738 C C . GLU A 1 715 ? 7.287 -5.760 -8.474 1.00 80.44 715 GLU A C 1
ATOM 5740 O O . GLU A 1 715 ? 7.687 -4.765 -7.863 1.00 80.44 715 GLU A O 1
ATOM 5745 N N . GLY A 1 716 ? 7.123 -5.761 -9.799 1.00 74.69 716 GLY A N 1
ATOM 5746 C CA . GLY A 1 716 ? 7.423 -4.610 -10.654 1.00 74.69 716 GLY A CA 1
ATOM 5747 C C . GLY A 1 716 ? 8.913 -4.355 -10.929 1.00 74.69 716 GLY A C 1
ATOM 5748 O O . GLY A 1 716 ? 9.218 -3.387 -11.620 1.00 74.69 716 GLY A O 1
ATOM 5749 N N . GLY A 1 717 ? 9.828 -5.186 -10.415 1.00 81.69 717 GLY A N 1
ATOM 5750 C CA . GLY A 1 717 ? 11.254 -5.170 -10.760 1.00 81.69 717 GLY A CA 1
ATOM 5751 C C . GLY A 1 717 ? 11.591 -5.992 -12.013 1.00 81.69 717 GLY A C 1
ATOM 5752 O O . GLY A 1 717 ? 10.705 -6.400 -12.764 1.00 81.69 717 GLY A O 1
ATOM 5753 N N . GLY A 1 718 ? 12.885 -6.256 -12.219 1.00 84.75 718 GLY A N 1
ATOM 5754 C CA . GLY A 1 718 ? 13.397 -7.089 -13.318 1.00 84.75 718 GLY A CA 1
ATOM 5755 C C . GLY A 1 718 ? 14.363 -6.384 -14.275 1.00 84.75 718 GLY A C 1
ATOM 5756 O O . GLY A 1 718 ? 14.774 -6.990 -15.263 1.00 84.75 718 GLY A O 1
ATOM 5757 N N . GLU A 1 719 ? 14.746 -5.137 -13.984 1.00 87.06 719 GLU A N 1
ATOM 5758 C CA . GLU A 1 719 ? 15.712 -4.351 -14.768 1.00 87.06 719 GLU A CA 1
ATOM 5759 C C . GLU A 1 719 ? 17.071 -5.052 -14.938 1.00 87.06 719 GLU A C 1
ATOM 5761 O O . GLU A 1 719 ? 17.669 -4.960 -16.011 1.00 87.06 719 GLU A O 1
ATOM 5766 N N . ILE A 1 720 ? 17.482 -5.887 -13.976 1.00 93.62 720 ILE A N 1
ATOM 5767 C CA . ILE A 1 720 ? 18.660 -6.760 -14.075 1.00 93.62 720 ILE A CA 1
ATOM 5768 C C . ILE A 1 720 ? 18.698 -7.592 -15.363 1.00 93.62 720 ILE A C 1
ATOM 5770 O O . ILE A 1 720 ? 19.773 -7.903 -15.879 1.00 93.62 720 ILE A O 1
ATOM 5774 N N . ARG A 1 721 ? 17.537 -7.946 -15.932 1.00 94.06 721 ARG A N 1
ATOM 5775 C CA . ARG A 1 721 ? 17.470 -8.693 -17.191 1.00 94.06 721 ARG A CA 1
ATOM 5776 C C . ARG A 1 721 ? 17.943 -7.859 -18.381 1.00 94.06 721 ARG A C 1
ATOM 5778 O O . ARG A 1 721 ? 18.561 -8.415 -19.289 1.00 94.06 721 ARG A O 1
ATOM 5785 N N . ASP A 1 722 ? 17.677 -6.560 -18.390 1.00 93.12 722 ASP A N 1
ATOM 5786 C CA . ASP A 1 722 ? 18.191 -5.665 -19.427 1.00 93.12 722 ASP A CA 1
ATOM 5787 C C . ASP A 1 722 ? 19.697 -5.440 -19.241 1.00 93.12 722 ASP A C 1
ATOM 5789 O O . ASP A 1 722 ? 20.443 -5.495 -20.217 1.00 93.12 722 ASP A O 1
ATOM 5793 N N . VAL A 1 723 ? 20.172 -5.344 -17.993 1.00 95.75 723 VAL A N 1
ATOM 5794 C CA . VAL A 1 723 ? 21.611 -5.285 -17.670 1.00 95.75 723 VAL A CA 1
ATOM 5795 C C . VAL A 1 723 ? 22.344 -6.541 -18.149 1.00 95.75 723 VAL A C 1
ATOM 5797 O O . VAL A 1 723 ? 23.420 -6.446 -18.740 1.00 95.75 723 VAL A O 1
ATOM 5800 N N . TYR A 1 724 ? 21.746 -7.720 -17.952 1.00 97.69 724 TYR A N 1
ATOM 5801 C CA . TYR A 1 724 ? 22.280 -8.996 -18.432 1.00 97.69 724 TYR A CA 1
ATOM 5802 C C . TYR A 1 724 ? 22.400 -9.049 -19.958 1.00 97.69 724 TYR A C 1
ATOM 5804 O O . TYR A 1 724 ? 23.428 -9.479 -20.488 1.00 97.69 724 TYR A O 1
ATOM 5812 N N . VAL A 1 725 ? 21.376 -8.574 -20.673 1.00 97.31 725 VAL A N 1
ATOM 5813 C CA . VAL A 1 725 ? 21.429 -8.457 -22.138 1.00 97.31 725 VAL A CA 1
ATOM 5814 C C . VAL A 1 725 ? 22.524 -7.504 -22.564 1.00 97.31 725 VAL A C 1
ATOM 5816 O O . VAL A 1 725 ? 23.316 -7.855 -23.433 1.00 97.31 725 VAL A O 1
ATOM 5819 N N . ASP A 1 726 ? 22.587 -6.324 -21.958 1.00 97.50 726 ASP A N 1
ATOM 5820 C CA . ASP A 1 726 ? 23.552 -5.297 -22.333 1.00 97.50 726 ASP A CA 1
ATOM 5821 C C . ASP A 1 726 ? 24.987 -5.774 -22.108 1.00 97.50 726 ASP A C 1
ATOM 5823 O O . ASP A 1 726 ? 25.821 -5.628 -23.003 1.00 97.50 726 ASP A O 1
ATOM 5827 N N . ALA A 1 727 ? 25.263 -6.430 -20.977 1.00 98.31 727 ALA A N 1
ATOM 5828 C CA . ALA A 1 727 ? 26.569 -7.012 -20.682 1.00 98.31 727 ALA A CA 1
ATOM 5829 C C . ALA A 1 727 ? 27.015 -8.002 -21.772 1.00 98.31 727 ALA A C 1
ATOM 5831 O O . ALA A 1 727 ? 28.127 -7.893 -22.294 1.00 98.31 727 ALA A O 1
ATOM 5832 N N . HIS A 1 728 ? 26.141 -8.936 -22.160 1.00 98.69 728 HIS A N 1
ATOM 5833 C CA . HIS A 1 728 ? 26.457 -9.926 -23.188 1.00 98.69 728 HIS A CA 1
ATOM 5834 C C . HIS A 1 728 ? 26.528 -9.324 -24.595 1.00 98.69 728 HIS A C 1
ATOM 5836 O O . HIS A 1 728 ? 27.496 -9.573 -25.313 1.00 98.69 728 HIS A O 1
ATOM 5842 N N . LEU A 1 729 ? 25.550 -8.511 -25.006 1.00 98.19 729 LEU A N 1
ATOM 5843 C CA . LEU A 1 729 ? 25.542 -7.924 -26.346 1.00 98.19 729 LEU A CA 1
ATOM 5844 C C . LEU A 1 729 ? 26.751 -7.006 -26.567 1.00 98.19 729 LEU A C 1
ATOM 5846 O O . LEU A 1 729 ? 27.416 -7.105 -27.598 1.00 98.19 729 LEU A O 1
ATOM 5850 N N . LEU A 1 730 ? 27.086 -6.144 -25.604 1.00 97.94 730 LEU A N 1
ATOM 5851 C CA . LEU A 1 730 ? 28.225 -5.235 -25.745 1.00 97.94 730 LEU A CA 1
ATOM 5852 C C . LEU A 1 730 ? 29.565 -5.985 -25.711 1.00 97.94 730 LEU A C 1
ATOM 5854 O O . LEU A 1 730 ? 30.475 -5.649 -26.478 1.00 97.94 730 LEU A O 1
ATOM 5858 N N . ARG A 1 731 ? 29.679 -7.056 -24.912 1.00 98.25 731 ARG A N 1
ATOM 5859 C CA . ARG A 1 731 ? 30.852 -7.940 -24.948 1.00 98.25 731 ARG A CA 1
ATOM 5860 C C . ARG A 1 731 ? 30.997 -8.658 -26.287 1.00 98.25 731 ARG A C 1
ATOM 5862 O O . ARG A 1 731 ? 32.089 -8.667 -26.858 1.00 98.25 731 ARG A O 1
ATOM 5869 N N . GLY A 1 732 ? 29.903 -9.212 -26.806 1.00 98.00 732 GLY A N 1
ATOM 5870 C CA . GLY A 1 732 ? 29.875 -9.895 -28.095 1.00 98.00 732 GLY A CA 1
ATOM 5871 C C . GLY A 1 732 ? 30.245 -8.959 -29.247 1.00 98.00 732 GLY A C 1
ATOM 5872 O O . GLY A 1 732 ? 31.057 -9.316 -30.098 1.00 98.00 732 GLY A O 1
ATOM 5873 N N . LEU A 1 733 ? 29.754 -7.717 -29.231 1.00 96.88 733 LEU A N 1
ATOM 5874 C CA . LEU A 1 733 ? 30.146 -6.690 -30.201 1.00 96.88 733 LEU A CA 1
ATOM 5875 C C . LEU A 1 733 ? 31.640 -6.355 -30.132 1.00 96.88 733 LEU A C 1
ATOM 5877 O O . LEU A 1 733 ? 32.294 -6.263 -31.172 1.00 96.88 733 LEU A O 1
ATOM 5881 N N . SER A 1 734 ? 32.203 -6.227 -28.927 1.00 96.00 734 SER A N 1
ATOM 5882 C CA . SER A 1 734 ? 33.648 -6.033 -28.747 1.00 96.00 734 SER A CA 1
ATOM 5883 C C . SER A 1 734 ? 34.457 -7.198 -29.337 1.00 96.00 734 SER A C 1
ATOM 5885 O O . SER A 1 734 ? 35.440 -6.979 -30.045 1.00 96.00 734 SER A O 1
ATOM 5887 N N . ARG A 1 735 ? 34.002 -8.441 -29.130 1.00 96.94 735 ARG A N 1
ATOM 5888 C CA . ARG A 1 735 ? 34.615 -9.656 -29.695 1.00 96.94 735 ARG A CA 1
ATOM 5889 C C . ARG A 1 735 ? 34.501 -9.716 -31.221 1.00 96.94 735 ARG A C 1
ATOM 5891 O O . ARG A 1 735 ? 35.485 -10.047 -31.880 1.00 96.94 735 ARG A O 1
ATOM 5898 N N . LEU A 1 736 ? 33.364 -9.325 -31.806 1.00 95.38 736 LEU A N 1
ATOM 5899 C CA . LEU A 1 736 ? 33.230 -9.208 -33.265 1.00 95.38 736 LEU A CA 1
ATOM 5900 C C . LEU A 1 736 ? 34.220 -8.201 -33.852 1.00 95.38 736 LEU A C 1
ATOM 5902 O O . LEU A 1 736 ? 34.898 -8.526 -34.824 1.00 95.38 736 LEU A O 1
ATOM 5906 N N . LYS A 1 737 ? 34.368 -7.019 -33.236 1.00 93.88 737 LYS A N 1
ATOM 5907 C CA . LYS A 1 737 ? 35.367 -6.017 -33.659 1.00 93.88 737 LYS A CA 1
ATOM 5908 C C . LYS A 1 737 ? 36.802 -6.561 -33.590 1.00 93.88 737 LYS A C 1
ATOM 5910 O O . LYS A 1 737 ? 37.648 -6.165 -34.383 1.00 93.88 737 LYS A O 1
ATOM 5915 N N . GLN A 1 738 ? 37.067 -7.505 -32.686 1.00 95.56 738 GLN A N 1
ATOM 5916 C CA . GLN A 1 738 ? 38.347 -8.212 -32.553 1.00 95.56 738 GLN A CA 1
ATOM 5917 C C . GLN A 1 738 ? 38.474 -9.445 -33.470 1.00 95.56 738 GLN A C 1
ATOM 5919 O O . GLN A 1 738 ? 39.404 -10.235 -33.306 1.00 95.56 738 GLN A O 1
ATOM 5924 N N . ASN A 1 739 ? 37.559 -9.627 -34.429 1.00 95.69 739 ASN A N 1
ATOM 5925 C CA . ASN A 1 739 ? 37.499 -10.776 -35.335 1.00 95.69 739 ASN A CA 1
ATOM 5926 C C . ASN A 1 739 ? 37.359 -12.129 -34.603 1.00 95.69 739 ASN A C 1
ATOM 5928 O O . ASN A 1 739 ? 37.942 -13.139 -35.001 1.00 95.69 739 ASN A O 1
ATOM 5932 N N . GLN A 1 740 ? 36.579 -12.152 -33.516 1.00 97.75 740 GLN A N 1
ATOM 5933 C CA . GLN A 1 740 ? 36.250 -13.347 -32.731 1.00 97.75 740 GLN A CA 1
ATOM 5934 C C . GLN A 1 740 ? 34.749 -13.681 -32.836 1.00 97.75 740 GLN A C 1
ATOM 5936 O O . GLN A 1 740 ? 34.009 -13.562 -31.854 1.00 97.75 740 GLN A O 1
ATOM 5941 N N . PRO A 1 741 ? 34.258 -14.112 -34.012 1.00 97.12 741 PRO A N 1
ATOM 5942 C CA . PRO A 1 741 ? 32.824 -14.256 -34.247 1.00 97.12 741 PRO A CA 1
ATOM 5943 C C . PRO A 1 741 ? 32.181 -15.426 -33.496 1.00 97.12 741 PRO A C 1
ATOM 5945 O O . PRO A 1 741 ? 31.022 -15.333 -33.103 1.00 97.12 741 PRO A O 1
ATOM 5948 N N . LYS A 1 742 ? 32.929 -16.497 -33.203 1.00 97.94 742 LYS A N 1
ATOM 5949 C CA . LYS A 1 742 ? 32.412 -17.622 -32.409 1.00 97.94 742 LYS A CA 1
ATOM 5950 C C . LYS A 1 742 ? 32.161 -17.243 -30.933 1.00 97.94 742 LYS A C 1
ATOM 5952 O O . LYS A 1 742 ? 31.031 -17.421 -30.487 1.00 97.94 742 LYS A O 1
ATOM 5957 N N . PRO A 1 743 ? 33.127 -16.663 -30.190 1.00 98.12 743 PRO A N 1
ATOM 5958 C CA . PRO A 1 743 ? 32.862 -16.131 -28.848 1.00 98.12 743 PRO A CA 1
ATOM 5959 C C . PRO A 1 743 ? 31.763 -15.060 -28.803 1.00 98.12 743 PRO A C 1
ATOM 5961 O O . PRO A 1 743 ? 31.026 -14.973 -27.824 1.00 98.12 743 PRO A O 1
ATOM 5964 N N . ALA A 1 744 ? 31.630 -14.248 -29.855 1.00 98.19 744 ALA A N 1
ATOM 5965 C CA . ALA A 1 744 ? 30.545 -13.277 -29.945 1.00 98.19 744 ALA A CA 1
ATOM 5966 C C . ALA A 1 744 ? 29.168 -13.934 -30.118 1.00 98.19 744 ALA A C 1
ATOM 5968 O O . ALA A 1 744 ? 28.206 -13.525 -29.472 1.00 98.19 744 ALA A O 1
ATOM 5969 N N . LEU A 1 745 ? 29.075 -14.978 -30.949 1.00 98.38 745 LEU A N 1
ATOM 5970 C CA . LEU A 1 745 ? 27.850 -15.759 -31.097 1.00 98.38 745 LEU A CA 1
ATOM 5971 C C . LEU A 1 745 ? 27.418 -16.376 -29.759 1.00 98.38 745 LEU A C 1
ATOM 5973 O O . LEU A 1 745 ? 26.238 -16.330 -29.423 1.00 98.38 745 LEU A O 1
ATOM 5977 N N . GLU A 1 746 ? 28.361 -16.906 -28.974 1.00 98.38 746 GLU A N 1
ATOM 5978 C CA . GLU A 1 746 ? 28.087 -17.448 -27.634 1.00 98.38 746 GLU A CA 1
ATOM 5979 C C . GLU A 1 746 ? 27.475 -16.389 -26.701 1.00 98.38 746 GLU A C 1
ATOM 5981 O O . GLU A 1 746 ? 26.501 -16.676 -26.005 1.00 98.38 746 GLU A O 1
ATOM 5986 N N . ASP A 1 747 ? 27.976 -15.150 -26.739 1.00 98.56 747 ASP A N 1
ATOM 5987 C CA . ASP A 1 747 ? 27.400 -14.034 -25.985 1.00 98.56 747 ASP A CA 1
ATOM 5988 C C . ASP A 1 747 ? 25.984 -13.671 -26.445 1.00 98.56 747 ASP A C 1
ATOM 5990 O O . ASP A 1 747 ? 25.089 -13.504 -25.617 1.00 98.56 747 ASP A O 1
ATOM 5994 N N . PHE A 1 748 ? 25.745 -13.569 -27.752 1.00 98.44 748 PHE A N 1
ATOM 5995 C CA . PHE A 1 748 ? 24.418 -13.216 -28.267 1.00 98.44 748 PHE A CA 1
ATOM 5996 C C . PHE A 1 748 ? 23.376 -14.298 -27.969 1.00 98.44 748 PHE A C 1
ATOM 5998 O 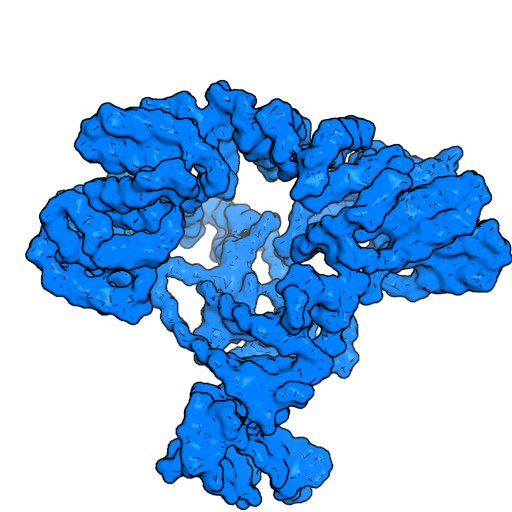O . PHE A 1 748 ? 22.230 -13.989 -27.632 1.00 98.44 748 PHE A O 1
ATOM 6005 N N . LEU A 1 749 ? 23.780 -15.569 -28.011 1.00 98.00 749 LEU A N 1
ATOM 6006 C CA . LEU A 1 749 ? 22.932 -16.681 -27.595 1.00 98.00 749 LEU A CA 1
ATOM 6007 C C . LEU A 1 749 ? 22.675 -16.669 -26.083 1.00 98.00 749 LEU A C 1
ATOM 6009 O O . LEU A 1 749 ? 21.549 -16.953 -25.674 1.00 98.00 749 LEU A O 1
ATOM 6013 N N . ALA A 1 750 ? 23.665 -16.305 -25.261 1.00 98.06 750 ALA A N 1
ATOM 6014 C CA . ALA A 1 750 ? 23.480 -16.121 -23.822 1.00 98.06 750 ALA A CA 1
ATOM 6015 C C . ALA A 1 750 ? 22.503 -14.970 -23.521 1.00 98.06 750 ALA A C 1
ATOM 6017 O O . ALA A 1 750 ? 21.566 -15.160 -22.750 1.00 98.06 750 ALA A O 1
ATOM 6018 N N . ALA A 1 751 ? 22.610 -13.832 -24.218 1.00 97.31 751 ALA A N 1
ATOM 6019 C CA . ALA A 1 751 ? 21.686 -12.700 -24.079 1.00 97.31 751 ALA A CA 1
ATOM 6020 C C . ALA A 1 751 ? 20.214 -13.068 -24.363 1.00 97.31 751 ALA A C 1
ATOM 6022 O O . ALA A 1 751 ? 19.301 -12.416 -23.855 1.00 97.31 751 ALA A O 1
ATOM 6023 N N . ALA A 1 752 ? 19.951 -14.115 -25.154 1.00 94.94 752 ALA A N 1
ATOM 6024 C CA . ALA A 1 752 ? 18.601 -14.624 -25.411 1.00 94.94 752 ALA A CA 1
ATOM 6025 C C . ALA A 1 752 ? 18.016 -15.457 -24.254 1.00 94.94 752 ALA A C 1
ATOM 6027 O O . ALA A 1 752 ? 16.817 -15.758 -24.260 1.00 94.94 752 ALA A O 1
ATOM 6028 N N . GLN A 1 753 ? 18.841 -15.864 -23.288 1.00 95.56 753 GLN A N 1
ATOM 6029 C CA . GLN A 1 753 ? 18.435 -16.713 -22.172 1.00 95.56 753 GLN A CA 1
ATOM 6030 C C . GLN A 1 753 ? 17.774 -15.902 -21.052 1.00 95.56 753 GLN A C 1
ATOM 6032 O O . GLN A 1 753 ? 17.869 -14.674 -20.978 1.00 95.56 753 GLN A O 1
ATOM 6037 N N . TYR A 1 754 ? 17.077 -16.619 -20.175 1.00 94.75 754 TYR A N 1
ATOM 6038 C CA . TYR A 1 754 ? 16.524 -16.108 -18.923 1.00 94.75 754 TYR A CA 1
ATOM 6039 C C . TYR A 1 754 ? 17.077 -16.980 -17.792 1.00 94.75 754 TYR A C 1
ATOM 6041 O O . TYR A 1 754 ? 16.427 -17.955 -17.411 1.00 94.75 754 TYR A O 1
ATOM 6049 N N . PRO A 1 755 ? 18.314 -16.709 -17.333 1.00 95.31 755 PRO A N 1
ATOM 6050 C CA . PRO A 1 755 ? 18.936 -17.490 -16.273 1.00 95.31 755 PRO A CA 1
ATOM 6051 C C . PRO A 1 755 ? 18.098 -17.447 -14.994 1.00 95.31 755 PRO A C 1
ATOM 6053 O O . PRO A 1 755 ? 17.661 -16.377 -14.566 1.00 95.31 755 PRO A O 1
ATOM 6056 N N . GLU A 1 756 ? 17.882 -18.606 -14.368 1.00 92.56 756 GLU A N 1
ATOM 6057 C CA . GLU A 1 756 ? 17.018 -18.698 -13.183 1.00 92.56 756 GLU A CA 1
ATOM 6058 C C . GLU A 1 756 ? 17.547 -17.883 -12.000 1.00 92.56 756 GLU A C 1
ATOM 6060 O O . GLU A 1 756 ? 16.766 -17.351 -11.219 1.00 92.56 756 GLU A O 1
ATOM 6065 N N . ASN A 1 757 ? 18.868 -17.726 -11.891 1.00 94.50 757 ASN A N 1
ATOM 6066 C CA . ASN A 1 757 ? 19.499 -16.960 -10.822 1.00 94.50 757 ASN A CA 1
ATOM 6067 C C . ASN A 1 757 ? 19.200 -15.452 -10.878 1.00 94.50 757 ASN A C 1
ATOM 6069 O O . ASN A 1 757 ? 19.476 -14.767 -9.901 1.00 94.50 757 ASN A O 1
ATOM 6073 N N . LEU A 1 758 ? 18.642 -14.933 -11.977 1.00 95.06 758 LEU A N 1
ATOM 6074 C CA . LEU A 1 758 ? 18.209 -13.535 -12.074 1.00 95.06 758 LEU A CA 1
ATOM 6075 C C . LEU A 1 758 ? 16.751 -13.326 -11.646 1.00 95.06 758 LEU A C 1
ATOM 6077 O O . LEU A 1 758 ? 16.299 -12.187 -11.589 1.00 95.06 758 LEU A O 1
ATOM 6081 N N . SER A 1 759 ? 16.008 -14.404 -11.382 1.00 94.62 759 SER A N 1
ATOM 6082 C CA . SER A 1 759 ? 14.606 -14.361 -10.947 1.00 94.62 759 SER A CA 1
ATOM 6083 C C . SER A 1 759 ? 13.662 -13.602 -11.895 1.00 94.62 759 SER A C 1
ATOM 6085 O O . SER A 1 759 ? 12.627 -13.097 -11.476 1.00 94.62 759 SER A O 1
ATOM 6087 N N . VAL A 1 760 ? 13.973 -13.523 -13.194 1.00 93.50 760 VAL A N 1
ATOM 6088 C CA . VAL A 1 760 ? 13.101 -12.893 -14.203 1.00 93.50 760 VAL A CA 1
ATOM 6089 C C . VAL A 1 760 ? 12.590 -13.950 -15.175 1.00 93.50 760 VAL A C 1
ATOM 6091 O O . VAL A 1 760 ? 13.372 -14.650 -15.815 1.00 93.50 760 VAL A O 1
ATOM 6094 N N . GLY A 1 761 ? 11.269 -14.061 -15.308 1.00 91.62 761 GLY A N 1
ATOM 6095 C CA . GLY A 1 761 ? 10.642 -14.944 -16.289 1.00 91.62 761 GLY A CA 1
ATOM 6096 C C . GLY A 1 761 ? 10.456 -14.274 -17.652 1.00 91.62 761 GLY A C 1
ATOM 6097 O O . GLY A 1 761 ? 10.329 -13.052 -17.755 1.00 91.62 761 GLY A O 1
ATOM 6098 N N . ARG A 1 762 ? 10.439 -15.081 -18.717 1.00 91.44 762 ARG A N 1
ATOM 6099 C CA . ARG A 1 762 ? 10.336 -14.588 -20.096 1.00 91.44 762 ARG A CA 1
ATOM 6100 C C . ARG A 1 762 ? 8.918 -14.085 -20.414 1.00 91.44 762 ARG A C 1
ATOM 6102 O O . ARG A 1 762 ? 8.002 -14.907 -20.417 1.00 91.44 762 ARG A O 1
ATOM 6109 N N . PRO A 1 763 ? 8.735 -12.802 -20.774 1.00 88.19 763 PRO A N 1
ATOM 6110 C CA . PRO A 1 763 ? 7.438 -12.303 -21.217 1.00 88.19 763 PRO A CA 1
ATOM 6111 C C . PRO A 1 763 ? 7.088 -12.855 -22.607 1.00 88.19 763 PRO A C 1
ATOM 6113 O O . PRO A 1 763 ? 7.973 -13.137 -23.424 1.00 88.19 763 PRO A O 1
ATOM 6116 N N . LYS A 1 764 ? 5.792 -12.942 -22.923 1.00 83.12 764 LYS A N 1
ATOM 6117 C CA . LYS A 1 764 ? 5.276 -13.363 -24.238 1.00 83.12 764 LYS A CA 1
ATOM 6118 C C . LYS A 1 764 ? 5.811 -12.490 -25.370 1.00 83.12 764 LYS A C 1
ATOM 6120 O O . LYS A 1 764 ? 6.150 -13.002 -26.434 1.00 83.12 764 LYS A O 1
ATOM 6125 N N . ASN A 1 765 ? 5.905 -11.183 -25.125 1.00 82.25 765 ASN A N 1
ATOM 6126 C CA . ASN A 1 765 ? 6.464 -10.207 -26.057 1.00 82.25 765 ASN A CA 1
ATOM 6127 C C . ASN A 1 765 ? 7.742 -9.601 -25.461 1.00 82.25 765 ASN A C 1
ATOM 6129 O O . ASN A 1 765 ? 7.696 -8.580 -24.775 1.00 82.25 765 ASN A O 1
ATOM 6133 N N . ASP A 1 766 ? 8.875 -10.254 -25.717 1.00 86.44 766 ASP A N 1
ATOM 6134 C CA . ASP A 1 766 ? 10.202 -9.804 -25.287 1.00 86.44 766 ASP A CA 1
ATOM 6135 C C . ASP A 1 766 ? 10.663 -8.571 -26.099 1.00 86.44 766 ASP A C 1
ATOM 6137 O O . ASP A 1 766 ? 10.857 -8.680 -27.316 1.00 86.44 766 ASP A O 1
ATOM 6141 N N . PRO A 1 767 ? 10.847 -7.399 -25.457 1.00 84.88 767 PRO A N 1
ATOM 6142 C CA . PRO A 1 767 ? 11.227 -6.169 -26.147 1.00 84.88 767 PRO A CA 1
ATOM 6143 C C . PRO A 1 767 ? 12.671 -6.177 -26.673 1.00 84.88 767 PRO A C 1
ATOM 6145 O O . PRO A 1 767 ? 12.958 -5.449 -27.624 1.00 84.88 767 PRO A O 1
ATOM 6148 N N . ARG A 1 768 ? 13.574 -6.991 -26.105 1.00 90.25 768 ARG A N 1
ATOM 6149 C CA . ARG A 1 768 ? 14.994 -7.059 -26.506 1.00 90.25 768 ARG A CA 1
ATOM 6150 C C . ARG A 1 768 ? 15.240 -8.079 -27.617 1.00 90.25 768 ARG A C 1
ATOM 6152 O O . ARG A 1 768 ? 16.289 -8.072 -28.257 1.00 90.25 768 ARG A O 1
ATOM 6159 N N . ALA A 1 769 ? 14.273 -8.951 -27.888 1.00 91.50 769 ALA A N 1
ATOM 6160 C CA . ALA A 1 769 ? 14.452 -10.054 -28.821 1.00 91.50 769 ALA A CA 1
ATOM 6161 C C . ALA A 1 769 ? 14.800 -9.651 -30.274 1.00 91.50 769 ALA A C 1
ATOM 6163 O O . ALA A 1 769 ? 15.662 -10.325 -30.846 1.00 91.50 769 ALA A O 1
ATOM 6164 N N . PRO A 1 770 ? 14.255 -8.561 -30.869 1.00 93.62 770 PRO A N 1
ATOM 6165 C CA . PRO A 1 770 ? 14.698 -8.102 -32.189 1.00 93.62 770 PRO A CA 1
ATOM 6166 C C . PRO A 1 770 ? 16.186 -7.738 -32.232 1.00 93.62 770 PRO A C 1
ATOM 6168 O O . PRO A 1 770 ? 16.890 -8.107 -33.168 1.00 93.62 770 PRO A O 1
ATOM 6171 N N . GLN A 1 771 ? 16.675 -7.053 -31.195 1.00 94.50 771 GLN A N 1
ATOM 6172 C CA . GLN A 1 771 ? 18.076 -6.658 -31.076 1.00 94.50 771 GLN A CA 1
ATOM 6173 C C . GLN A 1 771 ? 18.994 -7.875 -30.946 1.00 94.50 771 GLN A C 1
ATOM 6175 O O . GLN A 1 771 ? 19.992 -7.982 -31.659 1.00 94.50 771 GLN A O 1
ATOM 6180 N N . ILE A 1 772 ? 18.635 -8.816 -30.069 1.00 96.00 772 ILE A N 1
ATOM 6181 C CA . ILE A 1 772 ? 19.410 -10.042 -29.850 1.00 96.00 772 ILE A CA 1
ATOM 6182 C C . ILE A 1 772 ? 19.489 -10.864 -31.144 1.00 96.00 772 ILE A C 1
ATOM 6184 O O . ILE A 1 772 ? 20.571 -11.304 -31.535 1.00 96.00 772 ILE A O 1
ATOM 6188 N N . ALA A 1 773 ? 18.363 -11.040 -31.843 1.00 96.31 773 ALA A N 1
ATOM 6189 C CA . ALA A 1 773 ? 18.317 -11.779 -33.103 1.00 96.31 773 ALA A CA 1
ATOM 6190 C C . ALA A 1 773 ? 19.137 -11.092 -34.210 1.00 96.31 773 ALA A C 1
ATOM 6192 O O . ALA A 1 773 ? 19.864 -11.773 -34.932 1.00 96.31 773 ALA A O 1
ATOM 6193 N N . TYR A 1 774 ? 19.097 -9.758 -34.303 1.00 97.00 774 TYR A N 1
ATOM 6194 C CA . TYR A 1 774 ? 19.907 -9.006 -35.263 1.00 97.00 774 TYR A CA 1
ATOM 6195 C C . TYR A 1 774 ? 21.413 -9.221 -35.048 1.00 97.00 774 TYR A C 1
ATOM 6197 O O . TYR A 1 774 ? 22.125 -9.561 -35.992 1.00 97.00 774 TYR A O 1
ATOM 6205 N N . TYR A 1 775 ? 21.909 -9.099 -33.813 1.00 97.69 775 TYR A N 1
ATOM 6206 C CA . TYR A 1 775 ? 23.332 -9.323 -33.534 1.00 97.69 775 TYR A CA 1
ATOM 6207 C C . TYR A 1 775 ? 23.747 -10.793 -33.683 1.00 97.69 775 TYR A C 1
ATOM 6209 O O . TYR A 1 775 ? 24.825 -11.076 -34.206 1.00 97.69 775 TYR A O 1
ATOM 6217 N N . THR A 1 776 ? 22.865 -11.734 -33.328 1.00 98.25 776 THR A N 1
ATOM 6218 C CA . THR A 1 776 ? 23.079 -13.168 -33.595 1.00 98.25 776 THR A CA 1
ATOM 6219 C C . THR A 1 776 ? 23.261 -13.420 -35.097 1.00 98.25 776 THR A C 1
ATOM 6221 O O . THR A 1 776 ? 24.165 -14.155 -35.492 1.00 98.25 776 THR A O 1
ATOM 6224 N N . ALA A 1 777 ? 22.458 -12.770 -35.948 1.00 98.00 777 ALA A N 1
ATOM 6225 C CA . ALA A 1 777 ? 22.583 -12.870 -37.400 1.00 98.00 777 ALA A CA 1
ATOM 6226 C C . ALA A 1 777 ? 23.931 -12.336 -37.913 1.00 98.00 777 ALA A C 1
ATOM 6228 O O . ALA A 1 777 ? 24.572 -13.001 -38.723 1.00 98.00 777 ALA A O 1
ATOM 6229 N N . LEU A 1 778 ? 24.395 -11.188 -37.400 1.00 97.38 778 LEU A N 1
ATOM 6230 C CA . LEU A 1 778 ? 25.702 -10.622 -37.764 1.00 97.38 778 LEU A CA 1
ATOM 6231 C C . LEU A 1 778 ? 26.871 -11.546 -37.390 1.00 97.38 778 LEU A C 1
ATOM 6233 O O . LEU A 1 778 ? 27.833 -11.651 -38.148 1.00 97.38 778 LEU A O 1
ATOM 6237 N N . ALA A 1 779 ? 26.796 -12.245 -36.253 1.00 97.94 779 ALA A N 1
ATOM 6238 C CA . ALA A 1 779 ? 27.815 -13.230 -35.894 1.00 97.94 779 ALA A CA 1
ATOM 6239 C C . ALA A 1 779 ? 27.825 -14.440 -36.842 1.00 97.94 779 ALA A C 1
ATOM 6241 O O . ALA A 1 779 ? 28.902 -14.911 -37.199 1.00 97.94 779 ALA A O 1
ATOM 6242 N N . HIS A 1 780 ? 26.654 -14.915 -37.285 1.00 98.12 780 HIS A N 1
ATOM 6243 C CA . HIS A 1 780 ? 26.569 -15.969 -38.303 1.00 98.12 780 HIS A CA 1
ATOM 6244 C C . HIS A 1 780 ? 27.081 -15.501 -39.671 1.00 98.12 780 HIS A C 1
ATOM 6246 O O . HIS A 1 780 ? 27.802 -16.256 -40.318 1.00 98.12 780 HIS A O 1
ATOM 6252 N N . GLU A 1 781 ? 26.795 -14.259 -40.086 1.00 96.81 781 GLU A N 1
ATOM 6253 C CA . GLU A 1 781 ? 27.406 -13.678 -41.294 1.00 96.81 781 GLU A CA 1
ATOM 6254 C C . GLU A 1 781 ? 28.939 -13.674 -41.190 1.00 96.81 781 GLU A C 1
ATOM 6256 O O . GLU A 1 781 ? 29.612 -14.087 -42.127 1.00 96.81 781 GLU A O 1
ATOM 6261 N N . ALA A 1 782 ? 29.499 -13.280 -40.041 1.00 96.56 782 ALA A N 1
ATOM 6262 C CA . ALA A 1 782 ? 30.947 -13.280 -39.809 1.00 96.56 782 ALA A CA 1
ATOM 6263 C C . ALA A 1 782 ? 31.572 -14.690 -39.694 1.00 96.56 782 ALA A C 1
ATOM 6265 O O . ALA A 1 782 ? 32.795 -14.819 -39.701 1.00 96.56 782 ALA A O 1
ATOM 6266 N N . LEU A 1 783 ? 30.749 -15.737 -39.568 1.00 97.19 783 LEU A N 1
ATOM 6267 C CA . LEU A 1 783 ? 31.144 -17.151 -39.617 1.00 97.19 783 LEU A CA 1
ATOM 6268 C C . LEU A 1 783 ? 30.901 -17.788 -40.995 1.00 97.19 783 LEU A C 1
ATOM 6270 O O . LEU A 1 783 ? 31.057 -19.001 -41.125 1.00 97.19 783 LEU A O 1
ATOM 6274 N N . ASP A 1 784 ? 30.488 -17.001 -41.993 1.00 96.50 784 ASP A N 1
ATOM 6275 C CA . ASP A 1 784 ? 30.076 -17.462 -43.323 1.00 96.50 784 ASP A CA 1
ATOM 6276 C C . ASP A 1 784 ? 28.870 -18.438 -43.312 1.00 96.50 784 ASP A C 1
ATOM 6278 O O . ASP A 1 784 ? 28.638 -19.186 -44.264 1.00 96.50 784 ASP A O 1
ATOM 6282 N N . ASP A 1 785 ? 28.040 -18.409 -42.260 1.00 96.44 785 ASP A N 1
ATOM 6283 C CA . ASP A 1 785 ? 26.827 -19.229 -42.115 1.00 96.44 785 ASP A CA 1
ATOM 6284 C C . ASP A 1 785 ? 25.578 -18.464 -42.586 1.00 96.44 785 ASP A C 1
ATOM 6286 O O . ASP A 1 785 ? 24.771 -17.943 -41.807 1.00 96.44 785 ASP A O 1
ATOM 6290 N N . SER A 1 786 ? 25.434 -18.372 -43.909 1.00 93.62 786 SER A N 1
ATOM 6291 C CA . SER A 1 786 ? 24.390 -17.565 -44.561 1.00 93.62 786 SER A CA 1
ATOM 6292 C C . SER A 1 786 ? 22.957 -18.028 -44.253 1.00 93.62 786 SER A C 1
ATOM 6294 O O . SER A 1 786 ? 22.042 -17.203 -44.198 1.00 93.62 786 SER A O 1
ATOM 6296 N N . GLU A 1 787 ? 22.743 -19.329 -44.035 1.00 96.56 787 GLU A N 1
ATOM 6297 C CA . GLU A 1 787 ? 21.412 -19.879 -43.743 1.00 96.56 787 GLU A CA 1
ATOM 6298 C C . GLU A 1 787 ? 20.939 -19.465 -42.345 1.00 96.56 787 GLU A C 1
ATOM 6300 O O . GLU A 1 787 ? 19.834 -18.928 -42.193 1.00 96.56 787 GLU A O 1
ATOM 6305 N N . GLN A 1 788 ? 21.790 -19.632 -41.325 1.00 96.69 788 GLN A N 1
ATOM 6306 C CA . GLN A 1 788 ? 21.456 -19.208 -39.964 1.00 96.69 788 GLN A CA 1
ATOM 6307 C C . GLN A 1 788 ? 21.342 -17.688 -39.851 1.00 96.69 788 GLN A C 1
ATOM 6309 O O . GLN A 1 788 ? 20.420 -17.190 -39.198 1.00 96.69 788 GLN A O 1
ATOM 6314 N N . ALA A 1 789 ? 22.209 -16.938 -40.537 1.00 96.62 789 ALA A N 1
ATOM 6315 C CA . ALA A 1 789 ? 22.105 -15.483 -40.598 1.00 96.62 789 ALA A CA 1
ATOM 6316 C C . ALA A 1 789 ? 20.728 -15.040 -41.122 1.00 96.62 789 ALA A C 1
ATOM 6318 O O . ALA A 1 789 ? 20.029 -14.260 -40.469 1.00 96.62 789 ALA A O 1
ATOM 6319 N N . LYS A 1 790 ? 20.277 -15.602 -42.252 1.00 97.06 790 LYS A N 1
ATOM 6320 C CA . LYS A 1 790 ? 18.960 -15.299 -42.831 1.00 97.06 790 LYS A CA 1
ATOM 6321 C C . LYS A 1 790 ? 17.810 -15.670 -41.893 1.00 97.06 790 LYS A C 1
ATOM 6323 O O . LYS A 1 790 ? 16.844 -14.907 -41.778 1.00 97.06 790 LYS A O 1
ATOM 6328 N N . GLN A 1 791 ? 17.906 -16.807 -41.202 1.00 97.06 791 GLN A N 1
ATOM 6329 C CA . GLN A 1 791 ? 16.902 -17.226 -40.224 1.00 97.06 791 GLN A CA 1
ATOM 6330 C C . GLN A 1 791 ? 16.788 -16.222 -39.067 1.00 97.06 791 GLN A C 1
ATOM 6332 O O . GLN A 1 791 ? 15.677 -15.824 -38.704 1.00 97.06 791 GLN A O 1
ATOM 6337 N N . GLN A 1 792 ? 17.916 -15.774 -38.511 1.00 97.38 792 GLN A N 1
ATOM 6338 C CA . GLN A 1 792 ? 17.925 -14.814 -37.407 1.00 97.38 792 GLN A CA 1
ATOM 6339 C C . GLN A 1 792 ? 17.499 -13.405 -37.848 1.00 97.38 792 GLN A C 1
ATOM 6341 O O . GLN A 1 792 ? 16.741 -12.761 -37.123 1.00 97.38 792 GLN A O 1
ATOM 6346 N N . PHE A 1 793 ? 17.866 -12.947 -39.052 1.00 97.56 793 PHE A N 1
ATOM 6347 C CA . PHE A 1 793 ? 17.327 -11.692 -39.596 1.00 97.56 793 PHE A CA 1
ATOM 6348 C C . PHE A 1 793 ? 15.809 -11.755 -39.779 1.00 97.56 793 PHE A C 1
ATOM 6350 O O . PHE A 1 793 ? 15.111 -10.812 -39.416 1.00 97.56 793 PHE A O 1
ATOM 6357 N N . THR A 1 794 ? 15.279 -12.872 -40.285 1.00 96.12 794 THR A N 1
ATOM 6358 C CA . THR A 1 794 ? 13.823 -13.058 -40.431 1.00 96.12 794 THR A CA 1
ATOM 6359 C C . THR A 1 794 ? 13.140 -12.996 -39.068 1.00 96.12 794 THR A C 1
ATOM 6361 O O . THR A 1 794 ? 12.170 -12.264 -38.885 1.00 96.12 794 THR A O 1
ATOM 6364 N N . LYS A 1 795 ? 13.709 -13.684 -38.071 1.00 93.62 795 LYS A N 1
ATOM 6365 C CA . LYS A 1 795 ? 13.227 -13.640 -36.688 1.00 93.62 795 LYS A CA 1
ATOM 6366 C C . LYS A 1 795 ? 13.223 -12.217 -36.125 1.00 93.62 795 LYS A C 1
ATOM 6368 O O . LYS A 1 795 ? 12.229 -11.829 -35.526 1.00 93.62 795 LYS A O 1
ATOM 6373 N N . ALA A 1 796 ? 14.290 -11.444 -36.330 1.00 93.69 796 ALA A N 1
ATOM 6374 C CA . ALA A 1 796 ? 14.358 -10.054 -35.886 1.00 93.69 796 ALA A CA 1
ATOM 6375 C C . ALA A 1 796 ? 13.298 -9.176 -36.575 1.00 93.69 796 ALA A C 1
ATOM 6377 O O . ALA A 1 796 ? 12.596 -8.428 -35.896 1.00 93.69 796 ALA A O 1
ATOM 6378 N N . ALA A 1 797 ? 13.154 -9.291 -37.899 1.00 93.12 797 ALA A N 1
ATOM 6379 C CA . ALA A 1 797 ? 12.234 -8.486 -38.704 1.00 93.12 797 ALA A CA 1
ATOM 6380 C C . ALA A 1 797 ? 10.754 -8.743 -38.371 1.00 93.12 797 ALA A C 1
ATOM 6382 O O . ALA A 1 797 ? 9.970 -7.796 -38.300 1.00 93.12 797 ALA A O 1
ATOM 6383 N N . ASP A 1 798 ? 10.378 -10.004 -38.144 1.00 89.50 798 ASP A N 1
ATOM 6384 C CA . ASP A 1 798 ? 8.973 -10.415 -38.008 1.00 89.50 798 ASP A CA 1
ATOM 6385 C C . ASP A 1 798 ? 8.493 -10.501 -36.547 1.00 89.50 798 ASP A C 1
ATOM 6387 O O . ASP A 1 798 ? 7.324 -10.796 -36.274 1.00 89.50 798 ASP A O 1
ATOM 6391 N N . GLN A 1 799 ? 9.373 -10.235 -35.578 1.00 81.50 799 GLN A N 1
ATOM 6392 C CA . GLN A 1 799 ? 9.023 -10.275 -34.163 1.00 81.50 799 GLN A CA 1
ATOM 6393 C C . GLN A 1 799 ? 7.989 -9.196 -33.804 1.00 81.50 799 GLN A C 1
ATOM 6395 O O . GLN A 1 799 ? 8.120 -8.027 -34.156 1.00 81.50 799 GLN A O 1
ATOM 6400 N N . ARG A 1 800 ? 6.960 -9.554 -33.031 1.00 66.56 800 ARG A N 1
ATOM 6401 C CA . ARG A 1 800 ? 6.031 -8.568 -32.461 1.00 66.56 800 ARG A CA 1
ATOM 6402 C C . ARG A 1 800 ? 6.700 -7.874 -31.267 1.00 66.56 800 ARG A C 1
ATOM 6404 O O . ARG A 1 800 ? 6.782 -8.452 -30.189 1.00 66.56 800 ARG A O 1
ATOM 6411 N N . GLY A 1 801 ? 7.226 -6.666 -31.475 1.00 57.00 801 GLY A N 1
ATOM 6412 C CA . GLY A 1 801 ? 7.786 -5.826 -30.409 1.00 57.00 801 GLY A CA 1
ATOM 6413 C C . GLY A 1 801 ? 6.707 -5.128 -29.568 1.00 57.00 801 GLY A C 1
ATOM 6414 O O . GLY A 1 801 ? 5.514 -5.210 -29.876 1.00 57.00 801 GLY A O 1
ATOM 6415 N N . ARG A 1 802 ? 7.120 -4.389 -28.523 1.00 53.28 802 ARG A N 1
ATOM 6416 C CA . ARG A 1 802 ? 6.249 -3.354 -27.930 1.00 53.28 802 ARG A CA 1
ATOM 6417 C C . ARG A 1 802 ? 5.854 -2.350 -29.021 1.00 53.28 802 ARG A C 1
ATOM 6419 O O . ARG A 1 802 ? 6.568 -2.213 -30.011 1.00 53.28 802 ARG A O 1
ATOM 6426 N N . GLY A 1 803 ? 4.704 -1.697 -28.831 1.00 54.31 803 GLY A N 1
ATOM 6427 C CA . GLY A 1 803 ? 4.110 -0.748 -29.780 1.00 54.31 803 GLY A CA 1
ATOM 6428 C C . GLY A 1 803 ? 5.053 0.354 -30.293 1.00 54.31 803 GLY A C 1
ATOM 6429 O O . GLY A 1 803 ? 6.215 0.442 -29.904 1.00 54.31 803 GLY A O 1
ATOM 6430 N N . GLN A 1 804 ? 4.524 1.184 -31.194 1.00 51.34 804 GLN A N 1
ATOM 6431 C CA . GLN A 1 804 ? 5.258 2.198 -31.967 1.00 51.34 804 GLN A CA 1
ATOM 6432 C C . GLN A 1 804 ? 6.315 2.983 -31.155 1.00 51.34 804 GLN A C 1
ATOM 6434 O O . GLN A 1 804 ? 6.060 3.399 -30.022 1.00 51.34 804 GLN A O 1
ATOM 6439 N N . GLY A 1 805 ? 7.494 3.203 -31.751 1.00 55.44 805 GLY A N 1
ATOM 6440 C CA . GLY A 1 805 ? 8.531 4.093 -31.206 1.00 55.44 805 GLY A CA 1
ATOM 6441 C C . GLY A 1 805 ? 9.469 3.525 -30.122 1.00 55.44 805 GLY A C 1
ATOM 6442 O O . GLY A 1 805 ? 9.960 4.293 -29.290 1.00 55.44 805 GLY A O 1
ATOM 6443 N N . SER A 1 806 ? 9.721 2.208 -30.094 1.00 76.69 806 SER A N 1
ATOM 6444 C CA . SER A 1 806 ? 10.773 1.578 -29.263 1.00 76.69 806 SER A CA 1
ATOM 6445 C C . SER A 1 806 ? 12.086 1.375 -30.035 1.00 76.69 806 SER A C 1
ATOM 6447 O O . SER A 1 806 ? 12.067 1.213 -31.253 1.00 76.69 806 SER A O 1
ATOM 6449 N N . ASP A 1 807 ? 13.232 1.341 -29.348 1.00 83.06 807 ASP A N 1
ATOM 6450 C CA . ASP A 1 807 ? 14.558 1.103 -29.951 1.00 83.06 807 ASP A CA 1
ATOM 6451 C C . ASP A 1 807 ? 14.672 -0.280 -30.617 1.00 83.06 807 ASP A C 1
ATOM 6453 O O . ASP A 1 807 ? 15.335 -0.424 -31.641 1.00 83.06 807 ASP A O 1
ATOM 6457 N N . GLY A 1 808 ? 13.933 -1.280 -30.127 1.00 88.38 808 GLY A N 1
ATOM 6458 C CA . GLY A 1 808 ? 13.781 -2.583 -30.780 1.00 88.38 808 GLY A CA 1
ATOM 6459 C C . GLY A 1 808 ? 13.351 -2.487 -32.252 1.00 88.38 808 GLY A C 1
ATOM 6460 O O . GLY A 1 808 ? 13.809 -3.287 -33.068 1.00 88.38 808 GLY A O 1
ATOM 6461 N N . ARG A 1 809 ? 12.543 -1.477 -32.624 1.00 90.31 809 ARG A N 1
ATOM 6462 C CA . ARG A 1 809 ? 12.097 -1.233 -34.011 1.00 90.31 809 ARG A CA 1
ATOM 6463 C C . ARG A 1 809 ? 13.271 -0.968 -34.955 1.00 90.31 809 ARG A C 1
ATOM 6465 O O . ARG A 1 809 ? 13.240 -1.424 -36.095 1.00 90.31 809 ARG A O 1
ATOM 6472 N N . PHE A 1 810 ? 14.321 -0.294 -34.481 1.00 93.81 810 PHE A N 1
ATOM 6473 C CA . PHE A 1 810 ? 15.523 -0.042 -35.278 1.00 93.81 810 PHE A CA 1
ATOM 6474 C C . PHE A 1 810 ? 16.153 -1.356 -35.755 1.00 93.81 810 PHE A C 1
ATOM 6476 O O . PHE A 1 810 ? 16.450 -1.515 -36.936 1.00 93.81 810 PHE A O 1
ATOM 6483 N N . TYR A 1 811 ? 16.269 -2.338 -34.862 1.00 94.31 811 TYR A N 1
ATOM 6484 C CA . TYR A 1 811 ? 16.841 -3.646 -35.183 1.00 94.31 811 TYR A CA 1
ATOM 6485 C C . TYR A 1 811 ? 15.969 -4.464 -36.141 1.00 94.31 811 TYR A C 1
ATOM 6487 O O . TYR A 1 811 ? 16.501 -5.164 -37.003 1.00 94.31 811 TYR A O 1
ATOM 6495 N N . GLN A 1 812 ? 14.641 -4.323 -36.062 1.00 93.94 812 GLN A N 1
ATOM 6496 C CA . GLN A 1 812 ? 13.728 -4.903 -37.055 1.00 93.94 812 GLN A CA 1
ATOM 6497 C C . GLN A 1 812 ? 13.996 -4.325 -38.444 1.00 93.94 812 GLN A C 1
ATOM 6499 O O . GLN A 1 812 ? 14.146 -5.071 -39.408 1.00 93.94 812 GLN A O 1
ATOM 6504 N N . ALA A 1 813 ? 14.098 -2.998 -38.537 1.00 94.50 813 ALA A N 1
ATOM 6505 C CA . ALA A 1 813 ? 14.341 -2.296 -39.790 1.00 94.50 813 ALA A CA 1
ATOM 6506 C C . ALA A 1 813 ? 15.720 -2.633 -40.380 1.00 94.50 813 ALA A C 1
ATOM 6508 O O . ALA A 1 813 ? 15.842 -2.887 -41.577 1.00 94.50 813 ALA A O 1
ATOM 6509 N N . MET A 1 814 ? 16.758 -2.724 -39.545 1.00 95.75 814 MET A N 1
ATOM 6510 C CA . MET A 1 814 ? 18.090 -3.150 -39.984 1.00 95.75 814 MET A CA 1
ATOM 6511 C C . MET A 1 814 ? 18.090 -4.594 -40.505 1.00 95.75 814 MET A C 1
ATOM 6513 O O . MET A 1 814 ? 18.692 -4.873 -41.544 1.00 95.75 814 MET A O 1
ATOM 6517 N N . ALA A 1 815 ? 17.365 -5.504 -39.848 1.00 96.25 815 ALA A N 1
ATOM 6518 C CA . ALA A 1 815 ? 17.179 -6.866 -40.342 1.00 96.25 815 ALA A CA 1
ATOM 6519 C C . ALA A 1 815 ? 16.385 -6.907 -41.661 1.00 96.25 815 ALA A C 1
ATOM 6521 O O . ALA A 1 815 ? 16.732 -7.660 -42.568 1.00 96.25 815 ALA A O 1
ATOM 6522 N N . MET A 1 816 ? 15.361 -6.061 -41.814 1.00 95.88 816 MET A N 1
ATOM 6523 C CA . MET A 1 816 ? 14.603 -5.922 -43.063 1.00 95.88 816 MET A CA 1
ATOM 6524 C C . MET A 1 816 ? 15.496 -5.477 -44.226 1.00 95.88 816 MET A C 1
ATOM 6526 O O . MET A 1 816 ? 15.419 -6.088 -45.291 1.00 95.88 816 MET A O 1
ATOM 6530 N N . LYS A 1 817 ? 16.401 -4.506 -44.024 1.00 95.44 817 LYS A N 1
ATOM 6531 C CA . LYS A 1 817 ? 17.400 -4.127 -45.045 1.00 95.44 817 LYS A CA 1
ATOM 6532 C C . LYS A 1 817 ? 18.271 -5.315 -45.452 1.00 95.44 817 LYS A C 1
ATOM 6534 O O . LYS A 1 817 ? 18.452 -5.573 -46.637 1.00 95.44 817 LYS A O 1
ATOM 6539 N N . LYS A 1 818 ? 18.756 -6.094 -44.478 1.00 95.75 818 LYS A N 1
ATOM 6540 C CA . LYS A 1 818 ? 19.548 -7.314 -44.729 1.00 95.75 818 LYS A CA 1
ATOM 6541 C C . LYS A 1 818 ? 18.781 -8.386 -45.518 1.00 95.75 818 LYS A C 1
ATOM 6543 O O . LYS A 1 818 ? 19.397 -9.173 -46.228 1.00 95.75 818 LYS A O 1
ATOM 6548 N N . LEU A 1 819 ? 17.449 -8.389 -45.446 1.00 95.44 819 LEU A N 1
ATOM 6549 C CA . LEU A 1 819 ? 16.561 -9.284 -46.199 1.00 95.44 819 LEU A CA 1
ATOM 6550 C C . LEU A 1 819 ? 16.066 -8.696 -47.537 1.00 95.44 819 LEU A C 1
ATOM 6552 O O . LEU A 1 819 ? 15.274 -9.347 -48.217 1.00 95.44 819 LEU A O 1
ATOM 6556 N N . GLY A 1 820 ? 16.485 -7.481 -47.912 1.00 94.62 820 GLY A N 1
ATOM 6557 C CA . GLY A 1 820 ? 16.022 -6.792 -49.125 1.00 94.62 820 GLY A CA 1
ATOM 6558 C C . GLY A 1 820 ? 14.613 -6.189 -49.023 1.00 94.62 820 GLY A C 1
ATOM 6559 O O . GLY A 1 820 ? 13.964 -5.955 -50.041 1.00 94.62 820 GLY A O 1
ATOM 6560 N N . ARG A 1 821 ? 14.112 -5.949 -47.804 1.00 94.00 821 ARG A N 1
ATOM 6561 C CA . ARG A 1 821 ? 12.810 -5.318 -47.508 1.00 94.00 821 ARG A CA 1
ATOM 6562 C C . ARG A 1 821 ? 12.974 -3.821 -47.203 1.00 94.00 821 ARG A C 1
ATOM 6564 O O . ARG A 1 821 ? 12.533 -3.334 -46.163 1.00 94.00 821 ARG A O 1
ATOM 6571 N N . ASP A 1 822 ? 13.627 -3.084 -48.098 1.00 92.19 822 ASP A N 1
ATOM 6572 C CA . ASP A 1 822 ? 14.044 -1.694 -47.839 1.00 92.19 822 ASP A CA 1
ATOM 6573 C C . ASP A 1 822 ? 12.876 -0.719 -47.619 1.00 92.19 822 ASP A C 1
ATOM 6575 O O . ASP A 1 822 ? 12.971 0.178 -46.782 1.00 92.19 822 ASP A O 1
ATOM 6579 N N . ALA A 1 823 ? 11.757 -0.904 -48.327 1.00 89.56 823 ALA A N 1
ATOM 6580 C CA . ALA A 1 823 ? 10.577 -0.047 -48.179 1.00 89.56 823 ALA A CA 1
ATOM 6581 C C . ALA A 1 823 ? 9.953 -0.154 -46.775 1.00 89.56 823 ALA A C 1
ATOM 6583 O O . ALA A 1 823 ? 9.611 0.866 -46.175 1.00 89.56 823 ALA A O 1
ATOM 6584 N N . ASP A 1 824 ? 9.867 -1.376 -46.233 1.00 88.19 824 ASP A N 1
ATOM 6585 C CA . ASP A 1 824 ? 9.374 -1.623 -44.874 1.00 88.19 824 ASP A CA 1
ATOM 6586 C C . ASP A 1 824 ? 10.308 -0.978 -43.839 1.00 88.19 824 ASP A C 1
ATOM 6588 O O . ASP A 1 824 ? 9.849 -0.318 -42.907 1.00 88.19 824 ASP A O 1
ATOM 6592 N N . ALA A 1 825 ? 11.626 -1.122 -44.026 1.00 93.06 825 ALA A N 1
ATOM 6593 C CA . ALA A 1 825 ? 12.633 -0.555 -43.133 1.00 93.06 825 ALA A CA 1
ATOM 6594 C C . ALA A 1 825 ? 12.585 0.982 -43.095 1.00 93.06 825 ALA A C 1
ATOM 6596 O O . ALA A 1 825 ? 12.668 1.579 -42.020 1.00 93.06 825 ALA A O 1
ATOM 6597 N N . GLN A 1 826 ? 12.406 1.625 -44.254 1.00 93.44 826 GLN A N 1
ATOM 6598 C CA . GLN A 1 826 ? 12.383 3.083 -44.373 1.00 93.44 826 GLN A CA 1
ATOM 6599 C C . GLN A 1 826 ? 11.250 3.722 -43.556 1.00 93.44 826 GLN A C 1
ATOM 6601 O O . GLN A 1 826 ? 11.486 4.708 -42.854 1.00 93.44 826 GLN A O 1
ATOM 6606 N N . GLY A 1 827 ? 10.051 3.127 -43.581 1.00 91.56 827 GLY A N 1
ATOM 6607 C CA . GLY A 1 827 ? 8.917 3.609 -42.787 1.00 91.56 827 GLY A CA 1
ATOM 6608 C C . GLY A 1 827 ? 9.175 3.549 -41.276 1.00 91.56 827 GLY A C 1
ATOM 6609 O O . GLY A 1 827 ? 8.751 4.435 -40.537 1.00 91.56 827 GLY A O 1
ATOM 6610 N N . ILE A 1 828 ? 9.933 2.551 -40.812 1.00 92.25 828 ILE A N 1
ATOM 6611 C CA . ILE A 1 828 ? 10.298 2.414 -39.395 1.00 92.25 828 ILE A CA 1
ATOM 6612 C C . ILE A 1 828 ? 11.301 3.492 -38.968 1.00 92.25 828 ILE A C 1
ATOM 6614 O O . ILE A 1 828 ? 11.173 4.053 -37.880 1.00 92.25 828 ILE A O 1
ATOM 6618 N N . PHE A 1 829 ? 12.299 3.809 -39.795 1.00 94.69 829 PHE A N 1
ATOM 6619 C CA . PHE A 1 829 ? 13.257 4.865 -39.454 1.00 94.69 829 PHE A CA 1
ATOM 6620 C C . PHE A 1 829 ? 12.592 6.241 -39.369 1.00 94.69 829 PHE A C 1
ATOM 6622 O O . PHE A 1 829 ? 12.920 7.029 -38.484 1.00 94.69 829 PHE A O 1
ATOM 6629 N N . GLU A 1 830 ? 11.623 6.517 -40.243 1.00 93.69 830 GLU A N 1
ATOM 6630 C CA . GLU A 1 830 ? 10.814 7.739 -40.183 1.00 93.69 830 GLU A CA 1
ATOM 6631 C C . GLU A 1 830 ? 9.944 7.789 -38.923 1.00 93.69 830 GLU A C 1
ATOM 6633 O O . GLU A 1 830 ? 9.894 8.825 -38.261 1.00 93.69 830 GLU A O 1
ATOM 6638 N N . GLU A 1 831 ? 9.347 6.662 -38.524 1.00 91.94 831 GLU A N 1
ATOM 6639 C CA . GLU A 1 831 ? 8.620 6.534 -37.255 1.00 91.94 831 GLU A CA 1
ATOM 6640 C C . GLU A 1 831 ? 9.518 6.837 -36.041 1.00 91.94 831 GLU A C 1
ATOM 6642 O O . GLU A 1 831 ? 9.095 7.545 -35.122 1.00 91.94 831 GLU A O 1
ATOM 6647 N N . LEU A 1 832 ? 10.761 6.338 -36.028 1.00 92.88 832 LEU A N 1
ATOM 6648 C CA . LEU A 1 832 ? 11.725 6.599 -34.950 1.00 92.88 832 LEU A CA 1
ATOM 6649 C C . LEU A 1 832 ? 12.097 8.084 -34.862 1.00 92.88 832 LEU A C 1
ATOM 6651 O O . LEU A 1 832 ? 12.109 8.645 -33.764 1.00 92.88 832 LEU A O 1
ATOM 6655 N N . ILE A 1 833 ? 12.343 8.729 -36.008 1.00 94.50 833 ILE A N 1
ATOM 6656 C CA . ILE A 1 833 ? 12.632 10.168 -36.080 1.00 94.50 833 ILE A CA 1
ATOM 6657 C C . ILE A 1 833 ? 11.439 10.972 -35.564 1.00 94.50 833 ILE A C 1
ATOM 6659 O O . ILE A 1 833 ? 11.610 11.822 -34.688 1.00 94.50 833 ILE A O 1
ATOM 6663 N N . GLN A 1 834 ? 10.232 10.676 -36.051 1.00 92.56 834 GLN A N 1
ATOM 6664 C CA . GLN A 1 834 ? 9.021 11.373 -35.623 1.00 92.56 834 GLN A CA 1
ATOM 6665 C C . GLN A 1 834 ? 8.796 11.204 -34.117 1.00 92.56 834 GLN A C 1
ATOM 6667 O O . GLN A 1 834 ? 8.579 12.182 -33.410 1.00 92.56 834 GLN A O 1
ATOM 6672 N N . THR A 1 835 ? 8.950 9.982 -33.598 1.00 89.56 835 THR A N 1
ATOM 6673 C CA . THR A 1 835 ? 8.822 9.704 -32.160 1.00 89.56 835 THR A CA 1
ATOM 6674 C C . THR A 1 835 ? 9.834 10.506 -31.340 1.00 89.56 835 THR A C 1
ATOM 6676 O O . THR A 1 835 ? 9.483 11.060 -30.296 1.00 89.56 835 THR A O 1
ATOM 6679 N N . GLY A 1 836 ? 11.091 10.580 -31.787 1.00 90.06 836 GLY A N 1
ATOM 6680 C CA . GLY A 1 836 ? 12.123 11.385 -31.136 1.00 90.06 836 GLY A CA 1
ATOM 6681 C C . GLY A 1 836 ? 11.778 12.879 -31.123 1.00 90.06 836 GLY A C 1
ATOM 6682 O O . GLY A 1 836 ? 11.854 13.515 -30.072 1.00 90.06 836 GLY A O 1
ATOM 6683 N N . GLN A 1 837 ? 11.322 13.431 -32.252 1.00 91.94 837 GLN A N 1
ATOM 6684 C CA . GLN A 1 837 ? 10.888 14.832 -32.365 1.00 91.94 837 GLN A CA 1
ATOM 6685 C C . GLN A 1 837 ? 9.674 15.137 -31.479 1.00 91.94 837 GLN A C 1
ATOM 6687 O O . GLN A 1 837 ? 9.655 16.146 -30.766 1.00 91.94 837 GLN A O 1
ATOM 6692 N N . ASP A 1 838 ? 8.691 14.241 -31.463 1.00 87.56 838 ASP A N 1
ATOM 6693 C CA . ASP A 1 838 ? 7.500 14.368 -30.630 1.00 87.56 838 ASP A CA 1
ATOM 6694 C C . ASP A 1 838 ? 7.882 14.368 -29.147 1.00 87.56 838 ASP A C 1
ATOM 6696 O O . ASP A 1 838 ? 7.423 15.216 -28.386 1.00 87.56 838 ASP A O 1
ATOM 6700 N N . ARG A 1 839 ? 8.788 13.478 -28.718 1.00 86.00 839 ARG A N 1
ATOM 6701 C CA . ARG A 1 839 ? 9.274 13.441 -27.326 1.00 86.00 839 ARG A CA 1
ATOM 6702 C C . ARG A 1 839 ? 10.043 14.699 -26.922 1.00 86.00 839 ARG A C 1
ATOM 6704 O O . ARG A 1 839 ? 9.984 15.073 -25.754 1.00 86.00 839 ARG A O 1
ATOM 6711 N N . LEU A 1 840 ? 10.738 15.355 -27.853 1.00 85.31 840 LEU A N 1
ATOM 6712 C CA . LEU A 1 840 ? 11.419 16.629 -27.591 1.00 85.31 840 LEU A CA 1
ATOM 6713 C C . LEU A 1 840 ? 10.449 17.815 -27.483 1.00 85.31 840 LEU A C 1
ATOM 6715 O O . LEU A 1 840 ? 10.771 18.796 -26.816 1.00 85.31 840 LEU A O 1
ATOM 6719 N N . THR A 1 841 ? 9.288 17.743 -28.139 1.00 79.88 841 THR A N 1
ATOM 6720 C CA . THR A 1 841 ? 8.320 18.852 -28.228 1.00 79.88 841 THR A CA 1
ATOM 6721 C C . THR A 1 841 ? 7.138 18.725 -27.265 1.00 79.88 841 THR A C 1
ATOM 6723 O O . THR A 1 841 ? 6.483 19.726 -26.966 1.00 79.88 841 THR A O 1
ATOM 6726 N N . ARG A 1 842 ? 6.851 17.525 -26.747 1.00 68.00 842 ARG A N 1
ATOM 6727 C CA . ARG A 1 842 ? 5.716 17.275 -25.848 1.00 68.00 842 ARG A CA 1
ATOM 6728 C C . ARG A 1 842 ? 5.925 17.924 -24.476 1.00 68.00 842 ARG A C 1
ATOM 6730 O O . ARG A 1 842 ? 6.919 17.661 -23.803 1.00 68.00 842 ARG A O 1
ATOM 6737 N N . SER A 1 843 ? 4.950 18.720 -24.030 1.00 52.72 843 SER A N 1
ATOM 6738 C CA . SER A 1 843 ? 4.875 19.169 -22.636 1.00 52.72 843 SER A CA 1
ATOM 6739 C C . SER A 1 843 ? 4.409 18.033 -21.717 1.00 52.72 843 SER A C 1
ATOM 6741 O O . SER A 1 843 ? 3.741 17.091 -22.150 1.00 52.72 843 SER A O 1
ATOM 6743 N N . GLU A 1 844 ? 4.808 18.104 -20.446 1.00 54.66 844 GLU A N 1
ATOM 6744 C CA . GLU A 1 844 ? 4.619 17.064 -19.431 1.00 54.66 844 GLU A CA 1
ATOM 6745 C C . GLU A 1 844 ? 3.133 16.753 -19.175 1.00 54.66 844 GLU A C 1
ATOM 6747 O O . GLU A 1 844 ? 2.480 17.381 -18.345 1.00 54.66 844 GLU A O 1
ATOM 6752 N N . ALA A 1 845 ? 2.575 15.757 -19.865 1.00 49.34 845 ALA A N 1
ATOM 6753 C CA . ALA A 1 845 ? 1.279 15.202 -19.495 1.00 49.34 845 ALA A CA 1
ATOM 6754 C C . ALA A 1 845 ? 1.470 14.217 -18.333 1.00 49.34 845 ALA A C 1
ATOM 6756 O O . ALA A 1 845 ? 2.137 13.190 -18.471 1.00 49.34 845 ALA A O 1
ATOM 6757 N N . VAL A 1 846 ? 0.887 14.531 -17.177 1.00 53.09 846 VAL A N 1
ATOM 6758 C CA . VAL A 1 846 ? 0.857 13.636 -16.017 1.00 53.09 846 VAL A CA 1
ATOM 6759 C C . VAL A 1 846 ? -0.060 12.452 -16.334 1.00 53.09 846 VAL A C 1
ATOM 6761 O O . VAL A 1 846 ? -1.261 12.633 -16.519 1.00 53.09 846 VAL A O 1
ATOM 6764 N N . ASP A 1 847 ? 0.486 11.234 -16.394 1.00 54.31 847 ASP A N 1
ATOM 6765 C CA . ASP A 1 847 ? -0.349 10.033 -16.515 1.00 54.31 847 ASP A CA 1
ATOM 6766 C C . ASP A 1 847 ? -1.077 9.781 -15.189 1.00 54.31 847 ASP A C 1
ATOM 6768 O O . ASP A 1 847 ? -0.476 9.319 -14.215 1.00 54.31 847 ASP A O 1
ATOM 6772 N N . PHE A 1 848 ? -2.368 10.117 -15.185 1.00 53.88 848 PHE A N 1
ATOM 6773 C CA . PHE A 1 848 ? -3.300 9.977 -14.069 1.00 53.88 848 PHE A CA 1
ATOM 6774 C C . PHE A 1 848 ? -3.501 8.522 -13.619 1.00 53.88 848 PHE A C 1
ATOM 6776 O O . PHE A 1 848 ? -3.806 8.293 -12.451 1.00 53.88 848 PHE A O 1
ATOM 6783 N N . PHE A 1 849 ? -3.349 7.542 -14.518 1.00 57.69 849 PHE A N 1
ATOM 6784 C CA . PHE A 1 849 ? -3.641 6.130 -14.239 1.00 57.69 849 PHE A CA 1
ATOM 6785 C C . PHE A 1 849 ? -2.413 5.315 -13.834 1.00 57.69 849 PHE A C 1
ATOM 6787 O O . PHE A 1 849 ? -2.546 4.141 -13.473 1.00 57.69 849 PHE A O 1
ATOM 6794 N N . ALA A 1 850 ? -1.227 5.915 -13.880 1.00 55.28 850 ALA A N 1
ATOM 6795 C CA . ALA A 1 850 ? -0.013 5.273 -13.419 1.00 55.28 850 ALA A CA 1
ATOM 6796 C C . ALA A 1 850 ? -0.048 5.075 -11.901 1.00 55.28 850 ALA A C 1
ATOM 6798 O O . ALA A 1 850 ? -0.167 6.024 -11.128 1.00 55.28 850 ALA A O 1
A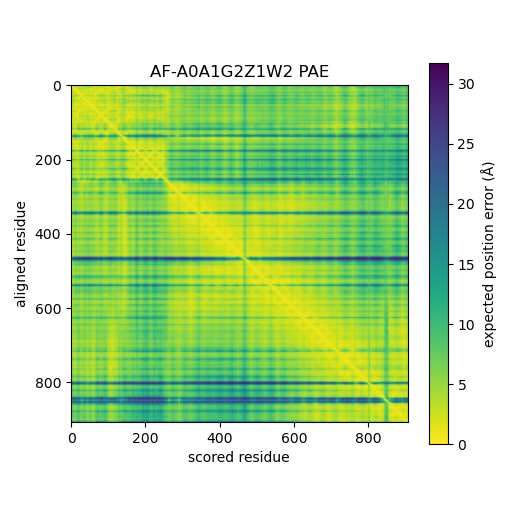TOM 6799 N N . LYS A 1 851 ? 0.100 3.819 -11.486 1.00 42.94 851 LYS A N 1
ATOM 6800 C CA . LYS A 1 851 ? 0.098 3.414 -10.075 1.00 42.94 851 LYS A CA 1
ATOM 6801 C C . LYS A 1 851 ? 1.488 3.366 -9.448 1.00 42.94 851 LYS A C 1
ATOM 6803 O O . LYS A 1 851 ? 1.611 3.438 -8.234 1.00 42.94 851 LYS A O 1
ATOM 6808 N N . PHE A 1 852 ? 2.514 3.245 -10.286 1.00 36.97 852 PHE A N 1
ATOM 6809 C CA . PHE A 1 852 ? 3.912 3.121 -9.894 1.00 36.97 852 PHE A CA 1
ATOM 6810 C C . PHE A 1 852 ? 4.778 3.931 -10.859 1.00 36.97 852 PHE A C 1
ATOM 6812 O O . PHE A 1 852 ? 4.442 4.069 -12.038 1.00 36.97 852 PHE A O 1
ATOM 6819 N N . GLY A 1 853 ? 5.884 4.472 -10.357 1.00 34.88 853 GLY A N 1
ATOM 6820 C CA . GLY A 1 853 ? 6.939 5.041 -11.189 1.00 34.88 853 GLY A CA 1
ATOM 6821 C C . GLY A 1 853 ? 7.468 6.358 -10.649 1.00 34.88 853 GLY A C 1
ATOM 6822 O O . GLY A 1 853 ? 6.729 7.342 -10.545 1.00 34.88 853 GLY A O 1
ATOM 6823 N N . GLU A 1 854 ? 8.765 6.365 -10.365 1.00 45.03 854 GLU A N 1
ATOM 6824 C CA . GLU A 1 854 ? 9.559 7.584 -10.282 1.00 45.03 854 GLU A CA 1
ATOM 6825 C C . GLU A 1 854 ? 9.567 8.259 -11.660 1.00 45.03 854 GLU A C 1
ATOM 6827 O O . GLU A 1 854 ? 9.553 7.595 -12.699 1.00 45.03 854 GLU A O 1
ATOM 6832 N N . ARG A 1 855 ? 9.502 9.592 -11.694 1.00 55.97 855 ARG A N 1
ATOM 6833 C CA . ARG A 1 855 ? 9.568 10.329 -12.960 1.00 55.97 855 ARG A CA 1
ATOM 6834 C C . ARG A 1 855 ? 10.998 10.223 -13.492 1.00 55.97 855 ARG A C 1
ATOM 6836 O O . ARG A 1 855 ? 11.916 10.664 -12.810 1.00 55.97 855 ARG A O 1
ATOM 6843 N N . GLU A 1 856 ? 11.181 9.706 -14.709 1.00 63.12 856 GLU A N 1
ATOM 6844 C CA . GLU A 1 856 ? 12.460 9.847 -15.421 1.00 63.12 856 GLU A CA 1
ATOM 6845 C C . GLU A 1 856 ? 12.866 11.325 -15.459 1.00 63.12 856 GLU A C 1
ATOM 6847 O O . GLU A 1 856 ? 12.016 12.190 -15.707 1.00 63.12 856 GLU A O 1
ATOM 6852 N N . SER A 1 857 ? 14.148 11.632 -15.239 1.00 70.38 857 SER A N 1
ATOM 6853 C CA . SER A 1 857 ? 14.618 13.019 -15.260 1.00 70.38 857 SER A CA 1
ATOM 6854 C C . SER A 1 857 ? 14.409 13.648 -16.648 1.00 70.38 857 SER A C 1
ATOM 6856 O O . SER A 1 857 ? 14.502 12.952 -17.666 1.00 70.38 857 SER A O 1
ATOM 6858 N N . PRO A 1 858 ? 14.140 14.965 -16.744 1.00 77.19 858 PRO A N 1
ATOM 6859 C CA . PRO A 1 858 ? 14.037 15.650 -18.033 1.00 77.19 858 PRO A CA 1
ATOM 6860 C C . PRO A 1 858 ? 15.240 15.384 -18.950 1.00 77.19 858 PRO A C 1
ATOM 6862 O O . PRO A 1 858 ? 15.069 15.187 -20.150 1.00 77.19 858 PRO A O 1
ATOM 6865 N N . GLN A 1 859 ? 16.440 15.313 -18.374 1.00 81.38 859 GLN A N 1
ATOM 6866 C CA . GLN A 1 859 ? 17.687 15.012 -19.068 1.00 81.38 859 GLN A CA 1
ATOM 6867 C C . GLN A 1 859 ? 17.705 13.584 -19.625 1.00 81.38 859 GLN A C 1
ATOM 6869 O O . GLN A 1 859 ? 18.040 13.407 -20.794 1.00 81.38 859 GLN A O 1
ATOM 6874 N N . ALA A 1 860 ? 17.287 12.578 -18.846 1.00 81.44 860 ALA A N 1
ATOM 6875 C CA . ALA A 1 860 ? 17.205 11.192 -19.313 1.00 81.44 860 ALA A CA 1
ATOM 6876 C C . ALA A 1 860 ? 16.191 11.038 -20.460 1.00 81.44 860 ALA A C 1
ATOM 6878 O O . ALA A 1 860 ? 16.486 10.396 -21.470 1.00 81.44 860 ALA A O 1
ATOM 6879 N N . ARG A 1 861 ? 15.036 11.712 -20.364 1.00 83.69 861 ARG A N 1
ATOM 6880 C CA . ARG A 1 861 ? 14.024 11.733 -21.436 1.00 83.69 861 ARG A CA 1
ATOM 6881 C C . ARG A 1 861 ? 14.552 12.385 -22.710 1.00 83.69 861 ARG A C 1
ATOM 6883 O O . ARG A 1 861 ? 14.356 11.850 -23.800 1.00 83.69 861 ARG A O 1
ATOM 6890 N N . GLN A 1 862 ? 15.237 13.523 -22.582 1.00 89.25 862 GLN A N 1
ATOM 6891 C CA . GLN A 1 862 ? 15.876 14.187 -23.719 1.00 89.25 862 GLN A CA 1
ATOM 6892 C C . GLN A 1 862 ? 16.970 13.308 -24.334 1.00 89.25 862 GLN A C 1
ATOM 6894 O O . GLN A 1 862 ? 17.035 13.207 -25.557 1.00 89.25 862 GLN A O 1
ATOM 6899 N N . ALA A 1 863 ? 17.780 12.627 -23.517 1.00 91.56 863 ALA A N 1
ATOM 6900 C CA . ALA A 1 863 ? 18.785 11.685 -23.999 1.00 91.56 863 ALA A CA 1
ATOM 6901 C C . ALA A 1 863 ? 18.146 10.528 -24.781 1.00 91.56 863 ALA A C 1
ATOM 6903 O O . ALA A 1 863 ? 18.589 10.233 -25.886 1.00 91.56 863 ALA A O 1
ATOM 6904 N N . SER A 1 864 ? 17.063 9.933 -24.266 1.00 90.88 864 SER A N 1
ATOM 6905 C CA . SER A 1 864 ? 16.304 8.879 -24.955 1.00 90.88 864 SER A CA 1
ATOM 6906 C C . SER A 1 864 ? 15.707 9.366 -26.283 1.00 90.88 864 SER A C 1
ATOM 6908 O O . SER A 1 864 ? 15.781 8.674 -27.296 1.00 90.88 864 SER A O 1
ATOM 6910 N N . ALA A 1 865 ? 15.156 10.582 -26.319 1.00 91.75 865 ALA A N 1
ATOM 6911 C CA . ALA A 1 865 ? 14.616 11.162 -27.547 1.00 91.75 865 ALA A CA 1
ATOM 6912 C C . ALA A 1 865 ? 15.711 11.411 -28.601 1.00 91.75 865 ALA A C 1
ATOM 6914 O O . ALA A 1 865 ? 15.530 11.078 -29.772 1.00 91.75 865 ALA A O 1
ATOM 6915 N N . GLN A 1 866 ? 16.866 11.936 -28.178 1.00 95.38 866 GLN A N 1
ATOM 6916 C CA . GLN A 1 866 ? 18.038 12.108 -29.040 1.00 95.38 866 GLN A CA 1
ATOM 6917 C C . GLN A 1 866 ? 18.603 10.767 -29.512 1.00 95.38 866 GLN A C 1
ATOM 6919 O O . GLN A 1 866 ? 18.990 10.639 -30.668 1.00 95.38 866 GLN A O 1
ATOM 6924 N N . TYR A 1 867 ? 18.587 9.743 -28.663 1.00 95.94 867 TYR A N 1
ATOM 6925 C CA . TYR A 1 867 ? 18.982 8.393 -29.044 1.00 95.94 867 TYR A CA 1
ATOM 6926 C C . TYR A 1 867 ? 18.091 7.830 -30.164 1.00 95.94 867 TYR A C 1
ATOM 6928 O O . TYR A 1 867 ? 18.618 7.353 -31.167 1.00 95.94 867 TYR A O 1
ATOM 6936 N N . LEU A 1 868 ? 16.762 7.970 -30.068 1.00 94.56 868 LEU A N 1
ATOM 6937 C CA . LEU A 1 868 ? 15.842 7.536 -31.133 1.00 94.56 868 LEU A CA 1
ATOM 6938 C C . LEU A 1 868 ? 16.061 8.291 -32.453 1.00 94.56 868 LEU A C 1
ATOM 6940 O O . LEU A 1 868 ? 16.030 7.670 -33.517 1.00 94.56 868 LEU A O 1
ATOM 6944 N N . LEU A 1 869 ? 16.332 9.602 -32.394 1.00 95.06 869 LEU A N 1
ATOM 6945 C CA . LEU A 1 869 ? 16.717 10.383 -33.577 1.00 95.06 869 LEU A CA 1
ATOM 6946 C C . LEU A 1 869 ? 18.008 9.856 -34.199 1.00 95.06 869 LEU A C 1
ATOM 6948 O O . LEU A 1 869 ? 18.069 9.660 -35.413 1.00 95.06 869 LEU A O 1
ATOM 6952 N N . GLY A 1 870 ? 19.008 9.587 -33.358 1.00 96.38 870 GLY A N 1
ATOM 6953 C CA . GLY A 1 870 ? 20.282 9.008 -33.764 1.00 96.38 870 GLY A CA 1
ATOM 6954 C C . GLY A 1 870 ? 20.097 7.694 -34.519 1.00 96.38 870 GLY A C 1
ATOM 6955 O O . GLY A 1 870 ? 20.603 7.553 -35.630 1.00 96.38 870 GLY A O 1
ATOM 6956 N N . LEU A 1 871 ? 19.305 6.770 -33.964 1.00 95.94 871 LEU A N 1
ATOM 6957 C CA . LEU A 1 871 ? 18.983 5.488 -34.599 1.00 95.94 871 LEU A CA 1
ATOM 6958 C C . LEU A 1 871 ? 18.245 5.661 -35.935 1.00 95.94 871 LEU A C 1
ATOM 6960 O O . LEU A 1 871 ? 18.596 5.022 -36.926 1.00 95.94 871 LEU A O 1
ATOM 6964 N N . GLY A 1 872 ? 17.231 6.527 -35.988 1.00 95.56 872 GLY A N 1
ATOM 6965 C CA . GLY A 1 872 ? 16.461 6.751 -37.211 1.00 95.56 872 GLY A CA 1
ATOM 6966 C C . GLY A 1 872 ? 17.308 7.335 -38.347 1.00 95.56 872 GLY A C 1
ATOM 6967 O O . GLY A 1 872 ? 17.277 6.823 -39.467 1.00 95.56 872 GLY A O 1
ATOM 6968 N N . HIS A 1 873 ? 18.131 8.348 -38.058 1.00 96.62 873 HIS A N 1
ATOM 6969 C CA . HIS A 1 873 ? 19.064 8.912 -39.039 1.00 96.62 873 HIS A CA 1
ATOM 6970 C C . HIS A 1 873 ? 20.143 7.913 -39.463 1.00 96.62 873 HIS A C 1
ATOM 6972 O O . HIS A 1 873 ? 20.446 7.812 -40.654 1.00 96.62 873 HIS A O 1
ATOM 6978 N N . LEU A 1 874 ? 20.663 7.115 -38.524 1.00 95.12 874 LEU A N 1
ATOM 6979 C CA . LEU A 1 874 ? 21.637 6.068 -38.827 1.00 95.12 874 LEU A CA 1
ATOM 6980 C C . LEU A 1 874 ? 21.065 5.051 -39.823 1.00 95.12 874 LEU A C 1
ATOM 6982 O O . LEU A 1 874 ? 21.715 4.716 -40.811 1.00 95.12 874 LEU A O 1
ATOM 6986 N N . GLY A 1 875 ? 19.821 4.612 -39.616 1.00 93.56 875 GLY A N 1
ATOM 6987 C CA . GLY A 1 875 ? 19.140 3.665 -40.504 1.00 93.56 875 GLY A CA 1
ATOM 6988 C C . GLY A 1 875 ? 18.925 4.181 -41.933 1.00 93.56 875 GLY A C 1
ATOM 6989 O O . GLY A 1 875 ? 19.053 3.413 -42.900 1.00 93.56 875 GLY A O 1
ATOM 6990 N N . LYS A 1 876 ? 18.675 5.493 -42.068 1.00 94.00 876 LYS A N 1
ATOM 6991 C CA . LYS A 1 876 ? 18.553 6.205 -43.355 1.00 94.00 876 LYS A CA 1
ATOM 6992 C C . LYS A 1 876 ? 19.890 6.446 -44.062 1.00 94.00 876 LYS A C 1
ATOM 6994 O O . LYS A 1 876 ? 19.887 6.739 -45.253 1.00 94.00 876 LYS A O 1
ATOM 6999 N N . GLY A 1 877 ? 21.014 6.279 -43.364 1.00 92.19 877 GLY A N 1
ATOM 7000 C CA . GLY A 1 877 ? 22.350 6.575 -43.886 1.00 92.19 877 GLY A CA 1
ATOM 7001 C C . GLY A 1 877 ? 22.799 8.027 -43.682 1.00 92.19 877 GLY A C 1
ATOM 7002 O O . GLY A 1 877 ? 23.820 8.425 -44.238 1.00 92.19 877 GLY A O 1
ATOM 7003 N N . ASP A 1 878 ? 22.086 8.809 -42.865 1.00 94.44 878 ASP A N 1
ATOM 7004 C CA . ASP A 1 878 ? 22.422 10.200 -42.542 1.00 94.44 878 ASP A CA 1
ATOM 7005 C C . ASP A 1 878 ? 23.453 10.258 -41.392 1.00 94.44 878 ASP A C 1
ATOM 7007 O O . ASP A 1 878 ? 23.139 10.667 -40.270 1.00 94.44 878 ASP A O 1
ATOM 7011 N N . ALA A 1 879 ? 24.691 9.816 -41.648 1.00 91.88 879 ALA A N 1
ATOM 7012 C CA . ALA A 1 879 ? 25.715 9.610 -40.612 1.00 91.88 879 ALA A CA 1
ATOM 7013 C C . ALA A 1 879 ? 26.020 10.860 -39.758 1.00 91.88 879 ALA A C 1
ATOM 7015 O O . ALA A 1 879 ? 26.167 10.749 -38.540 1.00 91.88 879 ALA A O 1
ATOM 7016 N N . ASP A 1 880 ? 26.053 12.053 -40.361 1.00 94.50 880 ASP A N 1
ATOM 7017 C CA . ASP A 1 880 ? 26.328 13.305 -39.640 1.00 94.50 880 ASP A CA 1
ATOM 7018 C C . ASP A 1 880 ? 25.217 13.659 -38.640 1.00 94.50 880 ASP A C 1
ATOM 7020 O O . ASP A 1 880 ? 25.496 14.052 -37.503 1.00 94.50 880 ASP A O 1
ATOM 7024 N N . LEU A 1 881 ? 23.950 13.483 -39.038 1.00 95.19 881 LEU A N 1
ATOM 7025 C CA . LEU A 1 881 ? 22.796 13.729 -38.168 1.00 95.19 881 LEU A CA 1
ATOM 7026 C C . LEU A 1 881 ? 22.711 12.676 -37.063 1.00 95.19 881 LEU A C 1
ATOM 7028 O O . LEU A 1 881 ? 22.486 13.022 -35.902 1.00 95.19 881 LEU A O 1
ATOM 7032 N N . ALA A 1 882 ? 22.965 11.410 -37.405 1.00 95.94 882 ALA A N 1
ATOM 7033 C CA . ALA A 1 882 ? 23.031 10.325 -36.437 1.00 95.94 882 ALA A CA 1
ATOM 7034 C C . ALA A 1 882 ? 24.087 10.604 -35.359 1.00 95.94 882 ALA A C 1
ATOM 7036 O O . ALA A 1 882 ? 23.786 10.572 -34.163 1.00 95.94 882 ALA A O 1
ATOM 7037 N N . ARG A 1 883 ? 25.307 10.962 -35.780 1.00 96.44 883 ARG A N 1
ATOM 7038 C CA . ARG A 1 883 ? 26.410 11.305 -34.879 1.00 96.44 883 ARG A CA 1
ATOM 7039 C C . ARG A 1 883 ? 26.064 12.497 -33.991 1.00 96.44 883 ARG A C 1
ATOM 7041 O O . ARG A 1 883 ? 26.272 12.424 -32.782 1.00 96.44 883 ARG A O 1
ATOM 7048 N N . ALA A 1 884 ? 25.517 13.573 -34.557 1.00 96.25 884 ALA A N 1
ATOM 7049 C CA . ALA A 1 884 ? 25.145 14.763 -33.792 1.00 96.25 884 ALA A CA 1
ATOM 7050 C C . ALA A 1 884 ? 24.133 14.442 -32.675 1.00 96.25 884 ALA A C 1
ATOM 7052 O O . ALA A 1 884 ? 24.326 14.857 -31.528 1.00 96.25 884 ALA A O 1
ATOM 7053 N N . SER A 1 885 ? 23.098 13.657 -32.986 1.00 96.50 885 SER A N 1
ATOM 7054 C CA . SER A 1 885 ? 22.096 13.224 -32.008 1.00 96.50 885 SER A CA 1
ATOM 7055 C C . SER A 1 885 ? 22.670 12.279 -30.947 1.00 96.50 885 SER A C 1
ATOM 7057 O O . SER A 1 885 ? 22.394 12.460 -29.761 1.00 96.50 885 SER A O 1
ATOM 7059 N N . LEU A 1 886 ? 23.521 11.321 -31.325 1.00 96.81 886 LEU A N 1
ATOM 7060 C CA . LEU A 1 886 ? 24.143 10.383 -30.381 1.00 96.81 886 LEU A CA 1
ATOM 7061 C C . LEU A 1 886 ? 25.143 11.063 -29.435 1.00 96.81 886 LEU A C 1
ATOM 7063 O O . LEU A 1 886 ? 25.129 10.789 -28.235 1.00 96.81 886 LEU A O 1
ATOM 7067 N N . VAL A 1 887 ? 25.957 12.004 -29.930 1.00 97.12 887 VAL A N 1
ATOM 7068 C CA . VAL A 1 887 ? 26.831 12.839 -29.083 1.00 97.12 887 VAL A CA 1
ATOM 7069 C C . VAL A 1 887 ? 26.003 13.600 -28.052 1.00 97.12 887 VAL A C 1
ATOM 7071 O O . VAL A 1 887 ? 26.368 13.658 -26.874 1.00 97.12 887 VAL A O 1
ATOM 7074 N N . LEU A 1 888 ? 24.873 14.170 -28.475 1.00 95.69 888 LEU A N 1
ATOM 7075 C CA . LEU A 1 888 ? 23.988 14.890 -27.572 1.00 95.69 888 LEU A CA 1
ATOM 7076 C C . LEU A 1 888 ? 23.342 13.951 -26.543 1.00 95.69 888 LEU A C 1
ATOM 7078 O O . LEU A 1 888 ? 23.306 14.301 -25.365 1.00 95.69 888 LEU A O 1
ATOM 7082 N N . ALA A 1 889 ? 22.906 12.755 -26.947 1.00 95.38 889 ALA A N 1
ATOM 7083 C CA . ALA A 1 889 ? 22.377 11.742 -26.034 1.00 95.38 889 ALA A CA 1
ATOM 7084 C C . ALA A 1 889 ? 23.404 11.353 -24.952 1.00 95.38 889 ALA A C 1
ATOM 7086 O O . ALA A 1 889 ? 23.086 11.419 -23.766 1.00 95.38 889 ALA A O 1
ATOM 7087 N N . CYS A 1 890 ? 24.651 11.059 -25.339 1.00 94.56 890 CYS A N 1
ATOM 7088 C CA . CYS A 1 890 ? 25.745 10.739 -24.410 1.00 94.56 890 CYS A CA 1
ATOM 7089 C C . CYS A 1 890 ? 26.097 11.902 -23.474 1.00 94.56 890 CYS A C 1
ATOM 7091 O O . CYS A 1 890 ? 26.427 11.691 -22.310 1.00 94.56 890 CYS A O 1
ATOM 7093 N N . LYS A 1 891 ? 26.029 13.146 -23.967 1.00 94.12 891 LYS A N 1
ATOM 7094 C CA . LYS A 1 891 ? 26.270 14.338 -23.144 1.00 94.12 891 LYS A CA 1
ATOM 7095 C C . LYS A 1 891 ? 25.165 14.544 -22.105 1.00 94.12 891 LYS A C 1
ATOM 7097 O O . LYS A 1 891 ? 25.455 14.954 -20.983 1.00 94.12 891 LYS A O 1
ATOM 7102 N N . LEU A 1 892 ? 23.913 14.298 -22.491 1.00 91.94 892 LEU A N 1
ATOM 7103 C CA . LEU A 1 892 ? 22.742 14.446 -21.625 1.00 91.94 892 LEU A CA 1
ATOM 7104 C C . LEU A 1 892 ? 22.636 13.324 -20.585 1.00 91.94 892 LEU A C 1
ATOM 7106 O O . LEU A 1 892 ? 22.158 13.581 -19.483 1.00 91.94 892 LEU A O 1
ATOM 7110 N N . ASN A 1 893 ? 23.076 12.112 -20.929 1.00 93.06 893 ASN A N 1
ATOM 7111 C CA . ASN A 1 893 ? 23.100 10.963 -20.033 1.00 93.06 893 ASN A CA 1
ATOM 7112 C C . ASN A 1 893 ? 24.318 10.067 -20.322 1.00 93.06 893 ASN A C 1
ATOM 7114 O O . ASN A 1 893 ? 24.301 9.250 -21.246 1.00 93.06 893 ASN A O 1
ATOM 7118 N N . VAL A 1 894 ? 25.353 10.174 -19.487 1.00 93.38 894 VAL A N 1
ATOM 7119 C CA . VAL A 1 894 ? 26.569 9.345 -19.569 1.00 93.38 894 VAL A CA 1
ATOM 7120 C C . VAL A 1 894 ? 26.298 7.868 -19.266 1.00 93.38 894 VAL A C 1
ATOM 7122 O O . VAL A 1 894 ? 27.100 7.012 -19.634 1.00 93.38 894 VAL A O 1
ATOM 7125 N N . SER A 1 895 ? 25.159 7.565 -18.638 1.00 92.44 895 SER A N 1
ATOM 7126 C CA . SER A 1 895 ? 24.689 6.209 -18.338 1.00 92.44 895 SER A CA 1
ATOM 7127 C C . SER A 1 895 ? 23.906 5.579 -19.495 1.00 92.44 895 SER A C 1
ATOM 7129 O O . SER A 1 895 ? 23.409 4.464 -19.370 1.00 92.44 895 SER A O 1
ATOM 7131 N N . HIS A 1 896 ? 23.778 6.252 -20.645 1.00 92.69 896 HIS A N 1
ATOM 7132 C CA . HIS A 1 896 ? 23.094 5.682 -21.804 1.00 92.69 896 HIS A CA 1
ATOM 7133 C C . HIS A 1 896 ? 24.019 4.733 -22.591 1.00 92.69 896 HIS A C 1
ATOM 7135 O O . HIS A 1 896 ? 24.585 5.106 -23.623 1.00 92.69 896 HIS A O 1
ATOM 7141 N N . ALA A 1 897 ? 24.121 3.476 -22.143 1.00 92.56 897 ALA A N 1
ATOM 7142 C CA . ALA A 1 897 ? 25.033 2.460 -22.693 1.00 92.56 897 ALA A CA 1
ATOM 7143 C C . ALA A 1 897 ? 24.996 2.359 -24.232 1.00 92.56 897 ALA A C 1
ATOM 7145 O O . ALA A 1 897 ? 26.030 2.435 -24.896 1.00 92.56 897 ALA A O 1
ATOM 7146 N N . TRP A 1 898 ? 23.797 2.268 -24.817 1.00 94.62 898 TRP A N 1
ATOM 7147 C CA . TRP A 1 898 ? 23.642 2.083 -26.263 1.00 94.62 898 TRP A CA 1
ATOM 7148 C C . TRP A 1 898 ? 23.938 3.321 -27.110 1.00 94.62 898 TRP A C 1
ATOM 7150 O O . TRP A 1 898 ? 24.448 3.178 -28.216 1.00 94.62 898 TRP A O 1
ATOM 7160 N N . ALA A 1 899 ? 23.694 4.536 -26.608 1.00 94.62 899 ALA A N 1
ATOM 7161 C CA . ALA A 1 899 ? 24.071 5.748 -27.330 1.00 94.62 899 ALA A CA 1
ATOM 7162 C C . ALA A 1 899 ? 25.598 5.829 -27.464 1.00 94.62 899 ALA A C 1
ATOM 7164 O O . ALA A 1 899 ? 26.111 6.139 -28.538 1.00 94.62 899 ALA A O 1
ATOM 7165 N N . LYS A 1 900 ? 26.321 5.456 -26.397 1.00 93.38 900 LYS A N 1
ATOM 7166 C CA . LYS A 1 900 ? 27.786 5.355 -26.390 1.00 93.38 900 LYS A CA 1
ATOM 7167 C C . LYS A 1 900 ? 28.277 4.264 -27.342 1.00 93.38 900 LYS A C 1
ATOM 7169 O O . LYS A 1 900 ? 29.195 4.520 -28.115 1.00 93.38 900 LYS A O 1
ATOM 7174 N N . ALA A 1 901 ? 27.653 3.085 -27.321 1.00 93.38 901 ALA A N 1
ATOM 7175 C CA . ALA A 1 901 ? 28.012 1.979 -28.206 1.00 93.38 901 ALA A CA 1
ATOM 7176 C C . ALA A 1 901 ? 27.858 2.342 -29.694 1.00 93.38 901 ALA A C 1
ATOM 7178 O O . ALA A 1 901 ? 28.786 2.125 -30.469 1.00 93.38 901 ALA A O 1
ATOM 7179 N N . TRP A 1 902 ? 26.730 2.953 -30.076 1.00 94.00 902 TRP A N 1
ATOM 7180 C CA . TRP A 1 902 ? 26.491 3.391 -31.454 1.00 94.00 902 TRP A CA 1
ATOM 7181 C C . TRP A 1 902 ? 27.385 4.558 -31.870 1.00 94.00 902 TRP A C 1
ATOM 7183 O O . TRP A 1 902 ? 27.854 4.590 -33.004 1.00 94.00 902 TRP A O 1
ATOM 7193 N N . LEU A 1 903 ? 27.678 5.495 -30.963 1.00 93.12 903 LEU A N 1
ATOM 7194 C CA . LEU A 1 903 ? 28.629 6.568 -31.251 1.00 93.12 903 LEU A CA 1
ATOM 7195 C C . LEU A 1 903 ? 30.020 6.002 -31.581 1.00 93.12 903 LEU A C 1
ATOM 7197 O O . LEU A 1 903 ? 30.607 6.404 -32.576 1.00 93.12 903 LEU A O 1
ATOM 7201 N N . GLN A 1 904 ? 30.490 5.009 -30.819 1.00 90.12 904 GLN A N 1
ATOM 7202 C CA . GLN A 1 904 ? 31.746 4.283 -31.072 1.00 90.12 904 GLN A CA 1
ATOM 7203 C C . GLN A 1 904 ? 31.721 3.362 -32.306 1.00 90.12 904 GLN A C 1
ATOM 7205 O O . GLN A 1 904 ? 32.720 2.711 -32.610 1.00 90.12 904 GLN A O 1
ATOM 7210 N N . GLU A 1 905 ? 30.566 3.157 -32.933 1.00 87.88 905 GLU A N 1
ATOM 7211 C CA . GLU A 1 905 ? 30.455 2.399 -34.183 1.00 87.88 905 GLU A CA 1
ATOM 7212 C C . GLU A 1 905 ? 30.522 3.316 -35.408 1.00 87.88 905 GLU A C 1
ATOM 7214 O O . GLU A 1 905 ? 30.977 2.887 -36.465 1.00 87.88 905 GLU A O 1
ATOM 7219 N N . ILE A 1 906 ? 30.087 4.571 -35.260 1.00 87.00 906 ILE A N 1
ATOM 7220 C CA . ILE A 1 906 ? 30.128 5.590 -36.317 1.00 87.00 906 ILE A CA 1
ATOM 7221 C C . ILE A 1 906 ? 31.480 6.328 -36.337 1.00 87.00 906 ILE A C 1
ATOM 7223 O O . ILE A 1 906 ? 31.882 6.823 -37.391 1.00 87.00 906 ILE A O 1
ATOM 7227 N N . GLU A 1 907 ? 32.153 6.431 -35.185 1.00 82.94 907 GLU A N 1
ATOM 7228 C CA . GLU A 1 907 ? 33.537 6.925 -35.046 1.00 82.94 907 GLU A CA 1
ATOM 7229 C C . GLU A 1 907 ? 34.568 5.837 -35.350 1.00 82.94 907 GLU A C 1
ATOM 7231 O O . GLU A 1 907 ? 35.547 6.166 -36.063 1.00 82.94 907 GLU A O 1
#

Solvent-accessible surface area (backbone atoms only — not comparable to full-atom values): 46858 Å² total; per-residue (Å²): 108,48,68,51,75,43,77,40,81,50,48,82,46,20,34,53,37,72,42,80,62,30,40,32,28,26,37,76,73,42,61,47,61,36,42,36,49,59,18,74,33,69,48,98,87,41,82,34,64,81,34,56,70,35,33,49,63,70,33,64,50,62,50,62,40,26,48,39,76,52,76,56,41,38,37,40,35,26,29,61,78,78,30,34,30,45,38,38,36,27,57,28,93,44,38,39,14,34,32,44,38,37,42,28,75,20,51,38,16,56,36,47,24,64,75,78,28,93,84,74,49,48,51,32,33,50,29,40,15,34,77,24,54,51,87,44,58,52,60,85,78,59,71,75,60,78,88,85,86,72,74,46,77,48,72,41,44,72,37,82,55,64,73,46,59,55,88,49,28,36,34,22,77,47,68,48,98,80,39,32,35,40,35,20,38,28,26,69,53,78,37,75,50,22,37,43,34,37,23,48,71,93,44,75,77,42,76,46,80,38,64,37,13,61,91,35,52,44,69,50,78,43,82,49,64,84,87,67,53,61,61,44,32,34,45,35,34,23,42,78,88,66,51,74,59,47,74,48,58,54,74,89,74,79,67,72,91,69,77,80,83,59,59,74,79,80,78,59,55,89,76,51,88,46,55,66,59,24,42,54,49,17,51,52,35,54,44,47,62,46,93,82,53,69,31,59,61,19,41,50,53,25,38,70,78,39,78,55,45,39,69,51,25,26,54,54,15,50,49,26,44,77,48,70,38,30,71,61,12,36,56,30,12,50,44,14,44,50,55,53,36,69,94,30,101,65,52,76,76,26,65,32,33,38,54,31,14,54,22,28,42,77,69,67,39,53,68,64,13,49,52,27,16,62,61,7,39,77,18,80,88,36,22,31,40,21,24,41,56,46,16,28,55,26,37,54,70,68,37,48,72,61,16,50,54,29,31,50,54,10,35,71,81,40,76,76,37,57,70,56,50,38,52,46,24,52,45,29,46,79,68,74,34,56,71,60,19,51,54,48,37,56,53,46,44,71,76,40,78,79,44,61,61,40,46,48,52,55,27,64,76,64,60,69,93,70,91,65,62,92,75,37,64,52,52,52,52,46,50,59,73,48,66,67,41,51,68,57,38,54,50,52,20,47,64,28,51,66,28,59,39,47,68,61,21,46,53,40,34,47,62,44,48,66,48,70,87,45,70,33,25,39,37,27,64,51,29,35,46,45,16,45,47,36,46,78,72,65,44,61,70,64,18,54,52,26,44,59,49,22,59,69,36,62,69,77,94,69,77,55,83,53,75,66,53,50,55,34,34,50,52,48,38,75,75,39,78,79,43,31,48,44,29,36,46,46,12,63,47,26,38,93,63,36,47,69,61,10,49,55,23,24,50,51,12,32,72,66,39,78,63,48,28,66,40,27,39,54,46,14,53,45,30,33,76,75,66,66,34,39,71,64,10,40,55,24,29,55,49,12,38,74,51,41,69,74,51,29,67,56,52,32,56,37,48,52,34,35,57,75,57,52,47,59,56,68,62,53,38,55,57,42,62,76,38,37,86,28,24,67,76,34,55,68,23,32,48,51,46,40,50,34,29,39,66,66,68,41,23,68,61,25,47,49,51,66,72,75,44,74,35,81,60,58,92,93,60,52,66,65,58,56,48,49,28,50,22,24,44,55,42,16,50,54,30,40,77,69,74,34,32,66,70,14,36,54,23,24,56,54,39,71,56,65,60,73,47,56,55,45,38,58,57,92,61,48,54,59,50,18,44,39,25,31,55,36,14,52,24,26,50,69,66,72,35,61,68,62,15,52,52,24,19,51,52,8,43,70,52,69,58,68,70,92,69,46,76,38,53,55,29,17,24,55,20,22,46,78,70,72,38,50,74,67,19,51,56,47,27,51,45,25,33,50,44,14,53,48,61,70,68,56,73,92,75,81,68,78,83,63,89,75,79,81,80,77,50,74,47,51,53,48,14,52,20,26,31,33,32,11,52,13,29,44,73,75,65,40,55,71,60,11,46,56,25,15,53,48,12,32,72,47,22,70,81,40,56,65,34,49,54,52,43,67,68,77,103

Sequence (907 aa):
LYWANVAVHVNDDYQVIFPPSVTAATYHSKNDFAHWPMANENYRGVDYRGVDLSWWKNHPEPVSFFAWDKKEDFMGGYDHGQQAGVVHVGNHQVVCGAKLWEWSPGATGRMWDKILTDADGPYAELMVGAWSDNQPDYSWIKPHEVKVFKQYWYPIREIGGFKYANLDGAANLELASNDVAKFGFNTTSRYEKARAMLRAGDKVLFEQTVSIGPDKPFTKEVPVPAGTKRTDLTAVLQTSSGRTLISYQPVEIVSDPNLPPTVKAPPAPKDIKTVEELYLTGLRVEQIHNPRVNPFDYYEEALQRDPGDARTNTIVGIDYNRRLMYEKAEEHLRRAVARLSIDYTRPVDTGALYHLGVALRAQNKLDDAYDAFYRATWDYAFHSAAYYQLAELSCRKGQFETALEQIDQSLSTNSQDSKARDLKAVILRHMDKPKQARGILTSVLREDPLDFLAMNEMYLLQRKPGPRRAEDEAAKKLDAAMRRDVQTYLELAADYMSCGFWDEAIDVLTRAGRDKTDFAGTYPLVYYYLAFVQSQKGDSKVTDTLYSLASTMPADYCFPFRAESAVVLKAALERNATDARAHYYLGNLLYDWQPEKAVECWERSRGIDGSFALAHRNLGWAYYRMGNDVPKATASYEKAVACNGDDPRLFAELDQLYELGNAPVEKRLAVLEKHHATVVQRNDSFEREIMTLVLAGRYDDAVEYLSKSHIHVREGGGEIRDVYVDAHLLRGLSRLKQNQPKPALEDFLAAAQYPENLSVGRPKNDPRAPQIAYYTALAHEALDDSEQAKQQFTKAADQRGRGQGSDGRFYQAMAMKKLGRDADAQGIFEELIQTGQDRLTRSEAVDFFAKFGERESPQARQASAQYLLGLGHLGKGDADLARASLVLACKLNVSHAWAKAWLQEIE

Radius of gyration: 33.47 Å; Cα contacts (8 Å, |Δi|>4): 1619; chains: 1; bounding box: 82×72×96 Å

Foldseek 3Di:
DDKDKDKDQADQQKFWWAALQQQKWADQQLQFIAGPQQGCDQGPNRGRRRHGNRGLQRDQAWDKTKGPPRDAQKIWMARQVQQKIKMKGWDCVFFVAWMKTFGGPHQQRQLVQVQPDDPRGGIMITMIDTPDHHDLQDDDAFFLRDDDTDMDMAMAGDFSDFNDADQQWTKDWDQDPQQKIKIKIAGQAWAAFKWKFKFQAVRTQDIDTHTHYNVRIDMDIGRHPPPRDQQRMKIWIAGPVGHTSDIDGDDDRDRDPDDDDGDDDDDQLVVDDALVVLLVNLVRCVSSVFPFDHSVSSLVSSCVVPVLPLSSLLVVLVLCLLLVVLVSSLVSLVSSVCSQPVPHVAGQQLSSLQSNLSSCVSVVVNVSSLVSLVSNLVHLSCVLVSLQLNLLSCLQVVNLVSSLVSLVRSCVSPVPRLLSLLSNLVSCVSVVNNVVSLVSLVVSCVVPVLPLSSLLSVQVSVDDPDDPCVPRPSSVVSCVSCVLVLVSLVVNLVSCVSNLNLVSSLVSLCVQLVDCVDDSVLALLSLLSNLVSVVSVVPPVSNVVSLVSSLPGDPPPQADADPVLLVSLVVSCVVPVLSLVSLQNNLNNNCVSPVVSSLVSLVSSCVNPVLQLVSLQSNLVSCCPPVVNLVSSLVSLVSSCVSPVQALVSLLSNLVSCQSVLHDLVVNLVSCVVSVVNQLVAQSSVLSNLLSCLLVVVLVVSQVCVVPAAHNDDVVDQCSLVSLLSSLQSVLVVCVVVLNLPSSLVSLVSNPDDDSSSSGTDRPADQCQLVSLLSNLVSCVSVVNNVSSLVSLVRSQPGDHPDFQDPSLLSNLVSCVVVVNNVVSLVNLVSLLVSLVCLVPDDDDRPSPDPDDDDDDPLQSNLSSLQSNLSSCVSVVVLVSNLVSLVSSCVSGVSPSVSVVVNVVSD

Secondary structure (DSSP, 8-state):
-EEEEEEEE--TTEEEE--TT--EEE-TTSS-EEESSEE-SEETTEE-TTEETTBGGG-SS-EEEEESS--SSEEEEEETTTTEEEEEEE-TTTS-EEEEEE--SSHHHHHHHHHH-SSS--EEEEEEEES-SSSS------TT------EEEEEEESSSS-SEE-SSEEEEEEEETTTEEEEEEEESS-EEEEEEEEEETTEEEEEEEEEEBTTB-EEEEEE--TT--GGGEEEEEE-TTS-EEEEE--------SSPPPPP-PPPPGGG---HHHHHHHHHHHHHTT-TTS-THHHHHHHHHH-TT-HHHHHHHHHHHHHTT-HHHHHHHHHHHHHHHTSS-SS-S--HHHHHHHHHHHHTT-HHHHHHHHHHHTTSHHHHHHHHHHHHHHHHHTT-HHHHHHHHHHHHHH-TT-HHHHHHHHHHHHHTT-HHHHHHHHHHHHHH-TT-HHHHHHHHHHHPPSSS-GGG-HHHHHHHHHHTT-HHHHHHHHHHHHHHT-HHHHHHHHHHHTT-TTSHHHH-HHHHHHHHHHHHHTT-HHHHHHHHHHHTTS--TT-----HHHHHHHHHHHHH-TT-HHHHHHHHHHHTTT-HHHHHHHHHHHHHH-TT-HHHHHHHHHHHHHHH--HHHHHHHHHHHHHH-TT-THHHHHHHHHHHHTT--HHHHHHHHHHTHHHHTTSHHHHHHHHHHHHHTT-HHHHHHHHHH---PPPTT--THHHHHHHHHHHHHHHHHHTT-HHHHHHHHHHHT---GGGT-PPPSS-TTHHHHHHHHHHHHHTTT-HHHHHHHHHHHHH---SSSS-THHHHHHHHHHHTT-HHHHHHHHHHHHHHHHHHHH------TT--S-PPPPHHHHHHHHHHHHHHHHHHHT-HHHHHHHHHHHHHH-TT-HHHHHHHHHH-

Mean predicted aligned error: 6.82 Å

Nearest PDB structures (foldseek):
  4buj-assembly2_F  TM=2.647E-01  e=9.664E-10  Saccharomyces cerevisiae S288C
  9gaw-assembly1_J  TM=2.751E-01  e=1.160E-07  Homo sapiens
  6q4m-assembly1_A  TM=4.942E-01  e=8.295E-05  Homo sapiens
  5g05-assembly1_C  TM=2.190E-01  e=1.906E-06  Homo sapiens
  6q6h-assembly1_V  TM=2.095E-01  e=1.906E-06  Homo sapiens